Protein AF-0000000077138788 (afdb_homodimer)

Organism: Leptospira biflexa serovar Patoc (strain Patoc 1 / ATCC 23582 / Paris) (NCBI:txid456481)

Solvent-accessible surface area (backbone atoms only — not comparable to full-atom values): 41052 Å² total; per-residue (Å²): 131,93,70,90,68,78,70,60,19,65,40,55,69,75,68,43,70,78,77,56,67,53,64,54,58,48,50,51,50,50,36,52,74,70,67,45,81,65,44,67,34,45,58,81,50,42,48,79,44,82,48,39,52,58,53,72,59,52,40,53,50,54,45,66,57,75,81,70,69,76,73,91,48,37,40,44,57,63,72,44,32,42,55,56,25,49,59,39,38,75,70,68,28,80,61,54,43,82,39,39,34,52,24,21,25,53,52,46,39,50,51,54,50,43,48,48,43,38,50,76,64,29,26,35,34,34,53,30,57,17,62,54,63,52,61,56,58,35,27,63,64,46,31,34,78,41,73,26,53,53,43,65,40,85,89,58,53,44,43,37,69,41,49,65,47,44,59,72,57,60,54,96,52,48,48,36,36,48,43,49,27,26,16,50,61,60,16,20,42,42,26,66,68,46,53,53,47,32,56,73,71,62,69,59,59,36,33,38,36,36,35,51,32,52,85,38,51,73,43,91,81,45,70,48,76,77,61,74,39,92,28,43,33,36,37,30,34,41,33,36,64,41,40,23,32,57,49,60,21,44,16,30,36,38,58,49,27,38,82,70,56,35,61,56,49,47,53,55,49,35,52,54,31,51,64,43,60,44,52,35,45,65,55,49,69,38,38,76,73,49,56,79,48,27,63,60,45,42,49,55,50,47,51,44,26,54,53,40,48,52,52,50,50,55,49,52,74,70,34,84,58,47,65,47,59,37,82,59,46,14,38,53,36,41,52,42,26,38,73,49,100,48,45,21,62,60,50,43,38,49,41,29,72,74,69,30,33,40,57,39,33,28,54,68,29,53,40,59,64,86,44,21,26,41,36,33,26,21,58,37,45,65,69,58,45,52,53,44,51,53,51,47,54,59,67,72,98,131,94,69,92,67,79,70,62,20,65,42,56,68,76,68,43,69,78,78,57,68,52,64,54,60,48,51,50,51,52,35,53,73,69,70,46,79,65,45,67,35,45,58,81,52,42,48,80,43,82,51,41,52,61,54,71,57,52,40,50,51,53,45,67,56,73,79,70,68,76,73,91,48,38,38,43,56,63,70,44,32,42,55,54,25,50,59,38,39,76,70,69,28,80,61,56,42,83,40,39,35,52,26,21,24,53,53,46,40,50,51,53,49,44,48,47,43,37,49,76,64,28,26,35,36,35,54,31,57,18,62,55,63,52,60,56,58,34,27,63,63,46,33,35,76,41,73,25,55,53,44,65,40,87,89,56,53,43,43,36,68,42,49,66,45,44,60,72,60,60,54,95,51,49,48,35,37,47,44,48,29,25,15,49,62,59,15,18,43,43,26,65,69,44,53,53,47,33,55,73,70,61,69,60,58,35,34,36,35,36,35,53,30,53,85,38,53,73,45,92,81,46,71,47,76,78,61,74,39,92,27,43,33,36,37,31,34,42,32,38,63,43,41,23,32,57,48,60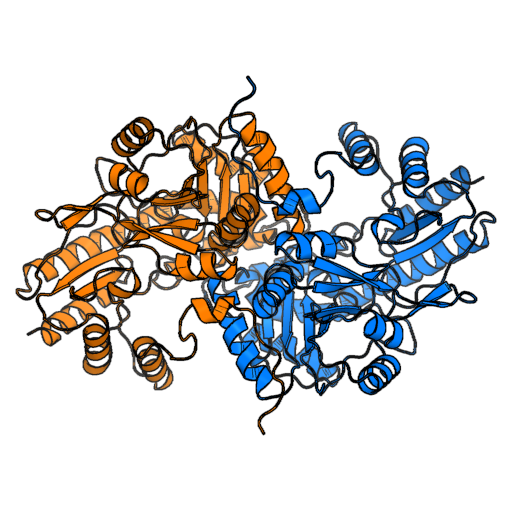,20,46,14,29,37,37,58,49,27,38,80,69,57,35,62,56,49,47,54,54,48,36,52,55,30,50,65,44,60,43,52,36,46,66,55,50,68,40,38,75,72,51,58,79,46,27,64,63,45,41,48,56,50,47,51,45,27,54,53,39,47,52,53,49,49,54,49,52,75,72,33,85,56,47,66,47,58,36,82,59,46,13,38,53,34,40,53,40,26,39,73,50,100,49,43,21,62,59,51,42,39,49,40,30,73,74,69,29,35,41,58,37,34,29,53,67,28,55,40,59,66,86,43,19,26,41,38,34,27,23,58,38,44,67,68,58,47,53,52,43,51,53,50,48,53,58,67,73,100

Secondary structure (DSSP, 8-state):
------PPPTHHHHT--TTS--HHHHHHHHHHHTT---EESS---GGGGT-PPPHHHHHHHHHT--TT-----TT--HHHHHHHHHHHHTTT----GGGEEEES-HHHHHHHHHHHH--TT-EEEEEES--THHHHHHHHTT-EEEEEEPEEPTTT--EE--HHHHHHH--TTEEEEEEESS-TTT-----HHHHHHHHHTT--S-EEEE-TTTT-B-SSS-----SS-SS-EEEEEEHHHHSS-GGG--EEEEE-PPTTHHHHHHHHHHHHHHHH----HHHHHHHHHHGGGHHHHHHHHHHHHHHHHHHHHHHHHH-TTEEEE---SBSSEEEEEE--SS-HHHHHHHHHHHH-EE-EEGGGGT--TTSEEEEEETTS-HHHHHHHHHHHHHHH-/----PPPPPTHHHHT--TTS--HHHHHHHHHHHTT---EESS---GGGGT-PPPHHHHHHHHHT--TT-----TT--HHHHHHHHHHHHTTT----GGGEEEES-HHHHHHHHHHHH--TT-EEEEEES--THHHHHHHHTT-EEEEEEPEEPTTT--EE--HHHHHHH--TTEEEEEEESS-TTT-----HHHHHHHHHTT--S-EEEE-TTTT-B-SSS-----SS-SS-EEEEEEHHHHSS-GGG--EEEEE-PPTTHHHHHHHHHHHHHHHH----HHHHHHHHHHGGGHHHHHHHHHHHHHHHHHHHHHHHHH-TTEEEE---SBSSEEEEEE--SS-HHHHHHHHHHHH-EE-EEGGGGT--TTSEEEEEETTS-HHHHHHHHHHHHHHH-

Radius of gyration: 27.68 Å; Cα contacts (8 Å, |Δi|>4): 1632; chains: 2; bounding box: 64×85×58 Å

Sequence (794 aa):
MTKNLFPFSNRFSSLGEIQSENSIHKTKSDLIESGIPIIELGNSNPTQLGLEFPPSVLTHILSNLNVSIYDPIPEGLESVRKEISSFYTNREIPTNPSNFHLTASTSEAYSFLFKLLTNPGDEILTPNPGYPLFSFLVGLENLKEVHYHLKEDPKTGRWVYDAESIANTISTKTKAIILVSPSNPTGSKTTESFWKEWESFGIQLPVIVDEVFEAYDYSGDSHFLPSKPNFPLFVCHGFSKMLALPQAKLAWILNLSPEPLQSEIQKKLSFITDTYLSVNSFIQSASFELLPWKTMVQNRIRTRVMRNIATCLNFAQGTPKIKTFHTPEAGWYFLLEFNVEKDDEIVVLEILKETKVSLHPGTWYGFSHNRCILVISLITEEETLEKGLNLLQFFFKMTKNLFPFSNRFSSLGEIQSENSIHKTKSDLIESGIPIIELGNSNPTQLGLEFPPSVLTHILSNLNVSIYDPIPEGLESVRKEISSFYTNREIPTNPSNFHLTASTSEAYSFLFKLLTNPGDEILTPNPGYPLFSFLVGLENLKEVHYHLKEDPKTGRWVYDAESIANTISTKTKAIILVSPSNPTGSKTTESFWKEWESFGIQLPVIVDEVFEAYDYSGDSHFLPSKPNFPLFVCHGFSKMLALPQAKLAWILNLSPEPLQSEIQKKLSFITDTYLSVNSFIQSASFELLPWKTMVQNRIRTRVMRNIATCLNFAQGTPKIKTFHTPEAGWYFLLEFNVEKDDEIVVLEILKETKVSLHPGTWYGFSHNRCILVISLITEEETLEKGLNLLQFFFK

Foldseek 3Di:
DPDDDDDDDCLVVQVPPPPPPQLQNVLLVVCVVVVHDFLEFADAQCCVFVLAFPPVLVVVLLVPFPPPDDDLQLQADLVLLVVVQVVVVVVVQHADSLQKRKFLAVLVVLLLVCVLWADAAAEEEEEVLADLCVSSSQSVSNYHYDYFYWDADPVFRATEDDLVSVLVRDDPRHQEYEAEACTPPRRYADFPVRVVNNVVSVDAHEYEYEDQFQLFFQDPGHHDDDSADAHWYKYKYFCCSQNSCSVQRIIMIGTSYDPPVSVVSSVSSSVVSSVCSPHDNSSSSSSVVRNVCRVVSSVVQNVLQVVLLVVVVVLLVVAPQFDDWHRRRTDFKTKTWGPDQAFQSVVQSCLCVPPSYHWDFSVSSRDDRRINMTIGGSSHDPVSSNSSSVSVSVVRD/DPDDDDDDDCLVVQVPPPPPPQLQNVLLVVCVVVVHDFLEFADAQCCVFVLAFPPVLVVVLLVPFPPPDDDLQLQADLVLLVVVQVVVVVVVQHADSLQKRKFLAVLVVLLLVCVLWADAAAEEEEEVLADLCVSSSQSVRNYHYDYFYWDADPVFRATEDDLVSVLVRDDPRHAEYEAEACTPPRRYADFPVRVVVNVVSVDAHEYEYEDQFQLFFQDPGHHDDDSADAHWYKYKYFCCSQNSCSVQRIIMIGTSYDPPVSVVSSVSSSVVSSVCSPHDNSSSSSSVVRNVCRVVSSVVQNVLLVVLLVVVVVLLVPAPQFDDWHRRRTDFKTKTWGPDQAFQSVVQSCLCVPPSYHWDFSVSSRDDRRINMTIGGSSHDPVSSNSSSVSVSVVVD

pLDDT: mean 93.15, std 8.9, range [26.58, 98.81]

Structure (mmCIF, N/CA/C/O backbone):
data_AF-0000000077138788-model_v1
#
loop_
_entity.id
_entity.type
_entity.pdbx_description
1 polymer 'alanine transaminase'
#
loop_
_atom_site.group_PDB
_atom_site.id
_atom_site.type_symbol
_atom_site.label_atom_id
_atom_site.label_alt_id
_atom_site.label_comp_id
_atom_site.label_asym_id
_atom_site.label_entity_id
_atom_site.label_seq_id
_atom_site.pdbx_PDB_ins_code
_atom_site.Cartn_x
_atom_site.Cartn_y
_atom_site.Cartn_z
_atom_site.occupancy
_atom_site.B_iso_or_equiv
_atom_site.auth_seq_id
_atom_site.auth_comp_id
_atom_site.auth_asym_id
_atom_site.auth_atom_id
_atom_site.pdbx_PDB_model_num
ATOM 1 N N . MET A 1 1 ? 35.75 -5.016 17.516 1 26.58 1 MET A N 1
ATOM 2 C CA . MET A 1 1 ? 34.469 -5.398 18.141 1 26.58 1 MET A CA 1
ATOM 3 C C . MET A 1 1 ? 33.281 -4.902 17.312 1 26.58 1 MET A C 1
ATOM 5 O O . MET A 1 1 ? 33.156 -3.697 17.094 1 26.58 1 MET A O 1
ATOM 9 N N . THR A 1 2 ? 32.812 -5.324 16.172 1 35.56 2 THR A N 1
ATOM 10 C CA . THR A 1 2 ? 31.875 -5.234 15.062 1 35.56 2 THR A CA 1
ATOM 11 C C . THR A 1 2 ? 30.5 -4.797 15.555 1 35.56 2 THR A C 1
ATOM 13 O O . THR A 1 2 ? 29.781 -5.578 16.188 1 35.56 2 THR A O 1
ATOM 16 N N . LYS A 1 3 ? 30.297 -3.592 16.188 1 39.31 3 LYS A N 1
ATOM 17 C CA . LYS A 1 3 ? 29.484 -2.791 17.094 1 39.31 3 LYS A CA 1
ATOM 18 C C . LYS A 1 3 ? 27.984 -2.98 16.812 1 39.31 3 LYS A C 1
ATOM 20 O O . LYS A 1 3 ? 27.609 -3.414 15.719 1 39.31 3 LYS A O 1
ATOM 25 N N . ASN A 1 4 ? 26.906 -2.297 17.719 1 48.53 4 ASN A N 1
ATOM 26 C CA . ASN A 1 4 ? 25.516 -2.346 18.156 1 48.53 4 ASN A CA 1
ATOM 27 C C . ASN A 1 4 ? 24.547 -2.086 17 1 48.53 4 ASN A C 1
ATOM 29 O O . ASN A 1 4 ? 24.172 -0.94 16.75 1 48.53 4 ASN A O 1
ATOM 33 N N . LEU A 1 5 ? 24.719 -2.844 15.961 1 61.53 5 LEU A N 1
ATOM 34 C CA . LEU A 1 5 ? 23.719 -2.777 14.906 1 61.53 5 LEU A CA 1
ATOM 35 C C . LEU A 1 5 ? 22.312 -2.92 15.477 1 61.53 5 LEU A C 1
ATOM 37 O O . LEU A 1 5 ? 22.078 -3.748 16.359 1 61.53 5 LEU A O 1
ATOM 41 N N . PHE A 1 6 ? 21.547 -1.906 15.359 1 74.31 6 PHE A N 1
ATOM 42 C CA . PHE A 1 6 ? 20.156 -1.94 15.797 1 74.31 6 PHE A CA 1
ATOM 43 C C . PHE A 1 6 ? 19.484 -3.225 15.344 1 74.31 6 PHE A C 1
ATOM 45 O O . PHE A 1 6 ? 19.75 -3.719 14.242 1 74.31 6 PHE A O 1
ATOM 52 N N . PRO A 1 7 ? 18.906 -3.969 16.297 1 85.31 7 PRO A N 1
ATOM 53 C CA . PRO A 1 7 ? 18.219 -5.195 15.914 1 85.31 7 PRO A CA 1
ATOM 54 C C . PRO A 1 7 ? 17.016 -4.93 15.008 1 85.31 7 PRO A C 1
ATOM 56 O O . PRO A 1 7 ? 16.219 -4.035 15.289 1 85.31 7 PRO A O 1
ATOM 59 N N . PHE A 1 8 ? 17 -5.609 13.867 1 92.88 8 PHE A N 1
ATOM 60 C CA . PHE A 1 8 ? 15.812 -5.59 13.016 1 92.88 8 PHE A CA 1
ATOM 61 C C . PHE A 1 8 ? 14.672 -6.371 13.656 1 92.88 8 PHE A C 1
ATOM 63 O O . PHE A 1 8 ? 14.867 -7.07 14.648 1 92.88 8 PHE A O 1
ATOM 70 N N . SER A 1 9 ? 13.484 -6.145 13.133 1 94.5 9 SER A N 1
ATOM 71 C CA . SER A 1 9 ? 12.328 -6.883 13.641 1 94.5 9 SER A CA 1
ATOM 72 C C . SER A 1 9 ? 12.531 -8.391 13.5 1 94.5 9 SER A C 1
ATOM 74 O O . SER A 1 9 ? 13.336 -8.836 12.68 1 94.5 9 SER A O 1
ATOM 76 N N . ASN A 1 10 ? 11.797 -9.156 14.258 1 92.31 10 ASN A N 1
ATOM 77 C CA . ASN A 1 10 ? 11.883 -10.609 14.266 1 92.31 10 ASN A CA 1
ATOM 78 C C . ASN A 1 10 ? 11.227 -11.219 13.039 1 92.31 10 ASN A C 1
ATOM 80 O O . ASN A 1 10 ? 11.312 -12.43 12.812 1 92.31 10 ASN A O 1
ATOM 84 N N . ARG A 1 11 ? 10.641 -10.414 12.242 1 90.81 11 ARG A N 1
ATOM 85 C CA . ARG A 1 11 ? 9.914 -10.891 11.07 1 90.81 11 ARG A CA 1
ATOM 86 C C . ARG A 1 11 ? 10.859 -11.586 10.086 1 90.81 11 ARG A C 1
ATOM 88 O O . ARG A 1 11 ? 10.453 -12.508 9.375 1 90.81 11 ARG A O 1
ATOM 95 N N . PHE A 1 12 ? 12.039 -11.141 10.055 1 87.06 12 PHE A N 1
ATOM 96 C CA . PHE A 1 12 ? 12.992 -11.609 9.055 1 87.06 12 PHE A CA 1
ATOM 97 C C . PHE A 1 12 ? 13.656 -12.906 9.5 1 87.06 12 PHE A C 1
ATOM 99 O O . PHE A 1 12 ? 14.172 -13.656 8.672 1 87.06 12 PHE A O 1
ATOM 106 N N . SER A 1 13 ? 13.672 -13.109 10.781 1 79.38 13 SER A N 1
ATOM 107 C CA . SER A 1 13 ? 14.227 -14.359 11.289 1 79.38 13 SER A CA 1
ATOM 108 C C . SER A 1 13 ? 13.328 -15.539 10.93 1 79.38 13 SER A C 1
ATOM 110 O O . SER A 1 13 ? 13.82 -16.641 10.695 1 79.38 13 SER A O 1
ATOM 112 N N . SER A 1 14 ? 12.062 -15.289 10.883 1 68.94 14 SER A N 1
ATOM 113 C CA . SER A 1 14 ? 11.086 -16.328 10.609 1 68.94 14 SER A CA 1
ATOM 114 C C . SER A 1 14 ? 11 -16.641 9.117 1 68.94 14 SER A C 1
ATOM 116 O O . SER A 1 14 ? 10.484 -17.688 8.727 1 68.94 14 SER A O 1
ATOM 118 N N . LEU A 1 15 ? 11.406 -15.727 8.32 1 70.69 15 LEU A N 1
ATOM 119 C CA . LEU A 1 15 ? 11.242 -15.859 6.879 1 70.69 15 LEU A CA 1
ATOM 120 C C . LEU A 1 15 ? 12.453 -16.547 6.254 1 70.69 15 LEU A C 1
ATOM 122 O O . LEU A 1 15 ? 12.484 -16.781 5.047 1 70.69 15 LEU A O 1
ATOM 126 N N . GLY A 1 16 ? 13.219 -17.312 7.105 1 59.88 16 GLY A N 1
ATOM 127 C CA . GLY A 1 16 ? 14.375 -18.078 6.656 1 59.88 16 GLY A CA 1
ATOM 128 C C . GLY A 1 16 ? 15.539 -17.188 6.23 1 59.88 16 GLY A C 1
ATOM 129 O O . GLY A 1 16 ? 15.508 -15.977 6.434 1 59.88 16 GLY A O 1
ATOM 130 N N . GLU A 1 17 ? 16.641 -17.828 5.895 1 54.44 17 GLU A N 1
ATOM 131 C CA . GLU A 1 17 ? 17.859 -17.125 5.516 1 54.44 17 GLU A CA 1
ATOM 132 C C . GLU A 1 17 ? 17.625 -16.219 4.316 1 54.44 17 GLU A C 1
ATOM 134 O O . GLU A 1 17 ? 17.719 -16.656 3.168 1 54.44 17 GLU A O 1
ATOM 139 N N . ILE A 1 18 ? 16.875 -15.07 4.551 1 53.75 18 ILE A N 1
ATOM 140 C CA . ILE A 1 18 ? 16.812 -14.055 3.51 1 53.75 18 ILE A CA 1
ATOM 141 C C . ILE A 1 18 ? 18.172 -13.875 2.857 1 53.75 18 ILE A C 1
ATOM 143 O O . ILE A 1 18 ? 18.266 -13.492 1.69 1 53.75 18 ILE A O 1
ATOM 147 N N . GLN A 1 19 ? 19.25 -14.219 3.645 1 48.47 19 GLN A N 1
ATOM 148 C CA . GLN A 1 19 ? 20.641 -13.953 3.268 1 48.47 19 GLN A CA 1
ATOM 149 C C . GLN A 1 19 ? 21.109 -14.93 2.188 1 48.47 19 GLN A C 1
ATOM 151 O O . GLN A 1 19 ? 22.016 -14.617 1.415 1 48.47 19 GLN A O 1
ATOM 156 N N . SER A 1 20 ? 20.594 -16.125 2.283 1 50.69 20 SER A N 1
ATOM 157 C CA . SER A 1 20 ? 21.25 -17.016 1.333 1 50.69 20 SER A CA 1
ATOM 158 C C . SER A 1 20 ? 20.547 -17 -0.023 1 50.69 20 SER A C 1
ATOM 160 O O . SER A 1 20 ? 19.359 -17.312 -0.12 1 50.69 20 SER A O 1
ATOM 162 N N . GLU A 1 21 ? 21.016 -16.062 -0.796 1 58.66 21 GLU A N 1
ATOM 163 C CA . GLU A 1 21 ? 20.531 -16.031 -2.172 1 58.66 21 GLU A CA 1
ATOM 164 C C . GLU A 1 21 ? 20.297 -17.453 -2.707 1 58.66 21 GLU A C 1
ATOM 166 O O . GLU A 1 21 ? 21.188 -18.297 -2.623 1 58.66 21 GLU A O 1
ATOM 171 N N . ASN A 1 22 ? 18.922 -17.766 -2.857 1 79.5 22 ASN A N 1
ATOM 172 C CA . ASN A 1 22 ? 18.578 -19 -3.568 1 79.5 22 ASN A CA 1
ATOM 173 C C . ASN A 1 22 ? 19.516 -19.25 -4.75 1 79.5 22 ASN A C 1
ATOM 175 O O . ASN A 1 22 ? 19.719 -18.359 -5.574 1 79.5 22 ASN A O 1
ATOM 179 N N . SER A 1 23 ? 20.266 -20.297 -4.723 1 86.19 23 SER A N 1
ATOM 180 C CA . SER A 1 23 ? 21.25 -20.641 -5.742 1 86.19 23 SER A CA 1
ATOM 181 C C . SER A 1 23 ? 20.656 -20.516 -7.145 1 86.19 23 SER A C 1
ATOM 183 O O . SER A 1 23 ? 21.359 -20.125 -8.086 1 86.19 23 SER A O 1
ATOM 185 N N . ILE A 1 24 ? 19.438 -20.828 -7.23 1 92.5 24 ILE A N 1
ATOM 186 C CA . ILE A 1 24 ? 18.766 -20.734 -8.523 1 92.5 24 ILE A CA 1
ATOM 187 C C . ILE A 1 24 ? 18.672 -19.266 -8.945 1 92.5 24 ILE A C 1
ATOM 189 O O . ILE A 1 24 ? 19.016 -18.922 -10.078 1 92.5 24 ILE A O 1
ATOM 193 N N . HIS A 1 25 ? 18.266 -18.453 -8.023 1 88.44 25 HIS A N 1
ATOM 194 C CA . HIS A 1 25 ? 18.141 -17.031 -8.312 1 88.44 25 HIS A CA 1
ATOM 195 C C . HIS A 1 25 ? 19.5 -16.406 -8.633 1 88.44 25 HIS A C 1
ATOM 197 O O . HIS A 1 25 ? 19.609 -15.586 -9.547 1 88.44 25 HIS A O 1
ATOM 203 N N . LYS A 1 26 ? 20.484 -16.766 -7.863 1 90 26 LYS A N 1
ATOM 204 C CA . LYS A 1 26 ? 21.828 -16.234 -8.07 1 90 26 LYS A CA 1
ATOM 205 C C . LYS A 1 26 ? 22.375 -16.656 -9.438 1 90 26 LYS A C 1
ATOM 207 O O . LYS A 1 26 ? 22.922 -15.82 -10.172 1 90 26 LYS A O 1
ATOM 212 N N . THR A 1 27 ? 22.234 -17.906 -9.711 1 94.44 27 THR A N 1
ATOM 213 C CA . THR A 1 27 ? 22.719 -18.422 -10.992 1 94.44 27 THR A CA 1
ATOM 214 C C . THR A 1 27 ? 22.016 -17.719 -12.148 1 94.44 27 THR A C 1
ATOM 216 O O . THR A 1 27 ? 22.656 -17.312 -13.117 1 94.44 27 THR A O 1
ATOM 219 N N . LYS A 1 28 ? 20.766 -17.594 -12.016 1 94.44 28 LYS A N 1
ATOM 220 C CA . LYS A 1 28 ? 19.984 -16.906 -13.047 1 94.44 28 LYS A CA 1
ATOM 221 C C . LYS A 1 28 ? 20.469 -15.461 -13.219 1 94.44 28 LYS A C 1
ATOM 223 O O . LYS A 1 28 ? 20.672 -15 -14.344 1 94.44 28 LYS A O 1
ATOM 228 N N . SER A 1 29 ? 20.609 -14.805 -12.141 1 90.19 29 SER A N 1
ATOM 229 C CA . SER A 1 29 ? 21.078 -13.422 -12.164 1 90.19 29 SER A CA 1
ATOM 230 C C . SER A 1 29 ? 22.453 -13.312 -12.812 1 90.19 29 SER A C 1
ATOM 232 O O . SER A 1 29 ? 22.703 -12.383 -13.594 1 90.19 29 SER A O 1
ATOM 234 N N . ASP A 1 30 ? 23.297 -14.211 -12.5 1 93.75 30 ASP A N 1
ATOM 235 C CA . ASP A 1 30 ? 24.641 -14.234 -13.078 1 93.75 30 ASP A CA 1
ATOM 236 C C . ASP A 1 30 ? 24.594 -14.43 -14.586 1 93.75 30 ASP A C 1
ATOM 238 O O . ASP A 1 30 ? 25.344 -13.781 -15.328 1 93.75 30 ASP A O 1
ATOM 242 N N . LEU A 1 31 ? 23.75 -15.312 -15 1 95.75 31 LEU A N 1
ATOM 243 C CA . LEU A 1 31 ? 23.609 -15.57 -16.422 1 95.75 31 LEU A CA 1
ATOM 244 C C . LEU A 1 31 ? 23.109 -14.328 -17.156 1 95.75 31 LEU A C 1
ATOM 246 O O . LEU A 1 31 ? 23.641 -13.945 -18.203 1 95.75 31 LEU A O 1
ATOM 250 N N . ILE A 1 32 ? 22.156 -13.68 -16.562 1 92.62 32 ILE A N 1
ATOM 251 C CA . ILE A 1 32 ? 21.594 -12.477 -17.172 1 92.62 32 ILE A CA 1
ATOM 252 C C . ILE A 1 32 ? 22.641 -11.383 -17.234 1 92.62 32 ILE A C 1
ATOM 254 O O . ILE A 1 32 ? 22.812 -10.734 -18.266 1 92.62 32 ILE A O 1
ATOM 258 N N . GLU A 1 33 ? 23.344 -11.219 -16.219 1 92 33 GLU A N 1
ATOM 259 C CA . GLU A 1 33 ? 24.375 -10.195 -16.156 1 92 33 GLU A CA 1
ATOM 260 C C . GLU A 1 33 ? 25.5 -10.461 -17.156 1 92 33 GLU A C 1
ATOM 262 O O . GLU A 1 33 ? 26.125 -9.531 -17.656 1 92 33 GLU A O 1
ATOM 267 N N . SER A 1 34 ? 25.734 -11.633 -17.438 1 95.62 34 SER A N 1
ATOM 268 C CA . SER A 1 34 ? 26.797 -12.031 -18.375 1 95.62 34 SER A CA 1
ATOM 269 C C . SER A 1 34 ? 26.297 -11.984 -19.812 1 95.62 34 SER A C 1
ATOM 271 O O . SER A 1 34 ? 27.062 -12.297 -20.734 1 95.62 34 SER A O 1
ATOM 273 N N . GLY A 1 35 ? 25.078 -11.734 -20 1 95 35 GLY A N 1
ATOM 274 C CA . GLY A 1 35 ? 24.531 -11.594 -21.328 1 95 35 GLY A CA 1
ATOM 275 C C . GLY A 1 35 ? 24.141 -12.922 -21.969 1 95 35 GLY A C 1
ATOM 276 O O . GLY A 1 35 ? 23.969 -13.008 -23.188 1 95 35 GLY A O 1
ATOM 277 N N . ILE A 1 36 ? 24.047 -13.93 -21.172 1 96.12 36 ILE A N 1
ATOM 278 C CA . ILE A 1 36 ? 23.656 -15.242 -21.672 1 96.12 36 ILE A CA 1
ATOM 279 C C . ILE A 1 36 ? 22.125 -15.352 -21.703 1 96.12 36 ILE A C 1
ATOM 281 O O . ILE A 1 36 ? 21.469 -15.164 -20.672 1 96.12 36 ILE A O 1
ATOM 285 N N . PRO A 1 37 ? 21.625 -15.664 -22.797 1 95.69 37 PRO A N 1
ATOM 286 C CA . PRO A 1 37 ? 20.156 -15.766 -22.891 1 95.69 37 PRO A CA 1
ATOM 287 C C . PRO A 1 37 ? 19.594 -16.938 -22.094 1 95.69 37 PRO A C 1
ATOM 289 O O . PRO A 1 37 ? 20.188 -18.016 -22.094 1 95.69 37 PRO A O 1
ATOM 292 N N . ILE A 1 38 ? 18.531 -16.688 -21.469 1 97.12 38 ILE A N 1
ATOM 293 C CA . ILE A 1 38 ? 17.844 -17.703 -20.672 1 97.12 38 ILE A CA 1
ATOM 294 C C . ILE A 1 38 ? 16.469 -18 -21.281 1 97.12 38 ILE A C 1
ATOM 296 O O . ILE A 1 38 ? 15.781 -17.078 -21.719 1 97.12 38 ILE A O 1
ATOM 300 N N . ILE A 1 39 ? 16.109 -19.25 -21.391 1 97.88 39 ILE A N 1
ATOM 301 C CA . ILE A 1 39 ? 14.766 -19.672 -21.766 1 97.88 39 ILE A CA 1
ATOM 302 C C . ILE A 1 39 ? 13.891 -19.75 -20.516 1 97.88 39 ILE A C 1
ATOM 304 O O . ILE A 1 39 ? 14.023 -20.688 -19.719 1 97.88 39 ILE A O 1
ATOM 308 N N . GLU A 1 40 ? 13 -18.812 -20.391 1 97 40 GLU A N 1
ATOM 309 C CA . GLU A 1 40 ? 12.203 -18.672 -19.172 1 97 40 GLU A CA 1
ATOM 310 C C . GLU A 1 40 ? 10.898 -19.453 -19.281 1 97 40 GLU A C 1
ATOM 312 O O . GLU A 1 40 ? 10.031 -19.109 -20.094 1 97 40 GLU A O 1
ATOM 317 N N . LEU A 1 41 ? 10.719 -20.453 -18.453 1 98.12 41 LEU A N 1
ATOM 318 C CA . LEU A 1 41 ? 9.5 -21.266 -18.484 1 98.12 41 LEU A CA 1
ATOM 319 C C . LEU A 1 41 ? 8.68 -21.047 -17.219 1 98.12 41 LEU A C 1
ATOM 321 O O . LEU A 1 41 ? 7.586 -21.594 -17.078 1 98.12 41 LEU A O 1
ATOM 325 N N . GLY A 1 42 ? 9.188 -20.203 -16.328 1 96.12 42 GLY A N 1
ATOM 326 C CA . GLY A 1 42 ? 8.508 -20.016 -15.055 1 96.12 42 GLY A CA 1
ATOM 327 C C . GLY A 1 42 ? 7.867 -18.641 -14.922 1 96.12 42 GLY A C 1
ATOM 328 O O . GLY A 1 42 ? 7.148 -18.375 -13.961 1 96.12 42 GLY A O 1
ATOM 329 N N . ASN A 1 43 ? 8.094 -17.719 -15.922 1 93.38 43 ASN A N 1
ATOM 330 C CA . ASN A 1 43 ? 7.527 -16.375 -15.867 1 93.38 43 ASN A CA 1
ATOM 331 C C . ASN A 1 43 ? 6.008 -16.406 -16.016 1 93.38 43 ASN A C 1
ATOM 333 O O . ASN A 1 43 ? 5.469 -17.109 -16.859 1 93.38 43 ASN A O 1
ATOM 337 N N . SER A 1 44 ? 5.371 -15.664 -15.094 1 92.19 44 SER A N 1
ATOM 338 C CA . SER A 1 44 ? 3.91 -15.664 -15.078 1 92.19 44 SER A CA 1
ATOM 339 C C . SER A 1 44 ? 3.355 -14.25 -15.211 1 92.19 44 SER A C 1
ATOM 341 O O . SER A 1 44 ? 2.268 -13.953 -14.719 1 92.19 44 SER A O 1
ATOM 343 N N . ASN A 1 45 ? 4.059 -13.367 -15.773 1 92.31 45 ASN A N 1
ATOM 344 C CA . ASN A 1 45 ? 3.611 -12 -16.016 1 92.31 45 ASN A CA 1
ATOM 345 C C . ASN A 1 45 ? 3.115 -11.82 -17.453 1 92.31 45 ASN A C 1
ATOM 347 O O . ASN A 1 45 ? 3.916 -11.742 -18.391 1 92.31 45 ASN A O 1
ATOM 351 N N . PRO A 1 46 ? 1.886 -11.688 -17.578 1 93.69 46 PRO A N 1
ATOM 352 C CA . PRO A 1 46 ? 1.341 -11.625 -18.938 1 93.69 46 PRO A CA 1
ATOM 353 C C . PRO A 1 46 ? 1.856 -10.43 -19.734 1 93.69 46 PRO A C 1
ATOM 355 O O . PRO A 1 46 ? 2.066 -10.531 -20.953 1 93.69 46 PRO A O 1
ATOM 358 N N . THR A 1 47 ? 2.143 -9.336 -19.062 1 90.75 47 THR A N 1
ATOM 359 C CA . THR A 1 47 ? 2.625 -8.133 -19.734 1 90.75 47 THR A CA 1
ATOM 360 C C . THR A 1 47 ? 3.984 -8.391 -20.375 1 90.75 47 THR A C 1
ATOM 362 O O . THR A 1 47 ? 4.285 -7.836 -21.438 1 90.75 47 THR A O 1
ATOM 365 N N . GLN A 1 48 ? 4.75 -9.289 -19.812 1 89.75 48 GLN A N 1
ATOM 366 C CA . GLN A 1 48 ? 6.109 -9.547 -20.281 1 89.75 48 GLN A CA 1
ATOM 367 C C . GLN A 1 48 ? 6.133 -10.648 -21.344 1 89.75 48 GLN A C 1
ATOM 369 O O . GLN A 1 48 ? 7.172 -10.906 -21.953 1 89.75 48 GLN A O 1
ATOM 374 N N . LEU A 1 49 ? 4.996 -11.289 -21.578 1 93.31 49 LEU A N 1
ATOM 375 C CA . LEU A 1 49 ? 4.984 -12.477 -22.438 1 93.31 49 LEU A CA 1
ATOM 376 C C . LEU A 1 49 ? 4.105 -12.266 -23.656 1 93.31 49 LEU A C 1
ATOM 378 O O . LEU A 1 49 ? 3.508 -13.211 -24.172 1 93.31 49 LEU A O 1
ATOM 382 N N . GLY A 1 50 ? 3.979 -10.977 -24.031 1 91.25 50 GLY A N 1
ATOM 383 C CA . GLY A 1 50 ? 3.258 -10.656 -25.25 1 91.25 50 GLY A CA 1
ATOM 384 C C . GLY A 1 50 ? 1.752 -10.773 -25.109 1 91.25 50 GLY A C 1
ATOM 385 O O . GLY A 1 50 ? 1.035 -10.906 -26.094 1 91.25 50 GLY A O 1
ATOM 386 N N . LEU A 1 51 ? 1.284 -10.836 -23.891 1 94.5 51 LEU A N 1
ATOM 387 C CA . LEU A 1 51 ? -0.141 -10.93 -23.594 1 94.5 51 LEU A CA 1
ATOM 388 C C . LEU A 1 51 ? -0.642 -9.648 -22.938 1 94.5 51 LEU A C 1
ATOM 390 O O . LEU A 1 51 ? -1.675 -9.656 -22.266 1 94.5 51 LEU A O 1
ATOM 394 N N . GLU A 1 52 ? 0.089 -8.625 -23.141 1 92.31 52 GLU A N 1
ATOM 395 C CA . GLU A 1 52 ? -0.206 -7.348 -22.516 1 92.31 52 GLU A CA 1
ATOM 396 C C . GLU A 1 52 ? -1.514 -6.758 -23.031 1 92.31 52 GLU A C 1
ATOM 398 O O . GLU A 1 52 ? -1.946 -7.082 -24.141 1 92.31 52 GLU A O 1
ATOM 403 N N . PHE A 1 53 ? -2.135 -5.926 -22.203 1 94.38 53 PHE A N 1
ATOM 404 C CA . PHE A 1 53 ? -3.229 -5.078 -22.656 1 94.38 53 PHE A CA 1
ATOM 405 C C . PHE A 1 53 ? -2.822 -4.289 -23.891 1 94.38 53 PHE A C 1
ATOM 407 O O . PHE A 1 53 ? -1.695 -3.795 -23.984 1 94.38 53 PHE A O 1
ATOM 414 N N . PRO A 1 54 ? -3.646 -4.199 -24.875 1 93.81 54 PRO A N 1
ATOM 415 C CA . PRO A 1 54 ? -3.254 -3.494 -26.109 1 93.81 54 PRO A CA 1
ATOM 416 C C . PRO A 1 54 ? -2.693 -2.1 -25.828 1 93.81 54 PRO A C 1
ATOM 418 O O . PRO A 1 54 ? -3.414 -1.231 -25.328 1 93.81 54 PRO A O 1
ATOM 421 N N . PRO A 1 55 ? -1.495 -1.908 -26.172 1 91.81 55 PRO A N 1
ATOM 422 C CA . PRO A 1 55 ? -0.817 -0.669 -25.781 1 91.81 55 PRO A CA 1
ATOM 423 C C . PRO A 1 55 ? -1.474 0.574 -26.375 1 91.81 55 PRO A C 1
ATOM 425 O O . PRO A 1 55 ? -1.568 1.606 -25.719 1 91.81 55 PRO A O 1
ATOM 428 N N . SER A 1 56 ? -1.92 0.511 -27.656 1 92.81 56 SER A N 1
ATOM 429 C CA . SER A 1 56 ? -2.541 1.663 -28.297 1 92.81 56 SER A CA 1
ATOM 430 C C . SER A 1 56 ? -3.836 2.059 -27.594 1 92.81 56 SER A C 1
ATOM 432 O O . SER A 1 56 ? -4.125 3.248 -27.438 1 92.81 56 SER A O 1
ATOM 434 N N . VAL A 1 57 ? -4.582 1.095 -27.156 1 94.44 57 VAL A N 1
ATOM 435 C CA . VAL A 1 57 ? -5.828 1.351 -26.438 1 94.44 57 VAL A CA 1
ATOM 436 C C . VAL A 1 57 ? -5.527 1.958 -25.062 1 94.44 57 VAL A C 1
ATOM 438 O O . VAL A 1 57 ? -6.164 2.932 -24.656 1 94.44 57 VAL A O 1
ATOM 441 N N . LEU A 1 58 ? -4.594 1.371 -24.422 1 93.62 58 LEU A N 1
ATOM 442 C CA . LEU A 1 58 ? -4.207 1.868 -23.094 1 93.62 58 LEU A CA 1
ATOM 443 C C . LEU A 1 58 ? -3.746 3.318 -23.188 1 93.62 58 LEU A C 1
ATOM 445 O O . LEU A 1 58 ? -4.156 4.152 -22.375 1 93.62 58 LEU A O 1
ATOM 449 N N . THR A 1 59 ? -2.924 3.648 -24.172 1 91.94 59 THR A N 1
ATOM 450 C CA . THR A 1 59 ? -2.451 5.012 -24.391 1 91.94 59 THR A CA 1
ATOM 451 C C . THR A 1 59 ? -3.621 5.957 -24.641 1 91.94 59 THR A C 1
ATOM 453 O O . THR A 1 59 ? -3.676 7.055 -24.094 1 91.94 59 THR A O 1
ATOM 456 N N . HIS A 1 60 ? -4.5 5.504 -25.438 1 93.81 60 HIS A N 1
ATOM 457 C CA . HIS A 1 60 ? -5.68 6.305 -25.75 1 93.81 60 HIS A CA 1
ATOM 458 C C . HIS A 1 60 ? -6.5 6.582 -24.484 1 93.81 60 HIS A C 1
ATOM 460 O O . HIS A 1 60 ? -6.922 7.719 -24.266 1 93.81 60 HIS A O 1
ATOM 466 N N . ILE A 1 61 ? -6.703 5.609 -23.703 1 93.38 61 ILE A N 1
ATOM 467 C CA . ILE A 1 61 ? -7.5 5.746 -22.484 1 93.38 61 ILE A CA 1
ATOM 468 C C . ILE A 1 61 ? -6.82 6.723 -21.531 1 93.38 61 ILE A C 1
ATOM 470 O O . ILE A 1 61 ? -7.457 7.645 -21.016 1 93.38 61 ILE A O 1
ATOM 474 N N . LEU A 1 62 ? -5.566 6.609 -21.328 1 89.62 62 LEU A N 1
ATOM 475 C CA . LEU A 1 62 ? -4.816 7.441 -20.391 1 89.62 62 LEU A CA 1
ATOM 476 C C . LEU A 1 62 ? -4.77 8.891 -20.875 1 89.62 62 LEU A C 1
ATOM 478 O O . LEU A 1 62 ? -4.762 9.812 -20.062 1 89.62 62 LEU A O 1
ATOM 482 N N . SER A 1 63 ? -4.824 9.055 -22.172 1 89.75 63 SER A N 1
ATOM 483 C CA . SER A 1 63 ? -4.734 10.398 -22.75 1 89.75 63 SER A CA 1
ATOM 484 C C . SER A 1 63 ? -6.043 11.156 -22.578 1 89.75 63 SER A C 1
ATOM 486 O O . SER A 1 63 ? -6.082 12.383 -22.734 1 89.75 63 SER A O 1
ATOM 488 N N . ASN A 1 64 ? -7.066 10.555 -22.219 1 89.88 64 ASN A N 1
ATOM 489 C CA . ASN A 1 64 ? -8.383 11.188 -22.172 1 89.88 64 ASN A CA 1
ATOM 490 C C . ASN A 1 64 ? -8.906 11.289 -20.75 1 89.88 64 ASN A C 1
ATOM 492 O O . ASN A 1 64 ? -10.07 11.633 -20.531 1 89.88 64 ASN A O 1
ATOM 496 N N . LEU A 1 65 ? -8.062 11.031 -19.828 1 89.75 65 LEU A N 1
ATOM 497 C CA . LEU A 1 65 ? -8.484 11.078 -18.422 1 89.75 65 LEU A CA 1
ATOM 498 C C . LEU A 1 65 ? -8.648 12.523 -17.953 1 89.75 65 LEU A C 1
ATOM 500 O O . LEU A 1 65 ? -7.895 13.406 -18.375 1 89.75 65 LEU A O 1
ATOM 504 N N . ASN A 1 66 ? -9.68 12.742 -17.156 1 84 66 ASN A N 1
ATOM 505 C CA . ASN A 1 66 ? -9.727 13.984 -16.391 1 84 66 ASN A CA 1
ATOM 506 C C . ASN A 1 66 ? -8.789 13.938 -15.188 1 84 66 ASN A C 1
ATOM 508 O O . ASN A 1 66 ? -9.18 13.477 -14.109 1 84 66 ASN A O 1
ATOM 512 N N . VAL A 1 67 ? -7.629 14.5 -15.305 1 79.56 67 VAL A N 1
ATOM 513 C CA . VAL A 1 67 ? -6.539 14.352 -14.352 1 79.56 67 VAL A CA 1
ATOM 514 C C . VAL A 1 67 ? -6.695 15.375 -13.227 1 79.56 67 VAL A C 1
ATOM 516 O O . VAL A 1 67 ? -5.902 15.391 -12.281 1 79.56 67 VAL A O 1
ATOM 519 N N . SER A 1 68 ? -7.75 16.234 -13.266 1 75.5 68 SER A N 1
ATOM 520 C CA . SER A 1 68 ? -7.918 17.297 -12.289 1 75.5 68 SER A CA 1
ATOM 521 C C . SER A 1 68 ? -8.797 16.844 -11.125 1 75.5 68 SER A C 1
ATOM 523 O O . SER A 1 68 ? -8.859 17.516 -10.094 1 75.5 68 SER A O 1
ATOM 525 N N . ILE A 1 69 ? -9.398 15.812 -11.281 1 76.88 69 ILE A N 1
ATOM 526 C CA . ILE A 1 69 ? -10.32 15.359 -10.25 1 76.88 69 ILE A CA 1
ATOM 527 C C . ILE A 1 69 ? -9.594 14.453 -9.266 1 76.88 69 ILE A C 1
ATOM 529 O O . ILE A 1 69 ? -8.992 13.453 -9.664 1 76.88 69 ILE A O 1
ATOM 533 N N . TYR A 1 70 ? -9.578 14.898 -8.055 1 86 70 TYR A N 1
ATOM 534 C CA . TYR A 1 70 ? -9.039 14.062 -6.988 1 86 70 TYR A CA 1
ATOM 535 C C . TYR A 1 70 ? -10.016 13.953 -5.828 1 86 70 TYR A C 1
ATOM 537 O O . TYR A 1 70 ? -10.336 14.961 -5.18 1 86 70 TYR A O 1
ATOM 545 N N . ASP A 1 71 ? -10.555 12.836 -5.617 1 86.75 71 ASP A N 1
ATOM 546 C CA . ASP A 1 71 ? -11.414 12.508 -4.484 1 86.75 71 ASP A CA 1
ATOM 547 C C . ASP A 1 71 ? -10.82 11.367 -3.66 1 86.75 71 ASP A C 1
ATOM 549 O O . ASP A 1 71 ? -10.953 10.195 -4.027 1 86.75 71 ASP A O 1
ATOM 553 N N . PRO A 1 72 ? -10.234 11.742 -2.576 1 88.31 72 PRO A N 1
ATOM 554 C CA . PRO A 1 72 ? -9.586 10.703 -1.764 1 88.31 72 PRO A CA 1
ATOM 555 C C . PRO A 1 72 ? -10.586 9.922 -0.911 1 88.31 72 PRO A C 1
ATOM 557 O O . PRO A 1 72 ? -10.469 9.898 0.318 1 88.31 72 PRO A O 1
ATOM 560 N N . ILE A 1 73 ? -11.508 9.203 -1.552 1 91.38 73 ILE A N 1
ATOM 561 C CA . ILE A 1 73 ? -12.438 8.312 -0.86 1 91.38 73 ILE A CA 1
ATOM 562 C C . ILE A 1 73 ? -11.711 7.043 -0.421 1 91.38 73 ILE A C 1
ATOM 564 O O . ILE A 1 73 ? -11.07 6.375 -1.234 1 91.38 73 ILE A O 1
ATOM 568 N N . PRO A 1 74 ? -11.812 6.727 0.866 1 92.94 74 PRO A N 1
ATOM 569 C CA . PRO A 1 74 ? -11.047 5.59 1.39 1 92.94 74 PRO A CA 1
ATOM 570 C C . PRO A 1 74 ? -11.344 4.293 0.643 1 92.94 74 PRO A C 1
ATOM 572 O O . PRO A 1 74 ? -10.438 3.486 0.416 1 92.94 74 PRO A O 1
ATOM 575 N N . GLU A 1 75 ? -12.562 4.047 0.226 1 96.5 75 GLU A N 1
ATOM 576 C CA . GLU A 1 75 ? -12.969 2.805 -0.424 1 96.5 75 GLU A CA 1
ATOM 577 C C . GLU A 1 75 ? -12.57 2.795 -1.896 1 96.5 75 GLU A C 1
ATOM 579 O O . GLU A 1 75 ? -12.578 1.744 -2.541 1 96.5 75 GLU A O 1
ATOM 584 N N . GLY A 1 76 ? -12.211 3.887 -2.438 1 95.81 76 GLY A N 1
ATOM 585 C CA . GLY A 1 76 ? -12.016 4.062 -3.869 1 95.81 76 GLY A CA 1
ATOM 586 C C . GLY A 1 76 ? -13.195 4.734 -4.551 1 95.81 76 GLY A C 1
ATOM 587 O O . GLY A 1 76 ? -14.289 4.82 -3.98 1 95.81 76 GLY A O 1
ATOM 588 N N . LEU A 1 77 ? -13.039 5.223 -5.703 1 94.31 77 LEU A N 1
ATOM 589 C CA . LEU A 1 77 ? -14.07 5.949 -6.438 1 94.31 77 LEU A CA 1
ATOM 590 C C . LEU A 1 77 ? -15.32 5.098 -6.602 1 94.31 77 LEU A C 1
ATOM 592 O O . LEU A 1 77 ? -15.234 3.922 -6.965 1 94.31 77 LEU A O 1
ATOM 596 N N . GLU A 1 78 ? -16.422 5.738 -6.34 1 93.62 78 GLU A N 1
ATOM 597 C CA . GLU A 1 78 ? -17.688 5.023 -6.387 1 93.62 78 GLU A CA 1
ATOM 598 C C . GLU A 1 78 ? -17.969 4.492 -7.789 1 93.62 78 GLU A C 1
ATOM 600 O O . GLU A 1 78 ? -18.516 3.391 -7.945 1 93.62 78 GLU A O 1
ATOM 605 N N . SER A 1 79 ? -17.656 5.258 -8.781 1 91.94 79 SER A N 1
ATOM 606 C CA . SER A 1 79 ? -17.891 4.848 -10.156 1 91.94 79 SER A CA 1
ATOM 607 C C . SER A 1 79 ? -17.141 3.561 -10.492 1 91.94 79 SER A C 1
ATOM 609 O O . SER A 1 79 ? -17.672 2.688 -11.18 1 91.94 79 SER A O 1
ATOM 611 N N . VAL A 1 80 ? -15.945 3.436 -9.945 1 94.56 80 VAL A N 1
ATOM 612 C CA . VAL A 1 80 ? -15.141 2.246 -10.188 1 94.56 80 VAL A CA 1
ATOM 613 C C . VAL A 1 80 ? -15.734 1.054 -9.445 1 94.56 80 VAL A C 1
ATOM 615 O O . VAL A 1 80 ? -15.875 -0.033 -10.008 1 94.56 80 VAL A O 1
ATOM 618 N N . ARG A 1 81 ? -16.094 1.267 -8.195 1 97 81 ARG A N 1
ATOM 619 C CA . ARG A 1 81 ? -16.688 0.205 -7.395 1 97 81 ARG A CA 1
ATOM 620 C C . ARG A 1 81 ? -17.984 -0.286 -8.023 1 97 81 ARG A C 1
ATOM 622 O O . ARG A 1 81 ? -18.281 -1.481 -7.992 1 97 81 ARG A O 1
ATOM 629 N N . LYS A 1 82 ? -18.75 0.648 -8.617 1 96.31 82 LYS A N 1
ATOM 630 C CA . LYS A 1 82 ? -19.984 0.281 -9.312 1 96.31 82 LYS A CA 1
ATOM 631 C C . LYS A 1 82 ? -19.688 -0.628 -10.5 1 96.31 82 LYS A C 1
ATOM 633 O O . LYS A 1 82 ? -20.391 -1.619 -10.719 1 96.31 82 LYS A O 1
ATOM 638 N N . GLU A 1 83 ? -18.703 -0.271 -11.227 1 94.56 83 GLU A N 1
ATOM 639 C CA . GLU A 1 83 ? -18.328 -1.081 -12.383 1 94.56 83 GLU A CA 1
ATOM 640 C C . GLU A 1 83 ? -17.891 -2.479 -11.953 1 94.56 83 GLU A C 1
ATOM 642 O O . GLU A 1 83 ? -18.297 -3.475 -12.555 1 94.56 83 GLU A O 1
ATOM 647 N N . ILE A 1 84 ? -17.109 -2.57 -10.945 1 96.31 84 ILE A N 1
ATOM 648 C CA . ILE A 1 84 ? -16.641 -3.855 -10.445 1 96.31 84 ILE A CA 1
ATOM 649 C C . ILE A 1 84 ? -17.812 -4.664 -9.891 1 96.31 84 ILE A C 1
ATOM 651 O O . ILE A 1 84 ? -17.875 -5.879 -10.086 1 96.31 84 ILE A O 1
ATOM 655 N N . SER A 1 85 ? -18.703 -3.963 -9.219 1 96.56 85 SER A N 1
ATOM 656 C CA . SER A 1 85 ? -19.891 -4.613 -8.672 1 96.56 85 SER A CA 1
ATOM 657 C C . SER A 1 85 ? -20.703 -5.285 -9.773 1 96.56 85 SER A C 1
ATOM 659 O O . SER A 1 85 ? -21.203 -6.395 -9.586 1 96.56 85 SER A O 1
ATOM 661 N N . SER A 1 86 ? -20.828 -4.672 -10.883 1 94.44 86 SER A N 1
ATOM 662 C CA . SER A 1 86 ? -21.578 -5.219 -12 1 94.44 86 SER A CA 1
ATOM 663 C C . SER A 1 86 ? -20.953 -6.52 -12.5 1 94.44 86 SER A C 1
ATOM 665 O O . SER A 1 86 ? -21.672 -7.434 -12.914 1 94.44 86 SER A O 1
ATOM 667 N N . PHE A 1 87 ? -19.719 -6.555 -12.492 1 91.75 87 PHE A N 1
ATOM 668 C CA . PHE A 1 87 ? -19 -7.77 -12.859 1 91.75 87 PHE A CA 1
ATOM 669 C C . PHE A 1 87 ? -19.469 -8.945 -12.016 1 91.75 87 PHE A C 1
ATOM 671 O O . PHE A 1 87 ? -19.719 -10.031 -12.539 1 91.75 87 PHE A O 1
ATOM 678 N N . TYR A 1 88 ? -19.625 -8.836 -10.742 1 94.75 88 TYR A N 1
ATOM 679 C CA . TYR A 1 88 ? -20.047 -9.906 -9.844 1 94.75 88 TYR A CA 1
ATOM 680 C C . TYR A 1 88 ? -21.547 -10.172 -9.969 1 94.75 88 TYR A C 1
ATOM 682 O O . TYR A 1 88 ? -21.984 -11.328 -9.891 1 94.75 88 TYR A O 1
ATOM 690 N N . THR A 1 89 ? -22.281 -9.117 -10.18 1 93.75 89 THR A N 1
ATOM 691 C CA . THR A 1 89 ? -23.719 -9.289 -10.367 1 93.75 89 THR A CA 1
ATOM 692 C C . THR A 1 89 ? -24 -10.148 -11.594 1 93.75 89 THR A C 1
ATOM 694 O O . THR A 1 89 ? -24.922 -10.969 -11.586 1 93.75 89 THR A O 1
ATOM 697 N N . ASN A 1 90 ? -23.219 -10 -12.602 1 91.31 90 ASN A N 1
ATOM 698 C CA . ASN A 1 90 ? -23.328 -10.805 -13.812 1 91.31 90 ASN A CA 1
ATOM 699 C C . ASN A 1 90 ? -23 -12.266 -13.555 1 91.31 90 ASN A C 1
ATOM 701 O O . ASN A 1 90 ? -23.391 -13.148 -14.328 1 91.31 90 ASN A O 1
ATOM 705 N N . ARG A 1 91 ? -22.266 -12.555 -12.484 1 91.19 91 ARG A N 1
ATOM 706 C CA . ARG A 1 91 ? -21.953 -13.914 -12.07 1 91.19 91 ARG A CA 1
ATOM 707 C C . ARG A 1 91 ? -22.984 -14.438 -11.078 1 91.19 91 ARG A C 1
ATOM 709 O O . ARG A 1 91 ? -22.75 -15.453 -10.414 1 91.19 91 ARG A O 1
ATOM 716 N N . GLU A 1 92 ? -24.031 -13.648 -10.891 1 93.38 92 GLU A N 1
ATOM 717 C CA . GLU A 1 92 ? -25.125 -13.992 -9.992 1 93.38 92 GLU A CA 1
ATOM 718 C C . GLU A 1 92 ? -24.688 -13.93 -8.531 1 93.38 92 GLU A C 1
ATOM 720 O O . GLU A 1 92 ? -25.125 -14.742 -7.715 1 93.38 92 GLU A O 1
ATOM 725 N N . ILE A 1 93 ? -23.797 -13.141 -8.289 1 94.75 93 ILE A N 1
ATOM 726 C CA . ILE A 1 93 ? -23.406 -12.789 -6.934 1 94.75 93 ILE A CA 1
ATOM 727 C C . ILE A 1 93 ? -23.859 -11.367 -6.617 1 94.75 93 ILE A C 1
ATOM 729 O O . ILE A 1 93 ? -23.219 -10.391 -7.031 1 94.75 93 ILE A O 1
ATOM 733 N N . PRO A 1 94 ? -24.922 -11.266 -5.941 1 92.19 94 PRO A N 1
ATOM 734 C CA . PRO A 1 94 ? -25.422 -9.922 -5.641 1 92.19 94 PRO A CA 1
ATOM 735 C C . PRO A 1 94 ? -24.469 -9.117 -4.773 1 92.19 94 PRO A C 1
ATOM 737 O O . PRO A 1 94 ? -24.078 -9.562 -3.695 1 92.19 94 PRO A O 1
ATOM 740 N N . THR A 1 95 ? -24.078 -7.984 -5.34 1 94.25 95 THR A N 1
ATOM 741 C CA . THR A 1 95 ? -23.141 -7.141 -4.59 1 94.25 95 THR A CA 1
ATOM 742 C C . THR A 1 95 ? -23.562 -5.676 -4.668 1 94.25 95 THR A C 1
ATOM 744 O O . THR A 1 95 ? -24.234 -5.262 -5.617 1 94.25 95 THR A O 1
ATOM 747 N N . ASN A 1 96 ? -23.297 -4.945 -3.604 1 95.81 96 ASN A N 1
ATOM 748 C CA . ASN A 1 96 ? -23.391 -3.492 -3.539 1 95.81 96 ASN A CA 1
ATOM 749 C C . ASN A 1 96 ? -22.031 -2.824 -3.684 1 95.81 96 ASN A C 1
ATOM 751 O O . ASN A 1 96 ? -21.047 -3.295 -3.121 1 95.81 96 ASN A O 1
ATOM 755 N N . PRO A 1 97 ? -22.016 -1.747 -4.469 1 97.25 97 PRO A N 1
ATOM 756 C CA . PRO A 1 97 ? -20.734 -1.04 -4.602 1 97.25 97 PRO A CA 1
ATOM 757 C C . PRO A 1 97 ? -20.094 -0.708 -3.256 1 97.25 97 PRO A C 1
ATOM 759 O O . PRO A 1 97 ? -18.875 -0.644 -3.146 1 97.25 97 PRO A O 1
ATOM 762 N N . SER A 1 98 ? -20.875 -0.542 -2.223 1 96.69 98 SER A N 1
ATOM 763 C CA . SER A 1 98 ? -20.375 -0.163 -0.903 1 96.69 98 SER A CA 1
ATOM 764 C C . SER A 1 98 ? -19.641 -1.32 -0.238 1 96.69 98 SER A C 1
ATOM 766 O O . SER A 1 98 ? -18.953 -1.132 0.774 1 96.69 98 SER A O 1
ATOM 768 N N . ASN A 1 99 ? -19.656 -2.518 -0.833 1 97.31 99 ASN A N 1
ATOM 769 C CA . ASN A 1 99 ? -19.031 -3.697 -0.249 1 97.31 99 ASN A CA 1
ATOM 770 C C . ASN A 1 99 ? -17.594 -3.855 -0.721 1 97.31 99 ASN A C 1
ATOM 772 O O . ASN A 1 99 ? -16.938 -4.844 -0.398 1 97.31 99 ASN A O 1
ATOM 776 N N . PHE A 1 100 ? -17.188 -2.828 -1.467 1 98.5 100 PHE A N 1
ATOM 777 C CA . PHE A 1 100 ? -15.859 -2.947 -2.062 1 98.5 100 PHE A CA 1
ATOM 778 C C . PHE A 1 100 ? -14.883 -1.971 -1.415 1 98.5 100 PHE A C 1
ATOM 780 O O . PHE A 1 100 ? -15.266 -0.858 -1.046 1 98.5 100 PHE A O 1
ATOM 787 N N . HIS A 1 101 ? -13.656 -2.357 -1.277 1 98.62 101 HIS A N 1
ATOM 788 C CA . HIS A 1 101 ? -12.5 -1.504 -1.033 1 98.62 101 HIS A CA 1
ATOM 789 C C . HIS A 1 101 ? -11.414 -1.736 -2.078 1 98.62 101 HIS A C 1
ATOM 791 O O . HIS A 1 101 ? -10.984 -2.873 -2.293 1 98.62 101 HIS A O 1
ATOM 797 N N . LEU A 1 102 ? -11.023 -0.678 -2.725 1 98.19 102 LEU A N 1
ATOM 798 C CA . LEU A 1 102 ? -9.945 -0.779 -3.707 1 98.19 102 LEU A CA 1
ATOM 799 C C . LEU A 1 102 ? -8.586 -0.778 -3.021 1 98.19 102 LEU A C 1
ATOM 801 O O . LEU A 1 102 ? -8.383 -0.079 -2.025 1 98.19 102 LEU A O 1
ATOM 805 N N . THR A 1 103 ? -7.688 -1.57 -3.508 1 98.25 103 THR A N 1
ATOM 806 C CA . THR A 1 103 ? -6.312 -1.67 -3.031 1 98.25 103 THR A CA 1
ATOM 807 C C . THR A 1 103 ? -5.332 -1.649 -4.199 1 98.25 103 THR A C 1
ATOM 809 O O . THR A 1 103 ? -5.734 -1.8 -5.355 1 98.25 103 THR A O 1
ATOM 812 N N . ALA A 1 104 ? -4.082 -1.458 -3.928 1 97.12 104 ALA A N 1
ATOM 813 C CA . ALA A 1 104 ? -3.068 -1.4 -4.977 1 97.12 104 ALA A CA 1
ATOM 814 C C . ALA A 1 104 ? -2.746 -2.795 -5.508 1 97.12 104 ALA A C 1
ATOM 816 O O . ALA A 1 104 ? -2.285 -2.943 -6.641 1 97.12 104 ALA A O 1
ATOM 817 N N . SER A 1 105 ? -2.945 -3.801 -4.676 1 96.69 105 SER A N 1
ATOM 818 C CA . SER A 1 105 ? -2.666 -5.191 -5.012 1 96.69 105 SER A CA 1
ATOM 819 C C . SER A 1 105 ? -3.432 -6.148 -4.102 1 96.69 105 SER A C 1
ATOM 821 O O . SER A 1 105 ? -3.988 -5.73 -3.086 1 96.69 105 SER A O 1
ATOM 823 N N . THR A 1 106 ? -3.467 -7.387 -4.5 1 97.94 106 THR A N 1
ATOM 824 C CA . THR A 1 106 ? -4.039 -8.375 -3.594 1 97.94 106 THR A CA 1
ATOM 825 C C . THR A 1 106 ? -3.15 -8.562 -2.369 1 97.94 106 THR A C 1
ATOM 827 O O . THR A 1 106 ? -3.641 -8.875 -1.28 1 97.94 106 THR A O 1
ATOM 830 N N . SER A 1 107 ? -1.832 -8.383 -2.525 1 98 107 SER A N 1
ATOM 831 C CA . SER A 1 107 ? -0.948 -8.422 -1.365 1 98 107 SER A CA 1
ATOM 832 C C . SER A 1 107 ? -1.363 -7.391 -0.32 1 98 107 SER A C 1
ATOM 834 O O . SER A 1 107 ? -1.39 -7.688 0.876 1 98 107 SER A O 1
ATOM 836 N N . GLU A 1 108 ? -1.639 -6.191 -0.818 1 98.19 108 GLU A N 1
ATOM 837 C CA . GLU A 1 108 ? -2.125 -5.164 0.098 1 98.19 108 GLU A CA 1
ATOM 838 C C . GLU A 1 108 ? -3.471 -5.555 0.703 1 98.19 108 GLU A C 1
ATOM 840 O O . GLU A 1 108 ? -3.719 -5.316 1.887 1 98.19 108 GLU A O 1
ATOM 845 N N . ALA A 1 109 ? -4.332 -6.137 -0.12 1 98.75 109 ALA A N 1
ATOM 846 C CA . ALA A 1 109 ? -5.617 -6.613 0.384 1 98.75 109 ALA A CA 1
ATOM 847 C C . ALA A 1 109 ? -5.422 -7.586 1.543 1 98.75 109 ALA A C 1
ATOM 849 O O . ALA A 1 109 ? -6.09 -7.477 2.572 1 98.75 109 ALA A O 1
ATOM 850 N N . TYR A 1 110 ? -4.488 -8.508 1.403 1 98.69 110 TYR A N 1
ATOM 851 C CA . TYR A 1 110 ? -4.18 -9.445 2.479 1 98.69 110 TYR A CA 1
ATOM 852 C C . TYR A 1 110 ? -3.732 -8.711 3.734 1 98.69 110 TYR A C 1
ATOM 854 O O . TYR A 1 110 ? -4.188 -9.016 4.84 1 98.69 110 TYR A O 1
ATOM 862 N N . SER A 1 111 ? -2.867 -7.781 3.533 1 98.38 111 SER A N 1
ATOM 863 C CA . SER A 1 111 ? -2.369 -7.016 4.672 1 98.38 111 SER A CA 1
ATOM 864 C C . SER A 1 111 ? -3.51 -6.336 5.422 1 98.38 111 SER A C 1
ATOM 866 O O . SER A 1 111 ? -3.562 -6.375 6.652 1 98.38 111 SER A O 1
ATOM 868 N N . PHE A 1 112 ? -4.395 -5.672 4.68 1 98.56 112 PHE A N 1
ATOM 869 C CA . PHE A 1 112 ? -5.527 -4.984 5.289 1 98.56 112 PHE A CA 1
ATOM 870 C C . PHE A 1 112 ? -6.43 -5.973 6.02 1 98.56 112 PHE A C 1
ATOM 872 O O . PHE A 1 112 ? -6.863 -5.711 7.141 1 98.56 112 PHE A O 1
ATOM 879 N N . LEU A 1 113 ? -6.664 -7.09 5.398 1 98.75 113 LEU A N 1
ATOM 880 C CA . LEU A 1 113 ? -7.531 -8.094 6.012 1 98.75 113 LEU A CA 1
ATOM 881 C C . LEU A 1 113 ? -6.879 -8.695 7.25 1 98.75 113 LEU A C 1
ATOM 883 O O . LEU A 1 113 ? -7.559 -8.984 8.234 1 98.75 113 LEU A O 1
ATOM 887 N N . PHE A 1 114 ? -5.582 -8.922 7.199 1 98.56 114 PHE A N 1
ATOM 888 C CA . PHE A 1 114 ? -4.879 -9.391 8.391 1 98.56 114 PHE A CA 1
ATOM 889 C C . PHE A 1 114 ? -4.98 -8.367 9.516 1 98.56 114 PHE A C 1
ATOM 891 O O . PHE A 1 114 ? -5.227 -8.734 10.672 1 98.56 114 PHE A O 1
ATOM 898 N N . LYS A 1 115 ? -4.797 -7.105 9.203 1 97.69 115 LYS A N 1
ATOM 899 C CA . LYS A 1 115 ? -4.941 -6.062 10.211 1 97.69 115 LYS A CA 1
ATOM 900 C C . LYS A 1 115 ? -6.344 -6.062 10.805 1 97.69 115 LYS A C 1
ATOM 902 O O . LYS A 1 115 ? -6.523 -5.781 11.992 1 97.69 115 LYS A O 1
ATOM 907 N N . LEU A 1 116 ? -7.297 -6.324 10 1 97.62 116 LEU A N 1
ATOM 908 C CA . LEU A 1 116 ? -8.703 -6.344 10.398 1 97.62 116 LEU A CA 1
ATOM 909 C C . LEU A 1 116 ? -8.992 -7.52 11.328 1 97.62 116 LEU A C 1
ATOM 911 O O . LEU A 1 116 ? -9.711 -7.371 12.312 1 97.62 116 LEU A O 1
ATOM 915 N N . LEU A 1 117 ? -8.344 -8.688 11.055 1 97.75 117 LEU A N 1
ATOM 916 C CA . LEU A 1 117 ? -8.883 -9.938 11.578 1 97.75 117 LEU A CA 1
ATOM 917 C C . LEU A 1 117 ? -7.969 -10.523 12.648 1 97.75 117 LEU A C 1
ATOM 919 O O . LEU A 1 117 ? -8.383 -11.406 13.406 1 97.75 117 LEU A O 1
ATOM 923 N N . THR A 1 118 ? -6.738 -10.062 12.75 1 97.62 118 THR A N 1
ATOM 924 C CA . THR A 1 118 ? -5.789 -10.867 13.508 1 97.62 118 THR A CA 1
ATOM 925 C C . THR A 1 118 ? -4.996 -10 14.484 1 97.62 118 THR A C 1
ATOM 927 O O . THR A 1 118 ? -4.934 -8.781 14.328 1 97.62 118 THR A O 1
ATOM 930 N N . ASN A 1 119 ? -4.508 -10.625 15.445 1 97.12 119 ASN A N 1
ATOM 931 C CA . ASN A 1 119 ? -3.48 -10.117 16.359 1 97.12 119 ASN A CA 1
ATOM 932 C C . ASN A 1 119 ? -2.16 -10.859 16.172 1 97.12 119 ASN A C 1
ATOM 934 O O . ASN A 1 119 ? -2.127 -11.953 15.594 1 97.12 119 ASN A O 1
ATOM 938 N N . PRO A 1 120 ? -1.052 -10.227 16.641 1 97.31 120 PRO A N 1
ATOM 939 C CA . PRO A 1 120 ? 0.235 -10.906 16.5 1 97.31 120 PRO A CA 1
ATOM 940 C C . PRO A 1 120 ? 0.219 -12.32 17.094 1 97.31 120 PRO A C 1
ATOM 942 O O . PRO A 1 120 ? -0.279 -12.516 18.203 1 97.31 120 PRO A O 1
ATOM 945 N N . GLY A 1 121 ? 0.721 -13.258 16.312 1 97 121 GLY A N 1
ATOM 946 C CA . GLY A 1 121 ? 0.791 -14.641 16.766 1 97 121 GLY A CA 1
ATOM 947 C C . GLY A 1 121 ? -0.39 -15.477 16.328 1 97 121 GLY A C 1
ATOM 948 O O . GLY A 1 121 ? -0.34 -16.703 16.375 1 97 121 GLY A O 1
ATOM 949 N N . ASP A 1 122 ? -1.461 -14.852 15.875 1 97.94 122 ASP A N 1
ATOM 950 C CA . ASP A 1 122 ? -2.607 -15.594 15.367 1 97.94 122 ASP A CA 1
ATOM 951 C C . ASP A 1 122 ? -2.229 -16.406 14.133 1 97.94 122 ASP A C 1
ATOM 953 O O . ASP A 1 122 ? -1.224 -16.125 13.477 1 97.94 122 ASP A O 1
ATOM 957 N N . GLU A 1 123 ? -3.047 -17.406 13.852 1 98.38 123 GLU A N 1
ATOM 958 C CA . GLU A 1 123 ? -2.766 -18.328 12.758 1 98.38 123 GLU A CA 1
ATOM 959 C C . GLU A 1 123 ? -3.623 -18.031 11.539 1 98.38 123 GLU A C 1
ATOM 961 O O . GLU A 1 123 ? -4.812 -17.734 11.664 1 98.38 123 GLU A O 1
ATOM 966 N N . ILE A 1 124 ? -2.979 -18.047 10.43 1 98.62 124 ILE A N 1
ATOM 967 C CA . ILE A 1 124 ? -3.627 -18.031 9.125 1 98.62 124 ILE A CA 1
ATOM 968 C C . ILE A 1 124 ? -3.404 -19.359 8.414 1 98.62 124 ILE A C 1
ATOM 970 O O . ILE A 1 124 ? -2.266 -19.812 8.273 1 98.62 124 ILE A O 1
ATOM 974 N N . LEU A 1 125 ? -4.516 -20 7.988 1 98.81 125 LEU A N 1
ATOM 975 C CA . LEU A 1 125 ? -4.379 -21.219 7.195 1 98.81 125 LEU A CA 1
ATOM 976 C C . LEU A 1 125 ? -4.172 -20.891 5.723 1 98.81 125 LEU A C 1
ATOM 978 O O . LEU A 1 125 ? -4.895 -20.062 5.16 1 98.81 125 LEU A O 1
ATOM 982 N N . THR A 1 126 ? -3.193 -21.453 5.102 1 98.62 126 THR A N 1
ATOM 983 C CA . THR A 1 126 ? -2.918 -21.297 3.676 1 98.62 126 THR A CA 1
ATOM 984 C C . THR A 1 126 ? -2.793 -22.672 3.008 1 98.62 126 THR A C 1
ATOM 986 O O . THR A 1 126 ? -2.521 -23.672 3.674 1 98.62 126 THR A O 1
ATOM 989 N N . PRO A 1 127 ? -3.035 -22.703 1.747 1 98.25 127 PRO A N 1
ATOM 990 C CA . PRO A 1 127 ? -2.977 -23.984 1.046 1 98.25 127 PRO A CA 1
ATOM 991 C C . PRO A 1 127 ? -1.547 -24.5 0.86 1 98.25 127 PRO A C 1
ATOM 993 O O . PRO A 1 127 ? -0.62 -23.703 0.715 1 98.25 127 PRO A O 1
ATOM 996 N N . ASN A 1 128 ? -1.462 -25.781 0.838 1 97.19 128 ASN A N 1
ATOM 997 C CA . ASN A 1 128 ? -0.231 -26.484 0.501 1 97.19 128 ASN A CA 1
ATOM 998 C C . ASN A 1 128 ? -0.501 -27.672 -0.421 1 97.19 128 ASN A C 1
ATOM 1000 O O . ASN A 1 128 ? -1.194 -28.609 -0.038 1 97.19 128 ASN A O 1
ATOM 1004 N N . PRO A 1 129 ? 0.062 -27.734 -1.7 1 96.38 129 PRO A N 1
ATOM 1005 C CA . PRO A 1 129 ? 0.863 -26.672 -2.291 1 96.38 129 PRO A CA 1
ATOM 1006 C C . PRO A 1 129 ? 0.064 -25.375 -2.5 1 96.38 129 PRO A C 1
ATOM 1008 O O . PRO A 1 129 ? -1.168 -25.422 -2.559 1 96.38 129 PRO A O 1
ATOM 1011 N N . GLY A 1 130 ? 0.775 -24.25 -2.543 1 96.94 130 GLY A N 1
ATOM 1012 C CA . GLY A 1 130 ? 0.112 -22.969 -2.717 1 96.94 130 GLY A CA 1
ATOM 1013 C C . GLY A 1 130 ? 1.07 -21.844 -3.059 1 96.94 130 GLY A C 1
ATOM 1014 O O . GLY A 1 130 ? 2.266 -22.078 -3.246 1 96.94 130 GLY A O 1
ATOM 1015 N N . TYR A 1 131 ? 0.555 -20.719 -3.189 1 95.88 131 TYR A N 1
ATOM 1016 C CA . TYR A 1 131 ? 1.281 -19.5 -3.555 1 95.88 131 TYR A CA 1
ATOM 1017 C C . TYR A 1 131 ? 2.346 -19.172 -2.514 1 95.88 131 TYR A C 1
ATOM 1019 O O . TYR A 1 131 ? 2.029 -18.953 -1.343 1 95.88 131 TYR A O 1
ATOM 1027 N N . PRO A 1 132 ? 3.541 -19.047 -2.941 1 93.56 132 PRO A N 1
ATOM 1028 C CA . PRO A 1 132 ? 4.648 -18.938 -1.988 1 93.56 132 PRO A CA 1
ATOM 1029 C C . PRO A 1 132 ? 4.668 -17.609 -1.25 1 93.56 132 PRO A C 1
ATOM 1031 O O . PRO A 1 132 ? 5.219 -17.516 -0.149 1 93.56 132 PRO A O 1
ATOM 1034 N N . LEU A 1 133 ? 4.102 -16.641 -1.789 1 94.5 133 LEU A N 1
ATOM 1035 C CA . LEU A 1 133 ? 4.188 -15.297 -1.223 1 94.5 133 LEU A CA 1
ATOM 1036 C C . LEU A 1 133 ? 3.422 -15.219 0.095 1 94.5 133 LEU A C 1
ATOM 1038 O O . LEU A 1 133 ? 3.613 -14.281 0.871 1 94.5 133 LEU A O 1
ATOM 1042 N N . PHE A 1 134 ? 2.539 -16.125 0.405 1 96.75 134 PHE A N 1
ATOM 1043 C CA . PHE A 1 134 ? 1.733 -16.094 1.62 1 96.75 134 PHE A CA 1
ATOM 1044 C C . PHE A 1 134 ? 2.619 -16.125 2.859 1 96.75 134 PHE A C 1
ATOM 1046 O O . PHE A 1 134 ? 2.34 -15.445 3.848 1 96.75 134 PHE A O 1
ATOM 1053 N N . SER A 1 135 ? 3.689 -16.891 2.756 1 95.25 135 SER A N 1
ATOM 1054 C CA . SER A 1 135 ? 4.59 -16.984 3.902 1 95.25 135 SER A CA 1
ATOM 1055 C C . SER A 1 135 ? 5.168 -15.609 4.262 1 95.25 135 SER A C 1
ATOM 1057 O O . SER A 1 135 ? 5.289 -15.273 5.441 1 95.25 135 SER A O 1
ATOM 1059 N N . PHE A 1 136 ? 5.531 -14.859 3.252 1 95 136 PHE A N 1
ATOM 1060 C CA . PHE A 1 136 ? 6.09 -13.531 3.477 1 95 1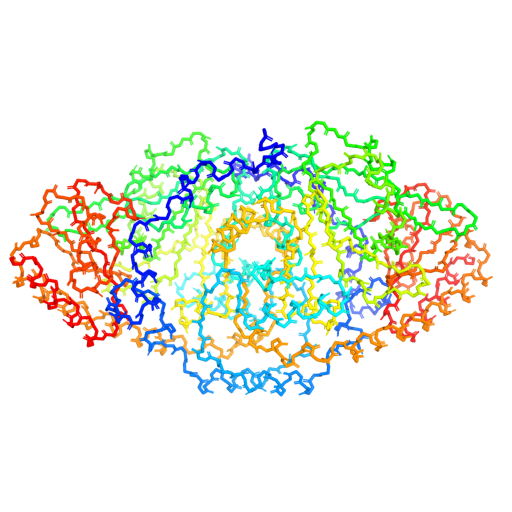36 PHE A CA 1
ATOM 1061 C C . PHE A 1 136 ? 5.023 -12.578 4.008 1 95 136 PHE A C 1
ATOM 1063 O O . PHE A 1 136 ? 5.266 -11.836 4.965 1 95 136 PHE A O 1
ATOM 1070 N N . LEU A 1 137 ? 3.834 -12.625 3.42 1 97 137 LEU A N 1
ATOM 1071 C CA . LEU A 1 137 ? 2.734 -11.75 3.816 1 97 137 LEU A CA 1
ATOM 1072 C C . LEU A 1 137 ? 2.336 -12.008 5.266 1 97 137 LEU A C 1
ATOM 1074 O O . LEU A 1 137 ? 2.189 -11.062 6.051 1 97 137 LEU A O 1
ATOM 1078 N N . VAL A 1 138 ? 2.191 -13.281 5.625 1 97.19 138 VAL A N 1
ATOM 1079 C CA . VAL A 1 138 ? 1.79 -13.672 6.969 1 97.19 138 VAL A CA 1
ATOM 1080 C C . VAL A 1 138 ? 2.887 -13.297 7.965 1 97.19 138 VAL A C 1
ATOM 1082 O O . VAL A 1 138 ? 2.609 -12.711 9.016 1 97.19 138 VAL A O 1
ATOM 1085 N N . GLY A 1 139 ? 4.121 -13.586 7.594 1 96 139 GLY A N 1
ATOM 1086 C CA . GLY A 1 139 ? 5.25 -13.289 8.461 1 96 139 GLY A CA 1
ATOM 1087 C C . GLY A 1 139 ? 5.438 -11.805 8.711 1 96 139 GLY A C 1
ATOM 1088 O O . GLY A 1 139 ? 5.664 -11.391 9.852 1 96 139 GLY A O 1
ATOM 1089 N N . LEU A 1 140 ? 5.309 -11.016 7.695 1 96.69 140 LEU A N 1
ATOM 1090 C CA . LEU A 1 140 ? 5.535 -9.578 7.789 1 96.69 140 LEU A CA 1
ATOM 1091 C C . LEU A 1 140 ? 4.461 -8.914 8.648 1 96.69 140 LEU A C 1
ATOM 1093 O O . LEU A 1 140 ? 4.625 -7.77 9.07 1 96.69 140 LEU A O 1
ATOM 1097 N N . GLU A 1 141 ? 3.373 -9.602 8.914 1 96.56 141 GLU A N 1
ATOM 1098 C CA . GLU A 1 141 ? 2.316 -9.086 9.781 1 96.56 141 GLU A CA 1
ATOM 1099 C C . GLU A 1 141 ? 2.375 -9.727 11.164 1 96.56 141 GLU A C 1
ATOM 1101 O O . GLU A 1 141 ? 1.44 -9.594 11.961 1 96.56 141 GLU A O 1
ATOM 1106 N N . ASN A 1 142 ? 3.496 -10.461 11.477 1 96.25 142 ASN A N 1
ATOM 1107 C CA . ASN A 1 142 ? 3.748 -11.102 12.766 1 96.25 142 ASN A CA 1
ATOM 1108 C C . ASN A 1 142 ? 2.725 -12.195 13.055 1 96.25 142 ASN A C 1
ATOM 1110 O O . ASN A 1 142 ? 2.281 -12.344 14.195 1 96.25 142 ASN A O 1
ATOM 1114 N N . LEU A 1 143 ? 2.318 -12.891 12.039 1 97.31 143 LEU A N 1
ATOM 1115 C CA . LEU A 1 143 ? 1.354 -13.977 12.164 1 97.31 143 LEU A CA 1
ATOM 1116 C C . LEU A 1 143 ? 2.021 -15.328 11.922 1 97.31 143 LEU A C 1
ATOM 1118 O O . LEU A 1 143 ? 3.195 -15.383 11.555 1 97.31 143 LEU A O 1
ATOM 1122 N N . LYS A 1 144 ? 1.275 -16.359 12.219 1 97.25 144 LYS A N 1
ATOM 1123 C CA . LYS A 1 144 ? 1.767 -17.703 12 1 97.25 144 LYS A CA 1
ATOM 1124 C C . LYS A 1 144 ? 1.039 -18.375 10.836 1 97.25 144 LYS A C 1
ATOM 1126 O O . LYS A 1 144 ? -0.191 -18.453 10.836 1 97.25 144 LYS A O 1
ATOM 1131 N N . GLU A 1 145 ? 1.753 -18.797 9.906 1 97.38 145 GLU A N 1
ATOM 1132 C CA . GLU A 1 145 ? 1.173 -19.547 8.797 1 97.38 145 GLU A CA 1
ATOM 1133 C C . GLU A 1 145 ? 1.029 -21.016 9.148 1 97.38 145 GLU A C 1
ATOM 1135 O O . GLU A 1 145 ? 1.964 -21.641 9.664 1 97.38 145 GLU A O 1
ATOM 1140 N N . VAL A 1 146 ? -0.105 -21.562 8.945 1 98.5 146 VAL A N 1
ATOM 1141 C CA . VAL A 1 146 ? -0.351 -22.984 9.078 1 98.5 146 VAL A CA 1
ATOM 1142 C C . VAL A 1 146 ? -0.915 -23.531 7.766 1 98.5 146 VAL A C 1
ATOM 1144 O O . VAL A 1 146 ? -1.882 -23 7.227 1 98.5 146 VAL A O 1
ATOM 1147 N N . HIS A 1 147 ? -0.35 -24.625 7.281 1 98.19 147 HIS A N 1
ATOM 1148 C CA . HIS A 1 147 ? -0.74 -25.172 5.984 1 98.19 147 HIS A CA 1
ATOM 1149 C C . HIS A 1 147 ? -1.819 -26.234 6.133 1 98.19 147 HIS A C 1
ATOM 1151 O O . HIS A 1 147 ? -1.689 -27.141 6.957 1 98.19 147 HIS A O 1
ATOM 1157 N N . TYR A 1 148 ? -2.855 -26.016 5.402 1 98.19 148 TYR A N 1
ATOM 1158 C CA . TYR A 1 148 ? -3.723 -27.156 5.152 1 98.19 148 TYR A CA 1
ATOM 1159 C C . TYR A 1 148 ? -3.379 -27.828 3.826 1 98.19 148 TYR A C 1
ATOM 1161 O O . TYR A 1 148 ? -2.955 -27.156 2.881 1 98.19 148 TYR A O 1
ATOM 1169 N N . HIS A 1 149 ? -3.688 -29.078 3.699 1 96.69 149 HIS A N 1
ATOM 1170 C CA . HIS A 1 149 ? -3.215 -29.812 2.533 1 96.69 149 HIS A CA 1
ATOM 1171 C C . HIS A 1 149 ? -4.324 -29.984 1.5 1 96.69 149 HIS A C 1
ATOM 1173 O O . HIS A 1 149 ? -5.461 -30.297 1.849 1 96.69 149 HIS A O 1
ATOM 1179 N N . LEU A 1 150 ? -3.971 -29.688 0.266 1 95.94 150 LEU A N 1
ATOM 1180 C CA . LEU A 1 150 ? -4.824 -30.109 -0.842 1 95.94 150 LEU A CA 1
ATOM 1181 C C . LEU A 1 150 ? -4.727 -31.609 -1.076 1 95.94 150 LEU A C 1
ATOM 1183 O O . LEU A 1 150 ? -3.709 -32.219 -0.755 1 95.94 150 LEU A O 1
ATOM 1187 N N . LYS A 1 151 ? -5.789 -32.125 -1.597 1 93.88 151 LYS A N 1
ATOM 1188 C CA . LYS A 1 151 ? -5.805 -33.531 -1.878 1 93.88 151 LYS A CA 1
ATOM 1189 C C . LYS A 1 151 ? -5.496 -33.812 -3.348 1 93.88 151 LYS A C 1
ATOM 1191 O O . LYS A 1 151 ? -6.02 -33.156 -4.234 1 93.88 151 LYS A O 1
ATOM 1196 N N . GLU A 1 152 ? -4.645 -34.719 -3.555 1 91.75 152 GLU A N 1
ATOM 1197 C CA . GLU A 1 152 ? -4.301 -35.156 -4.902 1 91.75 152 GLU A CA 1
ATOM 1198 C C . GLU A 1 152 ? -4.98 -36.5 -5.242 1 91.75 152 GLU A C 1
ATOM 1200 O O . GLU A 1 152 ? -4.922 -37.438 -4.461 1 91.75 152 GLU A O 1
ATOM 1205 N N . ASP A 1 153 ? -5.676 -36.438 -6.324 1 85.88 153 ASP A N 1
ATOM 1206 C CA . ASP A 1 153 ? -6.148 -37.719 -6.832 1 85.88 153 ASP A CA 1
ATOM 1207 C C . ASP A 1 153 ? -5 -38.531 -7.422 1 85.88 153 ASP A C 1
ATOM 1209 O O . ASP A 1 153 ? -4.387 -38.125 -8.414 1 85.88 153 ASP A O 1
ATOM 1213 N N . PRO A 1 154 ? -4.723 -39.656 -6.898 1 79.25 154 PRO A N 1
ATOM 1214 C CA . PRO A 1 154 ? -3.559 -40.406 -7.352 1 79.25 154 PRO A CA 1
ATOM 1215 C C . PRO A 1 154 ? -3.713 -40.938 -8.781 1 79.25 154 PRO A C 1
ATOM 1217 O O . PRO A 1 154 ? -2.717 -41.219 -9.445 1 79.25 154 PRO A O 1
ATOM 1220 N N . LYS A 1 155 ? -4.965 -41.188 -9.234 1 79.5 155 LYS A N 1
ATOM 1221 C CA . LYS A 1 155 ? -5.207 -41.719 -10.562 1 79.5 155 LYS A CA 1
ATOM 1222 C C . LYS A 1 155 ? -5.105 -40.656 -11.633 1 79.5 155 LYS A C 1
ATOM 1224 O O . LYS A 1 155 ? -4.523 -40.875 -12.695 1 79.5 155 LYS A O 1
ATOM 1229 N N . THR A 1 156 ? -5.535 -39.438 -11.32 1 78.12 156 THR A N 1
ATOM 1230 C CA . THR A 1 156 ? -5.648 -38.406 -12.352 1 78.12 156 THR A CA 1
ATOM 1231 C C . THR A 1 156 ? -4.605 -37.312 -12.141 1 78.12 156 THR A C 1
ATOM 1233 O O . THR A 1 156 ? -4.363 -36.5 -13.031 1 78.12 156 THR A O 1
ATOM 1236 N N . GLY A 1 157 ? -4 -37.281 -10.984 1 80.81 157 GLY A N 1
ATOM 1237 C CA . GLY A 1 157 ? -3.055 -36.219 -10.664 1 80.81 157 GLY A CA 1
ATOM 1238 C C . GLY A 1 157 ? -3.725 -34.906 -10.359 1 80.81 157 GLY A C 1
ATOM 1239 O O . GLY A 1 157 ? -3.047 -33.875 -10.164 1 80.81 157 GLY A O 1
ATOM 1240 N N . ARG A 1 158 ? -5.004 -35 -10.289 1 87.5 158 ARG A N 1
ATOM 1241 C CA . ARG A 1 158 ? -5.77 -33.781 -10.039 1 87.5 158 ARG A CA 1
ATOM 1242 C C . ARG A 1 158 ? -5.723 -33.375 -8.57 1 87.5 158 ARG A C 1
ATOM 1244 O O . ARG A 1 158 ? -5.754 -34.25 -7.691 1 87.5 158 ARG A O 1
ATOM 1251 N N . TRP A 1 159 ? -5.621 -32.094 -8.352 1 92.75 159 TRP A N 1
ATOM 1252 C CA . TRP A 1 159 ? -5.637 -31.562 -6.996 1 92.75 159 TRP A CA 1
ATOM 1253 C C . TRP A 1 159 ? -6.977 -30.906 -6.691 1 92.75 159 TRP A C 1
ATOM 1255 O O . TRP A 1 159 ? -7.555 -30.234 -7.551 1 92.75 159 TRP A O 1
ATOM 1265 N N . VAL A 1 160 ? -7.477 -31.125 -5.496 1 93.25 160 VAL A N 1
ATOM 1266 C CA . VAL A 1 160 ? -8.758 -30.516 -5.133 1 93.25 160 VAL A CA 1
ATOM 1267 C C . VAL A 1 160 ? -8.688 -29.984 -3.699 1 93.25 160 VAL A C 1
ATOM 1269 O O . VAL A 1 160 ? -7.906 -30.484 -2.885 1 93.25 160 VAL A O 1
ATOM 1272 N N . TYR A 1 161 ? -9.453 -28.953 -3.398 1 95.44 161 TYR A N 1
ATOM 1273 C CA . TYR A 1 161 ? -9.703 -28.547 -2.02 1 95.44 161 TYR A CA 1
ATOM 1274 C C . TYR A 1 161 ? -10.562 -29.578 -1.293 1 95.44 161 TYR A C 1
ATOM 1276 O O . TYR A 1 161 ? -11.453 -30.188 -1.889 1 95.44 161 TYR A O 1
ATOM 1284 N N . ASP A 1 162 ? -10.234 -29.734 -0.089 1 94.75 162 ASP A N 1
ATOM 1285 C CA . ASP A 1 162 ? -10.961 -30.656 0.782 1 94.75 162 ASP A CA 1
ATOM 1286 C C . ASP A 1 162 ? -11.344 -29.984 2.098 1 94.75 162 ASP A C 1
ATOM 1288 O O . ASP A 1 162 ? -10.477 -29.688 2.924 1 94.75 162 ASP A O 1
ATOM 1292 N N . ALA A 1 163 ? -12.664 -29.859 2.305 1 96.81 163 ALA A N 1
ATOM 1293 C CA . ALA A 1 163 ? -13.141 -29.156 3.49 1 96.81 163 ALA A CA 1
ATOM 1294 C C . ALA A 1 163 ? -12.734 -29.891 4.766 1 96.81 163 ALA A C 1
ATOM 1296 O O . ALA A 1 163 ? -12.453 -29.266 5.789 1 96.81 163 ALA A O 1
ATOM 1297 N N . GLU A 1 164 ? -12.727 -31.172 4.695 1 96.69 164 GLU A N 1
ATOM 1298 C CA . GLU A 1 164 ? -12.344 -31.969 5.852 1 96.69 164 GLU A CA 1
ATOM 1299 C C . GLU A 1 164 ? -10.898 -31.672 6.262 1 96.69 164 GLU A C 1
ATOM 1301 O O . GLU A 1 164 ? -10.609 -31.484 7.445 1 96.69 164 GLU A O 1
ATOM 1306 N N . SER A 1 165 ? -10.008 -31.688 5.277 1 97 165 SER A N 1
ATOM 1307 C CA . SER A 1 165 ? -8.609 -31.375 5.543 1 97 165 SER A CA 1
ATOM 1308 C C . SER A 1 165 ? -8.453 -30 6.199 1 97 165 SER A C 1
ATOM 1310 O O . SER A 1 165 ? -7.668 -29.844 7.133 1 97 165 SER A O 1
ATOM 1312 N N . ILE A 1 166 ? -9.219 -29.094 5.777 1 98.31 166 ILE A N 1
ATOM 1313 C CA . ILE A 1 166 ? -9.172 -27.734 6.316 1 98.31 166 ILE A CA 1
ATOM 1314 C C . ILE A 1 166 ? -9.727 -27.719 7.738 1 98.31 166 ILE A C 1
ATOM 1316 O O . ILE A 1 166 ? -9.094 -27.203 8.656 1 98.31 166 ILE A O 1
ATOM 1320 N N . ALA A 1 167 ? -10.836 -28.375 7.922 1 98.06 167 ALA A N 1
ATOM 1321 C CA . ALA A 1 167 ? -11.469 -28.438 9.234 1 98.06 167 ALA A CA 1
ATOM 1322 C C . ALA A 1 167 ? -10.523 -29.031 10.273 1 98.06 167 ALA A C 1
ATOM 1324 O O . ALA A 1 167 ? -10.445 -28.562 11.406 1 98.06 167 ALA A O 1
ATOM 1325 N N . ASN A 1 168 ? -9.82 -30.031 9.812 1 97.94 168 ASN A N 1
ATOM 1326 C CA . ASN A 1 168 ? -8.93 -30.75 10.719 1 97.94 168 ASN A CA 1
ATOM 1327 C C . ASN A 1 168 ? -7.688 -29.938 11.055 1 97.94 168 ASN A C 1
ATOM 1329 O O . ASN A 1 168 ? -6.961 -30.266 11.992 1 97.94 168 ASN A O 1
ATOM 1333 N N . THR A 1 169 ? -7.41 -28.875 10.32 1 98.38 169 THR A N 1
ATOM 1334 C CA . THR A 1 169 ? -6.223 -28.062 10.531 1 98.38 169 THR A CA 1
ATOM 1335 C C . THR A 1 169 ? -6.531 -26.875 11.438 1 98.38 169 THR A C 1
ATOM 1337 O O . THR A 1 169 ? -5.621 -26.25 11.977 1 98.38 169 THR A O 1
ATOM 1340 N N . ILE A 1 170 ? -7.77 -26.562 11.633 1 97.94 170 ILE A N 1
ATOM 1341 C CA . ILE A 1 170 ? -8.203 -25.406 12.414 1 97.94 170 ILE A CA 1
ATOM 1342 C C . ILE A 1 170 ? -7.863 -25.625 13.883 1 97.94 170 ILE A C 1
ATOM 1344 O O . ILE A 1 170 ? -8.047 -26.719 14.414 1 97.94 170 ILE A O 1
ATOM 1348 N N . SER A 1 171 ? -7.293 -24.656 14.508 1 97.81 171 SER A N 1
ATOM 1349 C CA . SER A 1 171 ? -7.047 -24.609 15.945 1 97.81 171 SER A CA 1
ATOM 1350 C C . SER A 1 171 ? -7.723 -23.406 16.578 1 97.81 171 SER A C 1
ATOM 1352 O O . SER A 1 171 ? -8.398 -22.625 15.906 1 97.81 171 SER A O 1
ATOM 1354 N N . THR A 1 172 ? -7.5 -23.25 17.906 1 96.12 172 THR A N 1
ATOM 1355 C CA . THR A 1 172 ? -8.07 -22.125 18.625 1 96.12 172 THR A CA 1
ATOM 1356 C C . THR A 1 172 ? -7.352 -20.828 18.234 1 96.12 172 THR A C 1
ATOM 1358 O O . THR A 1 172 ? -7.855 -19.734 18.5 1 96.12 172 THR A O 1
ATOM 1361 N N . LYS A 1 173 ? -6.227 -20.969 17.594 1 97.25 173 LYS A N 1
ATOM 1362 C CA . LYS A 1 173 ? -5.434 -19.797 17.203 1 97.25 173 LYS A CA 1
ATOM 1363 C C . LYS A 1 173 ? -5.75 -19.359 15.781 1 97.25 173 LYS A C 1
ATOM 1365 O O . LYS A 1 173 ? -5.34 -18.281 15.344 1 97.25 173 LYS A O 1
ATOM 1370 N N . THR A 1 174 ? -6.512 -20.188 15.016 1 98.06 174 THR A N 1
ATOM 1371 C CA . THR A 1 174 ? -6.828 -19.875 13.625 1 98.06 174 THR A CA 1
ATOM 1372 C C . THR A 1 174 ? -7.816 -18.719 13.547 1 98.06 174 THR A C 1
ATOM 1374 O O . THR A 1 174 ? -8.875 -18.75 14.18 1 98.06 174 THR A O 1
ATOM 1377 N N . LYS A 1 175 ? -7.449 -17.703 12.773 1 97.88 175 LYS A N 1
ATOM 1378 C CA . LYS A 1 175 ? -8.32 -16.531 12.688 1 97.88 175 LYS A CA 1
ATOM 1379 C C . LYS A 1 175 ? -8.875 -16.359 11.273 1 97.88 175 LYS A C 1
ATOM 1381 O O . LYS A 1 175 ? -9.891 -15.695 11.078 1 97.88 175 LYS A O 1
ATOM 1386 N N . ALA A 1 176 ? -8.219 -16.922 10.281 1 98.31 176 ALA A N 1
ATOM 1387 C CA . ALA A 1 176 ? -8.703 -16.844 8.906 1 98.31 176 ALA A CA 1
ATOM 1388 C C . ALA A 1 176 ? -8.117 -17.953 8.047 1 98.31 176 ALA A C 1
ATOM 1390 O O . ALA A 1 176 ? -7.105 -18.562 8.406 1 98.31 176 ALA A O 1
ATOM 1391 N N . ILE A 1 177 ? -8.82 -18.234 7 1 98.69 177 ILE A N 1
ATOM 1392 C CA . ILE A 1 177 ? -8.438 -19.266 6.039 1 98.69 177 ILE A CA 1
ATOM 1393 C C . ILE A 1 177 ? -8.352 -18.656 4.641 1 98.69 177 ILE A C 1
ATOM 1395 O O . ILE A 1 177 ? -9.289 -18 4.176 1 98.69 177 ILE A O 1
ATOM 1399 N N . ILE A 1 178 ? -7.227 -18.844 3.959 1 98.81 178 ILE A N 1
ATOM 1400 C CA . ILE A 1 178 ? -7.051 -18.359 2.6 1 98.81 178 ILE A CA 1
ATOM 1401 C C . ILE A 1 178 ? -7.254 -19.5 1.604 1 98.81 178 ILE A C 1
ATOM 1403 O O . ILE A 1 178 ? -6.664 -20.562 1.75 1 98.81 178 ILE A O 1
ATOM 1407 N N . LEU A 1 179 ? -8.102 -19.266 0.679 1 98.56 179 LEU A N 1
ATOM 1408 C CA . LEU A 1 179 ? -8.297 -20.125 -0.484 1 98.56 179 LEU A CA 1
ATOM 1409 C C . LEU A 1 179 ? -7.949 -19.391 -1.771 1 98.56 179 LEU A C 1
ATOM 1411 O O . LEU A 1 179 ? -8.305 -18.219 -1.935 1 98.56 179 LEU A O 1
ATOM 1415 N N . VAL A 1 180 ? -7.164 -20.016 -2.607 1 98.19 180 VAL A N 1
ATOM 1416 C CA . VAL A 1 180 ? -6.91 -19.484 -3.941 1 98.19 180 VAL A CA 1
ATOM 1417 C C . VAL A 1 180 ? -7.676 -20.297 -4.977 1 98.19 180 VAL A C 1
ATOM 1419 O O . VAL A 1 180 ? -7.449 -21.5 -5.117 1 98.19 180 VAL A O 1
ATOM 1422 N N . SER A 1 181 ? -8.586 -19.672 -5.695 1 97.75 181 SER A N 1
ATOM 1423 C CA . SER A 1 181 ? -9.477 -20.406 -6.582 1 97.75 181 SER A CA 1
ATOM 1424 C C . SER A 1 181 ? -9.703 -19.656 -7.891 1 97.75 181 SER A C 1
ATOM 1426 O O . SER A 1 181 ? -10.438 -18.672 -7.926 1 97.75 181 SER A O 1
ATOM 1428 N N . PRO A 1 182 ? -9.164 -20.172 -8.977 1 97.06 182 PRO A N 1
ATOM 1429 C CA . PRO A 1 182 ? -8.305 -21.344 -9.141 1 97.06 182 PRO A CA 1
ATOM 1430 C C . PRO A 1 182 ? -6.961 -21.188 -8.438 1 97.06 182 PRO A C 1
ATOM 1432 O O . PRO A 1 182 ? -6.402 -20.094 -8.391 1 97.06 182 PRO A O 1
ATOM 1435 N N . SER A 1 183 ? -6.465 -22.312 -7.996 1 96.38 183 SER A N 1
ATOM 1436 C CA . SER A 1 183 ? -5.293 -22.297 -7.129 1 96.38 183 SER A CA 1
ATOM 1437 C C . SER A 1 183 ? -4.008 -22.219 -7.941 1 96.38 183 SER A C 1
ATOM 1439 O O . SER A 1 183 ? -3.904 -22.812 -9.016 1 96.38 183 SER A O 1
ATOM 1441 N N . ASN A 1 184 ? -3.049 -21.5 -7.535 1 94.75 184 ASN A N 1
ATOM 1442 C CA . ASN A 1 184 ? -1.653 -21.516 -7.957 1 94.75 184 ASN A CA 1
ATOM 1443 C C . ASN A 1 184 ? -0.803 -22.406 -7.055 1 94.75 184 ASN A C 1
ATOM 1445 O O . ASN A 1 184 ? -0.673 -22.141 -5.859 1 94.75 184 ASN A O 1
ATOM 1449 N N . PRO A 1 185 ? -0.286 -23.5 -7.484 1 95.69 185 PRO A N 1
ATOM 1450 C CA . PRO A 1 185 ? -0.141 -23.781 -8.914 1 95.69 185 PRO A CA 1
ATOM 1451 C C . PRO A 1 185 ? -1.019 -24.953 -9.383 1 95.69 185 PRO A C 1
ATOM 1453 O O . PRO A 1 185 ? -0.917 -25.375 -10.531 1 95.69 185 PRO A O 1
ATOM 1456 N N . THR A 1 186 ? -1.91 -25.453 -8.562 1 95.44 186 THR A N 1
ATOM 1457 C CA . THR A 1 186 ? -2.484 -26.766 -8.805 1 95.44 186 THR A CA 1
ATOM 1458 C C . THR A 1 186 ? -3.725 -26.672 -9.688 1 95.44 186 THR A C 1
ATOM 1460 O O . THR A 1 186 ? -4.172 -27.656 -10.266 1 95.44 186 THR A O 1
ATOM 1463 N N . GLY A 1 187 ? -4.289 -25.453 -9.672 1 95.12 187 GLY A N 1
ATOM 1464 C CA . GLY A 1 187 ? -5.52 -25.281 -10.43 1 95.12 187 GLY A CA 1
ATOM 1465 C C . GLY A 1 187 ? -6.754 -25.719 -9.664 1 95.12 187 GLY A C 1
ATOM 1466 O O . GLY A 1 187 ? -7.863 -25.688 -10.195 1 95.12 187 GLY A O 1
ATOM 1467 N N . SER A 1 188 ? -6.562 -26.109 -8.383 1 94.56 188 SER A N 1
ATOM 1468 C CA . SER A 1 188 ? -7.703 -26.469 -7.547 1 94.56 188 SER A CA 1
ATOM 1469 C C . SER A 1 188 ? -8.68 -25.297 -7.418 1 94.56 188 SER A C 1
ATOM 1471 O O . SER A 1 188 ? -8.281 -24.141 -7.512 1 94.56 188 SER A O 1
ATOM 1473 N N . LYS A 1 189 ? -9.969 -25.625 -7.219 1 95.56 189 LYS A N 1
ATOM 1474 C CA . LYS A 1 189 ? -10.992 -24.578 -7.172 1 95.56 189 LYS A CA 1
ATOM 1475 C C . LYS A 1 189 ? -12.023 -24.875 -6.082 1 95.56 189 LYS A C 1
ATOM 1477 O O . LYS A 1 189 ? -12.234 -26.031 -5.719 1 95.56 189 LYS A O 1
ATOM 1482 N N . THR A 1 190 ? -12.547 -23.797 -5.594 1 96.69 190 THR A N 1
ATOM 1483 C CA . THR A 1 190 ? -13.766 -23.953 -4.797 1 96.69 190 THR A CA 1
ATOM 1484 C C . THR A 1 190 ? -14.977 -24.172 -5.699 1 96.69 190 THR A C 1
ATOM 1486 O O . THR A 1 190 ? -15.188 -23.438 -6.66 1 96.69 190 THR A O 1
ATOM 1489 N N . THR A 1 191 ? -15.695 -25.234 -5.43 1 95.81 191 THR A N 1
ATOM 1490 C CA . THR A 1 191 ? -16.875 -25.594 -6.195 1 95.81 191 THR A CA 1
ATOM 1491 C C . THR A 1 191 ? -18.125 -25.562 -5.312 1 95.81 191 THR A C 1
ATOM 1493 O O . THR A 1 191 ? -18.031 -25.359 -4.098 1 95.81 191 THR A O 1
ATOM 1496 N N . GLU A 1 192 ? -19.25 -25.703 -5.953 1 95.56 192 GLU A N 1
ATOM 1497 C CA . GLU A 1 192 ? -20.484 -25.766 -5.176 1 95.56 192 GLU A CA 1
ATOM 1498 C C . GLU A 1 192 ? -20.438 -26.906 -4.168 1 95.56 192 GLU A C 1
ATOM 1500 O O . GLU A 1 192 ? -20.844 -26.75 -3.016 1 95.56 192 GLU A O 1
ATOM 1505 N N . SER A 1 193 ? -19.969 -28.047 -4.664 1 95.31 193 SER A N 1
ATOM 1506 C CA . SER A 1 193 ? -19.859 -29.219 -3.795 1 95.31 193 SER A CA 1
ATOM 1507 C C . SER A 1 193 ? -18.906 -28.953 -2.635 1 95.31 193 SER A C 1
ATOM 1509 O O . SER A 1 193 ? -19.156 -29.359 -1.505 1 95.31 193 SER A O 1
ATOM 1511 N N . PHE A 1 194 ? -17.797 -28.297 -2.859 1 96.62 194 PHE A N 1
ATOM 1512 C CA . PHE A 1 194 ? -16.844 -27.938 -1.817 1 96.62 194 PHE A CA 1
ATOM 1513 C C . PHE A 1 194 ? -17.516 -27.109 -0.73 1 96.62 194 PHE A C 1
ATOM 1515 O O . PHE A 1 194 ? -17.359 -27.391 0.46 1 96.62 194 PHE A O 1
ATOM 1522 N N . TRP A 1 195 ? -18.281 -26.078 -1.084 1 97.5 195 TRP A N 1
ATOM 1523 C CA . TRP A 1 195 ? -18.891 -25.172 -0.114 1 97.5 195 TRP A CA 1
ATOM 1524 C C . TRP A 1 195 ? -20 -25.875 0.662 1 97.5 195 TRP A C 1
ATOM 1526 O O . TRP A 1 195 ? -20.234 -25.578 1.833 1 97.5 195 TRP A O 1
ATOM 1536 N N . LYS A 1 196 ? -20.688 -26.844 -0.031 1 96.06 196 LYS A N 1
ATOM 1537 C CA . LYS A 1 196 ? -21.641 -27.672 0.699 1 96.06 196 LYS A CA 1
ATOM 1538 C C . LYS A 1 196 ? -20.953 -28.484 1.791 1 96.06 196 LYS A C 1
ATOM 1540 O O . LYS A 1 196 ? -21.438 -28.562 2.918 1 96.06 196 LYS A O 1
ATOM 1545 N N . GLU A 1 197 ? -19.859 -29.031 1.396 1 96.12 197 GLU A N 1
ATOM 1546 C CA . GLU A 1 197 ? -19.062 -29.766 2.381 1 96.12 197 GLU A CA 1
ATOM 1547 C C . GLU A 1 197 ? -18.562 -28.828 3.48 1 96.12 197 GLU A C 1
ATOM 1549 O O . GLU A 1 197 ? -18.578 -29.188 4.66 1 96.12 197 GLU A O 1
ATOM 1554 N N . TRP A 1 198 ? -18.125 -27.656 3.104 1 96.88 198 TRP A N 1
ATOM 1555 C CA . TRP A 1 198 ? -17.656 -26.625 4.035 1 96.88 198 TRP A CA 1
ATOM 1556 C C . TRP A 1 198 ? -18.703 -26.359 5.105 1 96.88 198 TRP A C 1
ATOM 1558 O O . TRP A 1 198 ? -18.391 -26.359 6.301 1 96.88 198 TRP A O 1
ATOM 1568 N N . GLU A 1 199 ? -19.906 -26.188 4.707 1 95 199 GLU A N 1
ATOM 1569 C CA . GLU A 1 199 ? -21.016 -25.906 5.613 1 95 199 GLU A CA 1
ATOM 1570 C C . GLU A 1 199 ? -21.281 -27.109 6.523 1 95 199 GLU A C 1
ATOM 1572 O O . GLU A 1 199 ? -21.641 -26.938 7.695 1 95 199 GLU A O 1
ATOM 1577 N N . SER A 1 200 ? -21.156 -28.281 5.949 1 96.5 200 SER A N 1
ATOM 1578 C CA . SER A 1 200 ? -21.422 -29.484 6.73 1 96.5 200 SER A CA 1
ATOM 1579 C C . SER A 1 200 ? -20.422 -29.609 7.883 1 96.5 200 SER A C 1
ATOM 1581 O O . SER A 1 200 ? -20.766 -30.188 8.93 1 96.5 200 SER A O 1
ATOM 1583 N N . PHE A 1 201 ? -19.219 -29.109 7.707 1 96.44 201 PHE A N 1
ATOM 1584 C CA . PHE A 1 201 ? -18.203 -29.172 8.75 1 96.44 201 PHE A CA 1
ATOM 1585 C C . PHE A 1 201 ? -18.375 -28.031 9.742 1 96.44 201 PHE A C 1
ATOM 1587 O O . PHE A 1 201 ? -17.672 -27.969 10.758 1 96.44 201 PHE A O 1
ATOM 1594 N N . GLY A 1 202 ? -19.25 -27.078 9.43 1 94.5 202 GLY A N 1
ATOM 1595 C CA . GLY A 1 202 ? -19.609 -26.016 10.344 1 94.5 202 GLY A CA 1
ATOM 1596 C C . GLY A 1 202 ? -18.5 -24.984 10.516 1 94.5 202 GLY A C 1
ATOM 1597 O O . GLY A 1 202 ? -18.328 -24.422 11.602 1 94.5 202 GLY A O 1
ATOM 1598 N N . ILE A 1 203 ? -17.688 -24.797 9.547 1 93.94 203 ILE A N 1
ATOM 1599 C CA . ILE A 1 203 ? -16.594 -23.812 9.641 1 93.94 203 ILE A CA 1
ATOM 1600 C C . ILE A 1 203 ? -17.172 -22.406 9.602 1 93.94 203 ILE A C 1
ATOM 1602 O O . ILE A 1 203 ? -17.812 -22.016 8.625 1 93.94 203 ILE A O 1
ATOM 1606 N N . GLN A 1 204 ? -16.844 -21.594 10.625 1 94.19 204 GLN A N 1
ATOM 1607 C CA . GLN A 1 204 ? -17.438 -20.266 10.734 1 94.19 204 GLN A CA 1
ATOM 1608 C C . GLN A 1 204 ? -16.375 -19.172 10.727 1 94.19 204 GLN A C 1
ATOM 1610 O O . GLN A 1 204 ? -16.672 -17.984 10.859 1 94.19 204 GLN A O 1
ATOM 1615 N N . LEU A 1 205 ? -15.156 -19.562 10.562 1 96.5 205 LEU A N 1
ATOM 1616 C CA . LEU A 1 205 ? -14.047 -18.625 10.539 1 96.5 205 LEU A CA 1
ATOM 1617 C C . LEU A 1 205 ? -14.062 -17.797 9.258 1 96.5 205 LEU A C 1
ATOM 1619 O O . LEU A 1 205 ? -14.609 -18.219 8.242 1 96.5 205 LEU A O 1
ATOM 1623 N N . PRO A 1 206 ? -13.484 -16.562 9.312 1 98 206 PRO A N 1
ATOM 1624 C CA . PRO A 1 206 ? -13.328 -15.766 8.086 1 98 206 PRO A CA 1
ATOM 1625 C C . PRO A 1 206 ? -12.57 -16.516 6.992 1 98 206 PRO A C 1
ATOM 1627 O O . PRO A 1 206 ? -11.594 -17.219 7.277 1 98 206 PRO A O 1
ATOM 1630 N N . VAL A 1 207 ? -13.102 -16.391 5.781 1 98.44 207 VAL A N 1
ATOM 1631 C CA . VAL A 1 207 ? -12.461 -16.969 4.605 1 98.44 207 VAL A CA 1
ATOM 1632 C C . VAL A 1 207 ? -12.07 -15.867 3.625 1 98.44 207 VAL A C 1
ATOM 1634 O O . VAL A 1 207 ? -12.859 -14.961 3.359 1 98.44 207 VAL A O 1
ATOM 1637 N N . ILE A 1 208 ? -10.867 -15.898 3.184 1 98.81 208 ILE A N 1
ATOM 1638 C CA . ILE A 1 208 ? -10.383 -15.031 2.113 1 98.81 208 ILE A CA 1
ATOM 1639 C C . ILE A 1 208 ? -10.18 -15.852 0.841 1 98.81 208 ILE A C 1
ATOM 1641 O O . ILE A 1 208 ? -9.336 -16.75 0.799 1 98.81 208 ILE A O 1
ATOM 1645 N N . VAL A 1 209 ? -10.938 -15.578 -0.144 1 98.75 209 VAL A N 1
ATOM 1646 C CA . VAL A 1 209 ? -10.789 -16.266 -1.425 1 98.75 209 VAL A CA 1
ATOM 1647 C C . VAL A 1 209 ? -10.07 -15.344 -2.416 1 98.75 209 VAL A C 1
ATOM 1649 O O . VAL A 1 209 ? -10.555 -14.258 -2.729 1 98.75 209 VAL A O 1
ATOM 1652 N N . ASP A 1 210 ? -8.93 -15.727 -2.797 1 98.5 210 ASP A N 1
ATOM 1653 C CA . ASP A 1 210 ? -8.234 -15.07 -3.896 1 98.5 210 ASP A CA 1
ATOM 1654 C C . ASP A 1 210 ? -8.68 -15.633 -5.242 1 98.5 210 ASP A C 1
ATOM 1656 O O . ASP A 1 210 ? -8.438 -16.812 -5.535 1 98.5 210 ASP A O 1
ATOM 1660 N N . GLU A 1 211 ? -9.289 -14.836 -6.082 1 98 211 GLU A N 1
ATOM 1661 C CA . GLU A 1 211 ? -9.82 -15.398 -7.32 1 98 211 GLU A CA 1
ATOM 1662 C C . GLU A 1 211 ? -9.219 -14.711 -8.539 1 98 211 GLU A C 1
ATOM 1664 O O . GLU A 1 211 ? -9.906 -14.5 -9.547 1 98 211 GLU A O 1
ATOM 1669 N N . VAL A 1 212 ? -7.945 -14.359 -8.477 1 97.44 212 VAL A N 1
ATOM 1670 C CA . VAL A 1 212 ? -7.277 -13.633 -9.555 1 97.44 212 VAL A CA 1
ATOM 1671 C C . VAL A 1 212 ? -7.25 -14.492 -10.812 1 97.44 212 VAL A C 1
ATOM 1673 O O . VAL A 1 212 ? -7.113 -13.977 -11.93 1 97.44 212 VAL A O 1
ATOM 1676 N N . PHE A 1 213 ? -7.441 -15.812 -10.695 1 97.06 213 PHE A N 1
ATOM 1677 C CA . PHE A 1 213 ? -7.41 -16.719 -11.844 1 97.06 213 PHE A CA 1
ATOM 1678 C C . PHE A 1 213 ? -8.82 -17.156 -12.219 1 97.06 213 PHE A C 1
ATOM 1680 O O . PHE A 1 213 ? -8.992 -18.141 -12.938 1 97.06 213 PHE A O 1
ATOM 1687 N N . GLU A 1 214 ? -9.82 -16.484 -11.75 1 95.75 214 GLU A N 1
ATOM 1688 C CA . GLU A 1 214 ? -11.195 -16.953 -11.891 1 95.75 214 GLU A CA 1
ATOM 1689 C C . GLU A 1 214 ? -11.555 -17.172 -13.359 1 95.75 214 GLU A C 1
ATOM 1691 O O . GLU A 1 214 ? -12.305 -18.094 -13.688 1 95.75 214 GLU A O 1
ATOM 1696 N N . ALA A 1 215 ? -11.047 -16.422 -14.258 1 94.56 215 ALA A N 1
ATOM 1697 C CA . ALA A 1 215 ? -11.414 -16.5 -15.672 1 94.56 215 ALA A CA 1
ATOM 1698 C C . ALA A 1 215 ? -10.719 -17.688 -16.344 1 94.56 215 ALA A C 1
ATOM 1700 O O . ALA A 1 215 ? -11.078 -18.062 -17.469 1 94.56 215 ALA A O 1
ATOM 1701 N N . TYR A 1 216 ? -9.781 -18.219 -15.703 1 96.56 216 TYR A N 1
ATOM 1702 C CA . TYR A 1 216 ? -8.969 -19.281 -16.312 1 96.56 216 TYR A CA 1
ATOM 1703 C C . TYR A 1 216 ? -9.328 -20.641 -15.742 1 96.56 216 TYR A C 1
ATOM 1705 O O . TYR A 1 216 ? -8.461 -21.344 -15.219 1 96.56 216 TYR A O 1
ATOM 1713 N N . ASP A 1 217 ? -10.539 -20.844 -15.836 1 94.06 217 ASP A N 1
ATOM 1714 C CA . ASP A 1 217 ? -11.188 -22.094 -15.484 1 94.06 217 ASP A CA 1
ATOM 1715 C C . ASP A 1 217 ? -11.695 -22.812 -16.734 1 94.06 217 ASP A C 1
ATOM 1717 O O . ASP A 1 217 ? -12.508 -22.281 -17.484 1 94.06 217 ASP A O 1
ATOM 1721 N N . TYR A 1 218 ? -11.18 -24.016 -16.969 1 87.69 218 TYR A N 1
ATOM 1722 C CA . TYR A 1 218 ? -11.414 -24.734 -18.219 1 87.69 218 TYR A CA 1
ATOM 1723 C C . TYR A 1 218 ? -12.242 -25.984 -17.984 1 87.69 218 TYR A C 1
ATOM 1725 O O . TYR A 1 218 ? -12.367 -26.844 -18.875 1 87.69 218 TYR A O 1
ATOM 1733 N N . SER A 1 219 ? -12.758 -26.047 -16.891 1 84.69 219 SER A N 1
ATOM 1734 C CA . SER A 1 219 ? -13.453 -27.281 -16.516 1 84.69 219 SER A CA 1
ATOM 1735 C C . SER A 1 219 ? -14.961 -27.094 -16.578 1 84.69 219 SER A C 1
ATOM 1737 O O . SER A 1 219 ? -15.453 -25.969 -16.672 1 84.69 219 SER A O 1
ATOM 1739 N N . GLY A 1 220 ? -15.609 -28.25 -16.625 1 80.38 220 GLY A N 1
ATOM 1740 C CA . GLY A 1 220 ? -17.062 -28.219 -16.516 1 80.38 220 GLY A CA 1
ATOM 1741 C C . GLY A 1 220 ? -17.547 -27.875 -15.125 1 80.38 220 GLY A C 1
ATOM 1742 O O . GLY A 1 220 ? -18.625 -27.281 -14.969 1 80.38 220 GLY A O 1
ATOM 1743 N N . ASP A 1 221 ? -16.906 -28.25 -14.031 1 86.81 221 ASP A N 1
ATOM 1744 C CA . ASP A 1 221 ? -17.188 -27.891 -12.648 1 86.81 221 ASP A CA 1
ATOM 1745 C C . ASP A 1 221 ? -16.422 -26.625 -12.25 1 86.81 221 ASP A C 1
ATOM 1747 O O . ASP A 1 221 ? -15.375 -26.703 -11.609 1 86.81 221 ASP A O 1
ATOM 1751 N N . SER A 1 222 ? -16.969 -25.5 -12.43 1 90.62 222 SER A N 1
ATOM 1752 C CA . SER A 1 222 ? -16.266 -24.219 -12.43 1 90.62 222 SER A CA 1
ATOM 1753 C C . SER A 1 222 ? -16.141 -23.656 -11.016 1 90.62 222 SER A C 1
ATOM 1755 O O . SER A 1 222 ? -16.891 -24.062 -10.117 1 90.62 222 SER A O 1
ATOM 1757 N N . HIS A 1 223 ? -15.172 -22.844 -10.82 1 95.25 223 HIS A N 1
ATOM 1758 C CA . HIS A 1 223 ? -15.023 -22.047 -9.609 1 95.25 223 HIS A CA 1
ATOM 1759 C C . HIS A 1 223 ? -16.359 -21.438 -9.188 1 95.25 223 HIS A C 1
ATOM 1761 O O . HIS A 1 223 ? -17.094 -20.906 -10.023 1 95.25 223 HIS A O 1
ATOM 1767 N N . PHE A 1 224 ? -16.656 -21.578 -7.895 1 95.75 224 PHE A N 1
ATOM 1768 C CA . PHE A 1 224 ? -17.922 -21.125 -7.352 1 95.75 224 PHE A CA 1
ATOM 1769 C C . PHE A 1 224 ? -17.719 -20.375 -6.039 1 95.75 224 PHE A C 1
ATOM 1771 O O . PHE A 1 224 ? -16.922 -20.797 -5.203 1 95.75 224 PHE A O 1
ATOM 1778 N N . LEU A 1 225 ? -18.359 -19.172 -5.895 1 96.19 225 LEU A N 1
ATOM 1779 C CA . LEU A 1 225 ? -18.438 -18.438 -4.645 1 96.19 225 LEU A CA 1
ATOM 1780 C C . LEU A 1 225 ? -19.859 -18.469 -4.09 1 96.19 225 LEU A C 1
ATOM 1782 O O . LEU A 1 225 ? -20.828 -18.281 -4.836 1 96.19 225 LEU A O 1
ATOM 1786 N N . PRO A 1 226 ? -20.016 -18.734 -2.848 1 95.19 226 PRO A N 1
ATOM 1787 C CA . PRO A 1 226 ? -21.375 -18.625 -2.301 1 95.19 226 PRO A CA 1
ATOM 1788 C C . PRO A 1 226 ? -21.906 -17.188 -2.322 1 95.19 226 PRO A C 1
ATOM 1790 O O . PRO A 1 226 ? -21.203 -16.266 -1.918 1 95.19 226 PRO A O 1
ATOM 1793 N N . SER A 1 227 ? -23.125 -17 -2.736 1 92.25 227 SER A N 1
ATOM 1794 C CA . SER A 1 227 ? -23.734 -15.68 -2.846 1 92.25 227 SER A CA 1
ATOM 1795 C C . SER A 1 227 ? -24.203 -15.18 -1.485 1 92.25 227 SER A C 1
ATOM 1797 O O . SER A 1 227 ? -24.281 -13.969 -1.259 1 92.25 227 SER A O 1
ATOM 1799 N N . LYS A 1 228 ? -24.531 -16.062 -0.584 1 91.94 228 LYS A N 1
ATOM 1800 C CA . LYS A 1 228 ? -25 -15.727 0.755 1 91.94 228 LYS A CA 1
ATOM 1801 C C . LYS A 1 228 ? -24.359 -16.625 1.808 1 91.94 228 LYS A C 1
ATOM 1803 O O . LYS A 1 228 ? -25.047 -17.438 2.432 1 91.94 228 LYS A O 1
ATOM 1808 N N . PRO A 1 229 ? -23.125 -16.391 1.997 1 94.94 229 PRO A N 1
ATOM 1809 C CA . PRO A 1 229 ? -22.469 -17.203 3.021 1 94.94 229 PRO A CA 1
ATOM 1810 C C . PRO A 1 229 ? -22.953 -16.891 4.434 1 94.94 229 PRO A C 1
ATOM 1812 O O . PRO A 1 229 ? -23.406 -15.766 4.695 1 94.94 229 PRO A O 1
ATOM 1815 N N . ASN A 1 230 ? -22.875 -17.859 5.359 1 93.75 230 ASN A N 1
ATOM 1816 C CA . ASN A 1 230 ? -23.219 -17.656 6.762 1 93.75 230 ASN A CA 1
ATOM 1817 C C . ASN A 1 230 ? -21.984 -17.406 7.613 1 93.75 230 ASN A C 1
ATOM 1819 O O . ASN A 1 230 ? -22.031 -17.484 8.836 1 93.75 230 ASN A O 1
ATOM 1823 N N . PHE A 1 231 ? -20.859 -17.234 7.066 1 95.56 231 PHE A N 1
ATOM 1824 C CA . PHE A 1 231 ? -19.562 -16.922 7.668 1 95.56 231 PHE A CA 1
ATOM 1825 C C . PHE A 1 231 ? -18.938 -15.719 6.977 1 95.56 231 PHE A C 1
ATOM 1827 O O . PHE A 1 231 ? -19.344 -15.344 5.871 1 95.56 231 PHE A O 1
ATOM 1834 N N . PRO A 1 232 ? -18 -15 7.594 1 97.12 232 PRO A N 1
ATOM 1835 C CA . PRO A 1 232 ? -17.344 -13.898 6.898 1 97.12 232 PRO A CA 1
ATOM 1836 C C . PRO A 1 232 ? -16.562 -14.359 5.668 1 97.12 232 PRO A C 1
ATOM 1838 O O . PRO A 1 232 ? -15.727 -15.258 5.762 1 97.12 232 PRO A O 1
ATOM 1841 N N . LEU A 1 233 ? -16.875 -13.781 4.566 1 97.88 233 LEU A N 1
ATOM 1842 C CA . LEU A 1 233 ? -16.219 -14.141 3.307 1 97.88 233 LEU A CA 1
ATOM 1843 C C . LEU A 1 233 ? -15.719 -12.898 2.582 1 97.88 233 LEU A C 1
ATOM 1845 O O . LEU A 1 233 ? -16.484 -11.969 2.314 1 97.88 233 LEU A O 1
ATOM 1849 N N . PHE A 1 234 ? -14.438 -12.891 2.342 1 98.62 234 PHE A N 1
ATOM 1850 C CA . PHE A 1 234 ? -13.781 -11.836 1.569 1 98.62 234 PHE A CA 1
ATOM 1851 C C . PHE A 1 234 ? -13.258 -12.391 0.247 1 98.62 234 PHE A C 1
ATOM 1853 O O . PHE A 1 234 ? -12.711 -13.492 0.2 1 98.62 234 PHE A O 1
ATOM 1860 N N . VAL A 1 235 ? -13.445 -11.625 -0.808 1 98.69 235 VAL A N 1
ATOM 1861 C CA . VAL A 1 235 ? -12.945 -12.016 -2.121 1 98.69 235 VAL A CA 1
ATOM 1862 C C . VAL A 1 235 ? -11.938 -10.984 -2.613 1 98.69 235 VAL A C 1
ATOM 1864 O O . VAL A 1 235 ? -12.211 -9.781 -2.615 1 98.69 235 VAL A O 1
ATOM 1867 N N . CYS A 1 236 ? -10.773 -11.422 -2.971 1 98.75 236 CYS A N 1
ATOM 1868 C CA . CYS A 1 236 ? -9.727 -10.555 -3.518 1 98.75 236 CYS A CA 1
ATOM 1869 C C . CYS A 1 236 ? -9.531 -10.812 -5.008 1 98.75 236 CYS A C 1
ATOM 1871 O O . CYS A 1 236 ? -9.531 -11.969 -5.445 1 98.75 236 CYS A O 1
ATOM 1873 N N . HIS A 1 237 ? -9.461 -9.797 -5.758 1 98.5 237 HIS A N 1
ATOM 1874 C CA . HIS A 1 237 ? -9.242 -9.82 -7.199 1 98.5 237 HIS A CA 1
ATOM 1875 C C . HIS A 1 237 ? -8.578 -8.531 -7.676 1 98.5 237 HIS A C 1
ATOM 1877 O O . HIS A 1 237 ? -8.234 -7.668 -6.867 1 98.5 237 HIS A O 1
ATOM 1883 N N . GLY A 1 238 ? -8.297 -8.445 -9.023 1 97.75 238 GLY A N 1
ATOM 1884 C CA . GLY A 1 238 ? -7.652 -7.23 -9.5 1 97.75 238 GLY A CA 1
ATOM 1885 C C . GLY A 1 238 ? -7.34 -7.266 -10.984 1 97.75 238 GLY A C 1
ATOM 1886 O O . GLY A 1 238 ? -7.668 -8.242 -11.672 1 97.75 238 GLY A O 1
ATOM 1887 N N . PHE A 1 239 ? -6.672 -6.238 -11.438 1 96.94 239 PHE A N 1
ATOM 1888 C CA . PHE A 1 239 ? -6.43 -6.023 -12.859 1 96.94 239 PHE A CA 1
ATOM 1889 C C . PHE A 1 239 ? -5.238 -6.844 -13.336 1 96.94 239 PHE A C 1
ATOM 1891 O O . PHE A 1 239 ? -5.062 -7.047 -14.539 1 96.94 239 PHE A O 1
ATOM 1898 N N . SER A 1 240 ? -4.422 -7.367 -12.43 1 96 240 SER A N 1
ATOM 1899 C CA . SER A 1 240 ? -3.154 -8 -12.781 1 96 240 SER A CA 1
ATOM 1900 C C . SER A 1 240 ? -3.365 -9.148 -13.758 1 96 240 SER A C 1
ATOM 1902 O O . SER A 1 240 ? -2.738 -9.188 -14.82 1 96 240 SER A O 1
ATOM 1904 N N . LYS A 1 241 ? -4.234 -10.07 -13.398 1 96.88 241 LYS A N 1
ATOM 1905 C CA . LYS A 1 241 ? -4.508 -11.227 -14.242 1 96.88 241 LYS A CA 1
ATOM 1906 C C . LYS A 1 241 ? -5.766 -11.016 -15.078 1 96.88 241 LYS A C 1
ATOM 1908 O O . LYS A 1 241 ? -5.875 -11.547 -16.188 1 96.88 241 LYS A O 1
ATOM 1913 N N . MET A 1 242 ? -6.629 -10.195 -14.602 1 96.88 242 MET A N 1
ATOM 1914 C CA . MET A 1 242 ? -7.898 -9.945 -15.273 1 96.88 242 MET A CA 1
ATOM 1915 C C . MET A 1 242 ? -7.68 -9.172 -16.578 1 96.88 242 MET A C 1
ATOM 1917 O O . MET A 1 242 ? -8.328 -9.453 -17.578 1 96.88 242 MET A O 1
ATOM 1921 N N . LEU A 1 243 ? -6.777 -8.203 -16.578 1 96.88 243 LEU A N 1
ATOM 1922 C CA . LEU A 1 243 ? -6.566 -7.316 -17.719 1 96.88 243 LEU A CA 1
ATOM 1923 C C . LEU A 1 243 ? -5.113 -7.375 -18.188 1 96.88 243 LEU A C 1
ATOM 1925 O O . LEU A 1 243 ? -4.691 -6.559 -19 1 96.88 243 LEU A O 1
ATOM 1929 N N . ALA A 1 244 ? -4.336 -8.297 -17.594 1 96.44 244 ALA A N 1
ATOM 1930 C CA . ALA A 1 244 ? -2.904 -8.375 -17.891 1 96.44 244 ALA A CA 1
ATOM 1931 C C . ALA A 1 244 ? -2.209 -7.055 -17.578 1 96.44 244 ALA A C 1
ATOM 1933 O O . ALA A 1 244 ? -1.353 -6.605 -18.359 1 96.44 244 ALA A O 1
ATOM 1934 N N . LEU A 1 245 ? -2.664 -6.41 -16.5 1 95.31 245 LEU A N 1
ATOM 1935 C CA . LEU A 1 245 ? -2.141 -5.102 -16.125 1 95.31 245 LEU A CA 1
ATOM 1936 C C . LEU A 1 245 ? -1.665 -5.102 -14.672 1 95.31 245 LEU A C 1
ATOM 1938 O O . LEU A 1 245 ? -2.109 -4.277 -13.867 1 95.31 245 LEU A O 1
ATOM 1942 N N . PRO A 1 246 ? -0.695 -6.004 -14.406 1 94.81 246 PRO A N 1
ATOM 1943 C CA . PRO A 1 246 ? -0.188 -5.93 -13.031 1 94.81 246 PRO A CA 1
ATOM 1944 C C . PRO A 1 246 ? 0.418 -4.57 -12.695 1 94.81 246 PRO A C 1
ATOM 1946 O O . PRO A 1 246 ? 0.375 -4.137 -11.547 1 94.81 246 PRO A O 1
ATOM 1949 N N . GLN A 1 247 ? 0.909 -3.855 -13.68 1 93.56 247 GLN A N 1
ATOM 1950 C CA . GLN A 1 247 ? 1.612 -2.592 -13.484 1 93.56 247 GLN A CA 1
ATOM 1951 C C . GLN A 1 247 ? 0.637 -1.461 -13.172 1 93.56 247 GLN A C 1
ATOM 1953 O O . GLN A 1 247 ? 1.052 -0.365 -12.789 1 93.56 247 GLN A O 1
ATOM 1958 N N . ALA A 1 248 ? -0.665 -1.661 -13.359 1 94.19 248 ALA A N 1
ATOM 1959 C CA . ALA A 1 248 ? -1.667 -0.636 -13.086 1 94.19 248 ALA A CA 1
ATOM 1960 C C . ALA A 1 248 ? -1.918 -0.507 -11.586 1 94.19 248 ALA A C 1
ATOM 1962 O O . ALA A 1 248 ? -2.357 0.542 -11.109 1 94.19 248 ALA A O 1
ATOM 1963 N N . LYS A 1 249 ? -1.68 -1.589 -10.828 1 95.94 249 LYS A N 1
ATOM 1964 C CA . LYS A 1 249 ? -1.789 -1.623 -9.375 1 95.94 249 LYS A CA 1
ATOM 1965 C C . LYS A 1 249 ? -3.197 -1.249 -8.922 1 95.94 249 LYS A C 1
ATOM 1967 O O . LYS A 1 249 ? -3.369 -0.359 -8.086 1 95.94 249 LYS A O 1
ATOM 1972 N N . LEU A 1 250 ? -4.148 -1.979 -9.352 1 97.44 250 LEU A N 1
ATOM 1973 C CA . LEU A 1 250 ? -5.523 -1.855 -8.883 1 97.44 250 LEU A CA 1
ATOM 1974 C C . LEU A 1 250 ? -6.125 -3.227 -8.594 1 97.44 250 LEU A C 1
ATOM 1976 O O . LEU A 1 250 ? -6.188 -4.082 -9.477 1 97.44 250 LEU A O 1
ATOM 1980 N N . ALA A 1 251 ? -6.48 -3.453 -7.418 1 98.31 251 ALA A N 1
ATOM 1981 C CA . ALA A 1 251 ? -7.145 -4.641 -6.891 1 98.31 251 ALA A CA 1
ATOM 1982 C C . ALA A 1 251 ? -8.289 -4.262 -5.957 1 98.31 251 ALA A C 1
ATOM 1984 O O . ALA A 1 251 ? -8.633 -3.084 -5.836 1 98.31 251 ALA A O 1
ATOM 1985 N N . TRP A 1 252 ? -8.977 -5.27 -5.402 1 98.69 252 TRP A N 1
ATOM 1986 C CA . TRP A 1 252 ? -10.062 -4.918 -4.492 1 98.69 252 TRP A CA 1
ATOM 1987 C C . TRP A 1 252 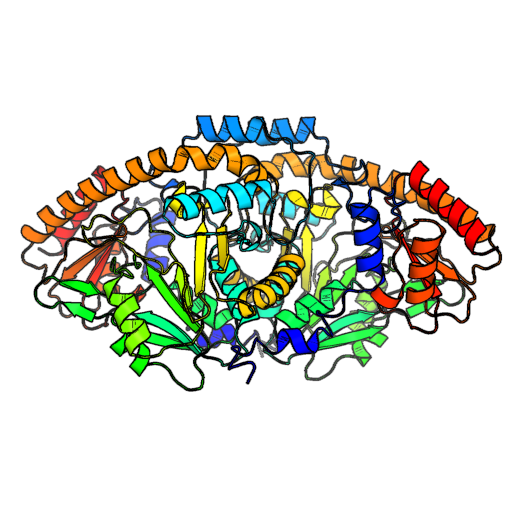? -10.344 -6.055 -3.516 1 98.69 252 TRP A C 1
ATOM 1989 O O . TRP A 1 252 ? -9.898 -7.188 -3.727 1 98.69 252 TRP A O 1
ATOM 1999 N N . ILE A 1 253 ? -10.945 -5.734 -2.477 1 98.81 253 ILE A N 1
ATOM 2000 C CA . ILE A 1 253 ? -11.602 -6.629 -1.532 1 98.81 253 ILE A CA 1
ATOM 2001 C C . ILE A 1 253 ? -13.117 -6.531 -1.692 1 98.81 253 ILE A C 1
ATOM 2003 O O . ILE A 1 253 ? -13.688 -5.438 -1.616 1 98.81 253 ILE A O 1
ATOM 2007 N N . LEU A 1 254 ? -13.75 -7.574 -1.966 1 98.69 254 LEU A N 1
ATOM 2008 C CA . LEU A 1 254 ? -15.203 -7.676 -1.909 1 98.69 254 LEU A CA 1
ATOM 2009 C C . LEU A 1 254 ? -15.648 -8.367 -0.625 1 98.69 254 LEU A C 1
ATOM 2011 O O . LEU A 1 254 ? -15.227 -9.492 -0.338 1 98.69 254 LEU A O 1
ATOM 2015 N N . ASN A 1 255 ? -16.406 -7.719 0.177 1 98.25 255 ASN A N 1
ATOM 2016 C CA . ASN A 1 255 ? -16.969 -8.242 1.418 1 98.25 255 ASN A CA 1
ATOM 2017 C C . ASN A 1 255 ? -18.328 -8.875 1.188 1 98.25 255 ASN A C 1
ATOM 2019 O O . ASN A 1 255 ? -19.312 -8.172 0.951 1 98.25 255 ASN A O 1
ATOM 2023 N N . LEU A 1 256 ? -18.438 -10.172 1.294 1 97.62 256 LEU A N 1
ATOM 2024 C CA . LEU A 1 256 ? -19.672 -10.906 1.096 1 97.62 256 LEU A CA 1
ATOM 2025 C C . LEU A 1 256 ? -20.234 -11.406 2.426 1 97.62 256 LEU A C 1
ATOM 2027 O O . LEU A 1 256 ? -21.094 -12.281 2.453 1 97.62 256 LEU A O 1
ATOM 2031 N N . SER A 1 257 ? -19.719 -10.945 3.521 1 96.69 257 SER A N 1
ATOM 2032 C CA . SER A 1 257 ? -20.109 -11.398 4.852 1 96.69 257 SER A CA 1
ATOM 2033 C C . SER A 1 257 ? -21.594 -11.117 5.125 1 96.69 257 SER A C 1
ATOM 2035 O O . SER A 1 257 ? -22.203 -10.273 4.465 1 96.69 257 SER A O 1
ATOM 2037 N N . PRO A 1 258 ? -22.156 -11.812 6.082 1 94.94 258 PRO A N 1
ATOM 2038 C CA . PRO A 1 258 ? -23.562 -11.562 6.426 1 94.94 258 PRO A CA 1
ATOM 2039 C C . PRO A 1 258 ? -23.734 -10.32 7.297 1 94.94 258 PRO A C 1
ATOM 2041 O O . PRO A 1 258 ? -22.828 -9.945 8.039 1 94.94 258 PRO A O 1
ATOM 2044 N N . GLU A 1 259 ? -24.875 -9.734 7.164 1 93.12 259 GLU A N 1
ATOM 2045 C CA . GLU A 1 259 ? -25.25 -8.664 8.094 1 93.12 259 GLU A CA 1
ATOM 2046 C C . GLU A 1 259 ? -25.547 -9.219 9.484 1 93.12 259 GLU A C 1
ATOM 2048 O O . GLU A 1 259 ? -26.031 -10.344 9.617 1 93.12 259 GLU A O 1
ATOM 2053 N N . PRO A 1 260 ? -25.281 -8.453 10.484 1 93.25 260 PRO A N 1
ATOM 2054 C CA . PRO A 1 260 ? -24.797 -7.07 10.516 1 93.25 260 PRO A CA 1
ATOM 2055 C C . PRO A 1 260 ? -23.266 -6.984 10.445 1 93.25 260 PRO A C 1
ATOM 2057 O O . PRO A 1 260 ? -22.703 -5.887 10.414 1 93.25 260 PRO A O 1
ATOM 2060 N N . LEU A 1 261 ? -22.609 -8.148 10.445 1 94.25 261 LEU A N 1
ATOM 2061 C CA . LEU A 1 261 ? -21.156 -8.227 10.445 1 94.25 261 LEU A CA 1
ATOM 2062 C C . LEU A 1 261 ? -20.578 -7.48 9.25 1 94.25 261 LEU A C 1
ATOM 2064 O O . LEU A 1 261 ? -19.547 -6.812 9.367 1 94.25 261 LEU A O 1
ATOM 2068 N N . GLN A 1 262 ? -21.234 -7.539 8.156 1 95.69 262 GLN A N 1
ATOM 2069 C CA . GLN A 1 262 ? -20.781 -6.898 6.926 1 95.69 262 GLN A CA 1
ATOM 2070 C C . GLN A 1 262 ? -20.562 -5.402 7.129 1 95.69 262 GLN A C 1
ATOM 2072 O O . GLN A 1 262 ? -19.516 -4.863 6.754 1 95.69 262 GLN A O 1
ATOM 2077 N N . SER A 1 263 ? -21.516 -4.746 7.746 1 93.94 263 SER A N 1
ATOM 2078 C CA . SER A 1 263 ? -21.438 -3.307 7.969 1 93.94 263 SER A CA 1
ATOM 2079 C C . SER A 1 263 ? -20.281 -2.947 8.898 1 93.94 263 SER A C 1
ATOM 2081 O O . SER A 1 263 ? -19.594 -1.954 8.68 1 93.94 263 SER A O 1
ATOM 2083 N N . GLU A 1 264 ? -20.109 -3.736 9.883 1 93.19 264 GLU A N 1
ATOM 2084 C CA . GLU A 1 264 ? -19.016 -3.5 10.828 1 93.19 264 GLU A CA 1
ATOM 2085 C C . GLU A 1 264 ? -17.656 -3.658 10.148 1 93.19 264 GLU A C 1
ATOM 2087 O O . GLU A 1 264 ? -16.75 -2.861 10.383 1 93.19 264 GLU A O 1
ATOM 2092 N N . ILE A 1 265 ? -17.562 -4.672 9.344 1 96.44 265 ILE A N 1
ATOM 2093 C CA . ILE A 1 265 ? -16.328 -4.922 8.594 1 96.44 265 ILE A CA 1
ATOM 2094 C C . ILE A 1 265 ? -16.031 -3.734 7.68 1 96.44 265 ILE A C 1
ATOM 2096 O O . ILE A 1 265 ? -14.891 -3.258 7.625 1 96.44 265 ILE A O 1
ATOM 2100 N N . GLN A 1 266 ? -17.062 -3.232 7.016 1 96.06 266 GLN A N 1
ATOM 2101 C CA . GLN A 1 266 ? -16.875 -2.121 6.086 1 96.06 266 GLN A CA 1
ATOM 2102 C C . GLN A 1 266 ? -16.328 -0.887 6.801 1 96.06 266 GLN A C 1
ATOM 2104 O O . GLN A 1 266 ? -15.453 -0.199 6.285 1 96.06 266 GLN A O 1
ATOM 2109 N N . LYS A 1 267 ? -16.844 -0.64 7.934 1 92.56 267 LYS A N 1
ATOM 2110 C CA . LYS A 1 267 ? -16.391 0.515 8.711 1 92.56 267 LYS A CA 1
ATOM 2111 C C . LYS A 1 267 ? -14.922 0.397 9.078 1 92.56 267 LYS A C 1
ATOM 2113 O O . LYS A 1 267 ? -14.148 1.342 8.891 1 92.56 267 LYS A O 1
ATOM 2118 N N . LYS A 1 268 ? -14.539 -0.725 9.555 1 94.88 268 LYS A N 1
ATOM 2119 C CA . LYS A 1 268 ? -13.172 -0.937 10.008 1 94.88 268 LYS A CA 1
ATOM 2120 C C . LYS A 1 268 ? -12.203 -0.988 8.828 1 94.88 268 LYS A C 1
ATOM 2122 O O . LYS A 1 268 ? -11.086 -0.473 8.914 1 94.88 268 LYS A O 1
ATOM 2127 N N . LEU A 1 269 ? -12.664 -1.611 7.75 1 96.94 269 LEU A N 1
ATOM 2128 C CA . LEU A 1 269 ? -11.836 -1.637 6.547 1 96.94 269 LEU A CA 1
ATOM 2129 C C . LEU A 1 269 ? -11.641 -0.23 5.992 1 96.94 269 LEU A C 1
ATOM 2131 O O . LEU A 1 269 ? -10.562 0.102 5.5 1 96.94 269 LEU A O 1
ATOM 2135 N N . SER A 1 270 ? -12.688 0.551 6.062 1 95.31 270 SER A N 1
ATOM 2136 C CA . SER A 1 270 ? -12.578 1.932 5.605 1 95.31 270 SER A CA 1
ATOM 2137 C C . SER A 1 270 ? -11.562 2.713 6.43 1 95.31 270 SER A C 1
ATOM 2139 O O . SER A 1 270 ? -10.844 3.557 5.898 1 95.31 270 SER A O 1
ATOM 2141 N N . PHE A 1 271 ? -11.547 2.432 7.637 1 93.44 271 PHE A N 1
ATOM 2142 C CA . PHE A 1 271 ? -10.562 3.064 8.5 1 93.44 271 PHE A CA 1
ATOM 2143 C C . PHE A 1 271 ? -9.148 2.691 8.07 1 93.44 271 PHE A C 1
ATOM 2145 O O . PHE A 1 271 ? -8.273 3.557 7.965 1 93.44 271 PHE A O 1
ATOM 2152 N N . ILE A 1 272 ? -8.922 1.439 7.801 1 96.81 272 ILE A N 1
ATOM 2153 C CA . ILE A 1 272 ? -7.617 0.953 7.375 1 96.81 272 ILE A CA 1
ATOM 2154 C C . ILE A 1 272 ? -7.246 1.587 6.035 1 96.81 272 ILE A C 1
ATOM 2156 O O . ILE A 1 272 ? -6.148 2.133 5.883 1 96.81 272 ILE A O 1
ATOM 2160 N N . THR A 1 273 ? -8.203 1.583 5.09 1 97.06 273 THR A N 1
ATOM 2161 C CA . THR A 1 273 ? -7.918 2.107 3.76 1 97.06 273 THR A CA 1
ATOM 2162 C C . THR A 1 273 ? -7.711 3.619 3.807 1 97.06 273 THR A C 1
ATOM 2164 O O . THR A 1 273 ? -6.926 4.168 3.033 1 97.06 273 THR A O 1
ATOM 2167 N N . ASP A 1 274 ? -8.359 4.254 4.711 1 94.56 274 ASP A N 1
ATOM 2168 C CA . ASP A 1 274 ? -8.188 5.691 4.875 1 94.56 274 ASP A CA 1
ATOM 2169 C C . ASP A 1 274 ? -6.789 6.02 5.395 1 94.56 274 ASP A C 1
ATOM 2171 O O . ASP A 1 274 ? -6.23 7.07 5.07 1 94.56 274 ASP A O 1
ATOM 2175 N N . THR A 1 275 ? -6.266 5.164 6.176 1 95.5 275 THR A N 1
ATOM 2176 C CA . THR A 1 275 ? -4.961 5.363 6.793 1 95.5 275 THR A CA 1
ATOM 2177 C C . THR A 1 275 ? -3.85 5.266 5.75 1 95.5 275 THR A C 1
ATOM 2179 O O . THR A 1 275 ? -2.887 6.035 5.789 1 95.5 275 THR A O 1
ATOM 2182 N N . TYR A 1 276 ? -3.994 4.434 4.754 1 95.19 276 TYR A N 1
ATOM 2183 C CA . TYR A 1 276 ? -2.898 4.18 3.826 1 95.19 276 TYR A CA 1
ATOM 2184 C C . TYR A 1 276 ? -3.164 4.836 2.477 1 95.19 276 TYR A C 1
ATOM 2186 O O . TYR A 1 276 ? -2.23 5.25 1.786 1 95.19 276 TYR A O 1
ATOM 2194 N N . LEU A 1 277 ? -4.441 4.914 1.992 1 91.5 277 LEU A N 1
ATOM 2195 C CA . LEU A 1 277 ? -4.887 5.566 0.767 1 91.5 277 LEU A CA 1
ATOM 2196 C C . LEU A 1 277 ? -3.887 5.348 -0.363 1 91.5 277 LEU A C 1
ATOM 2198 O O . LEU A 1 277 ? -3.334 6.309 -0.903 1 91.5 277 LEU A O 1
ATOM 2202 N N . SER A 1 278 ? -3.799 4.121 -0.875 1 92.31 278 SER A N 1
ATOM 2203 C CA . SER A 1 278 ? -2.648 3.717 -1.676 1 92.31 278 SER A CA 1
ATOM 2204 C C . SER A 1 278 ? -2.984 3.713 -3.164 1 92.31 278 SER A C 1
ATOM 2206 O O . SER A 1 278 ? -2.09 3.621 -4.008 1 92.31 278 SER A O 1
ATOM 2208 N N . VAL A 1 279 ? -4.223 3.842 -3.566 1 95 279 VAL A N 1
ATOM 2209 C CA . VAL A 1 279 ? -4.578 3.598 -4.961 1 95 279 VAL A CA 1
ATOM 2210 C C . VAL A 1 279 ? -4.543 4.91 -5.738 1 95 279 VAL A C 1
ATOM 2212 O O . VAL A 1 279 ? -5.109 5.914 -5.305 1 95 279 VAL A O 1
ATOM 2215 N N . ASN A 1 280 ? -3.934 4.82 -6.871 1 92.56 280 ASN A N 1
ATOM 2216 C CA . ASN A 1 280 ? -3.764 5.969 -7.754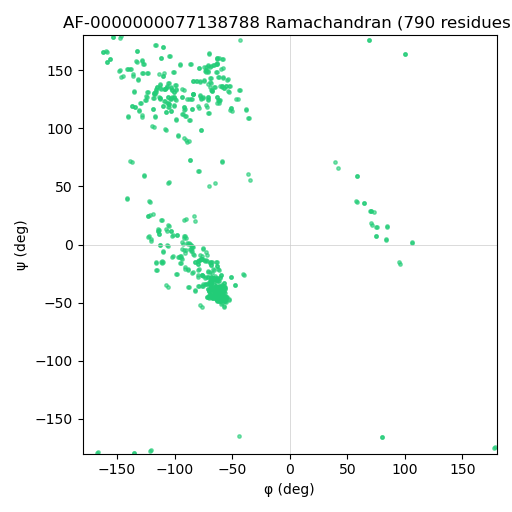 1 92.56 280 ASN A CA 1
ATOM 2217 C C . ASN A 1 280 ? -5.086 6.383 -8.398 1 92.56 280 ASN A C 1
ATOM 2219 O O . ASN A 1 280 ? -5.863 5.531 -8.828 1 92.56 280 ASN A O 1
ATOM 2223 N N . SER A 1 281 ? -5.352 7.68 -8.477 1 92.06 281 SER A N 1
ATOM 2224 C CA . SER A 1 281 ? -6.625 8.156 -9 1 92.06 281 SER A CA 1
ATOM 2225 C C . SER A 1 281 ? -6.703 7.98 -10.516 1 92.06 281 SER A C 1
ATOM 2227 O O . SER A 1 281 ? -7.789 7.801 -11.07 1 92.06 281 SER A O 1
ATOM 2229 N N . PHE A 1 282 ? -5.555 8.008 -11.203 1 91.94 282 PHE A N 1
ATOM 2230 C CA . PHE A 1 282 ? -5.562 7.945 -12.664 1 91.94 282 PHE A CA 1
ATOM 2231 C C . PHE A 1 282 ? -6.051 6.582 -13.141 1 91.94 282 PHE A C 1
ATOM 2233 O O . PHE A 1 282 ? -6.898 6.5 -14.031 1 91.94 282 PHE A O 1
ATOM 2240 N N . ILE A 1 283 ? -5.535 5.547 -12.508 1 93 283 ILE A N 1
ATOM 2241 C CA . ILE A 1 283 ? -5.941 4.203 -12.906 1 93 283 ILE A CA 1
ATOM 2242 C C . ILE A 1 283 ? -7.402 3.969 -12.516 1 93 283 ILE A C 1
ATOM 2244 O O . ILE A 1 283 ? -8.133 3.279 -13.227 1 93 283 ILE A O 1
ATOM 2248 N N . GLN A 1 284 ? -7.805 4.48 -11.359 1 94.62 284 GLN A N 1
ATOM 2249 C CA . GLN A 1 284 ? -9.211 4.383 -10.984 1 94.62 284 GLN A CA 1
ATOM 2250 C C . GLN A 1 284 ? -10.109 5.012 -12.047 1 94.62 284 GLN A C 1
ATOM 2252 O O . GLN A 1 284 ? -11.07 4.391 -12.508 1 94.62 284 GLN A O 1
ATOM 2257 N N . SER A 1 285 ? -9.742 6.172 -12.484 1 92.38 285 SER A N 1
ATOM 2258 C CA . SER A 1 285 ? -10.531 6.891 -13.477 1 92.38 285 SER A CA 1
ATOM 2259 C C . SER A 1 285 ? -10.539 6.164 -14.82 1 92.38 285 SER A C 1
ATOM 2261 O O . SER A 1 285 ? -11.516 6.242 -15.57 1 92.38 285 SER A O 1
ATOM 2263 N N . ALA A 1 286 ? -9.492 5.457 -15.086 1 93.38 286 ALA A N 1
ATOM 2264 C CA . ALA A 1 286 ? -9.359 4.734 -16.344 1 93.38 286 ALA A CA 1
ATOM 2265 C C . ALA A 1 286 ? -10.148 3.428 -16.328 1 93.38 286 ALA A C 1
ATOM 2267 O O . ALA A 1 286 ? -10.391 2.818 -17.359 1 93.38 286 ALA A O 1
ATOM 2268 N N . SER A 1 287 ? -10.531 2.98 -15.148 1 93.62 287 SER A N 1
ATOM 2269 C CA . SER A 1 287 ? -11.086 1.644 -14.961 1 93.62 287 SER A CA 1
ATOM 2270 C C . SER A 1 287 ? -12.344 1.438 -15.805 1 93.62 287 SER A C 1
ATOM 2272 O O . SER A 1 287 ? -12.562 0.351 -16.344 1 93.62 287 SER A O 1
ATOM 2274 N N . PHE A 1 288 ? -13.109 2.502 -15.953 1 92.19 288 PHE A N 1
ATOM 2275 C CA . PHE A 1 288 ? -14.359 2.42 -16.703 1 92.19 288 PHE A CA 1
ATOM 2276 C C . PHE A 1 288 ? -14.102 2.025 -18.156 1 92.19 288 PHE A C 1
ATOM 2278 O O . PHE A 1 288 ? -14.891 1.291 -18.75 1 92.19 288 PHE A O 1
ATOM 2285 N N . GLU A 1 289 ? -13.031 2.49 -18.688 1 94.56 289 GLU A N 1
ATOM 2286 C CA . GLU A 1 289 ? -12.703 2.209 -20.078 1 94.56 289 GLU A CA 1
ATOM 2287 C C . GLU A 1 289 ? -11.852 0.948 -20.203 1 94.56 289 GLU A C 1
ATOM 2289 O O . GLU A 1 289 ? -11.797 0.332 -21.266 1 94.56 289 GLU A O 1
ATOM 2294 N N . LEU A 1 290 ? -11.211 0.538 -19.109 1 95.5 290 LEU A N 1
ATOM 2295 C CA . LEU A 1 290 ? -10.336 -0.628 -19.141 1 95.5 290 LEU A CA 1
ATOM 2296 C C . LEU A 1 290 ? -11.141 -1.916 -19 1 95.5 290 LEU A C 1
ATOM 2298 O O . LEU A 1 290 ? -10.898 -2.885 -19.734 1 95.5 290 LEU A O 1
ATOM 2302 N N . LEU A 1 291 ? -12.109 -1.951 -18.203 1 95.12 291 LEU A N 1
ATOM 2303 C CA . LEU A 1 291 ? -12.805 -3.16 -17.781 1 95.12 291 LEU A CA 1
ATOM 2304 C C . LEU A 1 291 ? -13.531 -3.814 -18.938 1 95.12 291 LEU A C 1
ATOM 2306 O O . LEU A 1 291 ? -13.562 -5.043 -19.047 1 95.12 291 LEU A O 1
ATOM 2310 N N . PRO A 1 292 ? -14.07 -3.035 -19.906 1 94.06 292 PRO A N 1
ATOM 2311 C CA . PRO A 1 292 ? -14.766 -3.658 -21.031 1 94.06 292 PRO A CA 1
ATOM 2312 C C . PRO A 1 292 ? -13.836 -4.516 -21.891 1 94.06 292 PRO A C 1
ATOM 2314 O O . PRO A 1 292 ? -14.305 -5.348 -22.672 1 94.06 292 PRO A O 1
ATOM 2317 N N . TRP A 1 293 ? -12.539 -4.398 -21.766 1 96.12 293 TRP A N 1
ATOM 2318 C CA . TRP A 1 293 ? -11.57 -5.145 -22.578 1 96.12 293 TRP A CA 1
ATOM 2319 C C . TRP A 1 293 ? -11.234 -6.48 -21.922 1 96.12 293 TRP A C 1
ATOM 2321 O O . TRP A 1 293 ? -10.477 -7.277 -22.469 1 96.12 293 TRP A O 1
ATOM 2331 N N . LYS A 1 294 ? -11.828 -6.738 -20.844 1 95.44 294 LYS A N 1
ATOM 2332 C CA . LYS A 1 294 ? -11.531 -7.918 -20.047 1 95.44 294 LYS A CA 1
ATOM 2333 C C . LYS A 1 294 ? -11.695 -9.195 -20.859 1 95.44 294 LYS A C 1
ATOM 2335 O O . LYS A 1 294 ? -10.805 -10.055 -20.859 1 95.44 294 LYS A O 1
ATOM 2340 N N . THR A 1 295 ? -12.789 -9.312 -21.547 1 96 295 THR A N 1
ATOM 2341 C CA . THR A 1 295 ? -13.086 -10.539 -22.297 1 96 295 THR A CA 1
ATOM 2342 C C . THR A 1 295 ? -12.031 -10.781 -23.375 1 96 295 THR A C 1
ATOM 2344 O O . THR A 1 295 ? -11.555 -11.906 -23.531 1 96 295 THR A O 1
ATOM 2347 N N . MET A 1 296 ? -11.664 -9.781 -24.062 1 97.06 296 MET A N 1
ATOM 2348 C CA . MET A 1 296 ? -10.656 -9.914 -25.109 1 97.06 296 MET A CA 1
ATOM 2349 C C . MET A 1 296 ? -9.32 -10.344 -24.531 1 97.06 296 MET A C 1
ATOM 2351 O O . MET A 1 296 ? -8.695 -11.281 -25.016 1 97.06 296 MET A O 1
ATOM 2355 N N . VAL A 1 297 ? -8.914 -9.672 -23.469 1 97.19 297 VAL A N 1
ATOM 2356 C CA . VAL A 1 297 ? -7.633 -9.969 -22.844 1 97.19 297 VAL A CA 1
ATOM 2357 C C . VAL A 1 297 ? -7.629 -11.398 -22.312 1 97.19 297 VAL A C 1
ATOM 2359 O O . VAL A 1 297 ? -6.695 -12.164 -22.578 1 97.19 297 VAL A O 1
ATOM 2362 N N . GLN A 1 298 ? -8.68 -11.781 -21.656 1 97.31 298 GLN A N 1
ATOM 2363 C CA . GLN A 1 298 ? -8.758 -13.102 -21.047 1 97.31 298 GLN A CA 1
ATOM 2364 C C . GLN A 1 298 ? -8.828 -14.203 -22.094 1 97.31 298 GLN A C 1
ATOM 2366 O O . GLN A 1 298 ? -8.258 -15.281 -21.922 1 97.31 298 GLN A O 1
ATOM 2371 N N . ASN A 1 299 ? -9.516 -13.93 -23.172 1 97.38 299 ASN A N 1
ATOM 2372 C CA . ASN A 1 299 ? -9.578 -14.906 -24.25 1 97.38 299 ASN A CA 1
ATOM 2373 C C . ASN A 1 299 ? -8.203 -15.141 -24.875 1 97.38 299 ASN A C 1
ATOM 2375 O O . ASN A 1 299 ? -7.852 -16.281 -25.203 1 97.38 299 ASN A O 1
ATOM 2379 N N . ARG A 1 300 ? -7.477 -14.078 -25.047 1 97.62 300 ARG A N 1
ATOM 2380 C CA . ARG A 1 300 ? -6.121 -14.203 -25.578 1 97.62 300 ARG A CA 1
ATOM 2381 C C . ARG A 1 300 ? -5.254 -15.062 -24.656 1 97.62 300 ARG A C 1
ATOM 2383 O O . ARG A 1 300 ? -4.523 -15.93 -25.125 1 97.62 300 ARG A O 1
ATOM 2390 N N . ILE A 1 301 ? -5.371 -14.859 -23.406 1 97.94 301 ILE A N 1
ATOM 2391 C CA . ILE A 1 301 ? -4.586 -15.609 -22.422 1 97.94 301 ILE A CA 1
ATOM 2392 C C . ILE A 1 301 ? -5.051 -17.062 -22.406 1 97.94 301 ILE A C 1
ATOM 2394 O O . ILE A 1 301 ? -4.23 -17.984 -22.438 1 97.94 301 ILE A O 1
ATOM 2398 N N . ARG A 1 302 ? -6.352 -17.281 -22.438 1 97.06 302 ARG A N 1
ATOM 2399 C CA . ARG A 1 302 ? -6.91 -18.625 -22.422 1 97.06 302 ARG A CA 1
ATOM 2400 C C . ARG A 1 302 ? -6.441 -19.422 -23.641 1 97.06 302 ARG A C 1
ATOM 2402 O O . ARG A 1 302 ? -6.109 -20.609 -23.531 1 97.06 302 ARG A O 1
ATOM 2409 N N . THR A 1 303 ? -6.434 -18.766 -24.734 1 97.44 303 THR A N 1
ATOM 2410 C CA . THR A 1 303 ? -6.004 -19.422 -25.953 1 97.44 303 THR A CA 1
ATOM 2411 C C . THR A 1 303 ? -4.562 -19.906 -25.844 1 97.44 303 THR A C 1
ATOM 2413 O O . THR A 1 303 ? -4.25 -21.047 -26.188 1 97.44 303 THR A O 1
ATOM 2416 N N . ARG A 1 304 ? -3.682 -19.016 -25.391 1 98 304 ARG A N 1
ATOM 2417 C CA . ARG A 1 304 ? -2.289 -19.391 -25.172 1 98 304 ARG A CA 1
ATOM 2418 C C . ARG A 1 304 ? -2.186 -20.562 -24.188 1 98 304 ARG A C 1
ATOM 2420 O O . ARG A 1 304 ? -1.436 -21.516 -24.422 1 98 304 ARG A O 1
ATOM 2427 N N . VAL A 1 305 ? -2.941 -20.469 -23.125 1 97.56 305 VAL A N 1
ATOM 2428 C CA . VAL A 1 305 ? -2.914 -21.516 -22.094 1 97.56 305 VAL A CA 1
ATOM 2429 C C . VAL A 1 305 ? -3.326 -22.844 -22.703 1 97.56 305 VAL A C 1
ATOM 2431 O O . VAL A 1 305 ? -2.643 -23.859 -22.516 1 97.56 305 VAL A O 1
ATOM 2434 N N . MET A 1 306 ? -4.363 -22.875 -23.469 1 96.31 306 MET A N 1
ATOM 2435 C CA . MET A 1 306 ? -4.879 -24.094 -24.062 1 96.31 306 MET A CA 1
ATOM 2436 C C . MET A 1 306 ? -3.875 -24.703 -25.047 1 96.31 306 MET A C 1
ATOM 2438 O O . MET A 1 306 ? -3.654 -25.906 -25.047 1 96.31 306 MET A O 1
ATOM 2442 N N . ARG A 1 307 ? -3.297 -23.891 -25.828 1 97.44 307 ARG A N 1
ATOM 2443 C CA . ARG A 1 307 ? -2.283 -24.359 -26.766 1 97.44 307 ARG A CA 1
ATOM 2444 C C . ARG A 1 307 ? -1.081 -24.953 -26.031 1 97.44 307 ARG A C 1
ATOM 2446 O O . ARG A 1 307 ? -0.562 -26 -26.422 1 97.44 307 ARG A O 1
ATOM 2453 N N . ASN A 1 308 ? -0.673 -24.219 -25.062 1 97.88 308 ASN A N 1
ATOM 2454 C CA . ASN A 1 308 ? 0.5 -24.656 -24.312 1 97.88 308 ASN A CA 1
ATOM 2455 C C . ASN A 1 308 ? 0.202 -25.922 -23.5 1 97.88 308 ASN A C 1
ATOM 2457 O O . ASN A 1 308 ? 1.091 -26.734 -23.266 1 97.88 308 ASN A O 1
ATOM 2461 N N . ILE A 1 309 ? -1.063 -26.078 -23.016 1 96.5 309 ILE A N 1
ATOM 2462 C CA . ILE A 1 309 ? -1.46 -27.344 -22.391 1 96.5 309 ILE A CA 1
ATOM 2463 C C . ILE A 1 309 ? -1.241 -28.5 -23.359 1 96.5 309 ILE A C 1
ATOM 2465 O O . ILE A 1 309 ? -0.653 -29.516 -22.984 1 96.5 309 ILE A O 1
ATOM 2469 N N . ALA A 1 310 ? -1.667 -28.344 -24.547 1 96.25 310 ALA A N 1
ATOM 2470 C CA . ALA A 1 310 ? -1.505 -29.391 -25.562 1 96.25 310 ALA A CA 1
ATOM 2471 C C . ALA A 1 310 ? -0.031 -29.719 -25.781 1 96.25 310 ALA A C 1
ATOM 2473 O O . ALA A 1 310 ? 0.345 -30.891 -25.859 1 96.25 310 ALA A O 1
ATOM 2474 N N . THR A 1 311 ? 0.724 -28.672 -25.859 1 97.56 311 THR A N 1
ATOM 2475 C CA . THR A 1 311 ? 2.158 -28.844 -26.062 1 97.56 311 THR A CA 1
ATOM 2476 C C . THR A 1 311 ? 2.779 -29.609 -24.891 1 97.56 311 THR A C 1
ATOM 2478 O O . THR A 1 311 ? 3.566 -30.531 -25.094 1 97.56 311 THR A O 1
ATOM 2481 N N . CYS A 1 312 ? 2.453 -29.234 -23.688 1 97.12 312 CYS A N 1
ATOM 2482 C CA . CYS A 1 312 ? 2.99 -29.875 -22.5 1 97.12 312 CYS A CA 1
ATOM 2483 C C . CYS A 1 312 ? 2.527 -31.328 -22.406 1 97.12 312 CYS A C 1
ATOM 2485 O O . CYS A 1 312 ? 3.293 -32.188 -22 1 97.12 312 CYS A O 1
ATOM 2487 N N . LEU A 1 313 ? 1.268 -31.562 -22.781 1 94.75 313 LEU A N 1
ATOM 2488 C CA . LEU A 1 313 ? 0.734 -32.906 -22.75 1 94.75 313 LEU A CA 1
ATOM 2489 C C . LEU A 1 313 ? 1.48 -33.812 -23.734 1 94.75 313 LEU A C 1
ATOM 2491 O O . LEU A 1 313 ? 1.833 -34.969 -23.391 1 94.75 313 LEU A O 1
ATOM 2495 N N . ASN A 1 314 ? 1.67 -33.312 -24.891 1 94.88 314 ASN A N 1
ATOM 2496 C CA . ASN A 1 314 ? 2.438 -34.062 -25.875 1 94.88 314 ASN A CA 1
ATOM 2497 C C . ASN A 1 314 ? 3.842 -34.375 -25.375 1 94.88 314 ASN A C 1
ATOM 2499 O O . ASN A 1 314 ? 4.324 -35.5 -25.531 1 94.88 314 ASN A O 1
ATOM 2503 N N . PHE A 1 315 ? 4.473 -33.438 -24.828 1 95.25 315 PHE A N 1
ATOM 2504 C CA . PHE A 1 315 ? 5.801 -33.625 -24.25 1 95.25 315 PHE A CA 1
ATOM 2505 C C . PHE A 1 315 ? 5.773 -34.688 -23.156 1 95.25 315 PHE A C 1
ATOM 2507 O O . PHE A 1 315 ? 6.609 -35.594 -23.125 1 95.25 315 PHE A O 1
ATOM 2514 N N . ALA A 1 316 ? 4.82 -34.531 -22.219 1 93.31 316 ALA A N 1
ATOM 2515 C CA . ALA A 1 316 ? 4.723 -35.406 -21.062 1 93.31 316 ALA A CA 1
ATOM 2516 C C . ALA A 1 316 ? 4.512 -36.875 -21.5 1 93.31 316 ALA A C 1
ATOM 2518 O O . ALA A 1 316 ? 5.105 -37.781 -20.953 1 93.31 316 ALA A O 1
ATOM 2519 N N . GLN A 1 317 ? 3.736 -37.031 -22.469 1 90.25 317 GLN A N 1
ATOM 2520 C CA . GLN A 1 317 ? 3.418 -38.375 -22.969 1 90.25 317 GLN A CA 1
ATOM 2521 C C . GLN A 1 317 ? 4.613 -39 -23.688 1 90.25 317 GLN A C 1
ATOM 2523 O O . GLN A 1 317 ? 4.781 -40.219 -23.688 1 90.25 317 GLN A O 1
ATOM 2528 N N . GLY A 1 318 ? 5.402 -38.125 -24.219 1 88.12 318 GLY A N 1
ATOM 2529 C CA . GLY A 1 318 ? 6.531 -38.594 -25 1 88.12 318 GLY A CA 1
ATOM 2530 C C . GLY A 1 318 ? 7.805 -38.75 -24.188 1 88.12 318 GLY A C 1
ATOM 2531 O O . GLY A 1 318 ? 8.844 -39.156 -24.719 1 88.12 318 GLY A O 1
ATOM 2532 N N . THR A 1 319 ? 7.727 -38.469 -22.938 1 89.25 319 THR A N 1
ATOM 2533 C CA . THR A 1 319 ? 8.922 -38.5 -22.094 1 89.25 319 THR A CA 1
ATOM 2534 C C . THR A 1 319 ? 8.781 -39.562 -21 1 89.25 319 THR A C 1
ATOM 2536 O O . THR A 1 319 ? 8.102 -39.312 -20 1 89.25 319 THR A O 1
ATOM 2539 N N . PRO A 1 320 ? 9.461 -40.594 -21.047 1 85.19 320 PRO A N 1
ATOM 2540 C CA . PRO A 1 320 ? 9.273 -41.719 -20.125 1 85.19 320 PRO A CA 1
ATOM 2541 C C . PRO A 1 320 ? 9.664 -41.375 -18.688 1 85.19 320 PRO A C 1
ATOM 2543 O O . PRO A 1 320 ? 9.141 -41.969 -17.75 1 85.19 320 PRO A O 1
ATOM 2546 N N . LYS A 1 321 ? 10.477 -40.469 -18.484 1 88.25 321 LYS A N 1
ATOM 2547 C CA . LYS A 1 321 ? 10.977 -40.125 -17.141 1 88.25 321 LYS A CA 1
ATOM 2548 C C . LYS A 1 321 ? 9.945 -39.344 -16.359 1 88.25 321 LYS A C 1
ATOM 2550 O O . LYS A 1 321 ? 10.109 -39.094 -15.156 1 88.25 321 LYS A O 1
ATOM 2555 N N . ILE A 1 322 ? 8.961 -38.969 -17.031 1 90.31 322 ILE A N 1
ATOM 2556 C CA . ILE A 1 322 ? 7.891 -38.281 -16.328 1 90.31 322 ILE A CA 1
ATOM 2557 C C . ILE A 1 322 ? 6.996 -39.281 -15.609 1 90.31 322 ILE A C 1
ATOM 2559 O O . ILE A 1 322 ? 6.438 -40.188 -16.234 1 90.31 322 ILE A O 1
ATOM 2563 N N . LYS A 1 323 ? 6.988 -39.094 -14.367 1 87 323 LYS A N 1
ATOM 2564 C CA . LYS A 1 323 ? 6.227 -40 -13.492 1 87 323 LYS A CA 1
ATOM 2565 C C . LYS A 1 323 ? 4.738 -39.656 -13.547 1 87 323 LYS A C 1
ATOM 2567 O O . LYS A 1 323 ? 3.904 -40.562 -13.695 1 87 323 LYS A O 1
ATOM 2572 N N . THR A 1 324 ? 4.426 -38.438 -13.344 1 87.38 324 THR A N 1
ATOM 2573 C CA . THR A 1 324 ? 3.031 -38 -13.328 1 87.38 324 THR A CA 1
ATOM 2574 C C . THR A 1 324 ? 2.889 -36.594 -13.875 1 87.38 324 THR A C 1
ATOM 2576 O O . THR A 1 324 ? 3.811 -35.781 -13.766 1 87.38 324 THR A O 1
ATOM 2579 N N . PHE A 1 325 ? 1.842 -36.406 -14.539 1 87.44 325 PHE A N 1
ATOM 2580 C CA . PHE A 1 325 ? 1.361 -35.094 -14.969 1 87.44 325 PHE A CA 1
ATOM 2581 C C . PHE A 1 325 ? -0.161 -35.062 -15.023 1 87.44 325 PHE A C 1
ATOM 2583 O O . PHE A 1 325 ? -0.808 -36.125 -15 1 87.44 325 PHE A O 1
ATOM 2590 N N . HIS A 1 326 ? -0.739 -33.938 -14.789 1 81.38 326 HIS A N 1
ATOM 2591 C CA . HIS A 1 326 ? -2.178 -33.844 -15.008 1 81.38 326 HIS A CA 1
ATOM 2592 C C . HIS A 1 326 ? -2.514 -32.656 -15.891 1 81.38 326 HIS A C 1
ATOM 2594 O O . HIS A 1 326 ? -1.773 -31.656 -15.914 1 81.38 326 HIS A O 1
ATOM 2600 N N . THR A 1 327 ? -3.547 -32.875 -16.641 1 84.94 327 THR A N 1
ATOM 2601 C CA . THR A 1 327 ? -4.062 -31.75 -17.391 1 84.94 327 THR A CA 1
ATOM 2602 C C . THR A 1 327 ? -4.707 -30.734 -16.453 1 84.94 327 THR A C 1
ATOM 2604 O O . THR A 1 327 ? -5.703 -31.031 -15.797 1 84.94 327 THR A O 1
ATOM 2607 N N . PRO A 1 328 ? -4.102 -29.609 -16.375 1 89.44 328 PRO A N 1
ATOM 2608 C CA . PRO A 1 328 ? -4.727 -28.609 -15.508 1 89.44 328 PRO A CA 1
ATOM 2609 C C . PRO A 1 328 ? -6.152 -28.266 -15.938 1 89.44 328 PRO A C 1
ATOM 2611 O O . PRO A 1 328 ? -6.43 -28.141 -17.125 1 89.44 328 PRO A O 1
ATOM 2614 N N . GLU A 1 329 ? -7.035 -28.188 -14.984 1 90.88 329 GLU A N 1
ATOM 2615 C CA . GLU A 1 329 ? -8.422 -27.812 -15.25 1 90.88 329 GLU A CA 1
ATOM 2616 C C . GLU A 1 329 ? -8.656 -26.328 -15 1 90.88 329 GLU A C 1
ATOM 2618 O O . GLU A 1 329 ? -9.719 -25.797 -15.328 1 90.88 329 GLU A O 1
ATOM 2623 N N . ALA A 1 330 ? -7.766 -25.656 -14.43 1 95.62 330 ALA A N 1
ATOM 2624 C CA . ALA A 1 330 ? -7.84 -24.234 -14.164 1 95.62 330 ALA A CA 1
ATOM 2625 C C . ALA A 1 330 ? -6.457 -23.656 -13.859 1 95.62 330 ALA A C 1
ATOM 2627 O O . ALA A 1 330 ? -5.492 -24.406 -13.68 1 95.62 330 ALA A O 1
ATOM 2628 N N . GLY A 1 331 ? -6.336 -22.375 -13.883 1 94.94 331 GLY A N 1
ATOM 2629 C CA . GLY A 1 331 ? -5.059 -21.703 -13.672 1 94.94 331 GLY A CA 1
ATOM 2630 C C . GLY A 1 331 ? -4.176 -21.688 -14.906 1 94.94 331 GLY A C 1
ATOM 2631 O O . GLY A 1 331 ? -4.656 -21.906 -16.016 1 94.94 331 GLY A O 1
ATOM 2632 N N . TRP A 1 332 ? -2.924 -21.375 -14.742 1 97 332 TRP A N 1
ATOM 2633 C CA . TRP A 1 332 ? -2.078 -21.328 -15.93 1 97 332 TRP A CA 1
ATOM 2634 C C . TRP A 1 332 ? -0.691 -21.891 -15.633 1 97 332 TRP A C 1
ATOM 2636 O O . TRP A 1 332 ? 0.316 -21.328 -16.078 1 97 332 TRP A O 1
ATOM 2646 N N . TYR A 1 333 ? -0.662 -22.969 -14.82 1 96.75 333 TYR A N 1
ATOM 2647 C CA . TYR A 1 333 ? 0.571 -23.703 -14.562 1 96.75 333 TYR A CA 1
ATOM 2648 C C . TYR A 1 333 ? 0.416 -25.172 -14.938 1 96.75 333 TYR A C 1
ATOM 2650 O O . TYR A 1 333 ? -0.679 -25.734 -14.844 1 96.75 333 TYR A O 1
ATOM 2658 N N . PHE A 1 334 ? 1.469 -25.75 -15.367 1 96.56 334 PHE A N 1
ATOM 2659 C CA . PHE A 1 334 ? 1.577 -27.188 -15.656 1 96.56 334 PHE A CA 1
ATOM 2660 C C . PHE A 1 334 ? 2.613 -27.844 -14.75 1 96.56 334 PHE A C 1
ATOM 2662 O O . PHE A 1 334 ? 3.723 -27.328 -14.594 1 96.56 334 PHE A O 1
ATOM 2669 N N . LEU A 1 335 ? 2.227 -28.906 -14.133 1 95.75 335 LEU A N 1
ATOM 2670 C CA . LEU A 1 335 ? 3.096 -29.625 -13.203 1 95.75 335 LEU A CA 1
ATOM 2671 C C . LEU A 1 335 ? 3.613 -30.922 -13.828 1 95.75 335 LEU A C 1
ATOM 2673 O O . LEU A 1 335 ? 2.826 -31.75 -14.297 1 95.75 335 LEU A O 1
ATOM 2677 N N . LEU A 1 336 ? 4.898 -31.062 -13.805 1 94.75 336 LEU A N 1
ATOM 2678 C CA . LEU A 1 336 ? 5.555 -32.281 -14.266 1 94.75 336 LEU A CA 1
ATOM 2679 C C . LEU A 1 336 ? 6.344 -32.938 -13.141 1 94.75 336 LEU A C 1
ATOM 2681 O O . LEU A 1 336 ? 7.281 -32.344 -12.609 1 94.75 336 LEU A O 1
ATOM 2685 N N . GLU A 1 337 ? 5.953 -34.062 -12.812 1 93.56 337 GLU A N 1
ATOM 2686 C CA . GLU A 1 337 ? 6.719 -34.812 -11.828 1 93.56 337 GLU A CA 1
ATOM 2687 C C . GLU A 1 337 ? 7.625 -35.844 -12.5 1 93.56 337 GLU A C 1
ATOM 2689 O O . GLU A 1 337 ? 7.16 -36.656 -13.297 1 93.56 337 GLU A O 1
ATOM 2694 N N . PHE A 1 338 ? 8.844 -35.75 -12.195 1 93.19 338 PHE A N 1
ATOM 2695 C CA . PHE A 1 338 ? 9.828 -36.688 -12.75 1 93.19 338 PHE A CA 1
ATOM 2696 C C . PHE A 1 338 ? 10.188 -37.781 -11.742 1 93.19 338 PHE A C 1
ATOM 2698 O O . PHE A 1 338 ? 10.188 -37.531 -10.531 1 93.19 338 PHE A O 1
ATOM 2705 N N . ASN A 1 339 ? 10.477 -38.906 -12.273 1 90.44 339 ASN A N 1
ATOM 2706 C CA . ASN A 1 339 ? 10.93 -40.031 -11.445 1 90.44 339 ASN A CA 1
ATOM 2707 C C . ASN A 1 339 ? 12.445 -39.969 -11.242 1 90.44 339 ASN A C 1
ATOM 2709 O O . ASN A 1 339 ? 13.172 -40.812 -11.797 1 90.44 339 ASN A O 1
ATOM 2713 N N . VAL A 1 340 ? 12.812 -39.062 -10.461 1 88.81 340 VAL A N 1
ATOM 2714 C CA . VAL A 1 340 ? 14.227 -38.938 -10.125 1 88.81 340 VAL A CA 1
ATOM 2715 C C . VAL A 1 340 ? 14.383 -38.812 -8.609 1 88.81 340 VAL A C 1
ATOM 2717 O O . VAL A 1 340 ? 13.492 -38.312 -7.926 1 88.81 340 VAL A O 1
ATOM 2720 N N . GLU A 1 341 ? 15.406 -39.406 -7.969 1 85.31 341 GLU A N 1
ATOM 2721 C CA . GLU A 1 341 ? 15.648 -39.406 -6.531 1 85.31 341 GLU A CA 1
ATOM 2722 C C . GLU A 1 341 ? 16.375 -38.125 -6.105 1 85.31 341 GLU A C 1
ATOM 2724 O O . GLU A 1 341 ? 17.047 -38.094 -5.07 1 85.31 341 GLU A O 1
ATOM 2729 N N . LYS A 1 342 ? 16.281 -37.094 -6.793 1 90.12 342 LYS A N 1
ATOM 2730 C CA . LYS A 1 342 ? 16.953 -35.844 -6.496 1 90.12 342 LYS A CA 1
ATOM 2731 C C . LYS A 1 342 ? 15.945 -34.75 -6.129 1 90.12 342 LYS A C 1
ATOM 2733 O O . LYS A 1 342 ? 14.828 -34.719 -6.645 1 90.12 342 LYS A O 1
ATOM 2738 N N . ASP A 1 343 ? 16.391 -33.938 -5.277 1 92.19 343 ASP A N 1
ATOM 2739 C CA . ASP A 1 343 ? 15.602 -32.75 -4.926 1 92.19 343 ASP A CA 1
ATOM 2740 C C . ASP A 1 343 ? 15.328 -31.891 -6.152 1 92.19 343 ASP A C 1
ATOM 2742 O O . ASP A 1 343 ? 16.219 -31.641 -6.961 1 92.19 343 ASP A O 1
ATOM 2746 N N . ASP A 1 344 ? 14.094 -31.453 -6.211 1 94.94 344 ASP A N 1
ATOM 2747 C CA . ASP A 1 344 ? 13.711 -30.734 -7.414 1 94.94 344 ASP A CA 1
ATOM 2748 C C . ASP A 1 344 ? 14.461 -29.406 -7.523 1 94.94 344 ASP A C 1
ATOM 2750 O O . ASP A 1 344 ? 14.719 -28.922 -8.625 1 94.94 344 ASP A O 1
ATOM 2754 N N . GLU A 1 345 ? 14.867 -28.734 -6.414 1 94.88 345 GLU A N 1
ATOM 2755 C CA . GLU A 1 345 ? 15.656 -27.516 -6.48 1 94.88 345 GLU A CA 1
ATOM 2756 C C . GLU A 1 345 ? 17.016 -27.766 -7.121 1 94.88 345 GLU A C 1
ATOM 2758 O O . GLU A 1 345 ? 17.531 -26.938 -7.871 1 94.88 345 GLU A O 1
ATOM 2763 N N . ILE A 1 346 ? 17.625 -28.875 -6.77 1 95 346 ILE A N 1
ATOM 2764 C CA . ILE A 1 346 ? 18.906 -29.25 -7.348 1 95 346 ILE A CA 1
ATOM 2765 C C . ILE A 1 346 ? 18.734 -29.516 -8.844 1 95 346 ILE A C 1
ATOM 2767 O O . ILE A 1 346 ? 19.547 -29.062 -9.648 1 95 346 ILE A O 1
ATOM 2771 N N . VAL A 1 347 ? 17.703 -30.25 -9.133 1 95.75 347 VAL A N 1
ATOM 2772 C CA . VAL A 1 347 ? 17.438 -30.594 -10.523 1 95.75 347 VAL A CA 1
ATOM 2773 C C . VAL A 1 347 ? 17.219 -29.312 -11.344 1 95.75 347 VAL A C 1
ATOM 2775 O O . VAL A 1 347 ? 17.797 -29.172 -12.43 1 95.75 347 VAL A O 1
ATOM 2778 N N . VAL A 1 348 ? 16.422 -28.391 -10.836 1 96.81 348 VAL A N 1
ATOM 2779 C CA . VAL A 1 348 ? 16.141 -27.141 -11.531 1 96.81 348 VAL A CA 1
ATOM 2780 C C . VAL A 1 348 ? 17.422 -26.344 -11.727 1 96.81 348 VAL A C 1
ATOM 2782 O O . VAL A 1 348 ? 17.625 -25.75 -12.789 1 96.81 348 VAL A O 1
ATOM 2785 N N . LEU A 1 349 ? 18.266 -26.312 -10.711 1 96.81 349 LEU A N 1
ATOM 2786 C CA . LEU A 1 349 ? 19.547 -25.625 -10.812 1 96.81 349 LEU A CA 1
ATOM 2787 C C . LEU A 1 349 ? 20.422 -26.234 -11.906 1 96.81 349 LEU A C 1
ATOM 2789 O O . LEU A 1 349 ? 21.031 -25.516 -12.695 1 96.81 349 LEU A O 1
ATOM 2793 N N . GLU A 1 350 ? 20.484 -27.531 -11.938 1 97 350 GLU A N 1
ATOM 2794 C CA . GLU A 1 350 ? 21.266 -28.234 -12.961 1 97 350 GLU A CA 1
ATOM 2795 C C . GLU A 1 350 ? 20.719 -27.953 -14.359 1 97 350 GLU A C 1
ATOM 2797 O O . GLU A 1 350 ? 21.484 -27.734 -15.297 1 97 350 GLU A O 1
ATOM 2802 N N . ILE A 1 351 ? 19.406 -28 -14.484 1 97.5 351 ILE A N 1
ATOM 2803 C CA . ILE A 1 351 ? 18.781 -27.672 -15.758 1 97.5 351 ILE A CA 1
ATOM 2804 C C . ILE A 1 351 ? 19.188 -26.281 -16.203 1 97.5 351 ILE A C 1
ATOM 2806 O O . ILE A 1 351 ? 19.594 -26.078 -17.359 1 97.5 351 ILE A O 1
ATOM 2810 N N . LEU A 1 352 ? 19.109 -25.266 -15.289 1 98 352 LEU A N 1
ATOM 2811 C CA . LEU A 1 352 ? 19.469 -23.891 -15.586 1 98 352 LEU A CA 1
ATOM 2812 C C . LEU A 1 352 ? 20.922 -23.781 -16.031 1 98 352 LEU A C 1
ATOM 2814 O O . LEU A 1 352 ? 21.219 -23.109 -17.016 1 98 352 LEU A O 1
ATOM 2818 N N . LYS A 1 353 ? 21.781 -24.469 -15.344 1 97.25 353 LYS A N 1
ATOM 2819 C CA . LYS A 1 353 ? 23.219 -24.391 -15.625 1 97.25 353 LYS A CA 1
ATOM 2820 C C . LYS A 1 353 ? 23.547 -25.062 -16.953 1 97.25 353 LYS A C 1
ATOM 2822 O O . LYS A 1 353 ? 24.328 -24.531 -17.734 1 97.25 353 LYS A O 1
ATOM 2827 N N . GLU A 1 354 ? 22.938 -26.156 -17.234 1 97.31 354 GLU A N 1
ATOM 2828 C CA . GLU A 1 354 ? 23.312 -26.984 -18.375 1 97.31 354 GLU A CA 1
ATOM 2829 C C . GLU A 1 354 ? 22.578 -26.547 -19.641 1 97.31 354 GLU A C 1
ATOM 2831 O O . GLU A 1 354 ? 23.141 -26.609 -20.734 1 97.31 354 GLU A O 1
ATOM 2836 N N . THR A 1 355 ? 21.359 -26.156 -19.469 1 97.69 355 THR A N 1
ATOM 2837 C CA . THR A 1 355 ? 20.547 -25.922 -20.656 1 97.69 355 THR A CA 1
ATOM 2838 C C . THR A 1 355 ? 20.141 -24.453 -20.75 1 97.69 355 THR A C 1
ATOM 2840 O O . THR A 1 355 ? 19.641 -24 -21.781 1 97.69 355 THR A O 1
ATOM 2843 N N . LYS A 1 356 ? 20.25 -23.625 -19.719 1 98.06 356 LYS A N 1
ATOM 2844 C CA . LYS A 1 356 ? 19.859 -22.219 -19.625 1 98.06 356 LYS A CA 1
ATOM 2845 C C . LYS A 1 356 ? 18.344 -22.078 -19.625 1 98.06 356 LYS A C 1
ATOM 2847 O O . LYS A 1 356 ? 17.812 -21.016 -19.953 1 98.06 356 LYS A O 1
ATOM 2852 N N . VAL A 1 357 ? 17.672 -23.219 -19.312 1 98.31 357 VAL A N 1
ATOM 2853 C CA . VAL A 1 357 ? 16.234 -23.172 -19.125 1 98.31 357 VAL A CA 1
ATOM 2854 C C . VAL A 1 357 ? 15.906 -22.875 -17.672 1 98.31 357 VAL A C 1
ATOM 2856 O O . VAL A 1 357 ? 16.422 -23.531 -16.766 1 98.31 357 VAL A O 1
ATOM 2859 N N . SER A 1 358 ? 15.109 -21.812 -17.453 1 97.56 358 SER A N 1
ATOM 2860 C CA . SER A 1 358 ? 14.688 -21.438 -16.109 1 97.56 358 SER A CA 1
ATOM 2861 C C . SER A 1 358 ? 13.25 -21.875 -15.836 1 97.56 358 SER A C 1
ATOM 2863 O O . SER A 1 358 ? 12.359 -21.641 -16.656 1 97.56 358 SER A O 1
ATOM 2865 N N . LEU A 1 359 ? 13.031 -22.562 -14.805 1 95.81 359 LEU A N 1
ATOM 2866 C CA . LEU A 1 359 ? 11.703 -22.922 -14.328 1 95.81 359 LEU A CA 1
ATOM 2867 C C . LEU A 1 359 ? 11.672 -23 -12.805 1 95.81 359 LEU A C 1
ATOM 2869 O O . LEU A 1 359 ? 12.68 -22.734 -12.148 1 95.81 359 LEU A O 1
ATOM 2873 N N . HIS A 1 360 ? 10.492 -23.281 -12.242 1 96.56 360 HIS A N 1
ATOM 2874 C CA . HIS A 1 360 ? 10.359 -23.281 -10.789 1 96.56 360 HIS A CA 1
ATOM 2875 C C . HIS A 1 360 ? 10.25 -24.703 -10.25 1 96.56 360 HIS A C 1
ATOM 2877 O O . HIS A 1 360 ? 9.594 -25.562 -10.859 1 96.56 360 HIS A O 1
ATOM 2883 N N . PRO A 1 361 ? 10.992 -24.969 -9.164 1 96.94 361 PRO A N 1
ATOM 2884 C CA . PRO A 1 361 ? 10.789 -26.25 -8.477 1 96.94 361 PRO A CA 1
ATOM 2885 C C . PRO A 1 361 ? 9.477 -26.297 -7.695 1 96.94 361 PRO A C 1
ATOM 2887 O O . PRO A 1 361 ? 9.016 -25.266 -7.195 1 96.94 361 PRO A O 1
ATOM 2890 N N . GLY A 1 362 ? 8.922 -27.438 -7.605 1 96.44 362 GLY A N 1
ATOM 2891 C CA . GLY A 1 362 ? 7.695 -27.625 -6.848 1 96.44 362 GLY A CA 1
ATOM 2892 C C . GLY A 1 362 ? 7.84 -27.281 -5.379 1 96.44 362 GLY A C 1
ATOM 2893 O O . GLY A 1 362 ? 6.891 -26.812 -4.75 1 96.44 362 GLY A O 1
ATOM 2894 N N . THR A 1 363 ? 8.992 -27.406 -4.844 1 95.44 363 THR A N 1
ATOM 2895 C CA . THR A 1 363 ? 9.25 -27.156 -3.43 1 95.44 363 THR A CA 1
ATOM 2896 C C . THR A 1 363 ? 8.984 -25.688 -3.084 1 95.44 363 THR A C 1
ATOM 2898 O O . THR A 1 363 ? 8.609 -25.359 -1.955 1 95.44 363 THR A O 1
ATOM 2901 N N . TRP A 1 364 ? 9.164 -24.797 -4.055 1 94.62 364 TRP A N 1
ATOM 2902 C CA . TRP A 1 364 ? 8.875 -23.391 -3.826 1 94.62 364 TRP A CA 1
ATOM 2903 C C . TRP A 1 364 ? 7.402 -23.172 -3.492 1 94.62 364 TRP A C 1
ATOM 2905 O O . TRP A 1 364 ? 7.031 -22.172 -2.875 1 94.62 364 TRP A O 1
ATOM 2915 N N . TYR A 1 365 ? 6.586 -24.125 -3.885 1 96.44 365 TYR A N 1
ATOM 2916 C CA . TYR A 1 365 ? 5.145 -24 -3.705 1 96.44 365 TYR A CA 1
ATOM 2917 C C . TYR A 1 365 ? 4.652 -24.891 -2.574 1 96.44 365 TYR A C 1
ATOM 2919 O O . TYR A 1 365 ? 3.449 -24.984 -2.326 1 96.44 365 TYR A O 1
ATOM 2927 N N . GLY A 1 366 ? 5.543 -25.625 -1.983 1 95.31 366 GLY A N 1
ATOM 2928 C CA . GLY A 1 366 ? 5.176 -26.422 -0.817 1 95.31 366 GLY A CA 1
ATOM 2929 C C . GLY A 1 366 ? 5.07 -27.906 -1.109 1 95.31 366 GLY A C 1
ATOM 2930 O O . GLY A 1 366 ? 4.715 -28.688 -0.229 1 95.31 366 GLY A O 1
ATOM 2931 N N . PHE A 1 367 ? 5.359 -28.328 -2.324 1 95.25 367 PHE A N 1
ATOM 2932 C CA . PHE A 1 367 ? 5.391 -29.75 -2.602 1 95.25 367 PHE A CA 1
ATOM 2933 C C . PHE A 1 367 ? 6.484 -30.438 -1.794 1 95.25 367 PHE A C 1
ATOM 2935 O O . PHE A 1 367 ? 7.477 -29.812 -1.42 1 95.25 367 PHE A O 1
ATOM 2942 N N . SER A 1 368 ? 6.273 -31.734 -1.573 1 92.69 368 SER A N 1
ATOM 2943 C CA . SER A 1 368 ? 7.234 -32.5 -0.797 1 92.69 368 SER A CA 1
ATOM 2944 C C . SER A 1 368 ? 8.602 -32.531 -1.469 1 92.69 368 SER A C 1
ATOM 2946 O O . SER A 1 368 ? 8.703 -32.625 -2.693 1 92.69 368 SER A O 1
ATOM 2948 N N . HIS A 1 369 ? 9.586 -32.5 -0.649 1 90.19 369 HIS A N 1
ATOM 2949 C CA . HIS A 1 369 ? 10.961 -32.531 -1.144 1 90.19 369 HIS A CA 1
ATOM 2950 C C . HIS A 1 369 ? 11.305 -33.875 -1.75 1 90.19 369 HIS A C 1
ATOM 2952 O O . HIS A 1 369 ? 12.328 -34.031 -2.434 1 90.19 369 HIS A O 1
ATOM 2958 N N . ASN A 1 370 ? 10.508 -34.875 -1.479 1 91.25 370 ASN A N 1
ATOM 2959 C CA . ASN A 1 370 ? 10.766 -36.219 -2.016 1 91.25 370 ASN A CA 1
ATOM 2960 C C . ASN A 1 370 ? 10.211 -36.375 -3.428 1 91.25 370 ASN A C 1
ATOM 2962 O O . ASN A 1 370 ? 10.375 -37.406 -4.059 1 91.25 370 ASN A O 1
ATOM 2966 N N . ARG A 1 371 ? 9.586 -35.312 -3.848 1 93 371 ARG A N 1
ATOM 2967 C CA . ARG A 1 371 ? 9.047 -35.281 -5.203 1 93 371 ARG A CA 1
ATOM 2968 C C . ARG A 1 371 ? 9.797 -34.281 -6.074 1 93 371 ARG A C 1
ATOM 2970 O O . ARG A 1 371 ? 10.094 -33.156 -5.633 1 93 371 ARG A O 1
ATOM 2977 N N . CYS A 1 372 ? 10.125 -34.719 -7.238 1 95.38 372 CYS A N 1
ATOM 2978 C CA . CYS A 1 372 ? 10.727 -33.781 -8.195 1 95.38 372 CYS A CA 1
ATOM 2979 C C . CYS A 1 372 ? 9.672 -33.25 -9.148 1 95.38 372 CYS A C 1
ATOM 2981 O O . CYS A 1 372 ? 9.391 -33.844 -10.188 1 95.38 372 CYS A O 1
ATOM 2983 N N . ILE A 1 373 ? 9.18 -32.156 -8.773 1 95.56 373 ILE A N 1
ATOM 2984 C CA . ILE A 1 373 ? 8.117 -31.516 -9.547 1 95.56 373 ILE A CA 1
ATOM 2985 C C . ILE A 1 373 ? 8.633 -30.219 -10.172 1 95.56 373 ILE A C 1
ATOM 2987 O O . ILE A 1 373 ? 9.211 -29.375 -9.484 1 95.56 373 ILE A O 1
ATOM 2991 N N . LEU A 1 374 ? 8.469 -30.125 -11.453 1 96.62 374 LEU A N 1
ATOM 2992 C CA . LEU A 1 374 ? 8.75 -28.906 -12.188 1 96.62 374 LEU A CA 1
ATOM 2993 C C . LEU A 1 374 ? 7.465 -28.141 -12.484 1 96.62 374 LEU A C 1
ATOM 2995 O O . LEU A 1 374 ? 6.465 -28.734 -12.883 1 96.62 374 LEU A O 1
ATOM 2999 N N . VAL A 1 375 ? 7.469 -26.844 -12.203 1 97.12 375 VAL A N 1
ATOM 3000 C CA . VAL A 1 375 ? 6.316 -25.984 -12.422 1 97.12 375 VAL A CA 1
ATOM 3001 C C . VAL A 1 375 ? 6.551 -25.109 -13.656 1 97.12 375 VAL A C 1
ATOM 3003 O O . VAL A 1 375 ? 7.492 -24.312 -13.688 1 97.12 375 VAL A O 1
ATOM 3006 N N . ILE A 1 376 ? 5.699 -25.234 -14.609 1 97.69 376 ILE A N 1
ATOM 3007 C CA . ILE A 1 376 ? 5.836 -24.547 -15.891 1 97.69 376 ILE A CA 1
ATOM 3008 C C . ILE A 1 376 ? 4.676 -23.562 -16.078 1 97.69 376 ILE A C 1
ATOM 3010 O O . ILE A 1 376 ? 3.516 -23.922 -15.828 1 97.69 376 ILE A O 1
ATOM 3014 N N . SER A 1 377 ? 5.004 -22.359 -16.484 1 97.81 377 SER A N 1
ATOM 3015 C CA . SER A 1 377 ? 3.98 -21.359 -16.781 1 97.81 377 SER A CA 1
ATOM 3016 C C . SER A 1 377 ? 3.342 -21.625 -18.141 1 97.81 377 SER A C 1
ATOM 3018 O O . SER A 1 377 ? 4.031 -21.672 -19.156 1 97.81 377 SER A O 1
ATOM 3020 N N . LEU A 1 378 ? 2.064 -21.672 -18.172 1 97.75 378 LEU A N 1
ATOM 3021 C CA . LEU A 1 378 ? 1.329 -21.984 -19.391 1 97.75 378 LEU A CA 1
ATOM 3022 C C . LEU A 1 378 ? 1.068 -20.734 -20.219 1 97.75 378 LEU A C 1
ATOM 3024 O O . LEU A 1 378 ? 0.499 -20.797 -21.297 1 97.75 378 LEU A O 1
ATOM 3028 N N . ILE A 1 379 ? 1.539 -19.594 -19.719 1 97.94 379 ILE A N 1
ATOM 3029 C CA . ILE A 1 379 ? 1.363 -18.391 -20.531 1 97.94 379 ILE A CA 1
ATOM 3030 C C . ILE A 1 379 ? 2.676 -18.047 -21.234 1 97.94 379 ILE A C 1
ATOM 3032 O O . ILE A 1 379 ? 2.787 -16.984 -21.859 1 97.94 379 ILE A O 1
ATOM 3036 N N . THR A 1 380 ? 3.67 -18.906 -21.156 1 98.06 380 THR A N 1
ATOM 3037 C CA . THR A 1 380 ? 4.922 -18.766 -21.891 1 98.06 380 THR A CA 1
ATOM 3038 C C . THR A 1 380 ? 4.664 -18.703 -23.391 1 98.06 380 THR A C 1
ATOM 3040 O O . THR A 1 380 ? 3.75 -19.359 -23.906 1 98.06 380 THR A O 1
ATOM 3043 N N . GLU A 1 381 ? 5.488 -17.875 -24.047 1 97.44 381 GLU A N 1
ATOM 3044 C CA . GLU A 1 381 ? 5.395 -17.875 -25.516 1 97.44 381 GLU A CA 1
ATOM 3045 C C . GLU A 1 381 ? 5.555 -19.281 -26.078 1 97.44 381 GLU A C 1
ATOM 3047 O O . GLU A 1 381 ? 6.418 -20.031 -25.641 1 97.44 381 GLU A O 1
ATOM 3052 N N . GLU A 1 382 ? 4.793 -19.594 -27.109 1 97.75 382 GLU A N 1
ATOM 3053 C CA . GLU A 1 382 ? 4.695 -20.953 -27.609 1 97.75 382 GLU A CA 1
ATOM 3054 C C . GLU A 1 382 ? 6.047 -21.469 -28.109 1 97.75 382 GLU A C 1
ATOM 3056 O O . GLU A 1 382 ? 6.453 -22.578 -27.797 1 97.75 382 GLU A O 1
ATOM 3061 N N . GLU A 1 383 ? 6.715 -20.609 -28.859 1 97.81 383 GLU A N 1
ATOM 3062 C CA . GLU A 1 383 ? 8.016 -21 -29.391 1 97.81 383 GLU A CA 1
ATOM 3063 C C . GLU A 1 383 ? 9.023 -21.234 -28.266 1 97.81 383 GLU A C 1
ATOM 3065 O O . GLU A 1 383 ? 9.812 -22.172 -28.312 1 97.81 383 GLU A O 1
ATOM 3070 N N . THR A 1 384 ? 8.969 -20.344 -27.312 1 98 384 THR A N 1
ATOM 3071 C CA . THR A 1 384 ? 9.852 -20.453 -26.156 1 98 384 THR A CA 1
ATOM 3072 C C . THR A 1 384 ? 9.562 -21.734 -25.375 1 98 384 THR A C 1
ATOM 3074 O O . THR A 1 384 ? 10.484 -22.438 -24.938 1 98 384 THR A O 1
ATOM 3077 N N . LEU A 1 385 ? 8.273 -22.047 -25.219 1 98.44 385 LEU A N 1
ATOM 3078 C CA . LEU A 1 385 ? 7.875 -23.266 -24.5 1 98.44 385 LEU A CA 1
ATOM 3079 C C . LEU A 1 385 ? 8.383 -24.5 -25.219 1 98.44 385 LEU A C 1
ATOM 3081 O O . LEU A 1 385 ? 8.977 -25.391 -24.609 1 98.44 385 LEU A O 1
ATOM 3085 N N . GLU A 1 386 ? 8.195 -24.562 -26.5 1 97.94 386 GLU A N 1
ATOM 3086 C CA . GLU A 1 386 ? 8.633 -25.703 -27.281 1 97.94 386 GLU A CA 1
ATOM 3087 C C . GLU A 1 386 ? 10.141 -25.906 -27.188 1 97.94 386 GLU A C 1
ATOM 3089 O O . GLU A 1 386 ? 10.617 -27.016 -26.969 1 97.94 386 GLU A O 1
ATOM 3094 N N . LYS A 1 387 ? 10.828 -24.797 -27.359 1 97.94 387 LYS A N 1
ATOM 3095 C CA . LYS A 1 387 ? 12.281 -24.859 -27.266 1 97.94 387 LYS A CA 1
ATOM 3096 C C . LYS A 1 387 ? 12.719 -25.359 -25.891 1 97.94 387 LYS A C 1
ATOM 3098 O O . LYS A 1 387 ? 13.617 -26.203 -25.781 1 97.94 387 LYS A O 1
ATOM 3103 N N . GLY A 1 388 ? 12.148 -24.797 -24.859 1 98.25 388 GLY A N 1
ATOM 3104 C CA . GLY A 1 388 ? 12.484 -25.203 -23.5 1 98.25 388 GLY A CA 1
ATOM 3105 C C . GLY A 1 388 ? 12.195 -26.672 -23.234 1 98.25 388 GLY A C 1
ATOM 3106 O O . GLY A 1 388 ? 13.008 -27.359 -22.625 1 98.25 388 GLY A O 1
ATOM 3107 N N . LEU A 1 389 ? 11.047 -27.156 -23.688 1 97.38 389 LEU A N 1
ATOM 3108 C CA . LEU A 1 389 ? 10.664 -28.547 -23.469 1 97.38 389 LEU A CA 1
ATOM 3109 C C . LEU A 1 389 ? 11.609 -29.484 -24.219 1 97.38 389 LEU A C 1
ATOM 3111 O O . LEU A 1 389 ? 11.945 -30.562 -23.734 1 97.38 389 LEU A O 1
ATOM 3115 N N . ASN A 1 390 ? 12 -29.109 -25.391 1 96.12 390 ASN A N 1
ATOM 3116 C CA . ASN A 1 390 ? 12.961 -29.891 -26.141 1 96.12 390 ASN A CA 1
ATOM 3117 C C . ASN A 1 390 ? 14.281 -30.031 -25.391 1 96.12 390 ASN A C 1
ATOM 3119 O O . ASN A 1 390 ? 14.875 -31.109 -25.344 1 96.12 390 ASN A O 1
ATOM 3123 N N . LEU A 1 391 ? 14.719 -28.984 -24.844 1 96.5 391 LEU A N 1
ATOM 3124 C CA . LEU A 1 391 ? 15.953 -29 -24.078 1 96.5 391 LEU A CA 1
ATOM 3125 C C . LEU A 1 391 ? 15.805 -29.859 -22.828 1 96.5 391 LEU A C 1
ATOM 3127 O O . LEU A 1 391 ? 16.75 -30.531 -22.406 1 96.5 391 LEU A O 1
ATOM 3131 N N . LEU A 1 392 ? 14.625 -29.781 -22.25 1 95.31 392 LEU A N 1
ATOM 3132 C CA . LEU A 1 392 ? 14.359 -30.625 -21.094 1 95.31 392 LEU A CA 1
ATOM 3133 C C . LEU A 1 392 ? 14.398 -32.094 -21.484 1 95.31 392 LEU A C 1
ATOM 3135 O O . LEU A 1 392 ? 14.867 -32.938 -20.703 1 95.31 392 LEU A O 1
ATOM 3139 N N . GLN A 1 393 ? 13.828 -32.375 -22.625 1 92.75 393 GLN A N 1
ATOM 3140 C CA . GLN A 1 393 ? 13.867 -33.75 -23.109 1 92.75 393 GLN A CA 1
ATOM 3141 C C . GLN A 1 393 ? 15.305 -34.25 -23.219 1 92.75 393 GLN A C 1
ATOM 3143 O O . GLN A 1 393 ? 15.602 -35.375 -22.844 1 92.75 393 GLN A O 1
ATOM 3148 N N . PHE A 1 394 ? 16.109 -33.406 -23.703 1 91.62 394 PHE A N 1
ATOM 3149 C CA . PHE A 1 394 ? 17.516 -33.75 -23.844 1 91.62 394 PHE A CA 1
ATOM 3150 C C . PHE A 1 394 ? 18.172 -33.938 -22.484 1 91.62 394 PHE A C 1
ATOM 3152 O O . PHE A 1 394 ? 19 -34.812 -22.297 1 91.62 394 PHE A O 1
ATOM 3159 N N . PHE A 1 395 ? 17.891 -33.125 -21.531 1 93.19 395 PHE A N 1
ATOM 3160 C CA . PHE A 1 395 ? 18.453 -33.156 -20.203 1 93.19 395 PHE A CA 1
ATOM 3161 C C . PHE A 1 395 ? 18.094 -34.469 -19.5 1 93.19 395 PHE A C 1
ATOM 3163 O O . PHE A 1 395 ? 18.922 -35.062 -18.797 1 93.19 395 PHE A O 1
ATOM 3170 N N . PHE A 1 396 ? 16.875 -34.906 -19.672 1 90.06 396 PHE A N 1
ATOM 3171 C CA . PHE A 1 396 ? 16.406 -36.062 -18.938 1 90.06 396 PHE A CA 1
ATOM 3172 C C . PHE A 1 396 ? 16.672 -37.344 -19.719 1 90.06 396 PHE A C 1
ATOM 3174 O O . PHE A 1 396 ? 16.359 -38.438 -19.25 1 90.06 396 PHE A O 1
ATOM 3181 N N . LYS A 1 397 ? 17.141 -37.281 -20.844 1 84.62 397 LYS A N 1
ATOM 3182 C CA . LYS A 1 397 ? 17.578 -38.469 -21.547 1 84.62 397 LYS A CA 1
ATOM 3183 C C . LYS A 1 397 ? 18.781 -39.125 -20.859 1 84.62 397 LYS A C 1
ATOM 3185 O O . LYS A 1 397 ? 19.656 -38.406 -20.359 1 84.62 397 LYS A O 1
ATOM 3190 N N . MET B 1 1 ? -30.406 -13.641 21.125 1 26.78 1 MET B N 1
ATOM 3191 C CA . MET B 1 1 ? -29.016 -13.617 21.578 1 26.78 1 MET B CA 1
ATOM 3192 C C . MET B 1 1 ? -28.062 -13.32 20.406 1 26.78 1 MET B C 1
ATOM 3194 O O . MET B 1 1 ? -28.031 -14.062 19.422 1 26.78 1 MET B O 1
ATOM 3198 N N . THR B 1 2 ? -27.859 -12.18 19.781 1 34.75 2 THR B N 1
ATOM 3199 C CA . THR B 1 2 ? -27.156 -11.438 18.75 1 34.75 2 THR B CA 1
ATOM 3200 C C . THR B 1 2 ? -25.719 -11.93 18.594 1 34.75 2 THR B C 1
ATOM 3202 O O . THR B 1 2 ? -24.875 -11.633 19.438 1 34.75 2 THR B O 1
ATOM 3205 N N . LYS B 1 3 ? -25.5 -13.195 18.359 1 39.62 3 LYS B N 1
ATOM 3206 C CA . LYS B 1 3 ? -24.547 -14.305 18.453 1 39.62 3 LYS B CA 1
ATOM 3207 C C . LYS B 1 3 ? -23.156 -13.859 18.031 1 39.62 3 LYS B C 1
ATOM 3209 O O . LYS B 1 3 ? -22.984 -12.82 17.391 1 39.62 3 LYS B O 1
ATOM 3214 N N . ASN B 1 4 ? -22 -14.906 17.688 1 47.97 4 ASN B N 1
ATOM 3215 C CA . ASN B 1 4 ? -20.562 -15.148 17.656 1 47.97 4 ASN B CA 1
ATOM 3216 C C . ASN B 1 4 ? -19.875 -14.336 16.562 1 47.97 4 ASN B C 1
ATOM 3218 O O . ASN B 1 4 ? -19.688 -14.82 15.445 1 47.97 4 ASN B O 1
ATOM 3222 N N . LEU B 1 5 ? -20.156 -13.07 16.562 1 60.84 5 LEU B N 1
ATOM 3223 C CA . LEU B 1 5 ? -19.391 -12.211 15.664 1 60.84 5 LEU B CA 1
ATOM 3224 C C . LEU B 1 5 ? -17.891 -12.422 15.867 1 60.84 5 LEU B C 1
ATOM 3226 O O . LEU B 1 5 ? -17.422 -12.523 17 1 60.84 5 LEU B O 1
ATOM 3230 N N . PHE B 1 6 ? -17.266 -12.891 14.883 1 73.81 6 PHE B N 1
ATOM 3231 C CA . PHE B 1 6 ? -15.812 -13.055 14.938 1 73.81 6 PHE B CA 1
ATOM 3232 C C . PHE B 1 6 ? -15.148 -11.805 15.492 1 73.81 6 PHE B C 1
ATOM 3234 O O . PHE B 1 6 ? -15.586 -10.688 15.219 1 73.81 6 PHE B O 1
ATOM 3241 N N . PRO B 1 7 ? -14.344 -11.969 16.547 1 85.44 7 PRO B N 1
ATOM 3242 C CA . PRO B 1 7 ? -13.648 -10.805 17.094 1 85.44 7 PRO B CA 1
ATOM 3243 C C . PRO B 1 7 ? -12.672 -10.172 16.109 1 85.44 7 PRO B C 1
ATOM 3245 O O . PRO B 1 7 ? -11.906 -10.891 15.461 1 85.44 7 PRO B O 1
ATOM 3248 N N . PHE B 1 8 ? -12.82 -8.875 15.906 1 93.06 8 PHE B N 1
ATOM 3249 C CA . PHE B 1 8 ? -11.836 -8.125 15.133 1 93.06 8 PHE B CA 1
ATOM 3250 C C . PHE B 1 8 ? -10.531 -8 15.898 1 93.06 8 PHE B C 1
ATOM 3252 O O . PHE B 1 8 ? -10.469 -8.328 17.094 1 93.06 8 PHE B O 1
ATOM 3259 N N . SER B 1 9 ? -9.492 -7.633 15.18 1 94.56 9 SER B N 1
ATOM 3260 C CA . SER B 1 9 ? -8.203 -7.434 15.828 1 94.56 9 SER B CA 1
ATOM 3261 C C . SER B 1 9 ? -8.289 -6.379 16.922 1 94.56 9 SER B C 1
ATOM 3263 O O . SER B 1 9 ? -9.188 -5.539 16.922 1 94.56 9 SER B O 1
ATOM 3265 N N . ASN B 1 10 ? -7.348 -6.395 17.844 1 92.56 10 ASN B N 1
ATOM 3266 C CA . ASN B 1 10 ? -7.305 -5.473 18.969 1 92.56 10 ASN B CA 1
ATOM 3267 C C . ASN B 1 10 ? -6.84 -4.082 18.531 1 92.56 10 ASN B C 1
ATOM 3269 O O . ASN B 1 10 ? -6.855 -3.145 19.328 1 92.56 10 ASN B O 1
ATOM 3273 N N . ARG B 1 11 ? -6.504 -3.949 17.312 1 90.88 11 ARG B N 1
ATOM 3274 C CA . ARG B 1 11 ? -5.98 -2.686 16.812 1 90.88 11 ARG B CA 1
ATOM 3275 C C . ARG B 1 11 ? -7.027 -1.579 16.906 1 90.88 11 ARG B C 1
ATOM 3277 O O . ARG B 1 11 ? -6.684 -0.408 17.078 1 90.88 11 ARG B O 1
ATOM 3284 N N . PHE B 1 12 ? -8.227 -1.943 16.797 1 87.19 12 PHE B N 1
ATOM 3285 C CA . PHE B 1 12 ? -9.305 -0.967 16.719 1 87.19 12 PHE B CA 1
ATOM 3286 C C . PHE B 1 12 ? -9.742 -0.531 18.109 1 87.19 12 PHE B C 1
ATOM 3288 O O . PHE B 1 12 ? -10.336 0.538 18.281 1 87.19 12 PHE B O 1
ATOM 3295 N N . SER B 1 13 ? -9.508 -1.375 19.062 1 79.5 13 SER B N 1
ATOM 3296 C CA . SER B 1 13 ? -9.836 -1.011 20.438 1 79.5 13 SER B CA 1
ATOM 3297 C C . SER B 1 13 ? -8.922 0.098 20.953 1 79.5 13 SER B C 1
ATOM 3299 O O . SER B 1 13 ? -9.344 0.945 21.734 1 79.5 13 SER B O 1
ATOM 3301 N N . SER B 1 14 ? -7.715 0.081 20.5 1 68.88 14 SER B N 1
ATOM 3302 C CA . SER B 1 14 ? -6.715 1.049 20.938 1 68.88 14 SER B CA 1
ATOM 3303 C C . SER B 1 14 ? -6.902 2.393 20.234 1 68.88 14 SER B C 1
ATOM 3305 O O . SER B 1 14 ? -6.383 3.412 20.703 1 68.88 14 SER B O 1
ATOM 3307 N N . LEU B 1 15 ? -7.559 2.377 19.141 1 70.5 15 LEU B N 1
ATOM 3308 C CA . LEU B 1 15 ? -7.668 3.582 18.328 1 70.5 15 LEU B CA 1
ATOM 3309 C C . LEU B 1 15 ? -8.914 4.379 18.688 1 70.5 15 LEU B C 1
ATOM 3311 O O . LEU B 1 15 ? -9.156 5.457 18.141 1 70.5 15 LEU B O 1
ATOM 3315 N N . GLY B 1 16 ? -9.438 4.137 19.922 1 59.91 16 GLY B N 1
ATOM 3316 C CA . GLY B 1 16 ? -10.586 4.848 20.453 1 59.91 16 GLY B CA 1
ATOM 3317 C C . GLY B 1 16 ? -11.883 4.5 19.734 1 59.91 16 GLY B C 1
ATOM 3318 O O . GLY B 1 16 ? -11.922 3.561 18.938 1 59.91 16 GLY B O 1
ATOM 3319 N N . GLU B 1 17 ? -12.961 5.027 20.188 1 54.34 17 GLU B N 1
ATOM 3320 C CA . GLU B 1 17 ? -14.289 4.758 19.641 1 54.34 17 GLU B CA 1
ATOM 3321 C C . GLU B 1 17 ? -14.359 5.133 18.156 1 54.34 17 GLU B C 1
ATOM 3323 O O . GLU B 1 17 ? -14.617 6.289 17.828 1 54.34 17 GLU B O 1
ATOM 3328 N N . ILE B 1 18 ? -13.672 4.312 17.312 1 54 18 ILE B N 1
ATOM 3329 C CA . ILE B 1 18 ? -13.867 4.5 15.883 1 54 18 ILE B CA 1
ATOM 3330 C C . ILE B 1 18 ? -15.336 4.785 15.594 1 54 18 ILE B C 1
ATOM 3332 O O . ILE B 1 18 ? -15.664 5.449 14.609 1 54 18 ILE B O 1
ATOM 3336 N N . GLN B 1 19 ? -16.25 4.266 16.547 1 49.06 19 GLN B N 1
ATOM 3337 C CA . GLN B 1 19 ? -17.703 4.266 16.359 1 49.06 19 GLN B CA 1
ATOM 3338 C C . GLN B 1 19 ? -18.281 5.668 16.531 1 49.06 19 GLN B C 1
ATOM 3340 O O . GLN B 1 19 ? -19.344 5.973 15.992 1 49.06 19 GLN B O 1
ATOM 3345 N N . SER B 1 20 ? -17.641 6.41 17.453 1 50.53 20 SER B N 1
ATOM 3346 C CA . SER B 1 20 ? -18.406 7.633 17.672 1 50.53 20 SER B CA 1
ATOM 3347 C C . SER B 1 20 ? -18 8.727 16.688 1 50.53 20 SER B C 1
ATOM 3349 O O . SER B 1 20 ? -16.828 9.102 16.625 1 50.53 20 SER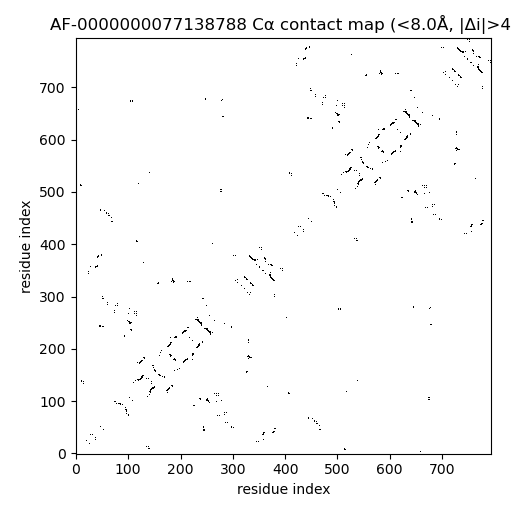 B O 1
ATOM 3351 N N . GLU B 1 21 ? -18.688 8.688 15.594 1 59 21 GLU B N 1
ATOM 3352 C CA . GLU B 1 21 ? -18.484 9.758 14.625 1 59 21 GLU B CA 1
ATOM 3353 C C . GLU B 1 21 ? -18.234 11.094 15.32 1 59 21 GLU B C 1
ATOM 3355 O O . GLU B 1 21 ? -19.016 11.492 16.188 1 59 21 GLU B O 1
ATOM 3360 N N . ASN B 1 22 ? -16.875 11.57 15.211 1 79.81 22 ASN B N 1
ATOM 3361 C CA . ASN B 1 22 ? -16.562 12.93 15.633 1 79.81 22 ASN B CA 1
ATOM 3362 C C . ASN B 1 22 ? -17.672 13.906 15.273 1 79.81 22 ASN B C 1
ATOM 3364 O O . ASN B 1 22 ? -18.125 13.938 14.125 1 79.81 22 ASN B O 1
ATOM 3368 N N . SER B 1 23 ? -18.312 14.5 16.234 1 86.44 23 SER B N 1
ATOM 3369 C CA . SER B 1 23 ? -19.438 15.414 16.047 1 86.44 23 SER B CA 1
ATOM 3370 C C . SER B 1 23 ? -19.141 16.453 14.961 1 86.44 23 SER B C 1
ATOM 3372 O O . SER B 1 23 ? -20.031 16.844 14.219 1 86.44 23 SER B O 1
ATOM 3374 N N . ILE B 1 24 ? -17.922 16.828 14.914 1 92.69 24 ILE B N 1
ATOM 3375 C CA . ILE B 1 24 ? -17.516 17.812 13.906 1 92.69 24 ILE B CA 1
ATOM 3376 C C . ILE B 1 24 ? -17.656 17.188 12.516 1 92.69 24 ILE B C 1
ATOM 3378 O O . ILE B 1 24 ? -18.25 17.797 11.617 1 92.69 24 ILE B O 1
ATOM 3382 N N . HIS B 1 25 ? -17.172 15.992 12.391 1 88.56 25 HIS B N 1
ATOM 3383 C CA . HIS B 1 25 ? -17.234 15.312 11.109 1 88.56 25 HIS B CA 1
ATOM 3384 C C . HIS B 1 25 ? -18.672 15.039 10.703 1 88.56 25 HIS B C 1
ATOM 3386 O O . HIS B 1 25 ? -19.047 15.195 9.531 1 88.56 25 HIS B O 1
ATOM 3392 N N . LYS B 1 26 ? -19.453 14.602 11.641 1 90.06 26 LYS B N 1
ATOM 3393 C CA . LYS B 1 26 ? -20.859 14.312 11.375 1 90.06 26 LYS B CA 1
ATOM 3394 C C . LYS B 1 26 ? -21.609 15.57 10.945 1 90.06 26 LYS B C 1
ATOM 3396 O O . LYS B 1 26 ? -22.359 15.547 9.969 1 90.06 26 LYS B O 1
ATOM 3401 N N . THR B 1 27 ? -21.406 16.594 11.711 1 94.56 27 THR B N 1
ATOM 3402 C CA . THR B 1 27 ? -22.078 17.859 11.391 1 94.56 27 THR B CA 1
ATOM 3403 C C . THR B 1 27 ? -21.688 18.344 10.008 1 94.56 27 THR B C 1
ATOM 3405 O O . THR B 1 27 ? -22.531 18.766 9.219 1 94.56 27 THR B O 1
ATOM 3408 N N . LYS B 1 28 ? -20.453 18.266 9.742 1 94.44 28 LYS B N 1
ATOM 3409 C CA . LYS B 1 28 ? -19.953 18.672 8.43 1 94.44 28 LYS B CA 1
ATOM 3410 C C . LYS B 1 28 ? -20.594 17.844 7.324 1 94.44 28 LYS B C 1
ATOM 3412 O O . LYS B 1 28 ? -21.047 18.375 6.316 1 94.44 28 LYS B O 1
ATOM 3417 N N . SER B 1 29 ? -20.594 16.578 7.527 1 90.31 29 SER B N 1
ATOM 3418 C CA . SER B 1 29 ? -21.188 15.656 6.555 1 90.31 29 SER B CA 1
ATOM 3419 C C . SER B 1 29 ? -22.656 15.961 6.336 1 90.31 29 SER B C 1
ATOM 3421 O O . SER B 1 29 ? -23.141 15.93 5.203 1 90.31 29 SER B O 1
ATOM 3423 N N . ASP B 1 30 ? -23.344 16.234 7.379 1 93.81 30 ASP B N 1
ATOM 3424 C CA . ASP B 1 30 ? -24.766 16.578 7.305 1 93.81 30 ASP B CA 1
ATOM 3425 C C . ASP B 1 30 ? -24.984 17.859 6.5 1 93.81 30 ASP B C 1
ATOM 3427 O O . ASP B 1 30 ? -25.922 17.938 5.703 1 93.81 30 ASP B O 1
ATOM 3431 N N . LEU B 1 31 ? -24.172 18.812 6.75 1 95.81 31 LEU B N 1
ATOM 3432 C CA . LEU B 1 31 ? -24.266 20.078 6.027 1 95.81 31 LEU B CA 1
ATOM 3433 C C . LEU B 1 31 ? -24.031 19.875 4.535 1 95.81 31 LEU B C 1
ATOM 3435 O O . LEU B 1 31 ? -24.797 20.375 3.709 1 95.81 31 LEU B O 1
ATOM 3439 N N . ILE B 1 32 ? -23.062 19.078 4.219 1 92.75 32 ILE B N 1
ATOM 3440 C CA . ILE B 1 32 ? -22.734 18.812 2.822 1 92.75 32 ILE B CA 1
ATOM 3441 C C . ILE B 1 32 ? -23.891 18.062 2.156 1 92.75 32 ILE B C 1
ATOM 3443 O O . ILE B 1 32 ? -24.312 18.422 1.05 1 92.75 32 ILE B O 1
ATOM 3447 N N . GLU B 1 33 ? -24.391 17.141 2.809 1 92.25 33 GLU B N 1
ATOM 3448 C CA . GLU B 1 33 ? -25.484 16.344 2.275 1 92.25 33 GLU B CA 1
ATOM 3449 C C . GLU B 1 33 ? -26.75 17.172 2.08 1 92.25 33 GLU B C 1
ATOM 3451 O O . GLU B 1 33 ? -27.547 16.906 1.178 1 92.25 33 GLU B O 1
ATOM 3456 N N . SER B 1 34 ? -26.906 18.125 2.832 1 95.69 34 SER B N 1
ATOM 3457 C CA . SER B 1 34 ? -28.078 19 2.764 1 95.69 34 SER B CA 1
ATOM 3458 C C . SER B 1 34 ? -27.891 20.109 1.733 1 95.69 34 SER B C 1
ATOM 3460 O O . SER B 1 34 ? -28.766 20.938 1.539 1 95.69 34 SER B O 1
ATOM 3462 N N . GLY B 1 35 ? -26.75 20.188 1.181 1 95 35 GLY B N 1
ATOM 3463 C CA . GLY B 1 35 ? -26.484 21.156 0.136 1 95 35 GLY B CA 1
ATOM 3464 C C . GLY B 1 35 ? -26.094 22.531 0.677 1 95 35 GLY B C 1
ATOM 3465 O O . GLY B 1 35 ? -26.156 23.531 -0.048 1 95 35 GLY B O 1
ATOM 3466 N N . ILE B 1 36 ? -25.766 22.594 1.921 1 96.12 36 ILE B N 1
ATOM 3467 C CA . ILE B 1 36 ? -25.344 23.859 2.527 1 96.12 36 ILE B CA 1
ATOM 3468 C C . ILE B 1 36 ? -23.859 24.078 2.299 1 96.12 36 ILE B C 1
ATOM 3470 O O . ILE B 1 36 ? -23.031 23.234 2.676 1 96.12 36 ILE B O 1
ATOM 3474 N N . PRO B 1 37 ? -23.531 25.156 1.758 1 95.69 37 PRO B N 1
ATOM 3475 C CA . PRO B 1 37 ? -22.125 25.406 1.49 1 95.69 37 PRO B CA 1
ATOM 3476 C C . PRO B 1 37 ? -21.312 25.625 2.766 1 95.69 37 PRO B C 1
ATOM 3478 O O . PRO B 1 37 ? -21.781 26.266 3.707 1 95.69 37 PRO B O 1
ATOM 3481 N N . ILE B 1 38 ? -20.172 25.078 2.752 1 97.12 38 ILE B N 1
ATOM 3482 C CA . ILE B 1 38 ? -19.25 25.188 3.879 1 97.12 38 ILE B CA 1
ATOM 3483 C C . ILE B 1 38 ? -18 25.953 3.455 1 97.12 38 ILE B C 1
ATOM 3485 O O . ILE B 1 38 ? -17.5 25.766 2.346 1 97.12 38 ILE B O 1
ATOM 3489 N N . ILE B 1 39 ? -17.547 26.875 4.27 1 97.88 39 ILE B N 1
ATOM 3490 C CA . ILE B 1 39 ? -16.266 27.547 4.09 1 97.88 39 ILE B CA 1
ATOM 3491 C C . ILE B 1 39 ? -15.164 26.734 4.754 1 97.88 39 ILE B C 1
ATOM 3493 O O . ILE B 1 39 ? -15.047 26.719 5.98 1 97.88 39 ILE B O 1
ATOM 3497 N N . GLU B 1 40 ? -14.359 26.094 3.939 1 97 40 GLU B N 1
ATOM 3498 C CA . GLU B 1 40 ? -13.359 25.156 4.438 1 97 40 GLU B CA 1
ATOM 3499 C C . GLU B 1 40 ? -12.031 25.859 4.703 1 97 40 GLU B C 1
ATOM 3501 O O . GLU B 1 40 ? -11.375 26.328 3.773 1 97 40 GLU B O 1
ATOM 3506 N N . LEU B 1 41 ? -11.602 25.875 5.941 1 98.19 41 LEU B N 1
ATOM 3507 C CA . LEU B 1 41 ? -10.344 26.531 6.297 1 98.19 41 LEU B CA 1
ATOM 3508 C C . LEU B 1 41 ? -9.312 25.5 6.754 1 98.19 41 LEU B C 1
ATOM 3510 O O . LEU B 1 41 ? -8.164 25.844 7.051 1 98.19 41 LEU B O 1
ATOM 3514 N N . GLY B 1 42 ? -9.711 24.234 6.766 1 96.25 42 GLY B N 1
ATOM 3515 C CA . GLY B 1 42 ? -8.82 23.203 7.281 1 96.25 42 GLY B CA 1
ATOM 3516 C C . GLY B 1 42 ? -8.297 22.281 6.199 1 96.25 42 GLY B C 1
ATOM 3517 O O . GLY B 1 42 ? -7.441 21.438 6.461 1 96.25 42 GLY B O 1
ATOM 3518 N N . ASN B 1 43 ? -8.797 22.422 4.926 1 93.56 43 ASN B N 1
ATOM 3519 C CA . ASN B 1 43 ? -8.359 21.562 3.826 1 93.56 43 ASN B CA 1
ATOM 3520 C C . ASN B 1 43 ? -6.902 21.828 3.459 1 93.56 43 ASN B C 1
ATOM 3522 O O . ASN B 1 43 ? -6.477 22.969 3.35 1 93.56 43 ASN B O 1
ATOM 3526 N N . SER B 1 44 ? -6.172 20.719 3.342 1 92.56 44 SER B N 1
ATOM 3527 C CA . SER B 1 44 ? -4.746 20.828 3.064 1 92.56 44 SER B CA 1
ATOM 3528 C C . SER B 1 44 ? -4.367 20.062 1.796 1 92.56 44 SER B C 1
ATOM 3530 O O . SER B 1 44 ? -3.24 19.594 1.666 1 92.56 44 SER B O 1
ATOM 3532 N N . ASN B 1 45 ? -5.254 19.859 0.912 1 92.38 45 ASN B N 1
ATOM 3533 C CA . ASN B 1 45 ? -4.996 19.203 -0.365 1 92.38 45 ASN B CA 1
ATOM 3534 C C . ASN B 1 45 ? -4.809 20.219 -1.49 1 92.38 45 ASN B C 1
ATOM 3536 O O . ASN B 1 45 ? -5.781 20.797 -1.976 1 92.38 45 ASN B O 1
ATOM 3540 N N . PRO B 1 46 ? -3.646 20.359 -1.913 1 93.75 46 PRO B N 1
ATOM 3541 C CA . PRO B 1 46 ? -3.385 21.391 -2.91 1 93.75 46 PRO B CA 1
ATOM 3542 C C . PRO B 1 46 ? -4.16 21.172 -4.207 1 93.75 46 PRO B C 1
ATOM 3544 O O . PRO B 1 46 ? -4.59 22.141 -4.844 1 93.75 46 PRO B O 1
ATOM 3547 N N . THR B 1 47 ? -4.418 19.938 -4.562 1 90.88 47 THR B N 1
ATOM 3548 C CA . THR B 1 47 ? -5.133 19.625 -5.793 1 90.88 47 THR B CA 1
ATOM 3549 C C . THR B 1 47 ? -6.562 20.156 -5.738 1 90.88 47 THR B C 1
ATOM 3551 O O . THR B 1 47 ? -7.121 20.562 -6.766 1 90.88 47 THR B O 1
ATOM 3554 N N . GLN B 1 48 ? -7.109 20.281 -4.551 1 89.75 48 GLN B N 1
ATOM 3555 C CA . GLN B 1 48 ? -8.5 20.672 -4.379 1 89.75 48 GLN B CA 1
ATOM 3556 C C . GLN B 1 48 ? -8.625 22.188 -4.18 1 89.75 48 GLN B C 1
ATOM 3558 O O . GLN B 1 48 ? -9.734 22.719 -4.121 1 89.75 48 GLN B O 1
ATOM 3563 N N . LEU B 1 49 ? -7.504 22.891 -4.105 1 93.38 49 LEU B N 1
ATOM 3564 C CA . LEU B 1 49 ? -7.535 24.297 -3.723 1 93.38 49 LEU B CA 1
ATOM 3565 C C . LEU B 1 49 ? -6.934 25.172 -4.816 1 93.38 49 LEU B C 1
ATOM 3567 O O . LEU B 1 49 ? -6.352 26.219 -4.523 1 93.38 49 LEU B O 1
ATOM 3571 N N . GLY B 1 50 ? -7 24.656 -6.047 1 91.38 50 GLY B N 1
ATOM 3572 C CA . GLY B 1 50 ? -6.555 25.438 -7.184 1 91.38 50 GLY B CA 1
ATOM 3573 C C . GLY B 1 50 ? -5.043 25.531 -7.297 1 91.38 50 GLY B C 1
ATOM 3574 O O . GLY B 1 50 ? -4.516 26.422 -7.957 1 91.38 50 GLY B O 1
ATOM 3575 N N . LEU B 1 51 ? -4.352 24.672 -6.574 1 94.56 51 LEU B N 1
ATOM 3576 C CA . LEU B 1 51 ? -2.895 24.625 -6.594 1 94.56 51 LEU B CA 1
ATOM 3577 C C . LEU B 1 51 ? -2.402 23.344 -7.25 1 94.56 51 LEU B C 1
ATOM 3579 O O . LEU B 1 51 ? -1.267 22.922 -7.023 1 94.56 51 LEU B O 1
ATOM 3583 N N . GLU B 1 52 ? -3.254 22.781 -8.016 1 92.44 52 GLU B N 1
ATOM 3584 C CA . GLU B 1 52 ? -2.963 21.5 -8.648 1 92.44 52 GLU B CA 1
ATOM 3585 C C . GLU B 1 52 ? -1.84 21.625 -9.672 1 92.44 52 GLU B C 1
ATOM 3587 O O . GLU B 1 52 ? -1.594 22.719 -10.188 1 92.44 52 GLU B O 1
ATOM 3592 N N . PHE B 1 53 ? -1.155 20.5 -9.906 1 94.44 53 PHE B N 1
ATOM 3593 C CA . PHE B 1 53 ? -0.25 20.406 -11.047 1 94.44 53 PHE B CA 1
ATOM 3594 C C . PHE B 1 53 ? -0.957 20.797 -12.336 1 94.44 53 PHE B C 1
ATOM 3596 O O . PHE B 1 53 ? -2.121 20.453 -12.547 1 94.44 53 PHE B O 1
ATOM 3603 N N . PRO B 1 54 ? -0.34 21.562 -13.172 1 93.75 54 PRO B N 1
ATOM 3604 C CA . PRO B 1 54 ? -1.022 22.016 -14.391 1 93.75 54 PRO B CA 1
ATOM 3605 C C . PRO B 1 54 ? -1.65 20.859 -15.172 1 93.75 54 PRO B C 1
ATOM 3607 O O . PRO B 1 54 ? -0.937 19.984 -15.664 1 93.75 54 PRO B O 1
ATOM 3610 N N . PRO B 1 55 ? -2.918 20.891 -15.305 1 91.81 55 PRO B N 1
ATOM 3611 C CA . PRO B 1 55 ? -3.627 19.75 -15.875 1 91.81 55 PRO B CA 1
ATOM 3612 C C . PRO B 1 55 ? -3.215 19.453 -17.312 1 91.81 55 PRO B C 1
ATOM 3614 O O . PRO B 1 55 ? -3.094 18.297 -17.703 1 91.81 55 PRO B O 1
ATOM 3617 N N . SER B 1 56 ? -3.006 20.5 -18.141 1 92.81 56 SER B N 1
ATOM 3618 C CA . SER B 1 56 ? -2.631 20.312 -19.547 1 92.81 56 SER B CA 1
ATOM 3619 C C . SER B 1 56 ? -1.271 19.625 -19.656 1 92.81 56 SER B C 1
ATOM 3621 O O . SER B 1 56 ? -1.072 18.766 -20.516 1 92.81 56 SER B O 1
ATOM 3623 N N . VAL B 1 57 ? -0.36 19.984 -18.797 1 94.44 57 VAL B N 1
ATOM 3624 C CA . VAL B 1 57 ? 0.969 19.375 -18.781 1 94.44 57 VAL B CA 1
ATOM 3625 C C . VAL B 1 57 ? 0.876 17.922 -18.344 1 94.44 57 VAL B C 1
ATOM 3627 O O . VAL B 1 57 ? 1.481 17.031 -18.953 1 94.44 57 VAL B O 1
ATOM 3630 N N . LEU B 1 58 ? 0.146 17.719 -17.312 1 93.56 58 LEU B N 1
ATOM 3631 C CA . LEU B 1 58 ? -0.029 16.359 -16.797 1 93.56 58 LEU B CA 1
ATOM 3632 C C . LEU B 1 58 ? -0.633 15.453 -17.859 1 93.56 58 LEU B C 1
ATOM 3634 O O . LEU B 1 58 ? -0.158 14.328 -18.078 1 93.56 58 LEU B O 1
ATOM 3638 N N . THR B 1 59 ? -1.655 15.93 -18.578 1 91.81 59 THR B N 1
ATOM 3639 C CA . THR B 1 59 ? -2.287 15.172 -19.656 1 91.81 59 THR B CA 1
ATOM 3640 C C . THR B 1 59 ? -1.281 14.859 -20.75 1 91.81 59 THR B C 1
ATOM 3642 O O . THR B 1 59 ? -1.229 13.734 -21.25 1 91.81 59 THR B O 1
ATOM 3645 N N . HIS B 1 60 ? -0.531 15.828 -21.078 1 93.81 60 HIS B N 1
ATOM 3646 C CA . HIS B 1 60 ? 0.487 15.641 -22.109 1 93.81 60 HIS B CA 1
ATOM 3647 C C . HIS B 1 60 ? 1.5 14.578 -21.688 1 93.81 60 HIS B C 1
ATOM 3649 O O . HIS B 1 60 ? 1.849 13.711 -22.5 1 93.81 60 HIS B O 1
ATOM 3655 N N . ILE B 1 61 ? 1.95 14.617 -20.5 1 93.38 61 ILE B N 1
ATOM 3656 C CA . ILE B 1 61 ? 2.945 13.672 -20.016 1 93.38 61 ILE B CA 1
ATOM 3657 C C . ILE B 1 61 ? 2.367 12.258 -20.016 1 93.38 61 ILE B C 1
ATOM 3659 O O . ILE B 1 61 ? 2.998 11.328 -20.531 1 93.38 61 ILE B O 1
ATOM 3663 N N . LEU B 1 62 ? 1.19 12.078 -19.562 1 89.62 62 LEU B N 1
ATOM 3664 C CA . LEU B 1 62 ? 0.556 10.766 -19.469 1 89.62 62 LEU B CA 1
ATOM 3665 C C . LEU B 1 62 ? 0.287 10.195 -20.859 1 89.62 62 LEU B C 1
ATOM 3667 O O . LEU B 1 62 ? 0.34 8.977 -21.062 1 89.62 62 LEU B O 1
ATOM 3671 N N . SER B 1 63 ? 0.08 11.07 -21.812 1 89.81 63 SER B N 1
ATOM 3672 C CA . SER B 1 63 ? -0.246 10.641 -23.156 1 89.81 63 SER B CA 1
ATOM 3673 C C . SER B 1 63 ? 0.994 10.141 -23.891 1 89.81 63 SER B C 1
ATOM 3675 O O . SER B 1 63 ? 0.884 9.477 -24.938 1 89.81 63 SER B O 1
ATOM 3677 N N . ASN B 1 64 ? 2.119 10.344 -23.422 1 89.94 64 ASN B N 1
ATOM 3678 C CA . ASN B 1 64 ? 3.354 10.016 -24.125 1 89.94 64 ASN B CA 1
ATOM 3679 C C . ASN B 1 64 ? 4.137 8.922 -23.406 1 89.94 64 ASN B C 1
ATOM 3681 O O . ASN B 1 64 ? 5.285 8.648 -23.766 1 89.94 64 ASN B O 1
ATOM 3685 N N . LEU B 1 65 ? 3.518 8.305 -22.469 1 89.75 65 LEU B N 1
ATOM 3686 C CA . LEU B 1 65 ? 4.199 7.258 -21.719 1 89.75 65 LEU B CA 1
ATOM 3687 C C . LEU B 1 65 ? 4.328 5.988 -22.562 1 89.75 65 LEU B C 1
ATOM 3689 O O . LEU B 1 65 ? 3.432 5.66 -23.344 1 89.75 65 LEU B O 1
ATOM 3693 N N . ASN B 1 66 ? 5.48 5.34 -22.422 1 83.94 66 ASN B N 1
ATOM 3694 C CA . ASN B 1 66 ? 5.562 3.963 -22.906 1 83.94 66 ASN B CA 1
ATOM 3695 C C . ASN B 1 66 ? 4.883 2.996 -21.938 1 83.94 66 ASN B C 1
ATOM 3697 O O . ASN B 1 66 ? 5.508 2.51 -20.984 1 83.94 66 ASN B O 1
ATOM 3701 N N . VAL B 1 67 ? 3.672 2.617 -22.219 1 79.81 67 VAL B N 1
ATOM 3702 C CA . VAL B 1 67 ? 2.801 1.89 -21.312 1 79.81 67 VAL B CA 1
ATOM 3703 C C . VAL B 1 67 ? 3.082 0.392 -21.406 1 79.81 67 VAL B C 1
ATOM 3705 O O . VAL B 1 67 ? 2.49 -0.406 -20.672 1 79.81 67 VAL B O 1
ATOM 3708 N N . SER B 1 68 ? 4.027 -0.043 -22.281 1 75.62 68 SER B N 1
ATOM 3709 C CA . SER B 1 68 ? 4.277 -1.463 -22.5 1 75.62 68 SER B CA 1
ATOM 3710 C C . SER B 1 68 ? 5.406 -1.971 -21.625 1 75.62 68 SER B C 1
ATOM 3712 O O . SER B 1 68 ? 5.621 -3.18 -21.5 1 75.62 68 SER B O 1
ATOM 3714 N N . ILE B 1 69 ? 6.055 -1.114 -21.062 1 76.75 69 ILE B N 1
ATOM 3715 C CA . ILE B 1 69 ? 7.203 -1.522 -20.266 1 76.75 69 ILE B CA 1
ATOM 3716 C C . ILE B 1 69 ? 6.773 -1.744 -18.812 1 76.75 69 ILE B C 1
ATOM 3718 O O . ILE B 1 69 ? 6.199 -0.851 -18.188 1 76.75 69 ILE B O 1
ATOM 3722 N N . TYR B 1 70 ? 6.953 -2.969 -18.391 1 86.25 70 TYR B N 1
ATOM 3723 C CA . TYR B 1 70 ? 6.711 -3.287 -16.984 1 86.25 70 TYR B CA 1
ATOM 3724 C C . TYR B 1 70 ? 7.906 -4.012 -16.375 1 86.25 70 TYR B C 1
ATOM 3726 O O . TYR B 1 70 ? 8.219 -5.137 -16.766 1 86.25 70 TYR B O 1
ATOM 3734 N N . ASP B 1 71 ? 8.586 -3.389 -15.539 1 87.5 71 ASP B N 1
ATOM 3735 C CA . ASP B 1 71 ? 9.688 -3.953 -14.758 1 87.5 71 ASP B CA 1
ATOM 3736 C C . ASP B 1 71 ? 9.375 -3.902 -13.258 1 87.5 71 ASP B C 1
ATOM 3738 O O . ASP B 1 71 ? 9.547 -2.863 -12.617 1 87.5 71 ASP B O 1
ATOM 3742 N N . PRO B 1 72 ? 8.977 -5.027 -12.758 1 89.25 72 PRO B N 1
ATOM 3743 C CA . PRO B 1 72 ? 8.594 -5.051 -11.344 1 89.25 72 PRO B CA 1
ATOM 3744 C C . PRO B 1 72 ? 9.805 -5.098 -10.414 1 89.25 72 PRO B C 1
ATOM 3746 O O . PRO B 1 72 ? 9.945 -6.035 -9.625 1 89.25 72 PRO B O 1
ATOM 3749 N N . ILE B 1 73 ? 10.633 -4.066 -10.438 1 91.94 73 ILE B N 1
ATOM 3750 C CA . ILE B 1 73 ? 11.766 -3.934 -9.531 1 91.94 73 ILE B CA 1
ATOM 3751 C C . ILE B 1 73 ? 11.266 -3.523 -8.141 1 91.94 73 ILE B C 1
ATOM 3753 O O . ILE B 1 73 ? 10.555 -2.529 -8.008 1 91.94 73 ILE B O 1
ATOM 3757 N N . PRO B 1 74 ? 11.656 -4.285 -7.129 1 93.38 74 PRO B N 1
ATOM 3758 C CA . PRO B 1 74 ? 11.125 -4.035 -5.785 1 93.38 74 PRO B CA 1
ATOM 3759 C C . PRO B 1 74 ? 11.375 -2.605 -5.309 1 93.38 74 PRO B C 1
ATOM 3761 O O . PRO B 1 74 ? 10.516 -2.002 -4.664 1 93.38 74 PRO B O 1
ATOM 3764 N N . GLU B 1 75 ? 12.508 -2.014 -5.617 1 96.75 75 GLU B N 1
ATOM 3765 C CA . GLU B 1 75 ? 12.891 -0.684 -5.148 1 96.75 75 GLU B CA 1
ATOM 3766 C C . GLU B 1 75 ? 12.211 0.407 -5.977 1 96.75 75 GLU B C 1
ATOM 3768 O O . GLU B 1 75 ? 12.188 1.572 -5.574 1 96.75 75 GLU B O 1
ATOM 3773 N N . GLY B 1 76 ? 11.656 0.08 -7.078 1 96.19 76 GLY B N 1
ATOM 3774 C CA . GLY B 1 76 ? 11.172 1.038 -8.062 1 96.19 76 GLY B CA 1
ATOM 3775 C C . GLY B 1 76 ? 12.133 1.239 -9.219 1 96.19 76 GLY B C 1
ATOM 3776 O O . GLY B 1 76 ? 13.305 0.859 -9.133 1 96.19 76 GLY B O 1
ATOM 3777 N N . LEU B 1 77 ? 11.711 1.79 -10.273 1 94.75 77 LEU B N 1
ATOM 3778 C CA . LEU B 1 77 ? 12.516 1.978 -11.477 1 94.75 77 LEU B CA 1
ATOM 3779 C C . LEU B 1 77 ? 13.781 2.77 -11.172 1 94.75 77 LEU B C 1
ATOM 3781 O O . LEU B 1 77 ? 13.727 3.791 -10.484 1 94.75 77 LEU B O 1
ATOM 3785 N N . GLU B 1 78 ? 14.844 2.266 -11.711 1 93.94 78 GLU B N 1
ATOM 3786 C CA . GLU B 1 78 ? 16.141 2.887 -11.445 1 93.94 78 GLU B CA 1
ATOM 3787 C C . GLU B 1 78 ? 16.188 4.316 -11.969 1 93.94 78 GLU B C 1
ATOM 3789 O O . GLU B 1 78 ? 16.766 5.199 -11.336 1 93.94 78 GLU B O 1
ATOM 3794 N N . SER B 1 79 ? 15.609 4.543 -13.102 1 92.12 79 SER B N 1
ATOM 3795 C CA . SER B 1 79 ? 15.602 5.875 -13.688 1 92.12 79 SER B CA 1
ATOM 3796 C C . SER B 1 79 ? 14.922 6.883 -12.773 1 92.12 79 SER B C 1
ATOM 3798 O O . SER B 1 79 ? 15.375 8.023 -12.641 1 92.12 79 SER B O 1
ATOM 3800 N N . VAL B 1 80 ? 13.867 6.43 -12.109 1 94.69 80 VAL B N 1
ATOM 3801 C CA . VAL B 1 80 ? 13.133 7.301 -11.195 1 94.69 80 VAL B CA 1
ATOM 3802 C C . VAL B 1 80 ? 13.969 7.559 -9.945 1 94.69 80 VAL B C 1
ATOM 3804 O O . VAL B 1 80 ? 14.094 8.703 -9.5 1 94.69 80 VAL B O 1
ATOM 3807 N N . ARG B 1 81 ? 14.555 6.508 -9.406 1 97.12 81 ARG B N 1
ATOM 3808 C CA . ARG B 1 81 ? 15.391 6.645 -8.219 1 97.12 81 ARG B CA 1
ATOM 3809 C C . ARG B 1 81 ? 16.578 7.562 -8.492 1 97.12 81 ARG B C 1
ATOM 3811 O O . ARG B 1 81 ? 16.984 8.336 -7.621 1 97.12 81 ARG B O 1
ATOM 3818 N N . LYS B 1 82 ? 17.125 7.484 -9.719 1 96.38 82 LYS B N 1
ATOM 3819 C CA . LYS B 1 82 ? 18.219 8.359 -10.109 1 96.38 82 LYS B CA 1
ATOM 3820 C C . LYS B 1 82 ? 17.781 9.82 -10.102 1 96.38 82 LYS B C 1
ATOM 3822 O O . LYS B 1 82 ? 18.516 10.688 -9.617 1 96.38 82 LYS B O 1
ATOM 3827 N N . GLU B 1 83 ? 16.641 10.055 -10.625 1 94.56 83 GLU B N 1
ATOM 3828 C CA . GLU B 1 83 ? 16.125 11.422 -10.656 1 94.56 83 GLU B CA 1
ATOM 3829 C C . GLU B 1 83 ? 15.898 11.953 -9.242 1 94.56 83 GLU B C 1
ATOM 3831 O O . GLU B 1 83 ? 16.266 13.094 -8.938 1 94.56 83 GLU B O 1
ATOM 3836 N N . ILE B 1 84 ? 15.352 11.172 -8.391 1 96.38 84 ILE B N 1
ATOM 3837 C CA . ILE B 1 84 ? 15.102 11.57 -7.012 1 96.38 84 ILE B CA 1
ATOM 3838 C C . ILE B 1 84 ? 16.422 11.789 -6.281 1 96.38 84 ILE B C 1
ATOM 3840 O O . ILE B 1 84 ? 16.562 12.727 -5.492 1 96.38 84 ILE B O 1
ATOM 3844 N N . SER B 1 85 ? 17.359 10.906 -6.57 1 96.5 85 SER B N 1
ATOM 3845 C CA . SER B 1 85 ? 18.688 11.016 -5.965 1 96.5 85 SER B CA 1
ATOM 3846 C C . SER B 1 85 ? 19.328 12.359 -6.293 1 96.5 85 SER B C 1
ATOM 3848 O O . SER B 1 85 ? 19.953 12.977 -5.434 1 96.5 85 SER B O 1
ATOM 3850 N N . SER B 1 86 ? 19.172 12.82 -7.469 1 94.38 86 SER B N 1
ATOM 3851 C CA . SER B 1 86 ? 19.75 14.094 -7.891 1 94.38 86 SER B CA 1
ATOM 3852 C C . SER B 1 86 ? 19.172 15.258 -7.09 1 94.38 86 SER B C 1
ATOM 3854 O O . SER B 1 86 ? 19.875 16.234 -6.797 1 94.38 86 SER B O 1
ATOM 3856 N N . PHE B 1 87 ? 17.969 15.148 -6.797 1 91.62 87 PHE B N 1
ATOM 3857 C CA . PHE B 1 87 ? 17.312 16.141 -5.957 1 91.62 87 PHE B CA 1
ATOM 3858 C C . PHE B 1 87 ? 18.047 16.297 -4.633 1 91.62 87 PHE B C 1
ATOM 3860 O O . PHE B 1 87 ? 18.297 17.422 -4.18 1 91.62 87 PHE B O 1
ATOM 3867 N N . TYR B 1 88 ? 18.438 15.273 -3.975 1 94.62 88 TYR B N 1
ATOM 3868 C CA . TYR B 1 88 ? 19.125 15.32 -2.688 1 94.62 88 TYR B CA 1
ATOM 3869 C C . TYR B 1 88 ? 20.578 15.719 -2.857 1 94.62 88 TYR B C 1
ATOM 3871 O O . TYR B 1 88 ? 21.141 16.438 -2.02 1 94.62 88 TYR B O 1
ATOM 3879 N N . THR B 1 89 ? 21.156 15.266 -3.934 1 93.69 89 THR B N 1
ATOM 3880 C CA . THR B 1 89 ? 22.547 15.648 -4.203 1 93.69 89 THR B CA 1
ATOM 3881 C C . THR B 1 89 ? 22.656 17.156 -4.371 1 93.69 89 THR B C 1
ATOM 3883 O O . THR B 1 89 ? 23.641 17.766 -3.926 1 93.69 89 THR B O 1
ATOM 3886 N N . ASN B 1 90 ? 21.688 17.766 -4.957 1 91.31 90 ASN B N 1
ATOM 3887 C CA . ASN B 1 90 ? 21.656 19.203 -5.125 1 91.31 90 ASN B CA 1
ATOM 3888 C C . ASN B 1 90 ? 21.516 19.922 -3.787 1 91.31 90 ASN B C 1
ATOM 3890 O O . ASN B 1 90 ? 21.828 21.109 -3.678 1 91.31 90 ASN B O 1
ATOM 3894 N N . ARG B 1 91 ? 21.016 19.234 -2.764 1 91.06 91 ARG B N 1
ATOM 3895 C CA . ARG B 1 91 ? 20.922 19.766 -1.408 1 91.06 91 ARG B CA 1
ATOM 3896 C C . ARG B 1 91 ? 22.172 19.438 -0.598 1 91.06 91 ARG B C 1
ATOM 3898 O O . ARG B 1 91 ? 22.172 19.562 0.628 1 91.06 91 ARG B O 1
ATOM 3905 N N . GLU B 1 92 ? 23.172 18.875 -1.281 1 93.25 92 GLU B N 1
ATOM 3906 C CA . GLU B 1 92 ? 24.453 18.5 -0.681 1 93.25 92 GLU B CA 1
ATOM 3907 C C . GLU B 1 92 ? 24.297 17.312 0.263 1 93.25 92 GLU B C 1
ATOM 3909 O O . GLU B 1 92 ? 24.938 17.25 1.309 1 93.25 92 GLU B O 1
ATOM 3914 N N . ILE B 1 93 ? 23.375 16.547 -0.015 1 94.69 93 ILE B N 1
ATOM 3915 C CA . ILE B 1 93 ? 23.219 15.25 0.638 1 94.69 93 ILE B CA 1
ATOM 3916 C C . ILE B 1 93 ? 23.594 14.133 -0.331 1 94.69 93 ILE B C 1
ATOM 3918 O O . ILE B 1 93 ? 22.812 13.758 -1.197 1 94.69 93 ILE B O 1
ATOM 3922 N N . PRO B 1 94 ? 24.781 13.664 -0.193 1 92 94 PRO B N 1
ATOM 3923 C CA . PRO B 1 94 ? 25.203 12.617 -1.123 1 92 94 PRO B CA 1
ATOM 3924 C C . PRO B 1 94 ? 24.344 11.352 -1.018 1 92 94 PRO B C 1
ATOM 3926 O O . PRO B 1 94 ? 24.219 10.781 0.067 1 92 94 PRO B O 1
ATOM 3929 N N . THR B 1 95 ? 23.75 11.023 -2.154 1 94.12 95 THR B N 1
ATOM 3930 C CA . THR B 1 95 ? 22.906 9.836 -2.154 1 94.12 95 THR B CA 1
ATOM 3931 C C . THR B 1 95 ? 23.156 8.992 -3.4 1 94.12 95 THR B C 1
ATOM 3933 O O . THR B 1 95 ? 23.562 9.516 -4.441 1 94.12 95 THR B O 1
ATOM 3936 N N . ASN B 1 96 ? 23.062 7.688 -3.232 1 95.88 96 ASN B N 1
ATOM 3937 C CA . ASN B 1 96 ? 23.047 6.711 -4.316 1 95.88 96 ASN B CA 1
ATOM 3938 C C . ASN B 1 96 ? 21.625 6.266 -4.648 1 95.88 96 ASN B C 1
ATOM 3940 O O . ASN B 1 96 ? 20.812 6.043 -3.748 1 95.88 96 ASN B O 1
ATOM 3944 N N . PRO B 1 97 ? 21.344 6.176 -5.957 1 97.31 97 PRO B N 1
ATOM 3945 C CA . PRO B 1 97 ? 20.016 5.707 -6.328 1 97.31 97 PRO B CA 1
ATOM 3946 C C . PRO B 1 97 ? 19.625 4.406 -5.629 1 97.31 97 PRO B C 1
ATOM 3948 O O . PRO B 1 97 ? 18.438 4.168 -5.371 1 97.31 97 PRO B O 1
ATOM 3951 N N . SER B 1 98 ? 20.562 3.58 -5.266 1 96.81 98 SER B N 1
ATOM 3952 C CA . SER B 1 98 ? 20.312 2.285 -4.648 1 96.81 98 SER B CA 1
ATOM 3953 C C . SER B 1 98 ? 19.812 2.447 -3.211 1 96.81 98 SER B C 1
ATOM 3955 O O . SER B 1 98 ? 19.344 1.49 -2.602 1 96.81 98 SER B O 1
ATOM 3957 N N . ASN B 1 99 ? 19.844 3.668 -2.666 1 97.38 99 ASN B N 1
ATOM 3958 C CA . ASN B 1 99 ? 19.438 3.914 -1.283 1 97.38 99 ASN B CA 1
ATOM 3959 C C . ASN B 1 99 ? 17.953 4.25 -1.177 1 97.38 99 ASN B C 1
ATOM 3961 O O . ASN B 1 99 ? 17.469 4.586 -0.096 1 97.38 99 ASN B O 1
ATOM 3965 N N . PHE B 1 100 ? 17.312 4.129 -2.344 1 98.56 100 PHE B N 1
ATOM 3966 C CA . PHE B 1 100 ? 15.914 4.535 -2.363 1 98.56 100 PHE B CA 1
ATOM 3967 C C . PHE B 1 100 ? 15 3.326 -2.512 1 98.56 100 PHE B C 1
ATOM 3969 O O . PHE B 1 100 ? 15.344 2.363 -3.201 1 98.56 100 PHE B O 1
ATOM 3976 N N . HIS B 1 101 ? 13.867 3.361 -1.895 1 98.69 101 HIS B N 1
ATOM 3977 C CA . HIS B 1 101 ? 12.711 2.518 -2.162 1 98.69 101 HIS B CA 1
ATOM 3978 C C . HIS B 1 101 ? 11.469 3.359 -2.422 1 98.69 101 HIS B C 1
ATOM 3980 O O . HIS B 1 101 ? 11.102 4.211 -1.607 1 98.69 101 HIS B O 1
ATOM 3986 N N . LEU B 1 102 ? 10.852 3.133 -3.549 1 98.31 102 LEU B N 1
ATOM 3987 C CA . LEU B 1 102 ? 9.617 3.842 -3.871 1 98.31 102 LEU B CA 1
ATOM 3988 C C . LEU B 1 102 ? 8.422 3.189 -3.186 1 98.31 102 LEU B C 1
ATOM 3990 O O . LEU B 1 102 ? 8.367 1.965 -3.066 1 98.31 102 LEU B O 1
ATOM 3994 N N . THR B 1 103 ? 7.523 3.984 -2.717 1 98.31 103 THR B N 1
ATOM 3995 C CA . THR B 1 103 ? 6.281 3.553 -2.084 1 98.31 103 THR B CA 1
ATOM 3996 C C . THR B 1 103 ? 5.09 4.332 -2.635 1 98.31 103 THR B C 1
ATOM 3998 O O . THR B 1 103 ? 5.27 5.352 -3.305 1 98.31 103 THR B O 1
ATOM 4001 N N . ALA B 1 104 ? 3.904 3.883 -2.373 1 97.12 104 ALA B N 1
ATOM 4002 C CA . ALA B 1 104 ? 2.701 4.543 -2.869 1 97.12 104 ALA B CA 1
ATOM 4003 C C . ALA B 1 104 ? 2.402 5.812 -2.076 1 97.12 104 ALA B C 1
ATOM 4005 O O . ALA B 1 104 ? 1.743 6.727 -2.576 1 97.12 104 ALA B O 1
ATOM 4006 N N . SER B 1 105 ? 2.84 5.844 -0.834 1 96.69 105 SER B N 1
ATOM 4007 C CA . SER B 1 105 ? 2.625 6.969 0.066 1 96.69 105 SER B CA 1
ATOM 4008 C C . SER B 1 105 ? 3.639 6.973 1.204 1 96.69 105 SER B C 1
ATOM 4010 O O . SER B 1 105 ? 4.352 5.988 1.409 1 96.69 105 SER B O 1
ATOM 4012 N N . THR B 1 106 ? 3.709 8.078 1.889 1 97.94 106 THR B N 1
ATOM 4013 C CA . THR B 1 106 ? 4.539 8.086 3.086 1 97.94 106 THR B CA 1
ATOM 4014 C C . THR B 1 106 ? 3.938 7.199 4.172 1 97.94 106 THR B C 1
ATOM 4016 O O . THR B 1 106 ? 4.664 6.625 4.984 1 97.94 106 THR B O 1
ATOM 4019 N N . SER B 1 107 ? 2.604 7.082 4.203 1 98 107 SER B N 1
ATOM 4020 C CA . SER B 1 107 ? 1.979 6.145 5.133 1 98 107 SER B CA 1
ATOM 4021 C C . SER B 1 107 ? 2.494 4.727 4.918 1 98 107 SER B C 1
ATOM 4023 O O . SER B 1 107 ? 2.779 4.012 5.883 1 98 107 SER B O 1
ATOM 4025 N N . GLU B 1 108 ? 2.555 4.352 3.652 1 98.19 108 GLU B N 1
ATOM 4026 C CA . GLU B 1 108 ? 3.115 3.039 3.348 1 98.19 108 GLU B CA 1
ATOM 4027 C C . GLU B 1 108 ? 4.586 2.959 3.754 1 98.19 108 GLU B C 1
ATOM 4029 O O . GLU B 1 108 ? 5.039 1.935 4.266 1 98.19 108 GLU B O 1
ATOM 4034 N N . ALA B 1 109 ? 5.312 4.039 3.5 1 98.75 109 ALA B N 1
ATOM 4035 C CA . ALA B 1 109 ? 6.707 4.086 3.92 1 98.75 109 ALA B CA 1
ATOM 4036 C C . ALA B 1 109 ? 6.84 3.816 5.418 1 98.75 109 ALA B C 1
ATOM 4038 O O . ALA B 1 109 ? 7.688 3.027 5.84 1 98.75 109 ALA B O 1
ATOM 4039 N N . TYR B 1 110 ? 5.992 4.434 6.219 1 98.69 110 TYR B N 1
ATOM 4040 C CA . TYR B 1 110 ? 5.992 4.195 7.656 1 98.69 110 TYR B CA 1
ATOM 4041 C C . TYR B 1 110 ? 5.73 2.725 7.965 1 98.69 110 TYR B C 1
ATOM 4043 O O . TYR B 1 110 ? 6.422 2.127 8.797 1 98.69 110 TYR B O 1
ATOM 4051 N N . SER B 1 111 ? 4.762 2.199 7.305 1 98.44 111 SER B N 1
ATOM 4052 C CA . SER B 1 111 ? 4.434 0.796 7.531 1 98.44 111 SER B CA 1
ATOM 4053 C C . SER B 1 111 ? 5.629 -0.105 7.254 1 98.44 111 SER B C 1
ATOM 4055 O O . SER B 1 111 ? 5.926 -1.01 8.039 1 98.44 111 SER B O 1
ATOM 4057 N N . PHE B 1 112 ? 6.285 0.103 6.121 1 98.56 112 PHE B N 1
ATOM 4058 C CA . PHE B 1 112 ? 7.449 -0.695 5.754 1 98.56 112 PHE B CA 1
ATOM 4059 C C . PHE B 1 112 ? 8.562 -0.531 6.781 1 98.56 112 PHE B C 1
ATOM 4061 O O . PHE B 1 112 ? 9.188 -1.512 7.191 1 98.56 112 PHE B O 1
ATOM 4068 N N . LEU B 1 113 ? 8.773 0.677 7.203 1 98.81 113 LEU B N 1
ATOM 4069 C CA . LEU B 1 113 ? 9.828 0.939 8.172 1 98.81 113 LEU B CA 1
ATOM 4070 C C . LEU B 1 113 ? 9.484 0.325 9.531 1 98.81 113 LEU B C 1
ATOM 4072 O O . LEU B 1 113 ? 10.367 -0.18 10.227 1 98.81 113 LEU B O 1
ATOM 4076 N N . PHE B 1 114 ? 8.234 0.384 9.914 1 98.56 114 PHE B N 1
ATOM 4077 C CA . PHE B 1 114 ? 7.82 -0.281 11.148 1 98.56 114 PHE B CA 1
ATOM 4078 C C . PHE B 1 114 ? 8.047 -1.785 11.055 1 98.56 114 PHE B C 1
ATOM 4080 O O . PHE B 1 114 ? 8.547 -2.402 12 1 98.56 114 PHE B O 1
ATOM 4087 N N . LYS B 1 115 ? 7.691 -2.373 9.93 1 97.75 115 LYS B N 1
ATOM 4088 C CA . LYS B 1 115 ? 7.934 -3.799 9.734 1 97.75 115 LYS B CA 1
ATOM 4089 C C . LYS B 1 115 ? 9.422 -4.121 9.828 1 97.75 115 LYS B C 1
ATOM 4091 O O . LYS B 1 115 ? 9.797 -5.195 10.305 1 97.75 115 LYS B O 1
ATOM 4096 N N . LEU B 1 116 ? 10.219 -3.25 9.352 1 97.62 116 LEU B N 1
ATOM 4097 C CA . LEU B 1 116 ? 11.672 -3.412 9.344 1 97.62 116 LEU B CA 1
ATOM 4098 C C . LEU B 1 116 ? 12.234 -3.334 10.758 1 97.62 116 LEU B C 1
ATOM 4100 O O . LEU B 1 116 ? 13.117 -4.117 11.117 1 97.62 116 LEU B O 1
ATOM 4104 N N . LEU B 1 117 ? 11.664 -2.432 11.602 1 97.75 117 LEU B N 1
ATOM 4105 C CA . LEU B 1 117 ? 12.406 -1.969 12.773 1 97.75 117 LEU B CA 1
ATOM 4106 C C . LEU B 1 117 ? 11.781 -2.492 14.055 1 97.75 117 LEU B C 1
ATOM 4108 O O . LEU B 1 117 ? 12.406 -2.455 15.117 1 97.75 117 LEU B O 1
ATOM 4112 N N . THR B 1 118 ? 10.547 -2.977 14.008 1 97.69 118 THR B N 1
ATOM 4113 C CA . THR B 1 118 ? 9.836 -3.119 15.273 1 97.69 118 THR B CA 1
ATOM 4114 C C . THR B 1 118 ? 9.18 -4.492 15.375 1 97.69 118 THR B C 1
ATOM 4116 O O . THR B 1 118 ? 8.984 -5.168 14.359 1 97.69 118 THR B O 1
ATOM 4119 N N . ASN B 1 119 ? 8.945 -4.867 16.547 1 97.19 119 ASN B N 1
ATOM 4120 C CA . ASN B 1 119 ? 8.07 -5.977 16.906 1 97.19 119 ASN B CA 1
ATOM 4121 C C . ASN B 1 119 ? 6.809 -5.48 17.625 1 97.19 119 ASN B C 1
ATOM 4123 O O . ASN B 1 119 ? 6.762 -4.344 18.094 1 97.19 119 ASN B O 1
ATOM 4127 N N . PRO B 1 120 ? 5.762 -6.352 17.625 1 97.31 120 PRO B N 1
ATOM 4128 C CA . PRO B 1 120 ? 4.543 -5.926 18.312 1 97.31 120 PRO B CA 1
ATOM 4129 C C . PRO B 1 120 ? 4.801 -5.469 19.75 1 97.31 120 PRO B C 1
ATOM 4131 O O . PRO B 1 120 ? 5.516 -6.145 20.5 1 97.31 120 PRO B O 1
ATOM 4134 N N . GLY B 1 121 ? 4.246 -4.301 20.078 1 97 121 GLY B N 1
ATOM 4135 C CA . GLY B 1 121 ? 4.391 -3.775 21.438 1 97 121 GLY B CA 1
ATOM 4136 C C . GLY B 1 121 ? 5.535 -2.787 21.562 1 97 121 GLY B C 1
ATOM 4137 O O . GLY B 1 121 ? 5.609 -2.047 22.547 1 97 121 GLY B O 1
ATOM 4138 N N . ASP B 1 122 ? 6.438 -2.756 20.609 1 97.94 122 ASP B N 1
ATOM 4139 C CA . ASP B 1 122 ? 7.527 -1.784 20.641 1 97.94 122 ASP B CA 1
ATOM 4140 C C . ASP B 1 122 ? 6.992 -0.356 20.562 1 97.94 122 ASP B C 1
ATOM 4142 O O . ASP B 1 122 ? 5.855 -0.135 20.141 1 97.94 122 ASP B O 1
ATOM 4146 N N . GLU B 1 123 ? 7.824 0.566 20.984 1 98.38 123 GLU B N 1
ATOM 4147 C CA . GLU B 1 123 ? 7.426 1.968 21.078 1 98.38 123 GLU B CA 1
ATOM 4148 C C . GLU B 1 123 ? 7.996 2.781 19.922 1 98.38 123 GLU B C 1
ATOM 4150 O O . GLU B 1 123 ? 9.156 2.6 19.531 1 98.38 123 GLU B O 1
ATOM 4155 N N . ILE B 1 124 ? 7.148 3.578 19.375 1 98.62 124 ILE B N 1
ATOM 4156 C CA . ILE B 1 124 ? 7.527 4.613 18.406 1 98.62 124 ILE B CA 1
ATOM 4157 C C . ILE B 1 124 ? 7.297 5.992 19.031 1 98.62 124 ILE B C 1
ATOM 4159 O O . ILE B 1 124 ? 6.203 6.285 19.516 1 98.62 124 ILE B O 1
ATOM 4163 N N . LEU B 1 125 ? 8.359 6.836 19.031 1 98.81 125 LEU B N 1
ATOM 4164 C CA . LEU B 1 125 ? 8.188 8.211 19.5 1 98.81 125 LEU B CA 1
ATOM 4165 C C . LEU B 1 125 ? 7.66 9.094 18.375 1 98.81 125 LEU B C 1
ATOM 4167 O O . LEU B 1 125 ? 8.172 9.055 17.25 1 98.81 125 LEU B O 1
ATOM 4171 N N . THR B 1 126 ? 6.633 9.836 18.594 1 98.62 126 THR B N 1
ATOM 4172 C CA . THR B 1 126 ? 6.074 10.805 17.656 1 98.62 126 THR B CA 1
ATOM 4173 C C . THR B 1 126 ? 5.949 12.18 18.312 1 98.62 126 THR B C 1
ATOM 4175 O O . THR B 1 126 ? 5.91 12.289 19.531 1 98.62 126 THR B O 1
ATOM 4178 N N . PRO B 1 127 ? 5.945 13.188 17.516 1 98.25 127 PRO B N 1
ATOM 4179 C CA . PRO B 1 127 ? 5.867 14.539 18.062 1 98.25 127 PRO B CA 1
ATOM 4180 C C . PRO B 1 127 ? 4.48 14.875 18.609 1 98.25 127 PRO B C 1
ATOM 4182 O O . PRO B 1 127 ? 3.475 14.391 18.094 1 98.25 127 PRO B O 1
ATOM 4185 N N . ASN B 1 128 ? 4.516 15.719 19.594 1 97.19 128 ASN B N 1
ATOM 4186 C CA . ASN B 1 128 ? 3.311 16.312 20.156 1 97.19 128 ASN B CA 1
ATOM 4187 C C . ASN B 1 128 ? 3.502 17.812 20.422 1 97.19 128 ASN B C 1
ATOM 4189 O O . ASN B 1 128 ? 4.336 18.188 21.25 1 97.19 128 ASN B O 1
ATOM 4193 N N . PRO B 1 129 ? 2.717 18.766 19.797 1 96.38 129 PRO B N 1
ATOM 4194 C CA . PRO B 1 129 ? 1.718 18.453 18.766 1 96.38 129 PRO B CA 1
ATOM 4195 C C . PRO B 1 129 ? 2.336 17.844 17.516 1 96.38 129 PRO B C 1
ATOM 4197 O O . PRO B 1 129 ? 3.533 18.016 17.266 1 96.38 129 PRO B O 1
ATOM 4200 N N . GLY B 1 130 ? 1.525 17.094 16.766 1 96.94 130 GLY B N 1
ATOM 4201 C CA . GLY B 1 130 ? 2.018 16.453 15.555 1 96.94 130 GLY B CA 1
ATOM 4202 C C . GLY B 1 130 ? 0.909 15.906 14.672 1 96.94 130 GLY B C 1
ATOM 4203 O O . GLY B 1 130 ? -0.274 16.078 14.977 1 96.94 130 GLY B O 1
ATOM 4204 N N . TYR B 1 131 ? 1.289 15.336 13.633 1 95.88 131 TYR B N 1
ATOM 4205 C CA . TYR B 1 131 ? 0.395 14.766 12.633 1 95.88 131 TYR B CA 1
ATOM 4206 C C . TYR B 1 131 ? -0.471 13.664 13.234 1 95.88 131 TYR B C 1
ATOM 4208 O O . TYR B 1 131 ? 0.045 12.664 13.727 1 95.88 131 TYR B O 1
ATOM 4216 N N . PRO B 1 132 ? -1.735 13.805 13.109 1 93.56 132 PRO B N 1
ATOM 4217 C CA . PRO B 1 132 ? -2.643 12.914 13.836 1 93.56 132 PRO B CA 1
ATOM 4218 C C . PRO B 1 132 ? -2.639 11.492 13.281 1 93.56 132 PRO B C 1
ATOM 4220 O O . PRO B 1 132 ? -2.967 10.547 14 1 93.56 132 PRO B O 1
ATOM 4223 N N . LEU B 1 133 ? -2.279 11.32 12.109 1 94.5 133 LEU B N 1
ATOM 4224 C CA . LEU B 1 133 ? -2.373 10.023 11.461 1 94.5 133 LEU B CA 1
ATOM 4225 C C . LEU B 1 133 ? -1.382 9.031 12.07 1 94.5 133 LEU B C 1
ATOM 4227 O O . LEU B 1 133 ? -1.505 7.824 11.875 1 94.5 133 LEU B O 1
ATOM 4231 N N . PHE B 1 134 ? -0.371 9.469 12.781 1 96.75 134 PHE B N 1
ATOM 4232 C CA . PHE B 1 134 ? 0.65 8.594 13.344 1 96.75 134 PHE B CA 1
ATOM 4233 C C . PHE B 1 134 ? 0.03 7.59 14.312 1 96.75 134 PHE B C 1
ATOM 4235 O O . PHE B 1 134 ? 0.437 6.43 14.352 1 96.75 134 PHE B O 1
ATOM 4242 N N . SER B 1 135 ? -0.966 8.055 15.031 1 95.19 135 SER B N 1
ATOM 4243 C CA . SER B 1 135 ? -1.612 7.16 15.984 1 95.19 135 SER B CA 1
ATOM 4244 C C . SER B 1 135 ? -2.23 5.957 15.281 1 95.19 135 SER B C 1
ATOM 4246 O O . SER B 1 135 ? -2.148 4.828 15.781 1 95.19 135 SER B O 1
ATOM 4248 N N . PHE B 1 136 ? -2.844 6.203 14.148 1 95.06 136 PHE B N 1
ATOM 4249 C CA . PHE B 1 136 ? -3.467 5.129 13.391 1 95.06 136 PHE B CA 1
ATOM 4250 C C . PHE B 1 136 ? -2.41 4.215 12.781 1 95.06 136 PHE B C 1
ATOM 4252 O O . PHE B 1 136 ? -2.529 2.988 12.852 1 95.06 136 PHE B O 1
ATOM 4259 N N . LEU B 1 137 ? -1.36 4.805 12.219 1 97 137 LEU B N 1
ATOM 4260 C CA . LEU B 1 137 ? -0.288 4.039 11.586 1 97 137 LEU B CA 1
ATOM 4261 C C . LEU B 1 137 ? 0.401 3.133 12.602 1 97 137 LEU B C 1
ATOM 4263 O O . LEU B 1 137 ? 0.611 1.947 12.336 1 97 137 LEU B O 1
ATOM 4267 N N . VAL B 1 138 ? 0.73 3.701 13.773 1 97.19 138 VAL B N 1
ATOM 4268 C CA . VAL B 1 138 ? 1.42 2.963 14.828 1 97.19 138 VAL B CA 1
ATOM 4269 C C . VAL B 1 138 ? 0.506 1.867 15.375 1 97.19 138 VAL B C 1
ATOM 4271 O O . VAL B 1 138 ? 0.925 0.716 15.516 1 97.19 138 VAL B O 1
ATOM 4274 N N . GLY B 1 139 ? -0.748 2.225 15.602 1 96 139 GLY B N 1
ATOM 4275 C CA . GLY B 1 139 ? -1.708 1.272 16.141 1 96 139 GLY B CA 1
ATOM 4276 C C . GLY B 1 139 ? -1.979 0.11 15.195 1 96 139 GLY B C 1
ATOM 4277 O O . GLY B 1 139 ? -2.018 -1.044 15.625 1 96 139 GLY B O 1
ATOM 4278 N N . LEU B 1 140 ? -2.119 0.382 13.938 1 96.62 140 LEU B N 1
ATOM 4279 C CA . LEU B 1 140 ? -2.459 -0.637 12.953 1 96.62 140 LEU B CA 1
ATOM 4280 C C . LEU B 1 140 ? -1.305 -1.617 12.766 1 96.62 140 LEU B C 1
ATOM 4282 O O . LEU B 1 140 ? -1.485 -2.693 12.188 1 96.62 140 LEU B O 1
ATOM 4286 N N . GLU B 1 141 ? -0.128 -1.278 13.234 1 96.5 141 GLU B N 1
ATOM 4287 C CA . GLU B 1 141 ? 1.025 -2.172 13.172 1 96.5 141 GLU B CA 1
ATOM 4288 C C . GLU B 1 141 ? 1.298 -2.816 14.531 1 96.5 141 GLU B C 1
ATOM 4290 O O . GLU B 1 141 ? 2.355 -3.416 14.734 1 96.5 141 GLU B O 1
ATOM 4295 N N . ASN B 1 142 ? 0.341 -2.682 15.5 1 96.19 142 ASN B N 1
ATOM 4296 C CA . ASN B 1 142 ? 0.403 -3.273 16.828 1 96.19 142 ASN B CA 1
ATOM 4297 C C . ASN B 1 142 ? 1.56 -2.701 17.656 1 96.19 142 ASN B C 1
ATOM 4299 O O . ASN B 1 142 ? 2.227 -3.43 18.391 1 96.19 142 ASN B O 1
ATOM 4303 N N . LEU B 1 143 ? 1.823 -1.447 17.469 1 97.31 143 LEU B N 1
ATOM 4304 C CA . LEU B 1 143 ? 2.889 -0.753 18.188 1 97.31 143 LEU B CA 1
ATOM 4305 C C . LEU B 1 143 ? 2.311 0.238 19.188 1 97.31 143 LEU B C 1
ATOM 4307 O O . LEU B 1 143 ? 1.097 0.453 19.234 1 97.31 143 LEU B O 1
ATOM 4311 N N . LYS B 1 144 ? 3.191 0.742 20.016 1 97.19 144 LYS B N 1
ATOM 4312 C CA . LYS B 1 144 ? 2.793 1.736 21 1 97.19 144 LYS B CA 1
ATOM 4313 C C . LYS B 1 144 ? 3.338 3.117 20.641 1 97.19 144 LYS B C 1
ATOM 4315 O O . LYS B 1 144 ? 4.543 3.285 20.469 1 97.19 144 LYS B O 1
ATOM 4320 N N . GLU B 1 145 ? 2.5 4.027 20.531 1 97.38 145 GLU B N 1
ATOM 4321 C CA . GLU B 1 145 ? 2.918 5.406 20.297 1 97.38 145 GLU B CA 1
ATOM 4322 C C . GLU B 1 145 ? 3.266 6.102 21.609 1 97.38 145 GLU B C 1
ATOM 4324 O O . GLU B 1 145 ? 2.514 6.016 22.578 1 97.38 145 GLU B O 1
ATOM 4329 N N . VAL B 1 146 ? 4.379 6.707 21.672 1 98.5 146 VAL B N 1
ATOM 4330 C CA . VAL B 1 146 ? 4.777 7.555 22.797 1 98.5 146 VAL B CA 1
ATOM 4331 C C . VAL B 1 146 ? 5.125 8.953 22.281 1 98.5 146 VAL B C 1
ATOM 4333 O O . VAL B 1 146 ? 5.918 9.102 21.359 1 98.5 146 VAL B O 1
ATOM 4336 N N . HIS B 1 147 ? 4.578 9.969 22.922 1 98.19 147 HIS B N 1
ATOM 4337 C CA . HIS B 1 147 ? 4.758 11.336 22.453 1 98.19 147 HIS B CA 1
ATOM 4338 C C . HIS B 1 147 ? 5.945 12 23.141 1 98.19 147 HIS B C 1
ATOM 4340 O O . HIS B 1 147 ? 6.07 11.945 24.375 1 98.19 147 HIS B O 1
ATOM 4346 N N . TYR B 1 148 ? 6.793 12.508 22.328 1 98.19 148 TYR B N 1
ATOM 4347 C CA . TYR B 1 148 ? 7.695 13.516 22.859 1 98.19 148 TYR B CA 1
ATOM 4348 C C . TYR B 1 148 ? 7.164 14.922 22.609 1 98.19 148 TYR B C 1
ATOM 4350 O O . TYR B 1 148 ? 6.5 15.172 21.609 1 98.19 148 TYR B O 1
ATOM 4358 N N . HIS B 1 149 ? 7.562 15.859 23.422 1 96.69 149 HIS B N 1
ATOM 4359 C CA . HIS B 1 149 ? 6.945 17.172 23.359 1 96.69 149 HIS B CA 1
ATOM 4360 C C . HIS B 1 149 ? 7.844 18.172 22.625 1 96.69 149 HIS B C 1
ATOM 4362 O O . HIS B 1 149 ? 9.055 18.219 22.875 1 96.69 149 HIS B O 1
ATOM 4368 N N . LEU B 1 150 ? 7.23 18.906 21.719 1 95.94 150 LEU B N 1
ATOM 4369 C CA . LEU B 1 150 ? 7.891 20.078 21.188 1 95.94 150 LEU B CA 1
ATOM 4370 C C . LEU B 1 150 ? 7.887 21.219 22.203 1 95.94 150 LEU B C 1
ATOM 4372 O O . LEU B 1 150 ? 7.02 21.281 23.078 1 95.94 150 LEU B O 1
ATOM 4376 N N . LYS B 1 151 ? 8.867 22.031 22.047 1 94 151 LYS B N 1
ATOM 4377 C CA . LYS B 1 151 ? 8.953 23.172 22.969 1 94 151 LYS B CA 1
ATOM 4378 C C . LYS B 1 151 ? 8.391 24.438 22.328 1 94 151 LYS B C 1
ATOM 4380 O O . LYS B 1 151 ? 8.656 24.719 21.156 1 94 151 LYS B O 1
ATOM 4385 N N . GLU B 1 152 ? 7.602 25.109 23.062 1 91.94 152 GLU B N 1
ATOM 4386 C CA . GLU B 1 152 ? 7.027 26.375 22.625 1 91.94 152 GLU B CA 1
ATOM 4387 C C . GLU B 1 152 ? 7.719 27.562 23.297 1 91.94 152 GLU B C 1
ATOM 4389 O O . GLU B 1 152 ? 7.887 27.562 24.516 1 91.94 152 GLU B O 1
ATOM 4394 N N . ASP B 1 153 ? 8.18 28.422 22.453 1 86.5 153 ASP B N 1
ATOM 4395 C CA . ASP B 1 153 ? 8.617 29.688 23.047 1 86.5 153 ASP B CA 1
ATOM 4396 C C . ASP B 1 153 ? 7.43 30.531 23.484 1 86.5 153 ASP B C 1
ATOM 4398 O O . ASP B 1 153 ? 6.621 30.953 22.656 1 86.5 153 ASP B O 1
ATOM 4402 N N . PRO B 1 154 ? 7.328 30.844 24.719 1 79.25 154 PRO B N 1
ATOM 4403 C CA . PRO B 1 154 ? 6.145 31.547 25.219 1 79.25 154 PRO B CA 1
ATOM 4404 C C . PRO B 1 154 ? 6.047 32.969 24.703 1 79.25 154 PRO B C 1
ATOM 4406 O O . PRO B 1 154 ? 4.957 33.562 24.672 1 79.25 154 PRO B O 1
ATOM 4409 N N . LYS B 1 155 ? 7.191 33.594 24.391 1 79.62 155 LYS B N 1
ATOM 4410 C CA . LYS B 1 155 ? 7.199 35 23.938 1 79.62 155 LYS B CA 1
ATOM 4411 C C . LYS B 1 155 ? 6.824 35.094 22.469 1 79.62 155 LYS B C 1
ATOM 4413 O O . LYS B 1 155 ? 6.062 36 22.078 1 79.62 155 LYS B O 1
ATOM 4418 N N . THR B 1 156 ? 7.23 34.125 21.656 1 78.31 156 THR B N 1
ATOM 4419 C CA . THR B 1 156 ? 7.078 34.25 20.219 1 78.31 156 THR B CA 1
ATOM 4420 C C . THR B 1 156 ? 6.023 33.281 19.688 1 78.31 156 THR B C 1
ATOM 4422 O O . THR B 1 156 ? 5.562 33.406 18.562 1 78.31 156 THR B O 1
ATOM 4425 N N . GLY B 1 157 ? 5.652 32.312 20.484 1 81.38 157 GLY B N 1
ATOM 4426 C CA . GLY B 1 157 ? 4.719 31.297 20.047 1 81.38 157 GLY B CA 1
ATOM 4427 C C . GLY B 1 157 ? 5.348 30.281 19.109 1 81.38 157 GLY B C 1
ATOM 4428 O O . GLY B 1 157 ? 4.652 29.422 18.562 1 81.38 157 GLY B O 1
ATOM 4429 N N . ARG B 1 158 ? 6.621 30.422 19 1 87.75 158 ARG B N 1
ATOM 4430 C CA . ARG B 1 158 ? 7.336 29.531 18.094 1 87.75 158 ARG B CA 1
ATOM 4431 C C . ARG B 1 158 ? 7.543 28.156 18.719 1 87.75 158 ARG B C 1
ATOM 4433 O O . ARG B 1 158 ? 7.809 28.047 19.922 1 87.75 158 ARG B O 1
ATOM 4440 N N . TRP B 1 159 ? 7.387 27.156 17.891 1 92.81 159 TRP B N 1
ATOM 4441 C CA . TRP B 1 159 ? 7.613 25.781 18.312 1 92.81 159 TRP B CA 1
ATOM 4442 C C . TRP B 1 159 ? 8.922 25.25 17.734 1 92.81 159 TRP B C 1
ATOM 4444 O O . TRP B 1 159 ? 9.258 25.531 16.578 1 92.81 159 TRP B O 1
ATOM 4454 N N . VAL B 1 160 ? 9.664 24.516 18.547 1 93.38 160 VAL B N 1
ATOM 4455 C CA . VAL B 1 160 ? 10.922 23.969 18.062 1 93.38 160 VAL B CA 1
ATOM 4456 C C . VAL B 1 160 ? 11.078 22.531 18.562 1 93.38 160 VAL B C 1
ATOM 4458 O O . VAL B 1 160 ? 10.516 22.156 19.594 1 93.38 160 VAL B O 1
ATOM 4461 N N . TYR B 1 161 ? 11.797 21.703 17.797 1 95.44 161 TYR B N 1
ATOM 4462 C CA . TYR B 1 161 ? 12.266 20.406 18.297 1 95.44 161 TYR B CA 1
ATOM 4463 C C . TYR B 1 161 ? 13.336 20.609 19.375 1 95.44 161 TYR B C 1
ATOM 4465 O O . TYR B 1 161 ? 14.148 21.531 19.281 1 95.44 161 TYR B O 1
ATOM 4473 N N . ASP B 1 162 ? 13.266 19.766 20.312 1 94.62 162 ASP B N 1
ATOM 4474 C CA . ASP B 1 162 ? 14.219 19.766 21.422 1 94.62 162 ASP B CA 1
ATOM 4475 C C . ASP B 1 162 ? 14.789 18.359 21.656 1 94.62 162 ASP B C 1
ATOM 4477 O O . ASP B 1 162 ? 14.078 17.469 22.109 1 94.62 162 ASP B O 1
ATOM 4481 N N . ALA B 1 163 ? 16.109 18.234 21.422 1 96.81 163 ALA B N 1
ATOM 4482 C CA . ALA B 1 163 ? 16.734 16.922 21.531 1 96.81 163 ALA B CA 1
ATOM 4483 C C . ALA B 1 163 ? 16.656 16.391 22.953 1 96.81 163 ALA B C 1
ATOM 4485 O O . ALA B 1 163 ? 16.531 15.188 23.172 1 96.81 163 ALA B O 1
ATOM 4486 N N . GLU B 1 164 ? 16.766 17.266 23.891 1 96.62 164 GLU B N 1
ATOM 4487 C CA . GLU B 1 164 ? 16.672 16.859 25.281 1 96.62 164 GLU B CA 1
ATOM 4488 C C . GLU B 1 164 ? 15.32 16.234 25.609 1 96.62 164 GLU B C 1
ATOM 4490 O O . GLU B 1 164 ? 15.258 15.195 26.25 1 96.62 164 GLU B O 1
ATOM 4495 N N . SER B 1 165 ? 14.258 16.906 25.156 1 96.94 165 SER B N 1
ATOM 4496 C CA . SER B 1 165 ? 12.914 16.375 25.359 1 96.94 165 SER B CA 1
ATOM 4497 C C . SER B 1 165 ? 12.773 14.984 24.766 1 96.94 165 SER B C 1
ATOM 4499 O O . SER B 1 165 ? 12.164 14.094 25.359 1 96.94 165 SER B O 1
ATOM 4501 N N . ILE B 1 166 ? 13.344 14.789 23.656 1 98.31 166 ILE B N 1
ATOM 4502 C CA . ILE B 1 166 ? 13.281 13.5 22.969 1 98.31 166 ILE B CA 1
ATOM 4503 C C . ILE B 1 166 ? 14.094 12.461 23.734 1 98.31 166 ILE B C 1
ATOM 4505 O O . ILE B 1 166 ? 13.609 11.367 24.031 1 98.31 166 ILE B O 1
ATOM 4509 N N . ALA B 1 167 ? 15.281 12.836 24.125 1 98.06 167 ALA B N 1
ATOM 4510 C CA . ALA B 1 167 ? 16.156 11.938 24.859 1 98.06 167 ALA B CA 1
ATOM 4511 C C . ALA B 1 167 ? 15.492 11.453 26.141 1 98.06 167 ALA B C 1
ATOM 4513 O O . ALA B 1 167 ? 15.602 10.273 26.5 1 98.06 167 ALA B O 1
ATOM 4514 N N . ASN B 1 168 ? 14.805 12.375 26.75 1 97.94 168 ASN B N 1
ATOM 4515 C CA . ASN B 1 168 ? 14.18 12.07 28.031 1 97.94 168 ASN B CA 1
ATOM 4516 C C . ASN B 1 168 ? 12.953 11.18 27.859 1 97.94 168 ASN B C 1
ATOM 4518 O O . ASN B 1 168 ? 12.461 10.609 28.828 1 97.94 168 ASN B O 1
ATOM 4522 N N . THR B 1 169 ? 12.453 11.023 26.656 1 98.38 169 THR B N 1
ATOM 4523 C CA . THR B 1 169 ? 11.258 10.234 26.406 1 98.38 169 THR B CA 1
ATOM 4524 C C . THR B 1 169 ? 11.625 8.812 26 1 98.38 169 THR B C 1
ATOM 4526 O O . THR B 1 169 ? 10.781 7.914 26.031 1 98.38 169 THR B O 1
ATOM 4529 N N . ILE B 1 170 ? 12.844 8.57 25.625 1 98 170 ILE B N 1
ATOM 4530 C CA . ILE B 1 170 ? 13.312 7.273 25.156 1 98 170 ILE B CA 1
ATOM 4531 C C . ILE B 1 170 ? 13.281 6.266 26.312 1 98 170 ILE B C 1
ATOM 4533 O O . ILE B 1 170 ? 13.672 6.59 27.438 1 98 170 ILE B O 1
ATOM 4537 N N . SER B 1 171 ? 12.75 5.125 26.062 1 97.81 171 SER B N 1
ATOM 4538 C CA . SER B 1 171 ? 12.789 3.986 26.969 1 97.81 171 SER B CA 1
ATOM 4539 C C . SER B 1 171 ? 13.469 2.783 26.328 1 97.81 171 SER B C 1
ATOM 4541 O O . SER B 1 171 ? 13.922 2.861 25.188 1 97.81 171 SER B O 1
ATOM 4543 N N . THR B 1 172 ? 13.484 1.662 27.078 1 96.19 172 THR B N 1
ATOM 4544 C CA . THR B 1 172 ? 14.078 0.441 26.547 1 96.19 172 THR B CA 1
ATOM 4545 C C . THR B 1 172 ? 13.188 -0.161 25.469 1 96.19 172 THR B C 1
ATOM 4547 O O . THR B 1 172 ? 13.633 -1.015 24.688 1 96.19 172 THR B O 1
ATOM 4550 N N . LYS B 1 173 ? 11.969 0.317 25.375 1 97.31 173 LYS B N 1
ATOM 4551 C CA . LYS B 1 173 ? 11.023 -0.216 24.406 1 97.31 173 LYS B CA 1
ATOM 4552 C C . LYS B 1 173 ? 11.016 0.62 23.125 1 97.31 173 LYS B C 1
ATOM 4554 O O . LYS B 1 173 ? 10.445 0.214 22.125 1 97.31 173 LYS B O 1
ATOM 4559 N N . THR B 1 174 ? 11.68 1.793 23.141 1 98.06 174 THR B N 1
ATOM 4560 C CA . THR B 1 174 ? 11.695 2.676 21.984 1 98.06 174 THR B CA 1
ATOM 4561 C C . THR B 1 174 ? 12.539 2.082 20.859 1 98.06 174 THR B C 1
ATOM 4563 O O . THR B 1 174 ? 13.703 1.722 21.062 1 98.06 174 THR B O 1
ATOM 4566 N N . LYS B 1 175 ? 11.938 1.994 19.688 1 97.94 175 LYS B N 1
ATOM 4567 C CA . LYS B 1 175 ? 12.672 1.385 18.578 1 97.94 175 LYS B CA 1
ATOM 4568 C C . LYS B 1 175 ? 12.922 2.396 17.469 1 97.94 175 LYS B C 1
ATOM 4570 O O . LYS B 1 175 ? 13.812 2.205 16.641 1 97.94 175 LYS B O 1
ATOM 4575 N N . ALA B 1 176 ? 12.141 3.455 17.406 1 98.31 176 ALA B N 1
ATOM 4576 C CA . ALA B 1 176 ? 12.328 4.484 16.391 1 98.31 176 ALA B CA 1
ATOM 4577 C C . ALA B 1 176 ? 11.695 5.805 16.828 1 98.31 176 ALA B C 1
ATOM 4579 O O . ALA B 1 176 ? 10.836 5.832 17.703 1 98.31 176 ALA B O 1
ATOM 4580 N N . ILE B 1 177 ? 12.203 6.836 16.234 1 98.69 177 ILE B N 1
ATOM 4581 C CA . ILE B 1 177 ? 11.734 8.195 16.5 1 98.69 177 ILE B CA 1
ATOM 4582 C C . ILE B 1 177 ? 11.32 8.859 15.188 1 98.69 177 ILE B C 1
ATOM 4584 O O . ILE B 1 177 ? 12.094 8.875 14.227 1 98.69 177 ILE B O 1
ATOM 4588 N N . ILE B 1 178 ? 10.109 9.398 15.133 1 98.81 178 ILE B N 1
ATOM 4589 C CA . ILE B 1 178 ? 9.625 10.102 13.945 1 98.81 178 ILE B CA 1
ATOM 4590 C C . ILE B 1 178 ? 9.734 11.609 14.156 1 98.81 178 ILE B C 1
ATOM 4592 O O . ILE B 1 178 ? 9.289 12.133 15.18 1 98.81 178 ILE B O 1
ATOM 4596 N N . LEU B 1 179 ? 10.367 12.242 13.25 1 98.56 179 LEU B N 1
ATOM 4597 C CA . LEU B 1 179 ? 10.406 13.695 13.141 1 98.56 179 LEU B CA 1
ATOM 4598 C C . LEU B 1 179 ? 9.75 14.164 11.852 1 98.56 179 LEU B C 1
ATOM 4600 O O . LEU B 1 179 ? 9.953 13.562 10.789 1 98.56 179 LEU B O 1
ATOM 4604 N N . VAL B 1 180 ? 8.883 15.125 11.945 1 98.19 180 VAL B N 1
ATOM 4605 C CA . VAL B 1 180 ? 8.328 15.781 10.766 1 98.19 180 VAL B CA 1
ATOM 4606 C C . VAL B 1 180 ? 8.945 17.156 10.594 1 98.19 180 VAL B C 1
ATOM 4608 O O . VAL B 1 180 ? 8.812 18.016 11.477 1 98.19 180 VAL B O 1
ATOM 4611 N N . SER B 1 181 ? 9.633 17.391 9.5 1 97.75 181 SER B N 1
ATOM 4612 C CA . SER B 1 181 ? 10.398 18.625 9.336 1 97.75 181 SER B CA 1
ATOM 4613 C C . SER B 1 181 ? 10.297 19.156 7.91 1 97.75 181 SER B C 1
ATOM 4615 O O . SER B 1 181 ? 10.922 18.609 6.992 1 97.75 181 SER B O 1
ATOM 4617 N N . PRO B 1 182 ? 9.617 20.281 7.734 1 97.06 182 PRO B N 1
ATOM 4618 C CA . PRO B 1 182 ? 8.852 21.078 8.695 1 97.06 182 PRO B CA 1
ATOM 4619 C C . PRO B 1 182 ? 7.656 20.312 9.273 1 97.06 182 PRO B C 1
ATOM 4621 O O . PRO B 1 182 ? 7.023 19.531 8.57 1 97.06 182 PRO B O 1
ATOM 4624 N N . SER B 1 183 ? 7.363 20.656 10.5 1 96.44 183 SER B N 1
ATOM 4625 C CA . SER B 1 183 ? 6.383 19.875 11.25 1 96.44 183 SER B CA 1
ATOM 4626 C C . SER B 1 183 ? 4.961 20.328 10.945 1 96.44 183 SER B C 1
ATOM 4628 O O . SER B 1 183 ? 4.711 21.516 10.773 1 96.44 183 SER B O 1
ATOM 4630 N N . ASN B 1 184 ? 4.051 19.469 10.836 1 94.75 184 ASN B N 1
ATOM 4631 C CA . ASN B 1 184 ? 2.605 19.672 10.859 1 94.75 184 ASN B CA 1
ATOM 4632 C C . ASN B 1 184 ? 2.039 19.5 12.266 1 94.75 184 ASN B C 1
ATOM 4634 O O . ASN B 1 184 ? 2.125 18.406 12.844 1 94.75 184 ASN B O 1
ATOM 4638 N N . PRO B 1 185 ? 1.539 20.484 12.93 1 95.75 185 PRO B N 1
ATOM 4639 C CA . PRO B 1 185 ? 1.149 21.734 12.281 1 95.75 185 PRO B CA 1
ATOM 4640 C C . PRO B 1 185 ? 2.023 22.922 12.711 1 95.75 185 PRO B C 1
ATOM 4642 O O . PRO B 1 185 ? 1.744 24.062 12.344 1 95.75 185 PRO B O 1
ATOM 4645 N N . THR B 1 186 ? 3.104 22.703 13.43 1 95.44 186 THR B N 1
ATOM 4646 C CA . THR B 1 186 ? 3.74 23.781 14.172 1 95.44 186 THR B CA 1
ATOM 4647 C C . THR B 1 186 ? 4.77 24.5 13.305 1 95.44 186 THR B C 1
ATOM 4649 O O . THR B 1 186 ? 5.188 25.609 13.617 1 95.44 186 THR B O 1
ATOM 4652 N N . GLY B 1 187 ? 5.211 23.766 12.266 1 95.19 187 GLY B N 1
ATOM 4653 C CA . GLY B 1 187 ? 6.254 24.344 11.438 1 95.19 187 GLY B CA 1
ATOM 4654 C C . GLY B 1 187 ? 7.648 24.141 12.008 1 95.19 187 GLY B C 1
ATOM 4655 O O . GLY B 1 187 ? 8.625 24.625 11.438 1 95.19 187 GLY B O 1
ATOM 4656 N N . SER B 1 188 ? 7.742 23.406 13.133 1 94.56 188 SER B N 1
ATOM 4657 C CA . SER B 1 188 ? 9.055 23.094 13.695 1 94.56 188 SER B CA 1
ATOM 4658 C C . SER B 1 188 ? 9.922 22.344 12.695 1 94.56 188 SER B C 1
ATOM 4660 O O . SER B 1 188 ? 9.406 21.625 11.836 1 94.56 188 SER B O 1
ATOM 4662 N N . LYS B 1 189 ? 11.25 22.5 12.82 1 95.62 189 LYS B N 1
ATOM 4663 C CA . LYS B 1 189 ? 12.156 21.891 11.859 1 95.62 189 LYS B CA 1
ATOM 4664 C C . LYS B 1 189 ? 13.406 21.344 12.547 1 95.62 189 LYS B C 1
ATOM 4666 O O . LYS B 1 189 ? 13.789 21.828 13.617 1 95.62 189 LYS B O 1
ATOM 4671 N N . THR B 1 190 ? 13.922 20.328 11.93 1 96.75 190 THR B N 1
ATOM 4672 C CA . THR B 1 190 ? 15.273 19.922 12.297 1 96.75 190 THR B CA 1
ATOM 4673 C C . THR B 1 190 ? 16.312 20.875 11.672 1 96.75 190 THR B C 1
ATOM 4675 O O . THR B 1 190 ? 16.266 21.141 10.477 1 96.75 190 THR B O 1
ATOM 4678 N N . THR B 1 191 ? 17.141 21.422 12.516 1 95.81 191 THR B N 1
ATOM 4679 C CA . THR B 1 191 ? 18.188 22.344 12.078 1 95.81 191 THR B CA 1
ATOM 4680 C C . THR B 1 191 ? 19.562 21.766 12.367 1 95.81 191 THR B C 1
ATOM 4682 O O . THR B 1 191 ? 19.688 20.703 12.977 1 95.81 191 THR B O 1
ATOM 4685 N N . GLU B 1 192 ? 20.562 22.438 11.852 1 95.5 192 GLU B N 1
ATOM 4686 C CA . GLU B 1 192 ? 21.922 22 12.148 1 95.5 192 GLU B CA 1
ATOM 4687 C C . GLU B 1 192 ? 22.172 21.969 13.648 1 95.5 192 GLU B C 1
ATOM 4689 O O . GLU B 1 192 ? 22.781 21.031 14.164 1 95.5 192 GLU B O 1
ATOM 4694 N N . SER B 1 193 ? 21.719 23.031 14.297 1 95.25 193 SER B N 1
ATOM 4695 C CA . SER B 1 193 ? 21.891 23.125 15.742 1 95.25 193 SER B CA 1
ATOM 4696 C C . SER B 1 193 ? 21.156 21.984 16.453 1 95.25 193 SER B C 1
ATOM 4698 O O . SER B 1 193 ? 21.672 21.422 17.422 1 95.25 193 SER B O 1
ATOM 4700 N N . PHE B 1 194 ? 19.969 21.625 16.031 1 96.62 194 PHE B N 1
ATOM 4701 C CA . PHE B 1 194 ? 19.219 20.516 16.578 1 96.62 194 PHE B CA 1
ATOM 4702 C C . PHE B 1 194 ? 20 19.219 16.5 1 96.62 194 PHE B C 1
ATOM 4704 O O . PHE B 1 194 ? 20.109 18.484 17.484 1 96.62 194 PHE B O 1
ATOM 4711 N N . TRP B 1 195 ? 20.578 18.891 15.344 1 97.5 195 TRP B N 1
ATOM 4712 C CA . TRP B 1 195 ? 21.281 17.625 15.141 1 97.5 195 TRP B CA 1
ATOM 4713 C C . TRP B 1 195 ? 22.578 17.594 15.945 1 97.5 195 TRP B C 1
ATOM 4715 O O . TRP B 1 195 ? 23.016 16.531 16.391 1 97.5 195 TRP B O 1
ATOM 4725 N N . LYS B 1 196 ? 23.203 18.812 16.125 1 96 196 LYS B N 1
ATOM 4726 C CA . LYS B 1 196 ? 24.359 18.875 17.016 1 96 196 LYS B CA 1
ATOM 4727 C C . LYS B 1 196 ? 23.969 18.5 18.438 1 96 196 LYS B C 1
ATOM 4729 O O . LYS B 1 196 ? 24.672 17.734 19.109 1 96 196 LYS B O 1
ATOM 4734 N N . GLU B 1 197 ? 22.875 19.062 18.828 1 96.12 197 GLU B N 1
ATOM 4735 C CA . GLU B 1 197 ? 22.359 18.703 20.156 1 96.12 197 GLU B CA 1
ATOM 4736 C C . GLU B 1 197 ? 22 17.219 20.219 1 96.12 197 GLU B C 1
ATOM 4738 O O . GLU B 1 197 ? 22.266 16.547 21.219 1 96.12 197 GLU B O 1
ATOM 4743 N N . TRP B 1 198 ? 21.375 16.703 19.172 1 96.94 198 TRP B N 1
ATOM 4744 C CA . TRP B 1 198 ? 21.016 15.297 19.062 1 96.94 198 TRP B CA 1
ATOM 4745 C C . TRP B 1 198 ? 22.219 14.406 19.312 1 96.94 198 TRP B C 1
ATOM 4747 O O . TRP B 1 198 ? 22.156 13.469 20.125 1 96.94 198 TRP B O 1
ATOM 4757 N N . GLU B 1 199 ? 23.297 14.711 18.703 1 95.06 199 GLU B N 1
ATOM 4758 C CA . GLU B 1 199 ? 24.531 13.945 18.844 1 95.06 199 GLU B CA 1
ATOM 4759 C C . GLU B 1 199 ? 25.094 14.039 20.266 1 95.06 199 GLU B C 1
ATOM 4761 O O . GLU B 1 199 ? 25.656 13.078 20.781 1 95.06 199 GLU B O 1
ATOM 4766 N N . SER B 1 200 ? 24.953 15.219 20.812 1 96.5 200 SER B N 1
ATOM 4767 C CA . SER B 1 200 ? 25.484 15.422 22.172 1 96.5 200 SER B CA 1
ATOM 4768 C C . SER B 1 200 ? 24.75 14.539 23.172 1 96.5 200 SER B C 1
ATOM 4770 O O . SER B 1 200 ? 25.328 14.148 24.188 1 96.5 200 SER B O 1
ATOM 4772 N N . PHE B 1 201 ? 23.484 14.227 22.906 1 96.5 201 PHE B N 1
ATOM 4773 C CA . PHE B 1 201 ? 22.703 13.375 23.812 1 96.5 201 PHE B CA 1
ATOM 4774 C C . PHE B 1 201 ? 22.969 11.898 23.516 1 96.5 201 PHE B C 1
ATOM 4776 O O . PHE B 1 201 ? 22.484 11.023 24.234 1 96.5 201 PHE B O 1
ATOM 4783 N N . GLY B 1 202 ? 23.688 11.617 22.438 1 94.56 202 GLY B N 1
ATOM 4784 C CA . GLY B 1 202 ? 24.109 10.266 22.109 1 94.56 202 GLY B CA 1
ATOM 4785 C C . GLY B 1 202 ? 22.969 9.375 21.656 1 94.56 202 GLY B C 1
ATOM 4786 O O . GLY B 1 202 ? 22.969 8.172 21.938 1 94.56 202 GLY B O 1
ATOM 4787 N N . ILE B 1 203 ? 21.953 9.914 21.062 1 94 203 ILE B N 1
ATOM 4788 C CA . ILE B 1 203 ? 20.828 9.125 20.594 1 94 203 ILE B CA 1
ATOM 4789 C C . ILE B 1 203 ? 21.25 8.297 19.375 1 94 203 ILE B C 1
ATOM 4791 O O . ILE B 1 203 ? 21.656 8.844 18.359 1 94 203 ILE B O 1
ATOM 4795 N N . GLN B 1 204 ? 21.062 6.965 19.469 1 94.25 204 GLN B N 1
ATOM 4796 C CA . GLN B 1 204 ? 21.531 6.082 18.406 1 94.25 204 GLN B CA 1
ATOM 4797 C C . GLN B 1 204 ? 20.391 5.289 17.797 1 94.25 204 GLN B C 1
ATOM 4799 O O . GLN B 1 204 ? 20.609 4.457 16.906 1 94.25 204 GLN B O 1
ATOM 4804 N N . LEU B 1 205 ? 19.219 5.559 18.219 1 96.5 205 LEU B N 1
ATOM 4805 C CA . LEU B 1 205 ? 18.031 4.875 17.703 1 96.5 205 LEU B CA 1
ATOM 4806 C C . LEU B 1 205 ? 17.734 5.309 16.281 1 96.5 205 LEU B C 1
ATOM 4808 O O . LEU B 1 205 ? 18.109 6.406 15.867 1 96.5 205 LEU B O 1
ATOM 4812 N N . PRO B 1 206 ? 17.047 4.43 15.492 1 98 206 PRO B N 1
ATOM 4813 C CA . PRO B 1 206 ? 16.578 4.832 14.164 1 98 206 PRO B CA 1
ATOM 4814 C C . PRO B 1 206 ? 15.703 6.078 14.203 1 98 206 PRO B C 1
ATOM 4816 O O . PRO B 1 206 ? 14.867 6.223 15.094 1 98 206 PRO B O 1
ATOM 4819 N N . VAL B 1 207 ? 15.977 6.961 13.242 1 98.44 207 VAL B N 1
ATOM 4820 C CA . VAL B 1 207 ? 15.18 8.172 13.086 1 98.44 207 VAL B CA 1
ATOM 4821 C C . VAL B 1 207 ? 14.508 8.172 11.719 1 98.44 207 VAL B C 1
ATOM 4823 O O . VAL B 1 207 ? 15.141 7.859 10.711 1 98.44 207 VAL B O 1
ATOM 4826 N N . ILE B 1 208 ? 13.25 8.422 11.695 1 98.81 208 ILE B N 1
ATOM 4827 C CA . ILE B 1 208 ? 12.484 8.633 10.469 1 98.81 208 ILE B CA 1
ATOM 4828 C C . ILE B 1 208 ? 12.117 10.109 10.344 1 98.81 208 ILE B C 1
ATOM 4830 O O . ILE B 1 208 ? 11.367 10.641 11.164 1 98.81 208 ILE B O 1
ATOM 4834 N N . VAL B 1 209 ? 12.641 10.75 9.375 1 98.75 209 VAL B N 1
ATOM 4835 C CA . VAL B 1 209 ? 12.305 12.148 9.133 1 98.75 209 VAL B CA 1
ATOM 4836 C C . VAL B 1 209 ? 11.328 12.25 7.961 1 98.75 209 VAL B C 1
ATOM 4838 O O . VAL B 1 209 ? 11.648 11.828 6.844 1 98.75 209 VAL B O 1
ATOM 4841 N N . ASP B 1 210 ? 10.18 12.68 8.234 1 98.44 210 ASP B N 1
ATOM 4842 C CA . ASP B 1 210 ? 9.227 13.031 7.191 1 98.44 210 ASP B CA 1
ATOM 4843 C C . ASP B 1 210 ? 9.445 14.461 6.699 1 98.44 210 ASP B C 1
ATOM 4845 O O . ASP B 1 210 ? 9.266 15.414 7.453 1 98.44 210 ASP B O 1
ATOM 4849 N N . GLU B 1 211 ? 9.797 14.641 5.457 1 97.88 211 GLU B N 1
ATOM 4850 C CA . GLU B 1 211 ? 10.133 15.984 5.004 1 97.88 211 GLU B CA 1
ATOM 4851 C C . GLU B 1 211 ? 9.242 16.422 3.846 1 97.88 211 GLU B C 1
ATOM 4853 O O . GLU B 1 211 ? 9.695 17.094 2.922 1 97.88 211 GLU B O 1
ATOM 4858 N N . VAL B 1 212 ? 7.965 16.031 3.869 1 97.38 212 VAL B N 1
ATOM 4859 C CA . VAL B 1 212 ? 7.035 16.328 2.785 1 97.38 212 VAL B CA 1
ATOM 4860 C C . VAL B 1 212 ? 6.84 17.828 2.658 1 97.38 212 VAL B C 1
ATOM 4862 O O . VAL B 1 212 ? 6.445 18.328 1.6 1 97.38 212 VAL B O 1
ATOM 4865 N N . PHE B 1 213 ? 7.184 18.609 3.705 1 97.06 213 PHE B N 1
ATOM 4866 C CA . PHE B 1 213 ? 7.016 20.062 3.68 1 97.06 213 PHE B CA 1
ATOM 4867 C C . PHE B 1 213 ? 8.359 20.766 3.514 1 97.06 213 PHE B C 1
ATOM 4869 O O . PHE B 1 213 ? 8.477 21.953 3.779 1 97.06 213 PHE B O 1
ATOM 4876 N N . GLU B 1 214 ? 9.367 20.047 3.082 1 95.62 214 GLU B N 1
ATOM 4877 C CA . GLU B 1 214 ? 10.727 20.578 3.086 1 95.62 214 GLU B CA 1
ATOM 4878 C C . GLU B 1 214 ? 10.82 21.875 2.285 1 95.62 214 GLU B C 1
ATOM 4880 O O . GLU B 1 214 ? 11.57 22.781 2.645 1 95.62 214 GLU B O 1
ATOM 4885 N N . ALA B 1 215 ? 10.078 22.031 1.26 1 94.38 215 ALA B N 1
ATOM 4886 C CA . ALA B 1 215 ? 10.172 23.188 0.375 1 94.38 215 ALA B CA 1
ATOM 4887 C C . ALA B 1 215 ? 9.469 24.406 0.985 1 94.38 215 ALA B C 1
ATOM 4889 O O . ALA B 1 215 ? 9.648 25.531 0.518 1 94.38 215 ALA B O 1
ATOM 4890 N N . TYR B 1 216 ? 8.727 24.188 1.971 1 96.5 216 TYR B N 1
ATOM 4891 C CA . TYR B 1 216 ? 7.914 25.25 2.549 1 96.5 216 TYR B CA 1
ATOM 4892 C C . TYR B 1 216 ? 8.5 25.734 3.867 1 96.5 216 TYR B C 1
ATOM 4894 O O . TYR B 1 216 ? 7.828 25.719 4.898 1 96.5 216 TYR B O 1
ATOM 4902 N N . ASP B 1 217 ? 9.688 26.047 3.725 1 94.06 217 ASP B N 1
ATOM 4903 C CA . ASP B 1 217 ? 10.508 26.641 4.77 1 94.06 217 ASP B CA 1
ATOM 4904 C C . ASP B 1 217 ? 10.828 28.109 4.438 1 94.06 217 ASP B C 1
ATOM 4906 O O . ASP B 1 217 ? 11.43 28.391 3.402 1 94.06 217 ASP B O 1
ATOM 4910 N N . TYR B 1 218 ? 10.391 29 5.305 1 87.94 218 TYR B N 1
ATOM 4911 C CA . TYR B 1 218 ? 10.445 30.438 5.027 1 87.94 218 TYR B CA 1
ATOM 4912 C C . TYR B 1 218 ? 11.406 31.141 5.984 1 87.94 218 TYR B C 1
ATOM 4914 O O . TYR B 1 218 ? 11.43 32.375 6.055 1 87.94 218 TYR B O 1
ATOM 4922 N N . SER B 1 219 ? 12.125 30.375 6.594 1 84.81 219 SER B N 1
ATOM 4923 C CA . SER B 1 219 ? 12.977 30.938 7.637 1 84.81 219 SER B CA 1
ATOM 4924 C C . SER B 1 219 ? 14.43 31.047 7.172 1 84.81 219 SER B C 1
ATOM 4926 O O . SER B 1 219 ? 14.797 30.484 6.141 1 84.81 219 SER B O 1
ATOM 4928 N N . GLY B 1 220 ? 15.141 31.859 7.906 1 80.56 220 GLY B N 1
ATOM 4929 C CA . GLY B 1 220 ? 16.578 31.922 7.668 1 80.56 220 GLY B CA 1
ATOM 4930 C C . GLY B 1 220 ? 17.312 30.688 8.156 1 80.56 220 GLY B C 1
ATOM 4931 O O . GLY B 1 220 ? 18.344 30.312 7.598 1 80.56 220 GLY B O 1
ATOM 4932 N N . ASP B 1 221 ? 16.922 30.016 9.234 1 86.69 221 ASP B N 1
ATOM 4933 C CA . ASP B 1 221 ? 17.453 28.75 9.734 1 86.69 221 ASP B CA 1
ATOM 4934 C C . ASP B 1 221 ? 16.672 27.562 9.164 1 86.69 221 ASP B C 1
ATOM 4936 O O . ASP B 1 221 ? 15.781 27.031 9.82 1 86.69 221 ASP B O 1
ATOM 4940 N N . SER B 1 222 ? 17.078 27.031 8.109 1 90.44 222 SER B N 1
ATOM 4941 C CA . SER B 1 222 ? 16.281 26.141 7.27 1 90.44 222 SER B CA 1
ATOM 4942 C C . SER B 1 222 ? 16.375 24.703 7.754 1 90.44 222 SER B C 1
ATOM 4944 O O . SER B 1 222 ? 17.312 24.344 8.469 1 90.44 222 SER B O 1
ATOM 4946 N N . HIS B 1 223 ? 15.383 23.953 7.445 1 95.06 223 HIS B N 1
ATOM 4947 C CA . HIS B 1 223 ? 15.406 22.5 7.633 1 95.06 223 HIS B CA 1
ATOM 4948 C C . HIS B 1 223 ? 16.719 21.906 7.164 1 95.06 223 HIS B C 1
ATOM 4950 O O . HIS B 1 223 ? 17.234 22.266 6.102 1 95.06 223 HIS B O 1
ATOM 4956 N N . PHE B 1 224 ? 17.281 21.031 8.016 1 95.69 224 PHE B N 1
ATOM 4957 C CA . PHE B 1 224 ? 18.594 20.438 7.762 1 95.69 224 PHE B CA 1
ATOM 4958 C C . PHE B 1 224 ? 18.578 18.938 8.047 1 95.69 224 PHE B C 1
ATOM 4960 O O . PHE B 1 224 ? 17.984 18.5 9.031 1 95.69 224 PHE B O 1
ATOM 4967 N N . LEU B 1 225 ? 19.094 18.109 7.098 1 96.12 225 LEU B N 1
ATOM 4968 C CA . LEU B 1 225 ? 19.359 16.688 7.293 1 96.12 225 LEU B CA 1
ATOM 4969 C C . LEU B 1 225 ? 20.859 16.422 7.391 1 96.12 225 LEU B C 1
ATOM 4971 O O . LEU B 1 225 ? 21.641 16.953 6.605 1 96.12 225 LEU B O 1
ATOM 4975 N N . PRO B 1 226 ? 21.266 15.648 8.328 1 95.12 226 PRO B N 1
ATOM 4976 C CA . PRO B 1 226 ? 22.688 15.289 8.328 1 95.12 226 PRO B CA 1
ATOM 4977 C C . PRO B 1 226 ? 23.078 14.438 7.125 1 95.12 226 PRO B C 1
ATOM 4979 O O . PRO B 1 226 ? 22.391 13.469 6.797 1 95.12 226 PRO B O 1
ATOM 4982 N N . SER B 1 227 ? 24.172 14.75 6.5 1 92.19 227 SER B N 1
ATOM 4983 C CA . SER B 1 227 ? 24.625 14.039 5.309 1 92.19 227 SER B CA 1
ATOM 4984 C C . SER B 1 227 ? 25.312 12.727 5.676 1 92.19 227 SER B C 1
ATOM 4986 O O . SER B 1 227 ? 25.328 11.781 4.879 1 92.19 227 SER B O 1
ATOM 4988 N N . LYS B 1 228 ? 25.875 12.633 6.855 1 91.81 228 LYS B N 1
ATOM 4989 C CA . LYS B 1 228 ? 26.562 11.438 7.336 1 91.81 228 LYS B CA 1
ATOM 4990 C C . LYS B 1 228 ? 26.234 11.164 8.797 1 91.81 228 LYS B C 1
ATOM 4992 O O . LYS B 1 228 ? 27.094 11.266 9.672 1 91.81 228 LYS B O 1
ATOM 4997 N N . PRO B 1 229 ? 25.031 10.75 8.961 1 95 229 PRO B N 1
ATOM 4998 C CA . PRO B 1 229 ? 24.656 10.438 10.344 1 95 229 PRO B CA 1
ATOM 4999 C C . PRO B 1 229 ? 25.375 9.195 10.883 1 95 229 PRO B C 1
ATOM 5001 O O . PRO B 1 229 ? 25.766 8.32 10.102 1 95 229 PRO B O 1
ATOM 5004 N N . ASN B 1 230 ? 25.578 9.102 12.203 1 93.81 230 ASN B N 1
ATOM 5005 C CA . ASN B 1 230 ? 26.172 7.926 12.844 1 93.81 230 ASN B CA 1
ATOM 5006 C C . ASN B 1 230 ? 25.094 7.008 13.422 1 93.81 230 ASN B C 1
ATOM 5008 O O . ASN B 1 230 ? 25.391 6.137 14.242 1 93.81 230 ASN B O 1
ATOM 5012 N N . PHE B 1 231 ? 23.875 7.219 13.18 1 95.62 231 PHE B N 1
ATOM 5013 C CA . PHE B 1 231 ? 22.703 6.445 13.562 1 95.62 231 PHE B CA 1
ATOM 5014 C C . PHE B 1 231 ? 21.844 6.145 12.344 1 95.62 231 PHE B C 1
ATOM 5016 O O . PHE B 1 231 ? 21.984 6.777 11.297 1 95.62 231 PHE B O 1
ATOM 5023 N N . PRO B 1 232 ? 20.984 5.125 12.352 1 97.19 232 PRO B N 1
ATOM 5024 C CA . PRO B 1 232 ? 20.094 4.887 11.219 1 97.19 232 PRO B CA 1
ATOM 5025 C C . PRO B 1 232 ? 19.141 6.051 10.953 1 97.19 232 PRO B C 1
ATOM 5027 O O . PRO B 1 232 ? 18.438 6.492 11.867 1 97.19 232 PRO B O 1
ATOM 5030 N N . LEU B 1 233 ? 19.188 6.543 9.773 1 97.94 233 LEU B N 1
ATOM 5031 C CA . LEU B 1 233 ? 18.344 7.672 9.398 1 97.94 233 LEU B CA 1
ATOM 5032 C C . LEU B 1 233 ? 17.594 7.379 8.102 1 97.94 233 LEU B C 1
ATOM 5034 O O . LEU B 1 233 ? 18.203 7.055 7.082 1 97.94 233 LEU B O 1
ATOM 5038 N N . PHE B 1 234 ? 16.281 7.449 8.195 1 98.62 234 PHE B N 1
ATOM 5039 C CA . PHE B 1 234 ? 15.398 7.305 7.047 1 98.62 234 PHE B CA 1
ATOM 5040 C C . PHE B 1 234 ? 14.68 8.617 6.746 1 98.62 234 PHE B C 1
ATOM 5042 O O . PHE B 1 234 ? 14.242 9.312 7.664 1 98.62 234 PHE B O 1
ATOM 5049 N N . VAL B 1 235 ? 14.602 8.945 5.477 1 98.69 235 VAL B N 1
ATOM 5050 C CA . VAL B 1 235 ? 13.883 10.148 5.059 1 98.69 235 VAL B CA 1
ATOM 5051 C C . VAL B 1 235 ? 12.703 9.766 4.164 1 98.69 235 VAL B C 1
ATOM 5053 O O . VAL B 1 235 ? 12.867 9.016 3.199 1 98.69 235 VAL B O 1
ATOM 5056 N N . CYS B 1 236 ? 11.539 10.211 4.5 1 98.69 236 CYS B N 1
ATOM 5057 C CA . CYS B 1 236 ? 10.336 9.977 3.711 1 98.69 236 CYS B CA 1
ATOM 5058 C C . CYS B 1 236 ? 9.875 11.25 3.021 1 98.69 236 CYS B C 1
ATOM 5060 O O . CYS B 1 236 ? 9.898 12.328 3.619 1 98.69 236 CYS B O 1
ATOM 5062 N N . HIS B 1 237 ? 9.555 11.164 1.797 1 98.5 237 HIS B N 1
ATOM 5063 C CA . HIS B 1 237 ? 9.062 12.25 0.964 1 98.5 237 HIS B CA 1
ATOM 5064 C C . HIS B 1 237 ? 8.203 11.727 -0.182 1 98.5 237 HIS B C 1
ATOM 5066 O O . HIS B 1 237 ? 7.938 10.523 -0.264 1 98.5 237 HIS B O 1
ATOM 5072 N N . GLY B 1 238 ? 7.652 12.656 -1.031 1 97.69 238 GLY B N 1
ATOM 5073 C CA . GLY B 1 238 ? 6.824 12.18 -2.125 1 97.69 238 GLY B CA 1
ATOM 5074 C C . GLY B 1 238 ? 6.234 13.297 -2.959 1 97.69 238 GLY B C 1
ATOM 5075 O O . GLY B 1 238 ? 6.516 14.477 -2.713 1 97.69 238 GLY B O 1
ATOM 5076 N N . PHE B 1 239 ? 5.395 12.922 -3.885 1 96.88 239 PHE B N 1
ATOM 5077 C CA . PHE B 1 239 ? 4.863 13.836 -4.887 1 96.88 239 PHE B CA 1
ATOM 5078 C C . PHE B 1 239 ? 3.689 14.625 -4.328 1 96.88 239 PHE B C 1
ATOM 5080 O O . PHE B 1 239 ? 3.305 15.656 -4.887 1 96.88 239 PHE B O 1
ATOM 5087 N N . SER B 1 240 ? 3.111 14.203 -3.209 1 95.88 240 SER B N 1
ATOM 5088 C CA . SER B 1 240 ? 1.861 14.766 -2.705 1 95.88 240 SER B CA 1
ATOM 5089 C C . SER B 1 240 ? 1.979 16.266 -2.484 1 95.88 240 SER B C 1
ATOM 5091 O O . SER B 1 240 ? 1.158 17.047 -2.984 1 95.88 240 SER B O 1
ATOM 5093 N N . LYS B 1 241 ? 2.99 16.672 -1.738 1 96.88 241 LYS B N 1
ATOM 5094 C CA . LYS B 1 241 ? 3.199 18.078 -1.434 1 96.88 241 LYS B CA 1
ATOM 5095 C C . LYS B 1 241 ? 4.25 18.703 -2.355 1 96.88 241 LYS B C 1
ATOM 5097 O O . LYS B 1 241 ? 4.191 19.891 -2.666 1 96.88 241 LYS B O 1
ATOM 5102 N N . MET B 1 242 ? 5.113 17.891 -2.846 1 96.81 242 MET B N 1
ATOM 5103 C CA . MET B 1 242 ? 6.203 18.344 -3.703 1 96.81 242 MET B CA 1
ATOM 5104 C C . MET B 1 242 ? 5.672 18.812 -5.055 1 96.81 242 MET B C 1
ATOM 5106 O O . MET B 1 242 ? 6.137 19.828 -5.594 1 96.81 242 MET B O 1
ATOM 5110 N N . LEU B 1 243 ? 4.703 18.094 -5.613 1 96.81 243 LEU B N 1
ATOM 5111 C CA . LEU B 1 243 ? 4.195 18.375 -6.953 1 96.81 243 LEU B CA 1
ATOM 5112 C C . LEU B 1 243 ? 2.693 18.641 -6.918 1 96.81 243 LEU B C 1
ATOM 5114 O O . LEU B 1 243 ? 2.047 18.719 -7.965 1 96.81 243 LEU B O 1
ATOM 5118 N N . ALA B 1 244 ? 2.133 18.719 -5.699 1 96.44 244 ALA B N 1
ATOM 5119 C CA . ALA B 1 244 ? 0.689 18.875 -5.543 1 96.44 244 ALA B CA 1
ATOM 5120 C C . ALA B 1 244 ? -0.058 17.734 -6.23 1 96.44 244 ALA B C 1
ATOM 5122 O O . ALA B 1 244 ? -1.078 17.953 -6.887 1 96.44 244 ALA B O 1
ATOM 5123 N N . LEU B 1 245 ? 0.522 16.531 -6.133 1 95.25 245 LEU B N 1
ATOM 5124 C CA . LEU B 1 245 ? -0.047 15.367 -6.789 1 95.25 245 LEU B CA 1
ATOM 5125 C C . LEU B 1 245 ? -0.238 14.227 -5.797 1 95.25 245 LEU B C 1
ATOM 5127 O O . LEU B 1 245 ? 0.276 13.125 -6 1 95.25 245 LEU B O 1
ATOM 5131 N N . PRO B 1 246 ? -1.055 14.516 -4.758 1 94.69 246 PRO B N 1
ATOM 5132 C CA . PRO B 1 246 ? -1.295 13.391 -3.857 1 94.69 246 PRO B CA 1
ATOM 5133 C C . PRO B 1 246 ? -1.945 12.203 -4.562 1 94.69 246 PRO B C 1
ATOM 5135 O O . PRO B 1 246 ? -1.723 11.047 -4.176 1 94.69 246 PRO B O 1
ATOM 5138 N N . GLN B 1 247 ? -2.668 12.43 -5.625 1 93.44 247 GLN B N 1
ATOM 5139 C CA . GLN B 1 247 ? -3.43 11.398 -6.324 1 93.44 247 GLN B CA 1
ATOM 5140 C C . GLN B 1 247 ? -2.518 10.523 -7.176 1 93.44 247 GLN B C 1
ATOM 5142 O O . GLN B 1 247 ? -2.945 9.484 -7.691 1 93.44 247 GLN B O 1
ATOM 5147 N N . ALA B 1 248 ? -1.269 10.922 -7.387 1 94.12 248 ALA B N 1
ATOM 5148 C CA . ALA B 1 248 ? -0.33 10.141 -8.188 1 94.12 248 ALA B CA 1
ATOM 5149 C C . ALA B 1 248 ? 0.188 8.938 -7.402 1 94.12 248 ALA B C 1
ATOM 5151 O O . ALA B 1 248 ? 0.608 7.938 -7.992 1 94.12 248 ALA B O 1
ATOM 5152 N N . LYS B 1 249 ? 0.203 9.039 -6.062 1 95.81 249 LYS B N 1
ATOM 5153 C CA . LYS B 1 249 ? 0.593 7.961 -5.156 1 95.81 249 LYS B CA 1
ATOM 5154 C C . LYS B 1 249 ? 2.02 7.496 -5.438 1 95.81 249 LYS B C 1
ATOM 5156 O O . LYS B 1 249 ? 2.262 6.301 -5.629 1 95.81 249 LYS B O 1
ATOM 5161 N N . LEU B 1 250 ? 2.943 8.383 -5.336 1 97.5 250 LEU B N 1
ATOM 5162 C CA . LEU B 1 250 ? 4.367 8.062 -5.402 1 97.5 250 LEU B CA 1
ATOM 5163 C C . LEU B 1 250 ? 5.137 8.773 -4.297 1 97.5 250 LEU B C 1
ATOM 5165 O O . LEU B 1 250 ? 5.109 10.008 -4.207 1 97.5 250 LEU B O 1
ATOM 5169 N N . ALA B 1 251 ? 5.73 8.055 -3.457 1 98.31 251 ALA B N 1
ATOM 5170 C CA . ALA B 1 251 ? 6.59 8.484 -2.357 1 98.31 251 ALA B CA 1
ATOM 5171 C C . ALA B 1 251 ? 7.855 7.633 -2.295 1 98.31 251 ALA B C 1
ATOM 5173 O O . ALA B 1 251 ? 8.117 6.82 -3.188 1 98.31 251 ALA B O 1
ATOM 5174 N N . TRP B 1 252 ? 8.734 7.918 -1.317 1 98.69 252 TRP B N 1
ATOM 5175 C CA . TRP B 1 252 ? 9.938 7.102 -1.233 1 98.69 252 TRP B CA 1
ATOM 5176 C C . TRP B 1 252 ? 10.516 7.121 0.179 1 98.69 252 TRP B C 1
ATOM 5178 O O . TRP B 1 252 ? 10.141 7.965 0.996 1 98.69 252 TRP B O 1
ATOM 5188 N N . ILE B 1 253 ? 11.289 6.176 0.453 1 98.81 253 ILE B N 1
ATOM 5189 C CA . ILE B 1 253 ? 12.195 6.098 1.591 1 98.81 253 ILE B CA 1
ATOM 5190 C C . ILE B 1 253 ? 13.633 6.297 1.118 1 98.81 253 ILE B C 1
ATOM 5192 O O . ILE B 1 253 ? 14.102 5.59 0.223 1 98.81 253 ILE B O 1
ATOM 5196 N N . LEU B 1 254 ? 14.289 7.234 1.619 1 98.69 254 LEU B N 1
ATOM 5197 C CA . LEU B 1 254 ? 15.727 7.391 1.448 1 98.69 254 LEU B CA 1
ATOM 5198 C C . LEU B 1 254 ? 16.484 6.902 2.684 1 98.69 254 LEU B C 1
ATOM 5200 O O . LEU B 1 254 ? 16.219 7.363 3.797 1 98.69 254 LEU B O 1
ATOM 5204 N N . ASN B 1 255 ? 17.312 5.941 2.545 1 98.25 255 ASN B N 1
ATOM 5205 C CA . ASN B 1 255 ? 18.156 5.391 3.602 1 98.25 255 ASN B CA 1
ATOM 5206 C C . ASN B 1 255 ? 19.5 6.098 3.672 1 98.25 255 ASN B C 1
ATOM 5208 O O . ASN B 1 255 ? 20.359 5.918 2.799 1 98.25 255 ASN B O 1
ATOM 5212 N N . LEU B 1 256 ? 19.734 6.859 4.707 1 97.62 256 LEU B N 1
ATOM 5213 C CA . LEU B 1 256 ? 20.984 7.598 4.898 1 97.62 256 LEU B CA 1
ATOM 5214 C C . LEU B 1 256 ? 21.828 6.961 5.996 1 97.62 256 LEU B C 1
ATOM 5216 O O . LEU B 1 256 ? 22.766 7.582 6.508 1 97.62 256 LEU B O 1
ATOM 5220 N N . SER B 1 257 ? 21.516 5.781 6.418 1 96.69 257 SER B N 1
ATOM 5221 C CA . SER B 1 257 ? 22.188 5.102 7.516 1 96.69 257 SER B CA 1
ATOM 5222 C C . SER B 1 257 ? 23.656 4.848 7.184 1 96.69 257 SER B C 1
ATOM 5224 O O . SER B 1 257 ? 24.047 4.863 6.016 1 96.69 257 SER B O 1
ATOM 5226 N N . PRO B 1 258 ? 24.469 4.617 8.195 1 95 258 PRO B N 1
ATOM 5227 C CA . PRO B 1 258 ? 25.875 4.32 7.945 1 95 258 PRO B CA 1
ATOM 5228 C C . PRO B 1 258 ? 26.109 2.875 7.512 1 95 258 PRO B C 1
ATOM 5230 O O . PRO B 1 258 ? 25.328 1.988 7.871 1 95 258 PRO B O 1
ATOM 5233 N N . GLU B 1 259 ? 27.141 2.697 6.762 1 93.19 259 GLU B N 1
ATOM 5234 C CA . GLU B 1 259 ? 27.578 1.339 6.457 1 93.19 259 GLU B CA 1
ATOM 5235 C C . GLU B 1 259 ? 28.188 0.668 7.684 1 93.19 259 GLU B C 1
ATOM 5237 O O . GLU B 1 259 ? 28.797 1.334 8.523 1 93.19 259 GLU B O 1
ATOM 5242 N N . PRO B 1 260 ? 28.062 -0.609 7.773 1 93.44 260 PRO B N 1
ATOM 5243 C CA . PRO B 1 260 ? 27.469 -1.562 6.836 1 93.44 260 PRO B CA 1
ATOM 5244 C C . PRO B 1 260 ? 25.953 -1.704 7.023 1 93.44 260 PRO B C 1
ATOM 5246 O O . PRO B 1 260 ? 25.297 -2.438 6.277 1 93.44 260 PRO B O 1
ATOM 5249 N N . LEU B 1 261 ? 25.406 -1.012 8.039 1 94.38 261 LEU B N 1
ATOM 5250 C CA . LEU B 1 261 ? 24 -1.09 8.375 1 94.38 261 LEU B CA 1
ATOM 5251 C C . LEU B 1 261 ? 23.125 -0.714 7.18 1 94.38 261 LEU B C 1
ATOM 5253 O O . LEU B 1 261 ? 22.078 -1.329 6.945 1 94.38 261 LEU B O 1
ATOM 5257 N N . GLN B 1 262 ? 23.578 0.207 6.422 1 95.75 262 GLN B N 1
ATOM 5258 C CA . GLN B 1 262 ? 22.844 0.687 5.258 1 95.75 262 GLN B CA 1
ATOM 5259 C C . GLN B 1 262 ? 22.531 -0.453 4.289 1 95.75 262 GLN B C 1
ATOM 5261 O O . GLN B 1 262 ? 21.391 -0.614 3.846 1 95.75 262 GLN B O 1
ATOM 5266 N N . SER B 1 263 ? 23.531 -1.25 3.992 1 94.12 263 SER B N 1
ATOM 5267 C CA . SER B 1 263 ? 23.375 -2.355 3.051 1 94.12 263 SER B CA 1
ATOM 5268 C C . SER B 1 263 ? 22.406 -3.4 3.58 1 94.12 263 SER B C 1
ATOM 5270 O O . SER B 1 263 ? 21.594 -3.939 2.824 1 94.12 263 SER B O 1
ATOM 5272 N N . GLU B 1 264 ? 22.484 -3.658 4.828 1 93.31 264 GLU B N 1
ATOM 5273 C CA . GLU B 1 264 ? 21.578 -4.625 5.445 1 93.31 264 GLU B CA 1
ATOM 5274 C C . GLU B 1 264 ? 20.125 -4.133 5.406 1 93.31 264 GLU B C 1
ATOM 5276 O O . GLU B 1 264 ? 19.219 -4.91 5.121 1 93.31 264 GLU B O 1
ATOM 5281 N N . ILE B 1 265 ? 19.953 -2.875 5.691 1 96.56 265 ILE B N 1
ATOM 5282 C CA . ILE B 1 265 ? 18.641 -2.256 5.656 1 96.56 265 ILE B CA 1
ATOM 5283 C C . ILE B 1 265 ? 18.062 -2.354 4.242 1 96.56 265 ILE B C 1
ATOM 5285 O O . ILE B 1 265 ? 16.891 -2.719 4.066 1 96.56 265 ILE B O 1
ATOM 5289 N N . GLN B 1 266 ? 18.891 -2.078 3.252 1 96.19 266 GLN B N 1
ATOM 5290 C CA . GLN B 1 266 ? 18.438 -2.102 1.868 1 96.19 266 GLN B CA 1
ATOM 5291 C C . GLN B 1 266 ? 17.938 -3.49 1.476 1 96.19 266 GLN B C 1
ATOM 5293 O O . GLN B 1 266 ? 16.922 -3.623 0.798 1 96.19 266 GLN B O 1
ATOM 5298 N N . LYS B 1 267 ? 18.641 -4.461 1.9 1 92.62 267 LYS B N 1
ATOM 5299 C CA . LYS B 1 267 ? 18.25 -5.836 1.591 1 92.62 267 LYS B CA 1
ATOM 5300 C C . LYS B 1 267 ? 16.891 -6.172 2.191 1 92.62 267 LYS B C 1
ATOM 5302 O O . LYS B 1 267 ? 16.016 -6.711 1.505 1 92.62 267 LYS B O 1
ATOM 5307 N N . LYS B 1 268 ? 16.703 -5.848 3.412 1 94.94 268 LYS B N 1
ATOM 5308 C CA . LYS B 1 268 ? 15.461 -6.18 4.117 1 94.94 268 LYS B CA 1
ATOM 5309 C C . LYS B 1 268 ? 14.297 -5.336 3.604 1 94.94 268 LYS B C 1
ATOM 5311 O O . LYS B 1 268 ? 13.172 -5.832 3.477 1 94.94 268 LYS B O 1
ATOM 5316 N N . LEU B 1 269 ? 14.594 -4.07 3.316 1 97.06 269 LEU B N 1
ATOM 5317 C CA . LEU B 1 269 ? 13.555 -3.221 2.742 1 97.06 269 LEU B CA 1
ATOM 5318 C C . LEU B 1 269 ? 13.133 -3.729 1.368 1 97.06 269 LEU B C 1
ATOM 5320 O O . LEU B 1 269 ? 11.953 -3.662 1.012 1 97.06 269 LEU B O 1
ATOM 5324 N N . SER B 1 270 ? 14.109 -4.191 0.622 1 95.44 270 SER B N 1
ATOM 5325 C CA . SER B 1 270 ? 13.797 -4.742 -0.692 1 95.44 270 SER B CA 1
ATOM 5326 C C . SER B 1 270 ? 12.883 -5.961 -0.576 1 95.44 270 SER B C 1
ATOM 5328 O O . SER B 1 270 ? 11.992 -6.16 -1.408 1 95.44 270 SER B O 1
ATOM 5330 N N . PHE B 1 271 ? 13.117 -6.699 0.395 1 93.56 271 PHE B N 1
ATOM 5331 C CA . PHE B 1 271 ? 12.258 -7.848 0.642 1 93.56 271 PHE B CA 1
ATOM 5332 C C . PHE B 1 271 ? 10.828 -7.402 0.927 1 93.56 271 PHE B C 1
ATOM 5334 O O . PHE B 1 271 ? 9.875 -7.953 0.372 1 93.56 271 PHE B O 1
ATOM 5341 N N . ILE B 1 272 ? 10.672 -6.406 1.747 1 96.88 272 ILE B N 1
ATOM 5342 C CA . ILE B 1 272 ? 9.359 -5.887 2.102 1 96.88 272 ILE B CA 1
ATOM 5343 C C . ILE B 1 272 ? 8.68 -5.305 0.862 1 96.88 272 ILE B C 1
ATOM 5345 O O . ILE B 1 272 ? 7.535 -5.645 0.56 1 96.88 272 ILE B O 1
ATOM 5349 N N . THR B 1 273 ? 9.438 -4.488 0.103 1 97.25 273 THR B N 1
ATOM 5350 C CA . THR B 1 273 ? 8.859 -3.842 -1.069 1 97.25 273 THR B CA 1
ATOM 5351 C C . THR B 1 273 ? 8.523 -4.871 -2.148 1 97.25 273 THR B C 1
ATOM 5353 O O . THR B 1 273 ? 7.559 -4.703 -2.895 1 97.25 273 THR B O 1
ATOM 5356 N N . ASP B 1 274 ? 9.273 -5.914 -2.188 1 94.88 274 ASP B N 1
ATOM 5357 C CA . ASP B 1 274 ? 9.008 -6.984 -3.146 1 94.88 274 ASP B CA 1
ATOM 5358 C C . ASP B 1 274 ? 7.711 -7.715 -2.809 1 94.88 274 ASP B C 1
ATOM 5360 O O . ASP B 1 274 ? 7.004 -8.188 -3.703 1 94.88 274 ASP B O 1
ATOM 5364 N N . THR B 1 275 ? 7.434 -7.816 -1.571 1 95.69 275 THR B N 1
ATOM 5365 C CA . THR B 1 275 ? 6.254 -8.531 -1.097 1 95.69 275 THR B CA 1
ATOM 5366 C C . THR B 1 275 ? 4.98 -7.781 -1.467 1 95.69 275 THR B C 1
ATOM 5368 O O . THR B 1 275 ? 3.979 -8.391 -1.848 1 95.69 275 THR B O 1
ATOM 5371 N N . TYR B 1 276 ? 5 -6.469 -1.476 1 95.5 276 TYR B N 1
ATOM 5372 C CA . TYR B 1 276 ? 3.773 -5.699 -1.67 1 95.5 276 TYR B CA 1
ATOM 5373 C C . TYR B 1 276 ? 3.727 -5.094 -3.068 1 95.5 276 TYR B C 1
ATOM 5375 O O . TYR B 1 276 ? 2.656 -5 -3.674 1 95.5 276 TYR B O 1
ATOM 5383 N N . LEU B 1 277 ? 4.887 -4.641 -3.617 1 93.12 277 LEU B N 1
ATOM 5384 C CA . LEU B 1 277 ? 5.043 -4.125 -4.973 1 93.12 277 LEU B CA 1
ATOM 5385 C C . LEU B 1 277 ? 3.871 -3.221 -5.344 1 93.12 277 LEU B C 1
ATOM 5387 O O . LEU B 1 277 ? 3.186 -3.463 -6.344 1 93.12 277 LEU B O 1
ATOM 5391 N N . SER B 1 278 ? 3.74 -2.053 -4.664 1 93.44 278 SER B N 1
ATOM 5392 C CA . SER B 1 278 ? 2.484 -1.31 -4.656 1 93.44 278 SER B CA 1
ATOM 5393 C C . SER B 1 278 ? 2.535 -0.133 -5.625 1 93.44 278 SER B C 1
ATOM 5395 O O . SER B 1 278 ? 1.508 0.485 -5.914 1 93.44 278 SER B O 1
ATOM 5397 N N . VAL B 1 279 ? 3.67 0.209 -6.188 1 95.56 279 VAL B N 1
ATOM 5398 C CA . VAL B 1 279 ? 3.779 1.471 -6.914 1 95.56 279 VAL B CA 1
ATOM 5399 C C . VAL B 1 279 ? 3.455 1.249 -8.391 1 95.56 279 VAL B C 1
ATOM 5401 O O . VAL B 1 279 ? 4.008 0.345 -9.023 1 95.56 279 VAL B O 1
ATOM 5404 N N . ASN B 1 280 ? 2.639 2.115 -8.867 1 93.12 280 ASN B N 1
ATOM 5405 C CA . ASN B 1 280 ? 2.17 2.062 -10.25 1 93.12 280 ASN B CA 1
ATOM 5406 C C . ASN B 1 280 ? 3.287 2.389 -11.234 1 93.12 280 ASN B C 1
ATOM 5408 O O . ASN B 1 280 ? 4.031 3.354 -11.039 1 93.12 280 ASN B O 1
ATOM 5412 N N . SER B 1 281 ? 3.408 1.619 -12.32 1 92.44 281 SER B N 1
ATOM 5413 C CA . SER B 1 281 ? 4.504 1.806 -13.258 1 92.44 281 SER B CA 1
ATOM 5414 C C . SER B 1 281 ? 4.305 3.062 -14.102 1 92.44 281 SER B C 1
ATOM 5416 O O . SER B 1 281 ? 5.277 3.691 -14.531 1 92.44 281 SER B O 1
ATOM 5418 N N . PHE B 1 282 ? 3.035 3.453 -14.344 1 92.12 282 PHE B N 1
ATOM 5419 C CA . PHE B 1 282 ? 2.771 4.602 -15.203 1 92.12 282 PHE B CA 1
ATOM 5420 C C . PHE B 1 282 ? 3.275 5.887 -14.555 1 92.12 282 PHE B C 1
ATOM 5422 O O . PHE B 1 282 ? 3.93 6.703 -15.211 1 92.12 282 PHE B O 1
ATOM 5429 N N . ILE B 1 283 ? 2.992 6.016 -13.273 1 93.12 283 ILE B N 1
ATOM 5430 C CA . ILE B 1 283 ? 3.43 7.223 -12.578 1 93.12 283 ILE B CA 1
ATOM 5431 C C . ILE B 1 283 ? 4.953 7.219 -12.453 1 93.12 283 ILE B C 1
ATOM 5433 O O . ILE B 1 283 ? 5.59 8.273 -12.516 1 93.12 283 ILE B O 1
ATOM 5437 N N . GLN B 1 284 ? 5.531 6.051 -12.203 1 94.69 284 GLN B N 1
ATOM 5438 C CA . GLN B 1 284 ? 6.988 5.961 -12.18 1 94.69 284 GLN B CA 1
ATOM 5439 C C . GLN B 1 284 ? 7.59 6.438 -13.492 1 94.69 284 GLN B C 1
ATOM 5441 O O . GLN B 1 284 ? 8.508 7.266 -13.5 1 94.69 284 GLN B O 1
ATOM 5446 N N . SER B 1 285 ? 7.039 5.996 -14.57 1 92.5 285 SER B N 1
ATOM 5447 C CA . SER B 1 285 ? 7.547 6.352 -15.891 1 92.5 285 SER B CA 1
ATOM 5448 C C . SER B 1 285 ? 7.355 7.84 -16.172 1 92.5 285 SER B C 1
ATOM 5450 O O . SER B 1 285 ? 8.148 8.445 -16.891 1 92.5 285 SER B O 1
ATOM 5452 N N . ALA B 1 286 ? 6.352 8.406 -15.594 1 93.38 286 ALA B N 1
ATOM 5453 C CA . ALA B 1 286 ? 6.039 9.812 -15.797 1 93.38 286 ALA B CA 1
ATOM 5454 C C . ALA B 1 286 ? 6.938 10.711 -14.953 1 93.38 286 ALA B C 1
ATOM 5456 O O . ALA B 1 286 ? 7.023 11.914 -15.18 1 93.38 286 ALA B O 1
ATOM 5457 N N . SER B 1 287 ? 7.59 10.133 -13.961 1 93.69 287 SER B N 1
ATOM 5458 C CA . SER B 1 287 ? 8.297 10.898 -12.938 1 93.69 287 SER B CA 1
ATOM 5459 C C . SER B 1 287 ? 9.375 11.781 -13.555 1 93.69 287 SER B C 1
ATOM 5461 O O . SER B 1 287 ? 9.594 12.914 -13.109 1 93.69 287 SER B O 1
ATOM 5463 N N . PHE B 1 288 ? 10 11.281 -14.609 1 92.25 288 PHE B N 1
ATOM 5464 C CA . PHE B 1 288 ? 11.078 12.016 -15.258 1 92.25 288 PHE B CA 1
ATOM 5465 C C . PHE B 1 288 ? 10.586 13.344 -15.797 1 92.25 288 PHE B C 1
ATOM 5467 O O . PHE B 1 288 ? 11.312 14.344 -15.773 1 92.25 288 PHE B O 1
ATOM 5474 N N . GLU B 1 289 ? 9.398 13.367 -16.266 1 94.5 289 GLU B N 1
ATOM 5475 C CA . GLU B 1 289 ? 8.828 14.578 -16.859 1 94.5 289 GLU B CA 1
ATOM 5476 C C . GLU B 1 289 ? 8.102 15.414 -15.797 1 94.5 289 GLU B C 1
ATOM 5478 O O . GLU B 1 289 ? 7.902 16.609 -15.977 1 94.5 289 GLU B O 1
ATOM 5483 N N . LEU B 1 290 ? 7.715 14.797 -14.695 1 95.44 290 LEU B N 1
ATOM 5484 C CA . LEU B 1 290 ? 6.961 15.492 -13.656 1 95.44 290 LEU B CA 1
ATOM 5485 C C . LEU B 1 290 ? 7.898 16.281 -12.742 1 95.44 290 LEU B C 1
ATOM 5487 O O . LEU B 1 290 ? 7.617 17.438 -12.414 1 95.44 290 LEU B O 1
ATOM 5491 N N . LEU B 1 291 ? 8.992 15.773 -12.406 1 95.12 291 LEU B N 1
ATOM 5492 C CA . LEU B 1 291 ? 9.867 16.281 -11.352 1 95.12 291 LEU B CA 1
ATOM 5493 C C . LEU B 1 291 ? 10.422 17.656 -11.719 1 95.12 291 LEU B C 1
ATOM 5495 O O . LEU B 1 291 ? 10.547 18.531 -10.859 1 95.12 291 LEU B O 1
ATOM 5499 N N . PRO B 1 292 ? 10.695 17.938 -13.023 1 94.12 292 PRO B N 1
ATOM 5500 C CA . PRO B 1 292 ? 11.211 19.266 -13.383 1 94.12 292 PRO B CA 1
ATOM 5501 C C . PRO B 1 292 ? 10.219 20.391 -13.07 1 94.12 292 PRO B C 1
ATOM 5503 O O . PRO B 1 292 ? 10.609 21.547 -13.008 1 94.12 292 PRO B O 1
ATOM 5506 N N . TRP B 1 293 ? 8.969 20.109 -12.828 1 96.12 293 TRP B N 1
ATOM 5507 C CA . TRP B 1 293 ? 7.945 21.109 -12.57 1 96.12 293 TRP B CA 1
ATOM 5508 C C . TRP B 1 293 ? 7.867 21.438 -11.078 1 96.12 293 TRP B C 1
ATOM 5510 O O . TRP B 1 293 ? 7.098 22.312 -10.672 1 96.12 293 TRP B O 1
ATOM 5520 N N . LYS B 1 294 ? 8.664 20.844 -10.336 1 95.44 294 LYS B N 1
ATOM 5521 C CA . LYS B 1 294 ? 8.641 20.969 -8.883 1 95.44 294 LYS B CA 1
ATOM 5522 C C . LYS B 1 294 ? 8.758 22.422 -8.453 1 95.44 294 LYS B C 1
ATOM 5524 O O . LYS B 1 294 ? 7.977 22.891 -7.625 1 95.44 294 LYS B O 1
ATOM 5529 N N . THR B 1 295 ? 9.711 23.109 -9 1 95.94 295 THR B N 1
ATOM 5530 C CA . THR B 1 295 ? 9.977 24.484 -8.586 1 95.94 295 THR B CA 1
ATOM 5531 C C . THR B 1 295 ? 8.766 25.375 -8.867 1 95.94 295 THR B C 1
ATOM 5533 O O . THR B 1 295 ? 8.375 26.172 -8.016 1 95.94 295 THR B O 1
ATOM 5536 N N . MET B 1 296 ? 8.188 25.219 -9.984 1 97.06 296 MET B N 1
ATOM 5537 C CA . MET B 1 296 ? 7.016 26.016 -10.344 1 97.06 296 MET B CA 1
ATOM 5538 C C . MET B 1 296 ? 5.855 25.734 -9.391 1 97.06 296 MET B C 1
ATOM 5540 O O . MET B 1 296 ? 5.238 26.672 -8.867 1 97.06 296 MET B O 1
ATOM 5544 N N . VAL B 1 297 ? 5.594 24.484 -9.172 1 97.19 297 VAL B N 1
ATOM 5545 C CA . VAL B 1 297 ? 4.488 24.078 -8.312 1 97.19 297 VAL B CA 1
ATOM 5546 C C . VAL B 1 297 ? 4.719 24.594 -6.895 1 97.19 297 VAL B C 1
ATOM 5548 O O . VAL B 1 297 ? 3.83 25.203 -6.301 1 97.19 297 VAL B O 1
ATOM 5551 N N . GLN B 1 298 ? 5.91 24.422 -6.395 1 97.31 298 GLN B N 1
ATOM 5552 C CA . GLN B 1 298 ? 6.23 24.812 -5.023 1 97.31 298 GLN B CA 1
ATOM 5553 C C . GLN B 1 298 ? 6.203 26.328 -4.859 1 97.31 298 GLN B C 1
ATOM 5555 O O . GLN B 1 298 ? 5.785 26.844 -3.816 1 97.31 298 GLN B O 1
ATOM 5560 N N . ASN B 1 299 ? 6.645 27.031 -5.875 1 97.38 299 ASN B N 1
ATOM 5561 C CA . ASN B 1 299 ? 6.59 28.484 -5.809 1 97.38 299 ASN B CA 1
ATOM 5562 C C . ASN B 1 299 ? 5.152 29 -5.75 1 97.38 299 ASN B C 1
ATOM 5564 O O . ASN B 1 299 ? 4.855 29.953 -5.027 1 97.38 299 ASN B O 1
ATOM 5568 N N . ARG B 1 300 ? 4.309 28.391 -6.523 1 97.62 300 ARG B N 1
ATOM 5569 C CA . ARG B 1 300 ? 2.896 28.75 -6.496 1 97.62 300 ARG B CA 1
ATOM 5570 C C . ARG B 1 300 ? 2.301 28.531 -5.109 1 97.62 300 ARG B C 1
ATOM 5572 O O . ARG B 1 300 ? 1.579 29.391 -4.594 1 97.62 300 ARG B O 1
ATOM 5579 N N . ILE B 1 301 ? 2.631 27.453 -4.504 1 97.94 301 ILE B N 1
ATOM 5580 C CA . ILE B 1 301 ? 2.119 27.125 -3.174 1 97.94 301 ILE B CA 1
ATOM 5581 C C . ILE B 1 301 ? 2.717 28.094 -2.146 1 97.94 301 ILE B C 1
ATOM 5583 O O . ILE B 1 301 ? 1.998 28.641 -1.306 1 97.94 301 ILE B O 1
ATOM 5587 N N . ARG B 1 302 ? 4.008 28.359 -2.258 1 97 302 ARG B N 1
ATOM 5588 C CA . ARG B 1 302 ? 4.68 29.266 -1.336 1 97 302 ARG B CA 1
ATOM 5589 C C . ARG B 1 302 ? 4.07 30.656 -1.395 1 97 302 ARG B C 1
ATOM 5591 O O . ARG B 1 302 ? 3.883 31.312 -0.362 1 97 302 ARG B O 1
ATOM 5598 N N . THR B 1 303 ? 3.793 31.062 -2.568 1 97.44 303 THR B N 1
ATOM 5599 C CA . THR B 1 303 ? 3.203 32.406 -2.748 1 97.44 303 THR B CA 1
ATOM 5600 C C . THR B 1 303 ? 1.858 32.5 -2.031 1 97.44 303 THR B C 1
ATOM 56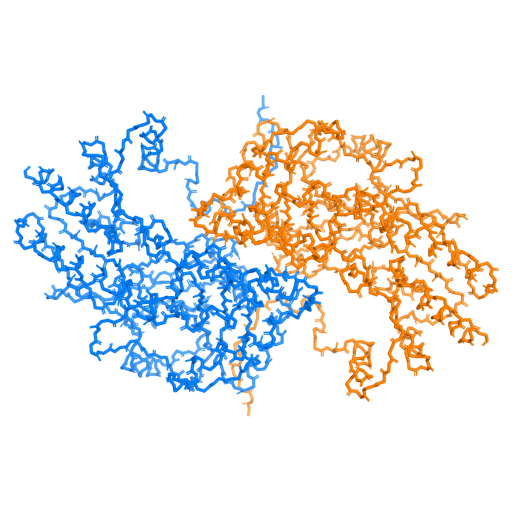02 O O . THR B 1 303 ? 1.592 33.469 -1.326 1 97.44 303 THR B O 1
ATOM 5605 N N . ARG B 1 304 ? 0.999 31.484 -2.248 1 98 304 ARG B N 1
ATOM 5606 C CA . ARG B 1 304 ? -0.285 31.453 -1.556 1 98 304 ARG B CA 1
ATOM 5607 C C . ARG B 1 304 ? -0.09 31.438 -0.043 1 98 304 ARG B C 1
ATOM 5609 O O . ARG B 1 304 ? -0.775 32.156 0.681 1 98 304 ARG B O 1
ATOM 5616 N N . VAL B 1 305 ? 0.839 30.641 0.405 1 97.56 305 VAL B N 1
ATOM 5617 C CA . VAL B 1 305 ? 1.104 30.516 1.836 1 97.56 305 VAL B CA 1
ATOM 5618 C C . VAL B 1 305 ? 1.519 31.875 2.395 1 97.56 305 VAL B C 1
ATOM 5620 O O . VAL B 1 305 ? 0.982 32.344 3.408 1 97.56 305 VAL B O 1
ATOM 5623 N N . MET B 1 306 ? 2.393 32.562 1.731 1 96.31 306 MET B N 1
ATOM 5624 C CA . MET B 1 306 ? 2.902 33.844 2.203 1 96.31 306 MET B CA 1
ATOM 5625 C C . MET B 1 306 ? 1.791 34.906 2.244 1 96.31 306 MET B C 1
ATOM 5627 O O . MET B 1 306 ? 1.689 35.656 3.203 1 96.31 306 MET B O 1
ATOM 5631 N N . ARG B 1 307 ? 0.997 34.938 1.256 1 97.44 307 ARG B N 1
ATOM 5632 C CA . ARG B 1 307 ? -0.128 35.875 1.227 1 97.44 307 ARG B CA 1
ATOM 5633 C C . ARG B 1 307 ? -1.107 35.562 2.359 1 97.44 307 ARG B C 1
ATOM 5635 O O . ARG B 1 307 ? -1.588 36.5 3.021 1 97.44 307 ARG B O 1
ATOM 5642 N N . ASN B 1 308 ? -1.383 34.344 2.482 1 97.88 308 ASN B N 1
ATOM 5643 C CA . ASN B 1 308 ? -2.344 33.938 3.512 1 97.88 308 ASN B CA 1
ATOM 5644 C C . ASN B 1 308 ? -1.777 34.156 4.914 1 97.88 308 ASN B C 1
ATOM 5646 O O . ASN B 1 308 ? -2.523 34.438 5.855 1 97.88 308 ASN B O 1
ATOM 5650 N N . ILE B 1 309 ? -0.442 34.031 5.09 1 96.56 309 ILE B N 1
ATOM 5651 C CA . ILE B 1 309 ? 0.186 34.375 6.355 1 96.56 309 ILE B CA 1
ATOM 5652 C C . ILE B 1 309 ? -0.104 35.844 6.68 1 96.56 309 ILE B C 1
ATOM 5654 O O . ILE B 1 309 ? -0.512 36.156 7.797 1 96.56 309 ILE B O 1
ATOM 5658 N N . ALA B 1 310 ? 0.073 36.688 5.734 1 96.25 310 ALA B N 1
ATOM 5659 C CA . ALA B 1 310 ? -0.181 38.094 5.93 1 96.25 310 ALA B CA 1
ATOM 5660 C C . ALA B 1 310 ? -1.632 38.344 6.332 1 96.25 310 ALA B C 1
ATOM 5662 O O . ALA B 1 310 ? -1.904 39.125 7.246 1 96.25 310 ALA B O 1
ATOM 5663 N N . THR B 1 311 ? -2.49 37.688 5.645 1 97.56 311 THR B N 1
ATOM 5664 C CA . THR B 1 311 ? -3.914 37.844 5.934 1 97.56 311 THR B CA 1
ATOM 5665 C C . THR B 1 311 ? -4.223 37.375 7.359 1 97.56 311 THR B C 1
ATOM 5667 O O . THR B 1 311 ? -4.941 38.062 8.094 1 97.56 311 THR B O 1
ATOM 5670 N N . CYS B 1 312 ? -3.707 36.25 7.754 1 97.12 312 CYS B N 1
ATOM 5671 C CA . CYS B 1 312 ? -3.939 35.719 9.086 1 97.12 312 CYS B CA 1
ATOM 5672 C C . CYS B 1 312 ? -3.334 36.594 10.156 1 97.12 312 CYS B C 1
ATOM 5674 O O . CYS B 1 312 ? -3.918 36.781 11.227 1 97.12 312 CYS B O 1
ATOM 5676 N N . LEU B 1 313 ? -2.152 37.156 9.859 1 94.75 313 LEU B N 1
ATOM 5677 C CA . LEU B 1 313 ? -1.495 38.062 10.805 1 94.75 313 LEU B CA 1
ATOM 5678 C C . LEU B 1 313 ? -2.326 39.312 11.031 1 94.75 313 LEU B C 1
ATOM 5680 O O . LEU B 1 313 ? -2.498 39.75 12.164 1 94.75 313 LEU B O 1
ATOM 5684 N N . ASN B 1 314 ? -2.783 39.844 9.961 1 94.88 314 ASN B N 1
ATOM 5685 C CA . ASN B 1 314 ? -3.652 41.031 10.062 1 94.88 314 ASN B CA 1
ATOM 5686 C C . ASN B 1 314 ? -4.898 40.719 10.891 1 94.88 314 ASN B C 1
ATOM 5688 O O . ASN B 1 314 ? -5.293 41.531 11.742 1 94.88 314 ASN B O 1
ATOM 5692 N N . PHE B 1 315 ? -5.496 39.656 10.648 1 95.25 315 PHE B N 1
ATOM 5693 C CA . PHE B 1 315 ? -6.664 39.219 11.398 1 95.25 315 PHE B CA 1
ATOM 5694 C C . PHE B 1 315 ? -6.324 39.062 12.875 1 95.25 315 PHE B C 1
ATOM 5696 O O . PHE B 1 315 ? -7.055 39.531 13.742 1 95.25 315 PHE B O 1
ATOM 5703 N N . ALA B 1 316 ? -5.23 38.312 13.156 1 93.38 316 ALA B N 1
ATOM 5704 C CA . ALA B 1 316 ? -4.832 38.031 14.531 1 93.38 316 ALA B CA 1
ATOM 5705 C C . ALA B 1 316 ? -4.574 39.312 15.312 1 93.38 316 ALA B C 1
ATOM 5707 O O . ALA B 1 316 ? -4.961 39.438 16.469 1 93.38 316 ALA B O 1
ATOM 5708 N N . GLN B 1 317 ? -3.98 40.219 14.695 1 90.25 317 GLN B N 1
ATOM 5709 C CA . GLN B 1 317 ? -3.637 41.5 15.344 1 90.25 317 GLN B CA 1
ATOM 5710 C C . GLN B 1 317 ? -4.883 42.344 15.594 1 90.25 317 GLN B C 1
ATOM 5712 O O . GLN B 1 317 ? -4.934 43.125 16.547 1 90.25 317 GLN B O 1
ATOM 5717 N N . GLY B 1 318 ? -5.848 42.125 14.766 1 88.12 318 GLY B N 1
ATOM 5718 C CA . GLY B 1 318 ? -7.055 42.938 14.859 1 88.12 318 GLY B CA 1
ATOM 5719 C C . GLY B 1 318 ? -8.133 42.281 15.719 1 88.12 318 GLY B C 1
ATOM 5720 O O . GLY B 1 318 ? -9.211 42.875 15.898 1 88.12 318 GLY B O 1
ATOM 5721 N N . THR B 1 319 ? -7.848 41.156 16.266 1 89.25 319 THR B N 1
ATOM 5722 C CA . THR B 1 319 ? -8.852 40.438 17.047 1 89.25 319 THR B CA 1
ATOM 5723 C C . THR B 1 319 ? -8.414 40.312 18.5 1 89.25 319 THR B C 1
ATOM 5725 O O . THR B 1 319 ? -7.578 39.438 18.812 1 89.25 319 THR B O 1
ATOM 5728 N N . PRO B 1 320 ? -8.992 40.938 19.391 1 85.12 320 PRO B N 1
ATOM 5729 C CA . PRO B 1 320 ? -8.523 41 20.781 1 85.12 320 PRO B CA 1
ATOM 5730 C C . PRO B 1 320 ? -8.664 39.656 21.484 1 85.12 320 PRO B C 1
ATOM 5732 O O . PRO B 1 320 ? -7.922 39.344 22.422 1 85.12 320 PRO B O 1
ATOM 5735 N N . LYS B 1 321 ? -9.5 38.812 21.078 1 88.19 321 LYS B N 1
ATOM 5736 C CA . LYS B 1 321 ? -9.758 37.531 21.75 1 88.19 321 LYS B CA 1
ATOM 5737 C C . LYS B 1 321 ? -8.672 36.531 21.438 1 88.19 321 LYS B C 1
ATOM 5739 O O . LYS B 1 321 ? -8.625 35.438 22.047 1 88.19 321 LYS B O 1
ATOM 5744 N N . ILE B 1 322 ? -7.875 36.875 20.562 1 90.31 322 ILE B N 1
ATOM 5745 C CA . ILE B 1 322 ? -6.762 36 20.25 1 90.31 322 ILE B CA 1
ATOM 5746 C C . ILE B 1 322 ? -5.656 36.156 21.297 1 90.31 322 ILE B C 1
ATOM 5748 O O . ILE B 1 322 ? -5.145 37.281 21.484 1 90.31 322 ILE B O 1
ATOM 5752 N N . LYS B 1 323 ? -5.43 35.125 21.922 1 87 323 LYS B N 1
ATOM 5753 C CA . LYS B 1 323 ? -4.434 35.094 22.984 1 87 323 LYS B CA 1
ATOM 5754 C C . LYS B 1 323 ? -3.018 35.062 22.422 1 87 323 LYS B C 1
ATOM 5756 O O . LYS B 1 323 ? -2.15 35.812 22.844 1 87 323 LYS B O 1
ATOM 5761 N N . THR B 1 324 ? -2.795 34.125 21.578 1 87.62 324 THR B N 1
ATOM 5762 C CA . THR B 1 324 ? -1.467 33.969 20.984 1 87.62 324 THR B CA 1
ATOM 5763 C C . THR B 1 324 ? -1.564 33.5 19.547 1 87.62 324 THR B C 1
ATOM 5765 O O . THR B 1 324 ? -2.521 32.812 19.172 1 87.62 324 THR B O 1
ATOM 5768 N N . PHE B 1 325 ? -0.685 33.969 18.781 1 87.56 325 PHE B N 1
ATOM 5769 C CA . PHE B 1 325 ? -0.421 33.5 17.422 1 87.56 325 PHE B CA 1
ATOM 5770 C C . PHE B 1 325 ? 1.055 33.625 17.078 1 87.56 325 PHE B C 1
ATOM 5772 O O . PHE B 1 325 ? 1.794 34.344 17.781 1 87.56 325 PHE B O 1
ATOM 5779 N N . HIS B 1 326 ? 1.551 32.781 16.25 1 81.38 326 HIS B N 1
ATOM 5780 C CA . HIS B 1 326 ? 2.904 33 15.75 1 81.38 326 HIS B CA 1
ATOM 5781 C C . HIS B 1 326 ? 2.949 32.969 14.227 1 81.38 326 HIS B C 1
ATOM 5783 O O . HIS B 1 326 ? 2.119 32.281 13.602 1 81.38 326 HIS B O 1
ATOM 5789 N N . THR B 1 327 ? 3.844 33.75 13.758 1 84.94 327 THR B N 1
ATOM 5790 C CA . THR B 1 327 ? 4.098 33.656 12.32 1 84.94 327 THR B CA 1
ATOM 5791 C C . THR B 1 327 ? 4.809 32.344 11.992 1 84.94 327 THR B C 1
ATOM 5793 O O . THR B 1 327 ? 5.934 32.125 12.43 1 84.94 327 THR B O 1
ATOM 5796 N N . PRO B 1 328 ? 4.117 31.516 11.297 1 89.5 328 PRO B N 1
ATOM 5797 C CA . PRO B 1 328 ? 4.801 30.266 10.953 1 89.5 328 PRO B CA 1
ATOM 5798 C C . PRO B 1 328 ? 6.078 30.5 10.148 1 89.5 328 PRO B C 1
ATOM 5800 O O . PRO B 1 328 ? 6.105 31.359 9.258 1 89.5 328 PRO B O 1
ATOM 5803 N N . GLU B 1 329 ? 7.117 29.797 10.508 1 90.94 329 GLU B N 1
ATOM 5804 C CA . GLU B 1 329 ? 8.383 29.891 9.789 1 90.94 329 GLU B CA 1
ATOM 5805 C C . GLU B 1 329 ? 8.523 28.766 8.766 1 90.94 329 GLU B C 1
ATOM 5807 O O . GLU B 1 329 ? 9.461 28.766 7.961 1 90.94 329 GLU B O 1
ATOM 5812 N N . ALA B 1 330 ? 7.707 27.828 8.797 1 95.69 330 ALA B N 1
ATOM 5813 C CA . ALA B 1 330 ? 7.703 26.703 7.863 1 95.69 330 ALA B CA 1
ATOM 5814 C C . ALA B 1 330 ? 6.359 25.984 7.879 1 95.69 330 ALA B C 1
ATOM 5816 O O . ALA B 1 330 ? 5.523 26.234 8.75 1 95.69 330 ALA B O 1
ATOM 5817 N N . GLY B 1 331 ? 6.117 25.156 6.91 1 94.94 331 GLY B N 1
ATOM 5818 C CA . GLY B 1 331 ? 4.852 24.453 6.785 1 94.94 331 GLY B CA 1
ATOM 5819 C C . GLY B 1 331 ? 3.75 25.297 6.18 1 94.94 331 GLY B C 1
ATOM 5820 O O . GLY B 1 331 ? 4.023 26.344 5.566 1 94.94 331 GLY B O 1
ATOM 5821 N N . TRP B 1 332 ? 2.527 24.859 6.285 1 97 332 TRP B N 1
ATOM 5822 C CA . TRP B 1 332 ? 1.464 25.656 5.68 1 97 332 TRP B CA 1
ATOM 5823 C C . TRP B 1 332 ? 0.219 25.656 6.559 1 97 332 TRP B C 1
ATOM 5825 O O . TRP B 1 332 ? -0.903 25.547 6.059 1 97 332 TRP B O 1
ATOM 5835 N N . TYR B 1 333 ? 0.455 25.75 7.891 1 96.75 333 TYR B N 1
ATOM 5836 C CA . TYR B 1 333 ? -0.629 25.922 8.852 1 96.75 333 TYR B CA 1
ATOM 5837 C C . TYR B 1 333 ? -0.416 27.156 9.703 1 96.75 333 TYR B C 1
ATOM 5839 O O . TYR B 1 333 ? 0.723 27.547 9.969 1 96.75 333 TYR B O 1
ATOM 5847 N N . PHE B 1 334 ? -1.479 27.766 10.086 1 96.56 334 PHE B N 1
ATOM 5848 C CA . PHE B 1 334 ? -1.506 28.891 11.016 1 96.56 334 PHE B CA 1
ATOM 5849 C C . PHE B 1 334 ? -2.285 28.547 12.273 1 96.56 334 PHE B C 1
ATOM 5851 O O . PHE B 1 334 ? -3.391 28 12.195 1 96.56 334 PHE B O 1
ATOM 5858 N N . LEU B 1 335 ? -1.686 28.797 13.398 1 95.81 335 LEU B N 1
ATOM 5859 C CA . LEU B 1 335 ? -2.291 28.469 14.688 1 95.81 335 LEU B CA 1
ATOM 5860 C C . LEU B 1 335 ? -2.795 29.734 15.383 1 95.81 335 LEU B C 1
ATOM 5862 O O . LEU B 1 335 ? -2.041 30.688 15.555 1 95.81 335 LEU B O 1
ATOM 5866 N N . LEU B 1 336 ? -4.035 29.703 15.758 1 94.75 336 LEU B N 1
ATOM 5867 C CA . LEU B 1 336 ? -4.648 30.797 16.516 1 94.75 336 LEU B CA 1
ATOM 5868 C C . LEU B 1 336 ? -5.141 30.297 17.875 1 94.75 336 LEU B C 1
ATOM 5870 O O . LEU B 1 336 ? -6.012 29.422 17.938 1 94.75 336 LEU B O 1
ATOM 5874 N N . GLU B 1 337 ? -4.602 30.781 18.859 1 93.5 337 GLU B N 1
ATOM 5875 C CA . GLU B 1 337 ? -5.086 30.453 20.188 1 93.5 337 GLU B CA 1
ATOM 5876 C C . GLU B 1 337 ? -6.008 31.547 20.734 1 93.5 337 GLU B C 1
ATOM 5878 O O . GLU B 1 337 ? -5.629 32.719 20.781 1 93.5 337 GLU B O 1
ATOM 5883 N N . PHE B 1 338 ? -7.141 31.156 21.094 1 93.06 338 PHE B N 1
ATOM 5884 C CA . PHE B 1 338 ? -8.125 32.094 21.641 1 93.06 338 PHE B CA 1
ATOM 5885 C C . PHE B 1 338 ? -8.18 31.984 23.156 1 93.06 338 PHE B C 1
ATOM 5887 O O . PHE B 1 338 ? -7.969 30.906 23.719 1 93.06 338 PHE B O 1
ATOM 5894 N N . ASN B 1 339 ? -8.461 33.094 23.75 1 90.25 339 ASN B N 1
ATOM 5895 C CA . ASN B 1 339 ? -8.641 33.156 25.203 1 90.25 339 ASN B CA 1
ATOM 5896 C C . ASN B 1 339 ? -10.078 32.844 25.594 1 90.25 339 ASN B C 1
ATOM 5898 O O . ASN B 1 339 ? -10.82 33.719 26.016 1 90.25 339 ASN B O 1
ATOM 5902 N N . VAL B 1 340 ? -10.375 31.609 25.469 1 88.81 340 VAL B N 1
ATOM 5903 C CA . VAL B 1 340 ? -11.703 31.141 25.844 1 88.81 340 VAL B CA 1
ATOM 5904 C C . VAL B 1 340 ? -11.578 29.906 26.719 1 88.81 340 VAL B C 1
ATOM 5906 O O . VAL B 1 340 ? -10.617 29.141 26.594 1 88.81 340 VAL B O 1
ATOM 5909 N N . GLU B 1 341 ? -12.398 29.703 27.766 1 85.62 341 GLU B N 1
ATOM 5910 C CA . GLU B 1 341 ? -12.352 28.578 28.703 1 85.62 341 GLU B CA 1
ATOM 5911 C C . GLU B 1 341 ? -13.07 27.359 28.141 1 85.62 341 GLU B C 1
ATOM 5913 O O . GLU B 1 341 ? -13.352 26.406 28.859 1 85.62 341 GLU B O 1
ATOM 5918 N N . LYS B 1 342 ? -13.258 27.266 26.922 1 90.12 342 LYS B N 1
ATOM 5919 C CA . LYS B 1 342 ? -13.969 26.172 26.281 1 90.12 342 LYS B CA 1
ATOM 5920 C C . LYS B 1 342 ? -13.016 25.281 25.5 1 90.12 342 LYS B C 1
ATOM 5922 O O . LYS B 1 342 ? -12.023 25.766 24.938 1 90.12 342 LYS B O 1
ATOM 5927 N N . ASP B 1 343 ? -13.359 24.062 25.469 1 92.19 343 ASP B N 1
ATOM 5928 C CA . ASP B 1 343 ? -12.625 23.109 24.641 1 92.19 343 ASP B CA 1
ATOM 5929 C C . ASP B 1 343 ? -12.672 23.5 23.172 1 92.19 343 ASP B C 1
ATOM 5931 O O . ASP B 1 343 ? -13.727 23.891 22.656 1 92.19 343 ASP B O 1
ATOM 5935 N N . ASP B 1 344 ? -11.523 23.375 22.578 1 94.94 344 ASP B N 1
ATOM 5936 C CA . ASP B 1 344 ? -11.445 23.859 21.203 1 94.94 344 ASP B CA 1
ATOM 5937 C C . ASP B 1 344 ? -12.328 23.016 20.281 1 94.94 344 ASP B C 1
ATOM 5939 O O . ASP B 1 344 ? -12.844 23.516 19.281 1 94.94 344 ASP B O 1
ATOM 5943 N N . GLU B 1 345 ? -12.562 21.703 20.531 1 94.94 345 GLU B N 1
ATOM 5944 C CA . GLU B 1 345 ? -13.469 20.891 19.719 1 94.94 345 GLU B CA 1
ATOM 5945 C C . GLU B 1 345 ? -14.898 21.422 19.781 1 94.94 345 GLU B C 1
ATOM 5947 O O . GLU B 1 345 ? -15.617 21.422 18.781 1 94.94 345 GLU B O 1
ATOM 5952 N N . ILE B 1 346 ? -15.312 21.828 20.953 1 95.06 346 ILE B N 1
ATOM 5953 C CA . ILE B 1 346 ? -16.641 22.391 21.141 1 95.06 346 ILE B CA 1
ATOM 5954 C C . ILE B 1 346 ? -16.75 23.719 20.375 1 95.06 346 ILE B C 1
ATOM 5956 O O . ILE B 1 346 ? -17.734 23.969 19.688 1 95.06 346 ILE B O 1
ATOM 5960 N N . VAL B 1 347 ? -15.719 24.484 20.531 1 95.81 347 VAL B N 1
ATOM 5961 C CA . VAL B 1 347 ? -15.695 25.797 19.891 1 95.81 347 VAL B CA 1
ATOM 5962 C C . VAL B 1 347 ? -15.766 25.625 18.375 1 95.81 347 VAL B C 1
ATOM 5964 O O . VAL B 1 347 ? -16.531 26.297 17.688 1 95.81 347 VAL B O 1
ATOM 5967 N N . VAL B 1 348 ? -14.977 24.703 17.828 1 96.88 348 VAL B N 1
ATOM 5968 C CA . VAL B 1 348 ? -14.938 24.453 16.391 1 96.88 348 VAL B CA 1
ATOM 5969 C C . VAL B 1 348 ? -16.312 23.984 15.914 1 96.88 348 VAL B C 1
ATOM 5971 O O . VAL B 1 348 ? -16.781 24.375 14.852 1 96.88 348 VAL B O 1
ATOM 5974 N N . LEU B 1 349 ? -16.938 23.109 16.688 1 96.81 349 LEU B N 1
ATOM 5975 C CA . LEU B 1 349 ? -18.281 22.625 16.344 1 96.81 349 LEU B CA 1
ATOM 5976 C C . LEU B 1 349 ? -19.281 23.781 16.312 1 96.81 349 LEU B C 1
ATOM 5978 O O . LEU B 1 349 ? -20.094 23.859 15.391 1 96.81 349 LEU B O 1
ATOM 5982 N N . GLU B 1 350 ? -19.234 24.641 17.297 1 97 350 GLU B N 1
ATOM 5983 C CA . GLU B 1 350 ? -20.125 25.797 17.344 1 97 350 GLU B CA 1
ATOM 5984 C C . GLU B 1 350 ? -19.875 26.719 16.156 1 97 350 GLU B C 1
ATOM 5986 O O . GLU B 1 350 ? -20.828 27.219 15.555 1 97 350 GLU B O 1
ATOM 5991 N N . ILE B 1 351 ? -18.641 26.969 15.852 1 97.5 351 ILE B N 1
ATOM 5992 C CA . ILE B 1 351 ? -18.281 27.781 14.695 1 97.5 351 ILE B CA 1
ATOM 5993 C C . ILE B 1 351 ? -18.906 27.188 13.438 1 97.5 351 ILE B C 1
ATOM 5995 O O . ILE B 1 351 ? -19.547 27.906 12.648 1 97.5 351 ILE B O 1
ATOM 5999 N N . LEU B 1 352 ? -18.734 25.844 13.219 1 98.06 352 LEU B N 1
ATOM 6000 C CA . LEU B 1 352 ? -19.266 25.156 12.047 1 98.06 352 LEU B CA 1
ATOM 6001 C C . LEU B 1 352 ? -20.797 25.297 11.984 1 98.06 352 LEU B C 1
ATOM 6003 O O . LEU B 1 352 ? -21.344 25.594 10.922 1 98.06 352 LEU B O 1
ATOM 6007 N N . LYS B 1 353 ? -21.438 25.141 13.102 1 97.25 353 LYS B N 1
ATOM 6008 C CA . LYS B 1 353 ? -22.891 25.172 13.148 1 97.25 353 LYS B CA 1
ATOM 6009 C C . LYS B 1 353 ? -23.406 26.594 12.891 1 97.25 353 LYS B C 1
ATOM 6011 O O . LYS B 1 353 ? -24.375 26.766 12.156 1 97.25 353 LYS B O 1
ATOM 6016 N N . GLU B 1 354 ? -22.766 27.562 13.43 1 97.31 354 GLU B N 1
ATOM 6017 C CA . GLU B 1 354 ? -23.281 28.922 13.422 1 97.31 354 GLU B CA 1
ATOM 6018 C C . GLU B 1 354 ? -22.859 29.672 12.164 1 97.31 354 GLU B C 1
ATOM 6020 O O . GLU B 1 354 ? -23.609 30.484 11.625 1 97.31 354 GLU B O 1
ATOM 6025 N N . THR B 1 355 ? -21.672 29.391 11.734 1 97.75 355 THR B N 1
ATOM 6026 C CA . THR B 1 355 ? -21.125 30.219 10.656 1 97.75 355 THR B CA 1
ATOM 6027 C C . THR B 1 355 ? -20.891 29.375 9.406 1 97.75 355 THR B C 1
ATOM 6029 O O . THR B 1 355 ? -20.641 29.922 8.328 1 97.75 355 THR B O 1
ATOM 6032 N N . LYS B 1 356 ? -20.859 28.047 9.445 1 98.06 356 LYS B N 1
ATOM 6033 C CA . LYS B 1 356 ? -20.594 27.109 8.359 1 98.06 356 LYS B CA 1
ATOM 6034 C C . LYS B 1 356 ? -19.125 27.141 7.953 1 98.06 356 LYS B C 1
ATOM 6036 O O . LYS B 1 356 ? -18.766 26.734 6.844 1 98.06 356 LYS B O 1
ATOM 6041 N N . VAL B 1 357 ? -18.312 27.719 8.875 1 98.38 357 VAL B N 1
ATOM 6042 C CA . VAL B 1 357 ? -16.859 27.672 8.68 1 98.38 357 VAL B CA 1
ATOM 6043 C C . VAL B 1 357 ? -16.297 26.391 9.289 1 98.38 357 VAL B C 1
ATOM 6045 O O . VAL B 1 357 ? -16.562 26.078 10.453 1 98.38 357 VAL B O 1
ATOM 6048 N N . SER B 1 358 ? -15.57 25.625 8.469 1 97.62 358 SER B N 1
ATOM 6049 C CA . SER B 1 358 ? -14.938 24.391 8.93 1 97.62 358 SER B CA 1
ATOM 6050 C C . SER B 1 358 ? -13.438 24.594 9.148 1 97.62 358 SER B C 1
ATOM 6052 O O . SER B 1 358 ? -12.75 25.141 8.289 1 97.62 358 SER B O 1
ATOM 6054 N N . LEU B 1 359 ? -12.961 24.281 10.266 1 95.88 359 LEU B N 1
ATOM 6055 C CA . LEU B 1 359 ? -11.531 24.25 10.562 1 95.88 359 LEU B CA 1
ATOM 6056 C C . LEU B 1 359 ? -11.211 23.141 11.57 1 95.88 359 LEU B C 1
ATOM 6058 O O . LEU B 1 359 ? -12.094 22.391 11.969 1 95.88 359 LEU B O 1
ATOM 6062 N N . HIS B 1 360 ? -9.93 23 11.906 1 96.56 360 HIS B N 1
ATOM 6063 C CA . HIS B 1 360 ? -9.516 21.906 12.789 1 96.56 360 HIS B CA 1
ATOM 6064 C C . HIS B 1 360 ? -9.18 22.422 14.18 1 96.56 360 HIS B C 1
ATOM 6066 O O . HIS B 1 360 ? -8.57 23.5 14.32 1 96.56 360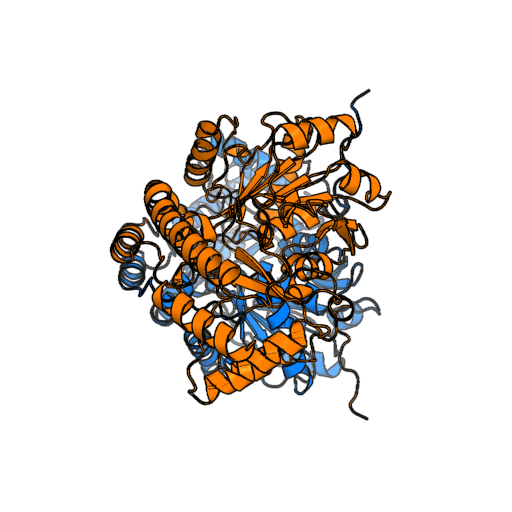 HIS B O 1
ATOM 6072 N N . PRO B 1 361 ? -9.656 21.703 15.203 1 96.94 361 PRO B N 1
ATOM 6073 C CA . PRO B 1 361 ? -9.203 22.031 16.562 1 96.94 361 PRO B CA 1
ATOM 6074 C C . PRO B 1 361 ? -7.773 21.578 16.828 1 96.94 361 PRO B C 1
ATOM 6076 O O . PRO B 1 361 ? -7.324 20.578 16.266 1 96.94 361 PRO B O 1
ATOM 6079 N N . GLY B 1 362 ? -7.105 22.281 17.641 1 96.44 362 GLY B N 1
ATOM 6080 C CA . GLY B 1 362 ? -5.742 21.938 18.016 1 96.44 362 GLY B CA 1
ATOM 6081 C C . GLY B 1 362 ? -5.637 20.578 18.688 1 96.44 362 GLY B C 1
ATOM 6082 O O . GLY B 1 362 ? -4.633 19.891 18.531 1 96.44 362 GLY B O 1
ATOM 6083 N N . THR B 1 363 ? -6.652 20.156 19.344 1 95.44 363 THR B N 1
ATOM 6084 C CA . THR B 1 363 ? -6.648 18.891 20.062 1 95.44 363 THR B CA 1
ATOM 6085 C C . THR B 1 363 ? -6.465 17.719 19.125 1 95.44 363 THR B C 1
ATOM 6087 O O . THR B 1 363 ? -5.91 16.688 19.5 1 95.44 363 THR B O 1
ATOM 6090 N N . TRP B 1 364 ? -6.906 17.859 17.875 1 94.69 364 TRP B N 1
ATOM 6091 C CA . TRP B 1 364 ? -6.715 16.797 16.891 1 94.69 364 TRP B CA 1
ATOM 6092 C C . TRP B 1 364 ? -5.23 16.547 16.656 1 94.69 364 TRP B C 1
ATOM 6094 O O . TRP B 1 364 ? -4.852 15.461 16.188 1 94.69 364 TRP B O 1
ATOM 6104 N N . TYR B 1 365 ? -4.422 17.531 16.984 1 96.5 365 TYR B N 1
ATOM 6105 C CA . TYR B 1 365 ? -2.988 17.438 16.703 1 96.5 365 TYR B CA 1
ATOM 6106 C C . TYR B 1 365 ? -2.209 17.203 18 1 96.5 365 TYR B C 1
ATOM 6108 O O . TYR B 1 365 ? -0.975 17.188 17.984 1 96.5 365 TYR B O 1
ATOM 6116 N N . GLY B 1 366 ? -2.895 17.141 19.094 1 95.38 366 GLY B N 1
ATOM 6117 C CA . GLY B 1 366 ? -2.236 16.797 20.344 1 95.38 366 GLY B CA 1
ATOM 6118 C C . GLY B 1 366 ? -2.057 17.984 21.281 1 95.38 366 GLY B C 1
ATOM 6119 O O . GLY B 1 366 ? -1.475 17.859 22.359 1 95.38 366 GLY B O 1
ATOM 6120 N N . PHE B 1 367 ? -2.533 19.156 20.891 1 95.25 367 PHE B N 1
ATOM 6121 C CA . PHE B 1 367 ? -2.484 20.281 21.812 1 95.25 367 PHE B CA 1
ATOM 6122 C C . PHE B 1 367 ? -3.34 20.016 23.047 1 95.25 367 PHE B C 1
ATOM 6124 O O . PHE B 1 367 ? -4.289 19.234 22.984 1 95.25 367 PHE B O 1
ATOM 6131 N N . SER B 1 368 ? -2.979 20.688 24.125 1 92.81 368 SER B N 1
ATOM 6132 C CA . SER B 1 368 ? -3.695 20.516 25.391 1 92.81 368 SER B CA 1
ATOM 6133 C C . SER B 1 368 ? -5.16 20.922 25.25 1 92.81 368 SER B C 1
ATOM 6135 O O . SER B 1 368 ? -5.48 21.906 24.578 1 92.81 368 SER B O 1
ATOM 6137 N N . HIS B 1 369 ? -5.961 20.203 25.938 1 90.31 369 HIS B N 1
ATOM 6138 C CA . HIS B 1 369 ? -7.395 20.469 25.922 1 90.31 369 HIS B CA 1
ATOM 6139 C C . HIS B 1 369 ? -7.719 21.781 26.641 1 90.31 369 HIS B C 1
ATOM 6141 O O . HIS B 1 369 ? -8.828 22.297 26.531 1 90.31 369 HIS B O 1
ATOM 6147 N N . ASN B 1 370 ? -6.793 22.281 27.391 1 91.31 370 ASN B N 1
ATOM 6148 C CA . ASN B 1 370 ? -7.008 23.516 28.125 1 91.31 370 ASN B CA 1
ATOM 6149 C C . ASN B 1 370 ? -6.723 24.75 27.266 1 91.31 370 ASN B C 1
ATOM 6151 O O . ASN B 1 370 ? -6.902 25.875 27.703 1 91.31 370 ASN B O 1
ATOM 6155 N N . ARG B 1 371 ? -6.309 24.438 26.062 1 92.94 371 ARG B N 1
ATOM 6156 C CA . ARG B 1 371 ? -6.043 25.5 25.094 1 92.94 371 ARG B CA 1
ATOM 6157 C C . ARG B 1 371 ? -7.035 25.453 23.953 1 92.94 371 ARG B C 1
ATOM 6159 O O . ARG B 1 371 ? -7.344 24.391 23.422 1 92.94 371 ARG B O 1
ATOM 6166 N N . CYS B 1 372 ? -7.535 26.594 23.625 1 95.38 372 CYS B N 1
ATOM 6167 C CA . CYS B 1 372 ? -8.391 26.672 22.453 1 95.38 372 CYS B CA 1
ATOM 6168 C C . CYS B 1 372 ? -7.602 27.125 21.234 1 95.38 372 CYS B C 1
ATOM 6170 O O . CYS B 1 372 ? -7.473 28.328 20.984 1 95.38 372 CYS B O 1
ATOM 6172 N N . ILE B 1 373 ? -7.156 26.188 20.531 1 95.5 373 ILE B N 1
ATOM 6173 C CA . ILE B 1 373 ? -6.324 26.469 19.375 1 95.5 373 ILE B CA 1
ATOM 6174 C C . ILE B 1 373 ? -7.066 26.062 18.094 1 95.5 373 ILE B C 1
ATOM 6176 O O . ILE B 1 373 ? -7.586 24.953 18 1 95.5 373 ILE B O 1
ATOM 6180 N N . LEU B 1 374 ? -7.16 26.984 17.188 1 96.62 374 LEU B N 1
ATOM 6181 C CA . LEU B 1 374 ? -7.691 26.734 15.859 1 96.62 374 LEU B CA 1
ATOM 6182 C C . LEU B 1 374 ? -6.562 26.578 14.844 1 96.62 374 LEU B C 1
ATOM 6184 O O . LEU B 1 374 ? -5.605 27.359 14.852 1 96.62 374 LEU B O 1
ATOM 6188 N N . VAL B 1 375 ? -6.633 25.531 14.047 1 97.12 375 VAL B N 1
ATOM 6189 C CA . VAL B 1 375 ? -5.629 25.25 13.031 1 97.12 375 VAL B CA 1
ATOM 6190 C C . VAL B 1 375 ? -6.176 25.594 11.648 1 97.12 375 VAL B C 1
ATOM 6192 O O . VAL B 1 375 ? -7.176 25.016 11.203 1 97.12 375 VAL B O 1
ATOM 6195 N N . ILE B 1 376 ? -5.512 26.484 10.977 1 97.69 376 ILE B N 1
ATOM 6196 C CA . ILE B 1 376 ? -5.957 26.984 9.688 1 97.69 376 ILE B CA 1
ATOM 6197 C C . ILE B 1 376 ? -4.949 26.594 8.609 1 97.69 376 ILE B C 1
ATOM 6199 O O . ILE B 1 376 ? -3.738 26.734 8.797 1 97.69 376 ILE B O 1
ATOM 6203 N N . SER B 1 377 ? -5.457 26.094 7.492 1 97.81 377 SER B N 1
ATOM 6204 C CA . SER B 1 377 ? -4.613 25.781 6.348 1 97.81 377 SER B CA 1
ATOM 6205 C C . SER B 1 377 ? -4.23 27.031 5.574 1 97.81 377 SER B C 1
ATOM 6207 O O . SER B 1 377 ? -5.102 27.766 5.102 1 97.81 377 SER B O 1
ATOM 6209 N N . LEU B 1 378 ? -2.984 27.203 5.348 1 97.81 378 LEU B N 1
ATOM 6210 C CA . LEU B 1 378 ? -2.475 28.406 4.688 1 97.81 378 LEU B CA 1
ATOM 6211 C C . LEU B 1 378 ? -2.494 28.234 3.172 1 97.81 378 LEU B C 1
ATOM 6213 O O . LEU B 1 378 ? -2.143 29.156 2.438 1 97.81 378 LEU B O 1
ATOM 6217 N N . ILE B 1 379 ? -2.967 27.094 2.703 1 98 379 ILE B N 1
ATOM 6218 C CA . ILE B 1 379 ? -3.062 26.938 1.255 1 98 379 ILE B CA 1
ATOM 6219 C C . ILE B 1 379 ? -4.512 27.141 0.813 1 98 379 ILE B C 1
ATOM 6221 O O . ILE B 1 379 ? -4.844 26.922 -0.355 1 98 379 ILE B O 1
ATOM 6225 N N . THR B 1 380 ? -5.387 27.562 1.719 1 98.12 380 THR B N 1
ATOM 6226 C CA . THR B 1 380 ? -6.766 27.938 1.404 1 98.12 380 THR B CA 1
ATOM 6227 C C . THR B 1 380 ? -6.809 29.047 0.369 1 98.12 380 THR B C 1
ATOM 6229 O O . THR B 1 380 ? -5.949 29.938 0.367 1 98.12 380 THR B O 1
ATOM 6232 N N . GLU B 1 381 ? -7.816 28.938 -0.513 1 97.44 381 GLU B N 1
ATOM 6233 C CA . GLU B 1 381 ? -8.008 30.062 -1.438 1 97.44 381 GLU B CA 1
ATOM 6234 C C . GLU B 1 381 ? -8.133 31.375 -0.69 1 97.44 381 GLU B C 1
ATOM 6236 O O . GLU B 1 381 ? -8.82 31.453 0.331 1 97.44 381 GLU B O 1
ATOM 6241 N N . GLU B 1 382 ? -7.57 32.438 -1.238 1 97.81 382 GLU B N 1
ATOM 6242 C CA . GLU B 1 382 ? -7.438 33.719 -0.527 1 97.81 382 GLU B CA 1
ATOM 6243 C C . GLU B 1 382 ? -8.805 34.281 -0.188 1 97.81 382 GLU B C 1
ATOM 6245 O O . GLU B 1 382 ? -9.039 34.719 0.94 1 97.81 382 GLU B O 1
ATOM 6250 N N . GLU B 1 383 ? -9.68 34.25 -1.173 1 97.81 383 GLU B N 1
ATOM 6251 C CA . GLU B 1 383 ? -11.016 34.812 -0.94 1 97.81 383 GLU B CA 1
ATOM 6252 C C . GLU B 1 383 ? -11.758 34 0.123 1 97.81 383 GLU B C 1
ATOM 6254 O O . GLU B 1 383 ? -12.445 34.562 0.969 1 97.81 383 GLU B O 1
ATOM 6259 N N . THR B 1 384 ? -11.609 32.719 0.03 1 98.06 384 THR B N 1
ATOM 6260 C CA . THR B 1 384 ? -12.242 31.828 1.005 1 98.06 384 THR B CA 1
ATOM 6261 C C . THR B 1 384 ? -11.688 32.094 2.404 1 98.06 384 THR B C 1
ATOM 6263 O O . THR B 1 384 ? -12.438 32.125 3.379 1 98.06 384 THR B O 1
ATOM 6266 N N . LEU B 1 385 ? -10.359 32.281 2.492 1 98.44 385 LEU B N 1
ATOM 6267 C CA . LEU B 1 385 ? -9.719 32.531 3.775 1 98.44 385 LEU B CA 1
ATOM 6268 C C . LEU B 1 385 ? -10.242 33.844 4.375 1 98.44 385 LEU B C 1
ATOM 6270 O O . LEU B 1 385 ? -10.609 33.875 5.551 1 98.44 385 LEU B O 1
ATOM 6274 N N . GLU B 1 386 ? -10.297 34.875 3.582 1 97.94 386 GLU B N 1
ATOM 6275 C CA . GLU B 1 386 ? -10.766 36.156 4.051 1 97.94 386 GLU B CA 1
ATOM 6276 C C . GLU B 1 386 ? -12.203 36.094 4.555 1 97.94 386 GLU B C 1
ATOM 6278 O O . GLU B 1 386 ? -12.516 36.594 5.629 1 97.94 386 GLU B O 1
ATOM 6283 N N . LYS B 1 387 ? -13.016 35.438 3.76 1 97.94 387 LYS B N 1
ATOM 6284 C CA . LYS B 1 387 ? -14.414 35.281 4.148 1 97.94 387 LYS B CA 1
ATOM 6285 C C . LYS B 1 387 ? -14.523 34.531 5.469 1 97.94 387 LYS B C 1
ATOM 6287 O O . LYS B 1 387 ? -15.305 34.906 6.344 1 97.94 387 LYS B O 1
ATOM 6292 N N . GLY B 1 388 ? -13.82 33.438 5.566 1 98.25 388 GLY B N 1
ATOM 6293 C CA . GLY B 1 388 ? -13.852 32.625 6.781 1 98.25 388 GLY B CA 1
ATOM 6294 C C . GLY B 1 388 ? -13.383 33.375 8.008 1 98.25 388 GLY B C 1
ATOM 6295 O O . GLY B 1 388 ? -13.992 33.312 9.078 1 98.25 388 GLY B O 1
ATOM 6296 N N . LEU B 1 389 ? -12.297 34.156 7.871 1 97.38 389 LEU B N 1
ATOM 6297 C CA . LEU B 1 389 ? -11.75 34.938 8.984 1 97.38 389 LEU B CA 1
ATOM 6298 C C . LEU B 1 389 ? -12.727 36 9.414 1 97.38 389 LEU B C 1
ATOM 6300 O O . LEU B 1 389 ? -12.859 36.312 10.609 1 97.38 389 LEU B O 1
ATOM 6304 N N . ASN B 1 390 ? -13.375 36.625 8.477 1 96.12 390 ASN B N 1
ATOM 6305 C CA . ASN B 1 390 ? -14.383 37.625 8.797 1 96.12 390 ASN B CA 1
ATOM 6306 C C . ASN B 1 390 ? -15.516 37 9.633 1 96.12 390 ASN B C 1
ATOM 6308 O O . ASN B 1 390 ? -15.984 37.625 10.586 1 96.12 390 ASN B O 1
ATOM 6312 N N . LEU B 1 391 ? -15.938 35.875 9.258 1 96.5 391 LEU B N 1
ATOM 6313 C CA . LEU B 1 391 ? -17 35.188 9.984 1 96.5 391 LEU B CA 1
ATOM 6314 C C . LEU B 1 391 ? -16.531 34.812 11.391 1 96.5 391 LEU B C 1
ATOM 6316 O O . LEU B 1 391 ? -17.328 34.844 12.336 1 96.5 391 LEU B O 1
ATOM 6320 N N . LEU B 1 392 ? -15.273 34.438 11.461 1 95.31 392 LEU B N 1
ATOM 6321 C CA . LEU B 1 392 ? -14.711 34.125 12.773 1 95.31 392 LEU B CA 1
ATOM 6322 C C . LEU B 1 392 ? -14.688 35.375 13.656 1 95.31 392 LEU B C 1
ATOM 6324 O O . LEU B 1 392 ? -14.922 35.281 14.867 1 95.31 392 LEU B O 1
ATOM 6328 N N . GLN B 1 393 ? -14.328 36.469 13.047 1 92.75 393 GLN B N 1
ATOM 6329 C CA . GLN B 1 393 ? -14.336 37.719 13.789 1 92.75 393 GLN B CA 1
ATOM 6330 C C . GLN B 1 393 ? -15.719 38 14.375 1 92.75 393 GLN B C 1
ATOM 6332 O O . GLN B 1 393 ? -15.828 38.438 15.531 1 92.75 393 GLN B O 1
ATOM 6337 N N . PHE B 1 394 ? -16.672 37.719 13.594 1 91.62 394 PHE B N 1
ATOM 6338 C CA . PHE B 1 394 ? -18.047 37.938 14.039 1 91.62 394 PHE B CA 1
ATOM 6339 C C . PHE B 1 394 ? -18.406 36.969 15.156 1 91.62 394 PHE B C 1
ATOM 6341 O O . PHE B 1 394 ? -19.109 37.344 16.109 1 91.62 394 PHE B O 1
ATOM 6348 N N . PHE B 1 395 ? -18.016 35.75 15.062 1 93.25 395 PHE B N 1
ATOM 6349 C CA . PHE B 1 395 ? -18.328 34.719 16.031 1 93.25 395 PHE B CA 1
ATOM 6350 C C . PHE B 1 395 ? -17.719 35.062 17.391 1 93.25 395 PHE B C 1
ATOM 6352 O O . PHE B 1 395 ? -18.344 34.812 18.438 1 93.25 395 PHE B O 1
ATOM 6359 N N . PHE B 1 396 ? -16.531 35.594 17.391 1 90.12 396 PHE B N 1
ATOM 6360 C CA . PHE B 1 396 ? -15.812 35.812 18.641 1 90.12 396 PHE B CA 1
ATOM 6361 C C . PHE B 1 396 ? -16.109 37.219 19.188 1 90.12 396 PHE B C 1
ATOM 6363 O O . PHE B 1 396 ? -15.617 37.594 20.25 1 90.12 396 PHE B O 1
ATOM 6370 N N . LYS B 1 397 ? -16.797 38 18.516 1 84.69 397 LYS B N 1
ATOM 6371 C CA . LYS B 1 397 ? -17.25 39.25 19.062 1 84.69 397 LYS B CA 1
ATOM 6372 C C . LYS B 1 397 ? -18.25 39.031 20.203 1 84.69 397 LYS B C 1
ATOM 6374 O O . LYS B 1 397 ? -19.078 38.125 20.141 1 84.69 397 LYS B O 1
#

Nearest PDB structures (foldseek):
  1xi9-assembly1_C  TM=8.862E-01  e=4.501E-31  Pyrococcus furiosus DSM 3638
  1d2f-assembly1_A  TM=8.268E-01  e=5.557E-20  Escherichia coli
  8bob-assembly1_B  TM=8.272E-01  e=6.984E-20  Escherichia coli K-12
  7vrx-assembly2_B  TM=8.083E-01  e=4.105E-19  Solanum melongena
  7vrx-assembly2_C  TM=8.110E-01  e=2.152E-18  Solanum melongena

InterPro domains:
  IPR004839 Aminotransferase, class I/classII, large domain [PF00155] (64-369)
  IPR015421 Pyridoxal phosphate-dependent transferase, major domain [G3DSA:3.40.640.10] (56-295)
  IPR015422 Pyridoxal phosphate-dependent transferase, small domain [G3DSA:3.90.1150.10] (29-393)
  IPR015424 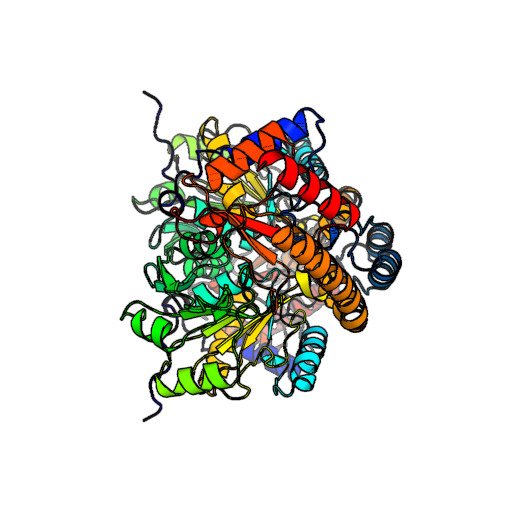Pyridoxal phosphate-dependent transferase [SSF53383] (7-395)
  IPR051926 Alanine Aminotransferase [PTHR43488] (24-394)